Protein AF-0000000077490804 (afdb_homodimer)

Structure (mmCIF, N/CA/C/O backbone):
data_AF-0000000077490804-model_v1
#
loop_
_entity.id
_entity.type
_entity.pdbx_description
1 polymer 'CASP10 protein'
#
loop_
_atom_site.group_PDB
_atom_site.id
_atom_site.type_symbol
_atom_site.label_atom_id
_atom_site.label_alt_id
_atom_site.label_comp_id
_atom_site.label_asym_id
_atom_site.label_entity_id
_atom_site.label_seq_id
_atom_site.pdbx_PDB_ins_code
_atom_site.Cartn_x
_atom_site.Cartn_y
_atom_site.Cartn_z
_atom_site.occupancy
_atom_site.B_iso_or_equiv
_atom_site.auth_seq_id
_atom_site.auth_comp_id
_atom_site.auth_asym_id
_atom_site.auth_atom_id
_atom_site.pdbx_PDB_model_num
ATOM 1 N N . MET A 1 1 ? 18.547 -243.125 -132.625 1 21.36 1 MET A N 1
ATOM 2 C CA . MET A 1 1 ? 18.75 -241.625 -132.5 1 21.36 1 MET A CA 1
ATOM 3 C C . MET A 1 1 ? 18.484 -241.125 -131.125 1 21.36 1 MET A C 1
ATOM 5 O O . MET A 1 1 ? 18.406 -239.875 -130.875 1 21.36 1 MET A O 1
ATOM 9 N N . PRO A 1 2 ? 18.609 -241.625 -130 1 24.53 2 PRO A N 1
ATOM 10 C CA . PRO A 1 2 ? 18.047 -241.5 -128.75 1 24.53 2 PRO A CA 1
ATOM 11 C C . PRO A 1 2 ? 18.219 -240.125 -128.125 1 24.53 2 PRO A C 1
ATOM 13 O O . PRO A 1 2 ? 19.109 -239.375 -128.5 1 24.53 2 PRO A O 1
ATOM 16 N N . VAL A 1 3 ? 17.219 -239.5 -127.25 1 28.58 3 VAL A N 1
ATOM 17 C CA . VAL A 1 3 ? 16.344 -238.5 -126.75 1 28.58 3 VAL A CA 1
ATOM 18 C C . VAL A 1 3 ? 17.016 -237.75 -125.562 1 28.58 3 VAL A C 1
ATOM 20 O O . VAL A 1 3 ? 17.266 -238.375 -124.5 1 28.58 3 VAL A O 1
ATOM 23 N N . HIS A 1 4 ? 18.078 -237.25 -125.5 1 30.81 4 HIS A N 1
ATOM 24 C CA . HIS A 1 4 ? 18.922 -237.125 -124.312 1 30.81 4 HIS A CA 1
ATOM 25 C C . HIS A 1 4 ? 18.297 -236.25 -123.25 1 30.81 4 HIS A C 1
ATOM 27 O O . HIS A 1 4 ? 17.812 -235.125 -123.562 1 30.81 4 HIS A O 1
ATOM 33 N N . CYS A 1 5 ? 17.75 -236.625 -122.062 1 30.05 5 CYS A N 1
ATOM 34 C CA . CYS A 1 5 ? 16.953 -236.375 -120.875 1 30.05 5 CYS A CA 1
ATOM 35 C C . CYS A 1 5 ? 17.453 -235.25 -120.062 1 30.05 5 CYS A C 1
ATOM 37 O O . CYS A 1 5 ? 16.828 -234.75 -119.125 1 30.05 5 CYS A O 1
ATOM 39 N N . GLY A 1 6 ? 18.672 -235 -119.812 1 30.53 6 GLY A N 1
ATOM 40 C CA . GLY A 1 6 ? 19.266 -234.375 -118.562 1 30.53 6 GLY A CA 1
ATOM 41 C C . GLY A 1 6 ? 19 -232.875 -118.438 1 30.53 6 GLY A C 1
ATOM 42 O O . GLY A 1 6 ? 19.594 -232.25 -117.562 1 30.53 6 GLY A O 1
ATOM 43 N N . SER A 1 7 ? 18.047 -232 -119.375 1 37.56 7 SER A N 1
ATOM 44 C CA . SER A 1 7 ? 18.266 -230.625 -119.625 1 37.56 7 SER A CA 1
ATOM 45 C C . SER A 1 7 ? 17.406 -229.75 -118.688 1 37.56 7 SER A C 1
ATOM 47 O O . SER A 1 7 ? 17.672 -228.5 -118.562 1 37.56 7 SER A O 1
ATOM 49 N N . GLN A 1 8 ? 16.297 -230.125 -117.938 1 40.5 8 GLN A N 1
ATOM 50 C CA . GLN A 1 8 ? 15.289 -229.25 -117.438 1 40.5 8 GLN A CA 1
ATOM 51 C C . GLN A 1 8 ? 15.578 -228.875 -116 1 40.5 8 GLN A C 1
ATOM 53 O O . GLN A 1 8 ? 15.07 -227.875 -115.562 1 40.5 8 GLN A O 1
ATOM 58 N N . SER A 1 9 ? 15.906 -229.625 -115.188 1 40 9 SER A N 1
ATOM 59 C CA . SER A 1 9 ? 15.945 -229.5 -113.75 1 40 9 SER A CA 1
ATOM 60 C C . SER A 1 9 ? 16.719 -228.125 -113.375 1 40 9 SER A C 1
ATOM 62 O O . SER A 1 9 ? 16.344 -227.5 -112.438 1 40 9 SER A O 1
ATOM 64 N N . GLU A 1 10 ? 17.781 -227.875 -113.938 1 47.84 10 GLU A N 1
ATOM 65 C CA . GLU A 1 10 ? 18.672 -226.875 -113.5 1 47.84 10 GLU A CA 1
ATOM 66 C C . GLU A 1 10 ? 18.094 -225.5 -113.875 1 47.84 10 GLU A C 1
ATOM 68 O O . GLU A 1 10 ? 18.531 -224.5 -113.375 1 47.84 10 GLU A O 1
ATOM 73 N N . GLN A 1 11 ? 16.906 -225.375 -114.625 1 47.03 11 GLN A N 1
ATOM 74 C CA . GLN A 1 11 ? 16.266 -224.125 -114.938 1 47.03 11 GLN A CA 1
ATOM 75 C C . GLN A 1 11 ? 15.227 -223.75 -113.875 1 47.03 11 GLN A C 1
ATOM 77 O O . GLN A 1 11 ? 14.953 -222.5 -113.688 1 47.03 11 GLN A O 1
ATOM 82 N N . ASP A 1 12 ? 14.578 -224.625 -113.125 1 52.31 12 ASP A N 1
ATOM 83 C CA . ASP A 1 12 ? 13.562 -224.25 -112.125 1 52.31 12 ASP A CA 1
ATOM 84 C C . ASP A 1 12 ? 14.188 -223.625 -110.875 1 52.31 12 ASP A C 1
ATOM 86 O O . ASP A 1 12 ? 13.609 -222.75 -110.312 1 52.31 12 ASP A O 1
ATOM 90 N N . LEU A 1 13 ? 15.266 -224.125 -110.375 1 51.09 13 LEU A N 1
ATOM 91 C CA . LEU A 1 13 ? 15.906 -223.5 -109.188 1 51.09 13 LEU A CA 1
ATOM 92 C C . LEU A 1 13 ? 16.297 -222.125 -109.438 1 51.09 13 LEU A C 1
ATOM 94 O O . LEU A 1 13 ? 16.266 -221.25 -108.5 1 51.09 13 LEU A O 1
ATOM 98 N N . LEU A 1 14 ? 16.453 -221.5 -110.562 1 61.56 14 LEU A N 1
ATOM 99 C CA . LEU A 1 14 ? 16.828 -220.125 -110.875 1 61.56 14 LEU A CA 1
ATOM 100 C C . LEU A 1 14 ? 15.641 -219.125 -110.688 1 61.56 14 LEU A C 1
ATOM 102 O O . LEU A 1 14 ? 15.797 -218 -110.25 1 61.56 14 LEU A O 1
ATOM 106 N N . SER A 1 15 ? 14.492 -219.5 -110.75 1 61.47 15 SER A N 1
ATOM 107 C CA . SER A 1 15 ? 13.344 -218.625 -110.625 1 61.47 15 SER A CA 1
ATOM 108 C C . SER A 1 15 ? 12.938 -218.375 -109.188 1 61.47 15 SER A C 1
ATOM 110 O O . SER A 1 15 ? 12.602 -217.25 -108.812 1 61.47 15 SER A O 1
ATOM 112 N N . ILE A 1 16 ? 12.953 -219.25 -108.375 1 63.53 16 ILE A N 1
ATOM 113 C CA . ILE A 1 16 ? 12.578 -219.125 -107 1 63.53 16 ILE A CA 1
ATOM 114 C C . ILE A 1 16 ? 13.609 -218.25 -106.25 1 63.53 16 ILE A C 1
ATOM 116 O O . ILE A 1 16 ? 13.258 -217.5 -105.438 1 63.53 16 ILE A O 1
ATOM 120 N N . GLN A 1 17 ? 14.859 -218.5 -106.625 1 64.94 17 GLN A N 1
ATOM 121 C CA . GLN A 1 17 ? 15.914 -217.625 -106 1 64.94 17 GLN A CA 1
ATOM 122 C C . GLN A 1 17 ? 15.773 -216.125 -106.438 1 64.94 17 GLN A C 1
ATOM 124 O O . GLN A 1 17 ? 16 -215.25 -105.625 1 64.94 17 GLN A O 1
ATOM 129 N N . GLN A 1 18 ? 15.289 -216 -107.5 1 67.81 18 GLN A N 1
ATOM 130 C CA . GLN A 1 18 ? 15.094 -214.625 -108 1 67.81 18 GLN A CA 1
ATOM 131 C C . GLN A 1 18 ? 13.898 -214 -107.312 1 67.81 18 GLN A C 1
ATOM 133 O O . GLN A 1 18 ? 13.938 -212.75 -107 1 67.81 18 GLN A O 1
ATOM 138 N N . GLU A 1 19 ? 13.055 -214.625 -107 1 68.81 19 GLU A N 1
ATOM 139 C CA . GLU A 1 19 ? 11.898 -214.125 -106.312 1 68.81 19 GLU A CA 1
ATOM 140 C C . GLU A 1 19 ? 12.195 -213.875 -104.812 1 68.81 19 GLU A C 1
ATOM 142 O O . GLU A 1 19 ? 11.789 -212.75 -104.25 1 68.81 19 GLU A O 1
ATOM 147 N N . GLU A 1 20 ? 12.938 -214.625 -104.25 1 70.06 20 GLU A N 1
ATOM 148 C CA . GLU A 1 20 ? 13.414 -214.5 -102.875 1 70.06 20 GLU A CA 1
ATOM 149 C C . GLU A 1 20 ? 14.32 -213.25 -102.812 1 70.06 20 GLU A C 1
ATOM 151 O O . GLU A 1 20 ? 14.227 -212.375 -101.875 1 70.06 20 GLU A O 1
ATOM 156 N N . GLU A 1 21 ? 15.094 -213.125 -103.75 1 72.19 21 GLU A N 1
ATOM 157 C CA . GLU A 1 21 ? 15.969 -211.875 -103.812 1 72.19 21 GLU A CA 1
ATOM 158 C C . GLU A 1 21 ? 15.156 -210.625 -104 1 72.19 21 GLU A C 1
ATOM 160 O O . GLU A 1 21 ? 15.5 -209.625 -103.375 1 72.19 21 GLU A O 1
ATOM 165 N N . GLY A 1 22 ? 14.258 -210.75 -104.625 1 71.31 22 GLY A N 1
ATOM 166 C CA . GLY A 1 22 ? 13.398 -209.625 -104.812 1 71.31 22 GLY A CA 1
ATOM 167 C C . GLY A 1 22 ? 12.695 -209.25 -103.562 1 71.31 22 GLY A C 1
ATOM 168 O O . GLY A 1 22 ? 12.625 -208 -103.312 1 71.31 22 GLY A O 1
ATOM 169 N N . TRP A 1 23 ? 12.383 -210.125 -102.75 1 75.56 23 TRP A N 1
ATOM 170 C CA . TRP A 1 23 ? 11.734 -209.75 -101.5 1 75.56 23 TRP A CA 1
ATOM 171 C C . TRP A 1 23 ? 12.742 -209.25 -100.5 1 75.56 23 TRP A C 1
ATOM 173 O O . TRP A 1 23 ? 12.445 -208.25 -99.75 1 75.56 23 TRP A O 1
ATOM 183 N N . MET A 1 24 ? 13.797 -209.75 -100.5 1 76.38 24 MET A N 1
ATOM 184 C CA . MET A 1 24 ? 14.852 -209.25 -99.562 1 76.38 24 MET A CA 1
ATOM 185 C C . MET A 1 24 ? 15.281 -207.875 -99.938 1 76.38 24 MET A C 1
ATOM 187 O O . MET A 1 24 ? 15.523 -207 -99.062 1 76.38 24 MET A O 1
ATOM 191 N N . LYS A 1 25 ? 15.32 -207.5 -101.125 1 78.69 25 LYS A N 1
ATOM 192 C CA . LYS A 1 25 ? 15.68 -206.25 -101.562 1 78.69 25 LYS A CA 1
ATOM 193 C C . LYS A 1 25 ? 14.602 -205.25 -101.188 1 78.69 25 LYS A C 1
ATOM 195 O O . LYS A 1 25 ? 14.906 -204.125 -100.75 1 78.69 25 LYS A O 1
ATOM 200 N N . GLN A 1 26 ? 13.508 -205.5 -101.188 1 77.62 26 GLN A N 1
ATOM 201 C CA . GLN A 1 26 ? 12.414 -204.625 -100.812 1 77.62 26 GLN A CA 1
ATOM 202 C C . GLN A 1 26 ? 12.367 -204.375 -99.312 1 77.62 26 GLN A C 1
ATOM 204 O O . GLN A 1 26 ? 12.133 -203.25 -98.875 1 77.62 26 GLN A O 1
ATOM 209 N N . ILE A 1 27 ? 12.609 -205.375 -98.562 1 78.12 27 ILE A N 1
ATOM 210 C CA . ILE A 1 27 ? 12.664 -205.25 -97.125 1 78.12 27 ILE A CA 1
ATOM 211 C C . ILE A 1 27 ? 13.836 -204.375 -96.75 1 78.12 27 ILE A C 1
ATOM 213 O O . ILE A 1 27 ? 13.68 -203.5 -95.875 1 78.12 27 ILE A O 1
ATOM 217 N N . ALA A 1 28 ? 14.883 -204.5 -97.375 1 80.25 28 ALA A N 1
ATOM 218 C CA . ALA A 1 28 ? 16.047 -203.75 -97.062 1 80.25 28 ALA A CA 1
ATOM 219 C C . ALA A 1 28 ? 15.797 -202.25 -97.438 1 80.25 28 ALA A C 1
ATOM 221 O O . ALA A 1 28 ? 16.172 -201.375 -96.688 1 80.25 28 ALA A O 1
ATOM 222 N N . ALA A 1 29 ? 15.148 -202 -98.438 1 75.12 29 ALA A N 1
ATOM 223 C CA . ALA A 1 29 ? 14.836 -200.75 -98.875 1 75.12 29 ALA A CA 1
ATOM 224 C C . ALA A 1 29 ? 13.859 -200 -97.875 1 75.12 29 ALA A C 1
ATOM 226 O O . ALA A 1 29 ? 14.031 -198.875 -97.562 1 75.12 29 ALA A O 1
ATOM 227 N N . LEU A 1 30 ? 13.07 -200.75 -97.312 1 80.19 30 LEU A N 1
ATOM 228 C CA . LEU A 1 30 ? 12.07 -200.125 -96.438 1 80.19 30 LEU A CA 1
ATOM 229 C C . LEU A 1 30 ? 12.664 -200 -95 1 80.19 30 LEU A C 1
ATOM 231 O O . LEU A 1 30 ? 12.336 -199 -94.375 1 80.19 30 LEU A O 1
ATOM 235 N N . GLU A 1 31 ? 13.523 -200.75 -94.75 1 80.94 31 GLU A N 1
ATOM 236 C CA . GLU A 1 31 ? 14.258 -200.5 -93.5 1 80.94 31 GLU A CA 1
ATOM 237 C C . GLU A 1 31 ? 15.133 -199.25 -93.562 1 80.94 31 GLU A C 1
ATOM 239 O O . GLU A 1 31 ? 15.219 -198.5 -92.562 1 80.94 31 GLU A O 1
ATOM 244 N N . ALA A 1 32 ? 15.656 -199.125 -94.625 1 80.75 32 ALA A N 1
ATOM 245 C CA . ALA A 1 32 ? 16.453 -197.875 -94.812 1 80.75 32 ALA A CA 1
ATOM 246 C C . ALA A 1 32 ? 15.586 -196.625 -94.812 1 80.75 32 ALA A C 1
ATOM 248 O O . ALA A 1 32 ? 15.977 -195.625 -94.188 1 80.75 32 ALA A O 1
ATOM 249 N N . GLN A 1 33 ? 14.477 -196.75 -95.25 1 78.56 33 GLN A N 1
ATOM 250 C CA . GLN A 1 33 ? 13.547 -195.625 -95.25 1 78.56 33 GLN A CA 1
ATOM 251 C C . GLN A 1 33 ? 13.016 -195.375 -93.812 1 78.56 33 GLN A C 1
ATOM 253 O O . GLN A 1 33 ? 12.891 -194.25 -93.438 1 78.56 33 GLN A O 1
ATOM 258 N N . VAL A 1 34 ? 12.82 -196.25 -93.062 1 82.44 34 VAL A N 1
ATOM 259 C CA . VAL A 1 34 ? 12.398 -196.125 -91.688 1 82.44 34 VAL A CA 1
ATOM 260 C C . VAL A 1 34 ? 13.492 -195.375 -90.875 1 82.44 34 VAL A C 1
ATOM 262 O O . VAL A 1 34 ? 13.211 -194.5 -90.062 1 82.44 34 VAL A O 1
ATOM 265 N N . ASN A 1 35 ? 14.664 -195.875 -91.125 1 83.31 35 ASN A N 1
ATOM 266 C CA . ASN A 1 35 ? 15.781 -195.25 -90.438 1 83.31 35 ASN A CA 1
ATOM 267 C C . ASN A 1 35 ? 15.977 -193.875 -90.75 1 83.31 35 ASN A C 1
ATOM 269 O O . ASN A 1 35 ? 16.25 -193 -89.875 1 83.31 35 ASN A O 1
ATOM 273 N N . ALA A 1 36 ? 15.789 -193.5 -92 1 79.81 36 ALA A N 1
ATOM 274 C CA . ALA A 1 36 ? 15.93 -192.125 -92.438 1 79.81 36 ALA A CA 1
ATOM 275 C C . ALA A 1 36 ? 14.828 -191.25 -91.812 1 79.81 36 ALA A C 1
ATOM 277 O O . ALA A 1 36 ? 15.086 -190.125 -91.375 1 79.81 36 ALA A O 1
ATOM 278 N N . LEU A 1 37 ? 13.711 -191.75 -91.562 1 82.31 37 LEU A N 1
ATOM 279 C CA . LEU A 1 37 ? 12.57 -191 -91.062 1 82.31 37 LEU A CA 1
ATOM 280 C C . LEU A 1 37 ? 12.68 -190.875 -89.562 1 82.31 37 LEU A C 1
ATOM 282 O O . LEU A 1 37 ? 12.305 -189.75 -89 1 82.31 37 LEU A O 1
ATOM 286 N N . LEU A 1 38 ? 13.281 -191.75 -89 1 82.69 38 LEU A N 1
ATOM 287 C CA . LEU A 1 38 ? 13.531 -191.625 -87.562 1 82.69 38 LEU A CA 1
ATOM 288 C C . LEU A 1 38 ? 14.562 -190.625 -87.25 1 82.69 38 LEU A C 1
ATOM 290 O O . LEU A 1 38 ? 14.422 -189.875 -86.25 1 82.69 38 LEU A O 1
ATOM 294 N N . GLN A 1 39 ? 15.484 -190.5 -88.125 1 86.12 39 GLN A N 1
ATOM 295 C CA . GLN A 1 39 ? 16.484 -189.375 -87.938 1 86.12 39 GLN A CA 1
ATOM 296 C C . GLN A 1 39 ? 15.883 -188 -88.125 1 86.12 39 GLN A C 1
ATOM 298 O O . GLN A 1 39 ? 16.141 -187.125 -87.375 1 86.12 39 GLN A O 1
ATOM 303 N N . GLU A 1 40 ? 15.055 -187.875 -89 1 82.56 40 GLU A N 1
ATOM 304 C CA . GLU A 1 40 ? 14.414 -186.625 -89.25 1 82.56 40 GLU A CA 1
ATOM 305 C C . GLU A 1 40 ? 13.438 -186.125 -88.125 1 82.56 40 GLU A C 1
ATOM 307 O O . GLU A 1 40 ? 13.359 -185 -87.75 1 82.56 40 GLU A O 1
ATOM 312 N N . LYS A 1 41 ? 12.773 -187.125 -87.625 1 83.31 41 LYS A N 1
ATOM 313 C CA . LYS A 1 41 ? 11.875 -186.875 -86.5 1 83.31 41 LYS A CA 1
ATOM 314 C C . LYS A 1 41 ? 12.641 -186.5 -85.312 1 83.31 41 LYS A C 1
ATOM 316 O O . LYS A 1 41 ? 12.203 -185.5 -84.625 1 83.31 41 LYS A O 1
ATOM 321 N N . GLY A 1 42 ? 13.758 -187.125 -85.25 1 82.12 42 GLY A N 1
ATOM 322 C CA . GLY A 1 42 ? 14.602 -186.625 -84.125 1 82.12 42 GLY A CA 1
ATOM 323 C C . GLY A 1 42 ? 15.078 -185.25 -84.25 1 82.12 42 GLY A C 1
ATOM 324 O O . GLY A 1 42 ? 15.07 -184.5 -83.25 1 82.12 42 GLY A O 1
ATOM 325 N N . MET A 1 43 ? 15.391 -184.75 -85.375 1 86.06 43 MET A N 1
ATOM 326 C CA . MET A 1 43 ? 15.828 -183.375 -85.625 1 86.06 43 MET A CA 1
ATOM 327 C C . MET A 1 43 ? 14.68 -182.5 -85.438 1 86.06 43 MET A C 1
ATOM 329 O O . MET A 1 43 ? 14.867 -181.375 -84.875 1 86.06 43 MET A O 1
ATOM 333 N N . LEU A 1 44 ? 13.469 -182.75 -85.688 1 82.44 44 LEU A N 1
ATOM 334 C CA . LEU A 1 44 ? 12.297 -181.875 -85.562 1 82.44 44 LEU A CA 1
ATOM 335 C C . LEU A 1 44 ? 11.859 -181.75 -84.125 1 82.44 44 LEU A C 1
ATOM 337 O O . LEU A 1 44 ? 11.469 -180.625 -83.688 1 82.44 44 LEU A O 1
ATOM 341 N N . GLU A 1 45 ? 12.039 -182.75 -83.5 1 84.94 45 GLU A N 1
ATOM 342 C CA . GLU A 1 45 ? 11.742 -182.75 -82.062 1 84.94 45 GLU A CA 1
ATOM 343 C C . GLU A 1 45 ? 12.703 -181.875 -81.312 1 84.94 45 GLU A C 1
ATOM 345 O O . GLU A 1 45 ? 12.289 -181.125 -80.438 1 84.94 45 GLU A O 1
ATOM 350 N N . ALA A 1 46 ? 13.867 -181.875 -81.812 1 85.38 46 ALA A N 1
ATOM 351 C CA . ALA A 1 46 ? 14.867 -181 -81.188 1 85.38 46 ALA A CA 1
ATOM 352 C C . ALA A 1 46 ? 14.594 -179.625 -81.562 1 85.38 46 ALA A C 1
ATOM 354 O O . ALA A 1 46 ? 14.727 -178.75 -80.688 1 85.38 46 ALA A O 1
ATOM 355 N N . LYS A 1 47 ? 14.133 -179.375 -82.625 1 86.44 47 LYS A N 1
ATOM 356 C CA . LYS A 1 47 ? 13.797 -178 -83.062 1 86.44 47 LYS A CA 1
ATOM 357 C C . LYS A 1 47 ? 12.578 -177.5 -82.312 1 86.44 47 LYS A C 1
ATOM 359 O O . LYS A 1 47 ? 12.539 -176.25 -81.938 1 86.44 47 LYS A O 1
ATOM 364 N N . VAL A 1 48 ? 11.625 -178.125 -82.062 1 86.19 48 VAL A N 1
ATOM 365 C CA . VAL A 1 48 ? 10.422 -177.75 -81.312 1 86.19 48 VAL A CA 1
ATOM 366 C C . VAL A 1 48 ? 10.781 -177.375 -79.875 1 86.19 48 VAL A C 1
ATOM 368 O O . VAL A 1 48 ? 10.32 -176.375 -79.375 1 86.19 48 VAL A O 1
ATOM 371 N N . GLU A 1 49 ? 11.703 -178.25 -79.438 1 85.56 49 GLU A N 1
ATOM 372 C CA . GLU A 1 49 ? 12.133 -178 -78.125 1 85.56 49 GLU A CA 1
ATOM 373 C C . GLU A 1 49 ? 12.891 -176.625 -78 1 85.56 49 GLU A C 1
ATOM 375 O O . GLU A 1 49 ? 12.656 -175.875 -77.062 1 85.56 49 GLU A O 1
ATOM 380 N N . GLY A 1 50 ? 13.633 -176.375 -78.875 1 86.19 50 GLY A N 1
ATOM 381 C CA . GLY A 1 50 ? 14.359 -175.125 -78.875 1 86.19 50 GLY A CA 1
ATOM 382 C C . GLY A 1 50 ? 13.461 -173.875 -79.062 1 86.19 50 GLY A C 1
ATOM 383 O O . GLY A 1 50 ? 13.68 -172.875 -78.438 1 86.19 50 GLY A O 1
ATOM 384 N N . LEU A 1 51 ? 12.406 -174 -79.812 1 84.31 51 LEU A N 1
ATOM 385 C CA . LEU A 1 51 ? 11.469 -172.875 -80.062 1 84.31 51 LEU A CA 1
ATOM 386 C C . LEU A 1 51 ? 10.586 -172.625 -78.875 1 84.31 51 LEU A C 1
ATOM 388 O O . LEU A 1 51 ? 10.258 -171.5 -78.562 1 84.31 51 LEU A O 1
ATOM 392 N N . TYR A 1 52 ? 10.336 -173.625 -78.125 1 86.44 52 TYR A N 1
ATOM 393 C CA . TYR A 1 52 ? 9.602 -173.5 -76.875 1 86.44 52 TYR A CA 1
ATOM 394 C C . TYR A 1 52 ? 10.414 -172.75 -75.875 1 86.44 52 TYR A C 1
ATOM 396 O O . TYR A 1 52 ? 9.891 -171.875 -75.25 1 86.44 52 TYR A O 1
ATOM 404 N N . ASP A 1 53 ? 11.688 -173 -75.938 1 87.38 53 ASP A N 1
ATOM 405 C CA . ASP A 1 53 ? 12.57 -172.25 -75 1 87.38 53 ASP A CA 1
ATOM 406 C C . ASP A 1 53 ? 12.695 -170.75 -75.375 1 87.38 53 ASP A C 1
ATOM 408 O O . ASP A 1 53 ? 12.641 -170 -74.5 1 87.38 53 ASP A O 1
ATOM 412 N N . ALA A 1 54 ? 12.695 -170.625 -76.562 1 85.62 54 ALA A N 1
ATOM 413 C CA . ALA A 1 54 ? 12.812 -169.25 -77.062 1 85.62 54 ALA A CA 1
ATOM 414 C C . ALA A 1 54 ? 11.531 -168.5 -76.812 1 85.62 54 ALA A C 1
ATOM 416 O O . ALA A 1 54 ? 11.578 -167.25 -76.375 1 85.62 54 ALA A O 1
ATOM 417 N N . LEU A 1 55 ? 10.438 -169 -77 1 85.44 55 LEU A N 1
ATOM 418 C CA . LEU A 1 55 ? 9.141 -168.375 -76.75 1 85.44 55 LEU A CA 1
ATOM 419 C C . LEU A 1 55 ? 8.945 -168.125 -75.312 1 85.44 55 LEU A C 1
ATOM 421 O O . LEU A 1 55 ? 8.461 -167 -74.938 1 85.44 55 LEU A O 1
ATOM 425 N N . TYR A 1 56 ? 9.438 -169.125 -74.562 1 88.31 56 TYR A N 1
ATOM 426 C CA . TYR A 1 56 ? 9.32 -168.875 -73.125 1 88.31 56 TYR A CA 1
ATOM 427 C C . TYR A 1 56 ? 10.172 -167.75 -72.625 1 88.31 56 TYR A C 1
ATOM 429 O O . TYR A 1 56 ? 9.695 -166.875 -71.875 1 88.31 56 TYR A O 1
ATOM 437 N N . THR A 1 57 ? 11.289 -167.5 -73.188 1 87.19 57 THR A N 1
ATOM 438 C CA . THR A 1 57 ? 12.195 -166.5 -72.812 1 87.19 57 THR A CA 1
ATOM 439 C C . THR A 1 57 ? 11.633 -165.125 -73.25 1 87.19 57 THR A C 1
ATOM 441 O O . THR A 1 57 ? 11.664 -164.125 -72.5 1 87.19 57 THR A O 1
ATOM 444 N N . GLU A 1 58 ? 11.008 -165 -74.312 1 86.56 58 GLU A N 1
ATOM 445 C CA . GLU A 1 58 ? 10.438 -163.75 -74.875 1 86.56 58 GLU A CA 1
ATOM 446 C C . GLU A 1 58 ? 9.195 -163.375 -74.125 1 86.56 58 GLU A C 1
ATOM 448 O O . GLU A 1 58 ? 8.969 -162.25 -73.875 1 86.56 58 GLU A O 1
ATOM 453 N N . GLN A 1 59 ? 8.492 -164.375 -73.688 1 87.12 59 GLN A N 1
ATOM 454 C CA . GLN A 1 59 ? 7.312 -164.125 -72.938 1 87.12 59 GLN A CA 1
ATOM 455 C C . GLN A 1 59 ? 7.703 -163.5 -71.562 1 87.12 59 GLN A C 1
ATOM 457 O O . GLN A 1 59 ? 7.051 -162.625 -71.062 1 87.12 59 GLN A O 1
ATOM 462 N N . GLN A 1 60 ? 8.828 -164 -71.062 1 87.88 60 GLN A N 1
ATOM 463 C CA . GLN A 1 60 ? 9.32 -163.375 -69.75 1 87.88 60 GLN A CA 1
ATOM 464 C C . GLN A 1 60 ? 9.805 -162 -69.938 1 87.88 60 GLN A C 1
ATOM 466 O O . GLN A 1 60 ? 9.562 -161.125 -69.125 1 87.88 60 GLN A O 1
ATOM 471 N N . ASN A 1 61 ? 10.344 -161.75 -71.062 1 87.94 61 ASN A N 1
ATOM 472 C CA . ASN A 1 61 ? 10.805 -160.375 -71.375 1 87.94 61 ASN A CA 1
ATOM 473 C C . ASN A 1 61 ? 9.633 -159.5 -71.562 1 87.94 61 ASN A C 1
ATOM 475 O O . ASN A 1 61 ? 9.664 -158.375 -71.062 1 87.94 61 ASN A O 1
ATOM 479 N N . THR A 1 62 ? 8.609 -159.875 -72.188 1 87.69 62 THR A N 1
ATOM 480 C CA . THR A 1 62 ? 7.402 -159.125 -72.375 1 87.69 62 THR A CA 1
ATOM 481 C C . THR A 1 62 ? 6.734 -158.75 -71.062 1 87.69 62 THR A C 1
ATOM 483 O O . THR A 1 62 ? 6.328 -157.625 -70.875 1 87.69 62 THR A O 1
ATOM 486 N N . GLN A 1 63 ? 6.789 -159.75 -70.25 1 88 63 GLN A N 1
ATOM 487 C CA . GLN A 1 63 ? 6.18 -159.5 -68.938 1 88 63 GLN A CA 1
ATOM 488 C C . GLN A 1 63 ? 6.977 -158.5 -68.125 1 88 63 GLN A C 1
ATOM 490 O O . GLN A 1 63 ? 6.398 -157.625 -67.5 1 88 63 GLN A O 1
ATOM 495 N N . SER A 1 64 ? 8.203 -158.5 -68.25 1 88.62 64 SER A N 1
ATOM 496 C CA . SER A 1 64 ? 9.078 -157.625 -67.562 1 88.62 64 SER A CA 1
ATOM 497 C C . SER A 1 64 ? 8.938 -156.125 -68.062 1 88.62 64 SER A C 1
ATOM 499 O O . SER A 1 64 ? 8.852 -155.25 -67.312 1 88.62 64 SER A O 1
ATOM 501 N N . LEU A 1 65 ? 8.734 -156 -69.25 1 88.94 65 LEU A N 1
ATOM 502 C CA . LEU A 1 65 ? 8.594 -154.625 -69.938 1 88.94 65 LEU A CA 1
ATOM 503 C C . LEU A 1 65 ? 7.234 -154 -69.625 1 88.94 65 LEU A C 1
ATOM 505 O O . LEU A 1 65 ? 7.129 -152.875 -69.438 1 88.94 65 LEU A O 1
ATOM 509 N N . GLU A 1 66 ? 6.309 -155 -69.5 1 87.62 66 GLU A N 1
ATOM 510 C CA . GLU A 1 66 ? 4.977 -154.5 -69.125 1 87.62 66 GLU A CA 1
ATOM 511 C C . GLU A 1 66 ? 4.965 -154 -67.75 1 87.62 66 GLU A C 1
ATOM 513 O O . GLU A 1 66 ? 4.355 -152.875 -67.438 1 87.62 66 GLU A O 1
ATOM 518 N N . GLN A 1 67 ? 5.684 -154.625 -66.875 1 89.12 67 GLN A N 1
ATOM 519 C CA . GLN A 1 67 ? 5.781 -154.125 -65.5 1 89.12 67 GLN A CA 1
ATOM 520 C C . GLN A 1 67 ? 6.551 -152.875 -65.438 1 89.12 67 GLN A C 1
ATOM 522 O O . GLN A 1 67 ? 6.145 -152 -64.688 1 89.12 67 GLN A O 1
ATOM 527 N N . GLU A 1 68 ? 7.48 -152.625 -66.188 1 89.19 68 GLU A N 1
ATOM 528 C CA . GLU A 1 68 ? 8.273 -151.5 -66.25 1 89.19 68 GLU A CA 1
ATOM 529 C C . GLU A 1 68 ? 7.461 -150.25 -66.812 1 89.19 68 GLU A C 1
ATOM 531 O O . GLU A 1 68 ? 7.516 -149.125 -66.25 1 89.19 68 GLU A O 1
ATOM 536 N N . ASN A 1 69 ? 6.691 -150.625 -67.812 1 89 69 ASN A N 1
ATOM 537 C CA . ASN A 1 69 ? 5.801 -149.625 -68.375 1 89 69 ASN A CA 1
ATOM 538 C C . ASN A 1 69 ? 4.77 -149.125 -67.375 1 89 69 ASN A C 1
ATOM 540 O O . ASN A 1 69 ? 4.504 -147.875 -67.312 1 89 69 ASN A O 1
ATOM 544 N N . GLY A 1 70 ? 4.336 -150 -66.625 1 88 70 GLY A N 1
ATOM 545 C CA . GLY A 1 70 ? 3.393 -149.625 -65.562 1 88 70 GLY A CA 1
ATOM 546 C C . GLY A 1 70 ? 3.998 -148.75 -64.5 1 88 70 GLY A C 1
ATOM 547 O O . GLY A 1 70 ? 3.379 -147.875 -64.062 1 88 70 GLY A O 1
ATOM 548 N N . THR A 1 71 ? 5.188 -149 -64.125 1 89.56 71 THR A N 1
ATOM 549 C CA . THR A 1 71 ? 5.895 -148.25 -63.125 1 89.56 71 THR A CA 1
ATOM 550 C C . THR A 1 71 ? 6.207 -146.875 -63.625 1 89.56 71 THR A C 1
ATOM 552 O O . THR A 1 71 ? 6.039 -145.875 -62.906 1 89.56 71 THR A O 1
ATOM 555 N N . LEU A 1 72 ? 6.516 -146.625 -64.812 1 88.69 72 LEU A N 1
ATOM 556 C CA . LEU A 1 72 ? 6.844 -145.375 -65.438 1 88.69 72 LEU A CA 1
ATOM 557 C C . LEU A 1 72 ? 5.598 -144.5 -65.625 1 88.69 72 LEU A C 1
ATOM 559 O O . LEU A 1 72 ? 5.645 -143.25 -65.375 1 88.69 72 LEU A O 1
ATOM 563 N N . GLU A 1 73 ? 4.609 -145.25 -65.938 1 89.31 73 GLU A N 1
ATOM 564 C CA . GLU A 1 73 ? 3.338 -144.5 -66.062 1 89.31 73 GLU A CA 1
ATOM 565 C C . GLU A 1 73 ? 2.896 -144 -64.688 1 89.31 73 GLU A C 1
ATOM 567 O O . GLU A 1 73 ? 2.428 -142.875 -64.625 1 89.31 73 GLU A O 1
ATOM 572 N N . HIS A 1 74 ? 3.166 -144.75 -63.719 1 91.38 74 HIS A N 1
ATOM 573 C CA . HIS A 1 74 ? 2.816 -144.375 -62.375 1 91.38 74 HIS A CA 1
ATOM 574 C C . HIS A 1 74 ? 3.699 -143.25 -61.938 1 91.38 74 HIS A C 1
ATOM 576 O O . HIS A 1 74 ? 3.205 -142.25 -61.375 1 91.38 74 HIS A O 1
ATOM 582 N N . SER A 1 75 ? 4.844 -143.25 -62.25 1 89.31 75 SER A N 1
ATOM 583 C CA . SER A 1 75 ? 5.785 -142.25 -61.906 1 89.31 75 SER A CA 1
ATOM 584 C C . SER A 1 75 ? 5.465 -140.875 -62.656 1 89.31 75 SER A C 1
ATOM 586 O O . SER A 1 75 ? 5.559 -139.75 -62.094 1 89.31 75 SER A O 1
ATOM 588 N N . LEU A 1 76 ? 5.102 -141 -63.844 1 89.94 76 LEU A N 1
ATOM 589 C CA . LEU A 1 76 ? 4.73 -139.875 -64.688 1 89.94 76 LEU A CA 1
ATOM 590 C C . LEU A 1 76 ? 3.484 -139.125 -64.125 1 89.94 76 LEU A C 1
ATOM 592 O O . LEU A 1 76 ? 3.416 -138 -64.062 1 89.94 76 LEU A O 1
ATOM 596 N N . ASN A 1 77 ? 2.598 -140.125 -63.688 1 90.69 77 ASN A N 1
ATOM 597 C CA . ASN A 1 77 ? 1.377 -139.5 -63.094 1 90.69 77 ASN A CA 1
ATOM 598 C C . ASN A 1 77 ? 1.668 -138.75 -61.781 1 90.69 77 ASN A C 1
ATOM 600 O O . ASN A 1 77 ? 1.122 -137.75 -61.562 1 90.69 77 ASN A O 1
ATOM 604 N N . ASP A 1 78 ? 2.557 -139.25 -61.031 1 90.88 78 ASP A N 1
ATOM 605 C CA . ASP A 1 78 ? 2.945 -138.625 -59.781 1 90.88 78 ASP A CA 1
ATOM 606 C C . ASP A 1 78 ? 3.635 -137.25 -60.031 1 90.88 78 ASP A C 1
ATOM 608 O O . ASP A 1 78 ? 3.361 -136.25 -59.344 1 90.88 78 ASP A O 1
ATOM 612 N N . MET A 1 79 ? 4.375 -137.25 -61.031 1 90.25 79 MET A N 1
ATOM 613 C CA . MET A 1 79 ? 5.109 -136 -61.375 1 90.25 79 MET A CA 1
ATOM 614 C C . MET A 1 79 ? 4.168 -134.875 -61.938 1 90.25 79 MET A C 1
ATOM 616 O O . MET A 1 79 ? 4.355 -133.75 -61.656 1 90.25 79 MET A O 1
ATOM 620 N N . GLN A 1 80 ? 3.275 -135.5 -62.656 1 90.19 80 GLN A N 1
ATOM 621 C CA . GLN A 1 80 ? 2.273 -134.5 -63.188 1 90.19 80 GLN A CA 1
ATOM 622 C C . GLN A 1 80 ? 1.49 -133.875 -62.062 1 90.19 80 GLN A C 1
ATOM 624 O O . GLN A 1 80 ? 1.215 -132.625 -62.094 1 90.19 80 GLN A O 1
ATOM 629 N N . GLU A 1 81 ? 1.226 -134.625 -61.062 1 90.94 81 GLU A N 1
ATOM 630 C CA . GLU A 1 81 ? 0.521 -134.125 -59.906 1 90.94 81 GLU A CA 1
ATOM 631 C C . GLU A 1 81 ? 1.388 -133.125 -59.156 1 90.94 81 GLU A C 1
ATOM 633 O O . GLU A 1 81 ? 0.894 -132.125 -58.688 1 90.94 81 GLU A O 1
ATOM 638 N N . ASN A 1 82 ? 2.588 -133.375 -59.125 1 91.44 82 ASN A N 1
ATOM 639 C CA . ASN A 1 82 ? 3.531 -132.5 -58.469 1 91.44 82 ASN A CA 1
ATOM 640 C C . ASN A 1 82 ? 3.662 -131.125 -59.219 1 91.44 82 ASN A C 1
ATOM 642 O O . ASN A 1 82 ? 3.688 -130.125 -58.594 1 91.44 82 ASN A O 1
ATOM 646 N N . VAL A 1 83 ? 3.711 -131.125 -60.438 1 91.25 83 VAL A N 1
ATOM 647 C CA . VAL A 1 83 ? 3.809 -130 -61.281 1 91.25 83 VAL A CA 1
ATOM 648 C C . VAL A 1 83 ? 2.576 -129.125 -61.094 1 91.25 83 VAL A C 1
ATOM 650 O O . VAL A 1 83 ? 2.693 -127.875 -60.906 1 91.25 83 VAL A O 1
ATOM 653 N N . ILE A 1 84 ? 1.478 -129.75 -61 1 91.44 84 ILE A N 1
ATOM 654 C CA . ILE A 1 84 ? 0.229 -129.125 -60.812 1 91.44 84 ILE A CA 1
ATOM 655 C C . ILE A 1 84 ? 0.235 -128.375 -59.469 1 91.44 84 ILE A C 1
ATOM 657 O O . ILE A 1 84 ? -0.141 -127.188 -59.375 1 91.44 84 ILE A O 1
ATOM 661 N N . SER A 1 85 ? 0.748 -129 -58.531 1 92.38 85 SER A N 1
ATOM 662 C CA . SER A 1 85 ? 0.808 -128.5 -57.188 1 92.38 85 SER A CA 1
ATOM 663 C C . SER A 1 85 ? 1.761 -127.312 -57.125 1 92.38 85 SER A C 1
ATOM 665 O O . SER A 1 85 ? 1.425 -126.25 -56.562 1 92.38 85 SER A O 1
ATOM 667 N N . LEU A 1 86 ? 2.818 -127.312 -57.781 1 90.5 86 LEU A N 1
ATOM 668 C CA . LEU A 1 86 ? 3.826 -126.25 -57.781 1 90.5 86 LEU A CA 1
ATOM 669 C C . LEU A 1 86 ? 3.336 -125 -58.562 1 90.5 86 LEU A C 1
ATOM 671 O O . LEU A 1 86 ? 3.6 -123.875 -58.188 1 90.5 86 LEU A O 1
ATOM 675 N N . GLN A 1 87 ? 2.652 -125.438 -59.594 1 90.31 87 GLN A N 1
ATOM 676 C CA . GLN A 1 87 ? 2.078 -124.375 -60.406 1 90.31 87 GLN A CA 1
ATOM 677 C C . GLN A 1 87 ? 1.04 -123.562 -59.594 1 90.31 87 GLN A C 1
ATOM 679 O O . GLN A 1 87 ? 0.983 -122.375 -59.656 1 90.31 87 GLN A O 1
ATOM 684 N N . LYS A 1 88 ? 0.27 -124.312 -58.812 1 92.62 88 LYS A N 1
ATOM 685 C CA . LYS A 1 88 ? -0.721 -123.625 -57.969 1 92.62 88 LYS A CA 1
ATOM 686 C C . LYS A 1 88 ? -0.048 -122.812 -56.906 1 92.62 88 LYS A C 1
ATOM 688 O O . LYS A 1 88 ? -0.462 -121.625 -56.656 1 92.62 88 LYS A O 1
ATOM 693 N N . GLU A 1 89 ? 0.936 -123.125 -56.344 1 91.81 89 GLU A N 1
ATOM 694 C CA . GLU A 1 89 ? 1.693 -122.438 -55.344 1 91.81 89 GLU A CA 1
ATOM 695 C C . GLU A 1 89 ? 2.346 -121.188 -55.906 1 91.81 89 GLU A C 1
ATOM 697 O O . GLU A 1 89 ? 2.303 -120.125 -55.312 1 91.81 89 GLU A O 1
ATOM 702 N N . ASN A 1 90 ? 2.934 -121.375 -57.125 1 91.06 90 ASN A N 1
ATOM 703 C CA . ASN A 1 90 ? 3.537 -120.25 -57.844 1 91.06 90 ASN A CA 1
ATOM 704 C C . ASN A 1 90 ? 2.516 -119.188 -58.125 1 91.06 90 ASN A C 1
ATOM 706 O O . ASN A 1 90 ? 2.805 -118 -57.969 1 91.06 90 ASN A O 1
ATOM 710 N N . GLY A 1 91 ? 1.347 -119.625 -58.469 1 90.94 91 GLY A N 1
ATOM 711 C CA . GLY A 1 91 ? 0.277 -118.688 -58.719 1 90.94 91 GLY A CA 1
ATOM 712 C C . GLY A 1 91 ? -0.119 -117.875 -57.469 1 90.94 91 GLY A C 1
ATOM 713 O O . GLY A 1 91 ? -0.321 -116.688 -57.562 1 90.94 91 GLY A O 1
ATOM 714 N N . THR A 1 92 ? -0.181 -118.5 -56.375 1 92.25 92 THR A N 1
ATOM 715 C CA . THR A 1 92 ? -0.526 -117.875 -55.125 1 92.25 92 THR A CA 1
ATOM 716 C C . THR A 1 92 ? 0.553 -116.875 -54.719 1 92.25 92 THR A C 1
ATOM 718 O O . THR A 1 92 ? 0.244 -115.75 -54.25 1 92.25 92 THR A O 1
ATOM 721 N N . LEU A 1 93 ? 1.814 -117.125 -54.969 1 91.12 93 LEU A N 1
ATOM 722 C CA . LEU A 1 93 ? 2.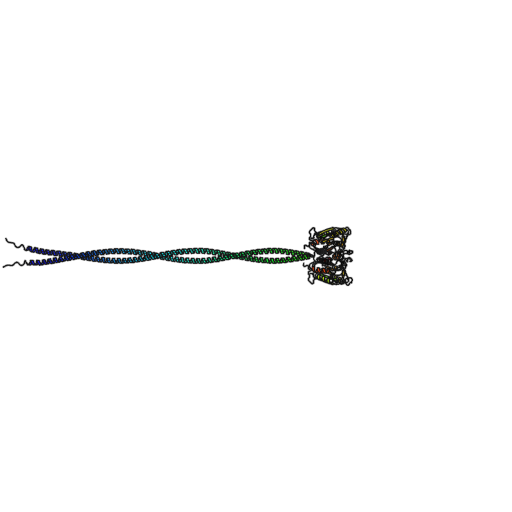939 -116.312 -54.594 1 91.12 93 LEU A CA 1
ATOM 723 C C . LEU A 1 93 ? 2.992 -115.062 -55.5 1 91.12 93 LEU A C 1
ATOM 725 O O . LEU A 1 93 ? 3.273 -113.938 -55.031 1 91.12 93 LEU A O 1
ATOM 729 N N . VAL A 1 94 ? 2.707 -115.375 -56.719 1 92.06 94 VAL A N 1
ATOM 730 C CA . VAL A 1 94 ? 2.67 -114.25 -57.656 1 92.06 94 VAL A CA 1
ATOM 731 C C . VAL A 1 94 ? 1.579 -113.25 -57.219 1 92.06 94 VAL A C 1
ATOM 733 O O . VAL A 1 94 ? 1.805 -112.062 -57.219 1 92.06 94 VAL A O 1
ATOM 736 N N . ALA A 1 95 ? 0.453 -113.812 -56.844 1 92.31 95 ALA A N 1
ATOM 737 C CA . ALA A 1 95 ? -0.649 -113 -56.375 1 92.31 95 ALA A CA 1
ATOM 738 C C . ALA A 1 95 ? -0.27 -112.188 -55.094 1 92.31 95 ALA A C 1
ATOM 740 O O . ALA A 1 95 ? -0.577 -111 -54.969 1 92.31 95 ALA A O 1
ATOM 741 N N . LYS A 1 96 ? 0.43 -112.812 -54.312 1 93.62 96 LYS A N 1
ATOM 742 C CA . LYS A 1 96 ? 0.869 -112.25 -53.094 1 93.62 96 LYS A CA 1
ATOM 743 C C . LYS A 1 96 ? 1.875 -111.125 -53.344 1 93.62 96 LYS A C 1
ATOM 745 O O . LYS A 1 96 ? 1.798 -110.062 -52.719 1 93.62 96 LYS A O 1
ATOM 750 N N . VAL A 1 97 ? 2.775 -111.25 -54.125 1 93.12 97 VAL A N 1
ATOM 751 C CA . VAL A 1 97 ? 3.781 -110.25 -54.5 1 93.12 97 VAL A CA 1
ATOM 752 C C . VAL A 1 97 ? 3.104 -109.062 -55.094 1 93.12 97 VAL A C 1
ATOM 754 O O . VAL A 1 97 ? 3.447 -107.938 -54.75 1 93.12 97 VAL A O 1
ATOM 757 N N . GLN A 1 98 ? 2.092 -109.375 -55.938 1 92.94 98 GLN A N 1
ATOM 758 C CA . GLN A 1 98 ? 1.373 -108.312 -56.562 1 92.94 98 GLN A CA 1
ATOM 759 C C . GLN A 1 98 ? 0.636 -107.438 -55.531 1 92.94 98 GLN A C 1
ATOM 761 O O . GLN A 1 98 ? 0.672 -106.188 -55.562 1 92.94 98 GLN A O 1
ATOM 766 N N . ASN A 1 99 ? 0.047 -108 -54.594 1 93.5 99 ASN A N 1
ATOM 767 C CA . ASN A 1 99 ? -0.663 -107.312 -53.531 1 93.5 99 ASN A CA 1
ATOM 768 C C . ASN A 1 99 ? 0.292 -106.5 -52.656 1 93.5 99 ASN A C 1
ATOM 770 O O . ASN A 1 99 ? -0.003 -105.375 -52.281 1 93.5 99 ASN A O 1
ATOM 774 N N . MET A 1 100 ? 1.421 -107 -52.375 1 92.5 100 MET A N 1
ATOM 775 C CA . MET A 1 100 ? 2.41 -106.375 -51.531 1 92.5 100 MET A CA 1
ATOM 776 C C . MET A 1 100 ? 3.033 -105.188 -52.25 1 92.5 100 MET A C 1
ATOM 778 O O . MET A 1 100 ? 3.32 -104.125 -51.625 1 92.5 100 MET A O 1
ATOM 782 N N . ASP A 1 101 ? 3.109 -105.312 -53.5 1 92.56 101 ASP A N 1
ATOM 783 C CA . ASP A 1 101 ? 3.594 -104.188 -54.312 1 92.56 101 ASP A CA 1
ATOM 784 C C . ASP A 1 101 ? 2.645 -103 -54.219 1 92.56 101 ASP A C 1
ATOM 786 O O . ASP A 1 101 ? 3.084 -101.875 -54.062 1 92.56 101 ASP A O 1
ATOM 790 N N . THR A 1 102 ? 1.419 -103.312 -54.312 1 93.94 102 THR A N 1
ATOM 791 C CA . THR A 1 102 ? 0.412 -102.25 -54.219 1 93.94 102 THR A CA 1
ATOM 792 C C . THR A 1 102 ? 0.45 -101.625 -52.812 1 93.94 102 THR A C 1
ATOM 794 O O . THR A 1 102 ? 0.379 -100.375 -52.719 1 93.94 102 THR A O 1
ATOM 797 N N . THR A 1 103 ? 0.648 -102.375 -51.875 1 93.19 103 THR A N 1
ATOM 798 C CA . THR A 1 103 ? 0.705 -101.875 -50.5 1 93.19 103 THR A CA 1
ATOM 799 C C . THR A 1 103 ? 1.919 -101 -50.312 1 93.19 103 THR A C 1
ATOM 801 O O . THR A 1 103 ? 1.813 -99.938 -49.688 1 93.19 103 THR A O 1
ATOM 804 N N . VAL A 1 104 ? 3.018 -101.438 -50.781 1 93.19 104 VAL A N 1
ATOM 805 C CA . VAL A 1 104 ? 4.254 -100.625 -50.656 1 93.19 104 VAL A CA 1
ATOM 806 C C . VAL A 1 104 ? 4.086 -99.312 -51.375 1 93.19 104 VAL A C 1
ATOM 808 O O . VAL A 1 104 ? 4.48 -98.25 -50.812 1 93.19 104 VAL A O 1
ATOM 811 N N . GLN A 1 105 ? 3.395 -99.375 -52.5 1 93.19 105 GLN A N 1
ATOM 812 C CA . GLN A 1 105 ? 3.168 -98.125 -53.219 1 93.19 105 GLN A CA 1
ATOM 813 C C . GLN A 1 105 ? 2.279 -97.188 -52.438 1 93.19 105 GLN A C 1
ATOM 815 O O . GLN A 1 105 ? 2.561 -95.938 -52.344 1 93.19 105 GLN A O 1
ATOM 820 N N . VAL A 1 106 ? 1.314 -97.688 -51.875 1 94.75 106 VAL A N 1
ATOM 821 C CA . VAL A 1 106 ? 0.382 -96.875 -51.094 1 94.75 106 VAL A CA 1
ATOM 822 C C . VAL A 1 106 ? 1.094 -96.25 -49.875 1 94.75 106 VAL A C 1
ATOM 824 O O . VAL A 1 106 ? 0.937 -95.062 -49.562 1 94.75 106 VAL A O 1
ATOM 827 N N . LEU A 1 107 ? 1.938 -97 -49.219 1 92.06 107 LEU A N 1
ATOM 828 C CA . LEU A 1 107 ? 2.662 -96.562 -48.031 1 92.06 107 LEU A CA 1
ATOM 829 C C . LEU A 1 107 ? 3.688 -95.5 -48.406 1 92.06 107 LEU A C 1
ATOM 831 O O . LEU A 1 107 ? 3.85 -94.5 -47.656 1 92.06 107 LEU A O 1
ATOM 835 N N . GLU A 1 108 ? 4.262 -95.688 -49.5 1 92.5 108 GLU A N 1
ATOM 836 C CA . GLU A 1 108 ? 5.227 -94.688 -49.938 1 92.5 108 GLU A CA 1
ATOM 837 C C . GLU A 1 108 ? 4.543 -93.375 -50.25 1 92.5 108 GLU A C 1
ATOM 839 O O . GLU A 1 108 ? 5.062 -92.312 -49.906 1 92.5 108 GLU A O 1
ATOM 844 N N . GLN A 1 109 ? 3.398 -93.5 -50.875 1 93.94 109 GLN A N 1
ATOM 845 C CA . GLN A 1 109 ? 2.65 -92.312 -51.188 1 93.94 109 GLN A CA 1
ATOM 846 C C . GLN A 1 109 ? 2.186 -91.625 -49.906 1 93.94 109 GLN A C 1
ATOM 848 O O . GLN A 1 109 ? 2.287 -90.375 -49.781 1 93.94 109 GLN A O 1
ATOM 853 N N . THR A 1 110 ? 1.761 -92.312 -49 1 93.56 110 THR A N 1
ATOM 854 C CA . THR A 1 110 ? 1.306 -91.75 -47.719 1 93.56 110 THR A CA 1
ATOM 855 C C . THR A 1 110 ? 2.465 -91.125 -46.969 1 93.56 110 THR A C 1
ATOM 857 O O . THR A 1 110 ? 2.309 -90 -46.375 1 93.56 110 THR A O 1
ATOM 860 N N . LEU A 1 111 ? 3.57 -91.75 -46.969 1 92.94 111 LEU A N 1
ATOM 861 C CA . LEU A 1 111 ? 4.758 -91.188 -46.312 1 92.94 111 LEU A CA 1
ATOM 862 C C . LEU A 1 111 ? 5.184 -89.875 -46.969 1 92.94 111 LEU A C 1
ATOM 864 O O . LEU A 1 111 ? 5.555 -88.938 -46.25 1 92.94 111 LEU A O 1
ATOM 868 N N . TYR A 1 112 ? 4.992 -89.875 -48.281 1 93.94 112 TYR A N 1
ATOM 869 C CA . TYR A 1 112 ? 5.328 -88.688 -49 1 93.94 112 TYR A CA 1
ATOM 870 C C . TYR A 1 112 ? 4.398 -87.5 -48.594 1 93.94 112 TYR A C 1
ATOM 872 O O . TYR A 1 112 ? 4.855 -86.438 -48.281 1 93.94 112 TYR A O 1
ATOM 880 N N . GLU A 1 113 ? 3.213 -87.688 -48.469 1 92.12 113 GLU A N 1
ATOM 881 C CA . GLU A 1 113 ? 2.223 -86.688 -48.094 1 92.12 113 GLU A CA 1
ATOM 882 C C . GLU A 1 113 ? 2.414 -86.25 -46.656 1 92.12 113 GLU A C 1
ATOM 884 O O . GLU A 1 113 ? 2.307 -85 -46.375 1 92.12 113 GLU A O 1
ATOM 889 N N . THR A 1 114 ? 2.807 -87.125 -45.844 1 92.38 114 THR A N 1
ATOM 890 C CA . THR A 1 114 ? 3.014 -86.812 -44.438 1 92.38 114 THR A CA 1
ATOM 891 C C . THR A 1 114 ? 4.258 -86 -44.25 1 92.38 114 THR A C 1
ATOM 893 O O . THR A 1 114 ? 4.262 -85.062 -43.438 1 92.38 114 THR A O 1
ATOM 896 N N . GLN A 1 115 ? 5.164 -86.312 -45.062 1 91.62 115 GLN A N 1
ATOM 897 C CA . GLN A 1 115 ? 6.379 -85.5 -45 1 91.62 115 GLN A CA 1
ATOM 898 C C . GLN A 1 115 ? 6.121 -84.062 -45.5 1 91.62 115 GLN A C 1
ATOM 900 O O . GLN A 1 115 ? 6.664 -83.125 -44.938 1 91.62 115 GLN A O 1
ATOM 905 N N . GLU A 1 116 ? 5.266 -83.875 -46.438 1 92.25 116 GLU A N 1
ATOM 906 C CA . GLU A 1 116 ? 4.887 -82.562 -46.906 1 92.25 116 GLU A CA 1
ATOM 907 C C . GLU A 1 116 ? 4.133 -81.812 -45.844 1 92.25 116 GLU A C 1
ATOM 909 O O . GLU A 1 116 ? 4.363 -80.625 -45.688 1 92.25 116 GLU A O 1
ATOM 914 N N . ASN A 1 117 ? 3.373 -82.438 -45.156 1 92.25 117 ASN A N 1
ATOM 915 C CA . ASN A 1 117 ? 2.633 -81.812 -44.062 1 92.25 117 ASN A CA 1
ATOM 916 C C . ASN A 1 117 ? 3.566 -81.375 -42.969 1 92.25 117 ASN A C 1
ATOM 918 O O . ASN A 1 117 ? 3.389 -80.25 -42.406 1 92.25 117 ASN A O 1
ATOM 922 N N . ILE A 1 118 ? 4.566 -82.188 -42.688 1 91.69 118 ILE A N 1
ATOM 923 C CA . ILE A 1 118 ? 5.551 -81.812 -41.656 1 91.69 118 ILE A CA 1
ATOM 924 C C . ILE A 1 118 ? 6.297 -80.562 -42.062 1 91.69 118 ILE A C 1
ATOM 926 O O . ILE A 1 118 ? 6.473 -79.625 -41.25 1 91.69 118 ILE A O 1
ATOM 930 N N . ASN A 1 119 ? 6.598 -80.5 -43.375 1 92.19 119 ASN A N 1
ATOM 931 C CA . ASN A 1 119 ? 7.32 -79.312 -43.844 1 92.19 119 ASN A CA 1
ATOM 932 C C . ASN A 1 119 ? 6.473 -78.062 -43.75 1 92.19 119 ASN A C 1
ATOM 934 O O . ASN A 1 119 ? 6.969 -77 -43.344 1 92.19 119 ASN A O 1
ATOM 938 N N . SER A 1 120 ? 5.277 -78.25 -44.031 1 93 120 SER A N 1
ATOM 939 C CA . SER A 1 120 ? 4.359 -77.125 -43.969 1 93 120 SER A CA 1
ATOM 940 C C . SER A 1 120 ? 4.184 -76.625 -42.531 1 93 120 SER A C 1
ATOM 942 O O . SER A 1 120 ? 4.23 -75.438 -42.25 1 93 120 SER A O 1
ATOM 944 N N . LEU A 1 121 ? 4.117 -77.5 -41.594 1 91.19 121 LEU A N 1
ATOM 945 C CA . LEU A 1 121 ? 3.934 -77.188 -40.188 1 91.19 121 LEU A CA 1
ATOM 946 C C . LEU A 1 121 ? 5.18 -76.5 -39.594 1 91.19 121 LEU A C 1
ATOM 948 O O . LEU A 1 121 ? 5.082 -75.625 -38.781 1 91.19 121 LEU A O 1
ATOM 952 N N . LYS A 1 122 ? 6.285 -77 -40.125 1 91.69 122 LYS A N 1
ATOM 953 C CA . LYS A 1 122 ? 7.543 -76.375 -39.688 1 91.69 122 LYS A CA 1
ATOM 954 C C . LYS A 1 122 ? 7.664 -74.938 -40.125 1 91.69 122 LYS A C 1
ATOM 956 O O . LYS A 1 122 ? 8.133 -74.125 -39.375 1 91.69 122 LYS A O 1
ATOM 961 N N . GLU A 1 123 ? 7.23 -74.688 -41.312 1 92.56 123 GLU A N 1
ATOM 962 C CA . GLU A 1 123 ? 7.25 -73.312 -41.844 1 92.56 123 GLU A CA 1
ATOM 963 C C . GLU A 1 123 ? 6.305 -72.375 -41.062 1 92.56 123 GLU A C 1
ATOM 965 O O . GLU A 1 123 ? 6.668 -71.25 -40.719 1 92.56 123 GLU A O 1
ATOM 970 N N . GLU A 1 124 ? 5.223 -72.875 -40.75 1 92 124 GLU A N 1
ATOM 971 C CA . GLU A 1 124 ? 4.246 -72.125 -39.969 1 92 124 GLU A CA 1
ATOM 972 C C . GLU A 1 124 ? 4.766 -71.875 -38.594 1 92 124 GLU A C 1
ATOM 974 O O . GLU A 1 124 ? 4.617 -70.75 -38.062 1 92 124 GLU A O 1
ATOM 979 N N . ASN A 1 125 ? 5.406 -72.938 -37.969 1 91.31 125 ASN A N 1
ATOM 980 C CA . ASN A 1 125 ? 6.008 -72.75 -36.656 1 91.31 125 ASN A CA 1
ATOM 981 C C . ASN A 1 125 ? 7.098 -71.688 -36.656 1 91.31 125 ASN A C 1
ATOM 983 O O . ASN A 1 125 ? 7.184 -70.875 -35.719 1 91.31 125 ASN A O 1
ATOM 987 N N . GLY A 1 126 ? 7.816 -71.688 -37.75 1 91.19 126 GLY A N 1
ATOM 988 C CA . GLY A 1 126 ? 8.859 -70.688 -37.875 1 91.19 126 GLY A CA 1
ATOM 989 C C . GLY A 1 126 ? 8.312 -69.25 -37.938 1 91.19 126 GLY A C 1
ATOM 990 O O . GLY A 1 126 ? 8.844 -68.375 -37.281 1 91.19 126 GLY A O 1
ATOM 991 N N . THR A 1 127 ? 7.258 -69.062 -38.594 1 92.31 127 THR A N 1
ATOM 992 C CA . THR A 1 127 ? 6.613 -67.75 -38.75 1 92.31 127 THR A CA 1
ATOM 993 C C . THR A 1 127 ? 6.027 -67.312 -37.406 1 92.31 127 THR A C 1
ATOM 995 O O . THR A 1 127 ? 6.16 -66.125 -37.031 1 92.31 127 THR A O 1
ATOM 998 N N . LEU A 1 128 ? 5.477 -68.188 -36.656 1 90.88 128 LEU A N 1
ATOM 999 C CA . LEU A 1 128 ? 4.859 -67.875 -35.375 1 90.88 128 LEU A CA 1
ATOM 1000 C C . LEU A 1 128 ? 5.918 -67.562 -34.344 1 90.88 128 LEU A C 1
ATOM 1002 O O . LEU A 1 128 ? 5.727 -66.625 -33.531 1 90.88 128 LEU A O 1
ATOM 1006 N N . VAL A 1 129 ? 6.992 -68.312 -34.438 1 92.12 129 VAL A N 1
ATOM 1007 C CA . VAL A 1 129 ? 8.094 -68 -33.531 1 92.12 129 VAL A CA 1
ATOM 1008 C C . VAL A 1 129 ? 8.617 -66.625 -33.781 1 92.12 129 VAL A C 1
ATOM 1010 O O . VAL A 1 129 ? 8.844 -65.812 -32.844 1 92.12 129 VAL A O 1
ATOM 1013 N N . ALA A 1 130 ? 8.75 -66.188 -35.031 1 92.38 130 ALA A N 1
ATOM 1014 C CA . ALA A 1 130 ? 9.219 -64.875 -35.406 1 92.38 130 ALA A CA 1
ATOM 1015 C C . ALA A 1 130 ? 8.242 -63.781 -34.938 1 92.38 130 ALA A C 1
ATOM 1017 O O . ALA A 1 130 ? 8.656 -62.75 -34.438 1 92.38 130 ALA A O 1
ATOM 1018 N N . LYS A 1 131 ? 7.043 -64.062 -35 1 93.19 131 LYS A N 1
ATOM 1019 C CA . LYS A 1 131 ? 6.004 -63.094 -34.594 1 93.19 131 LYS A CA 1
ATOM 1020 C C . LYS A 1 131 ? 6.004 -62.906 -33.094 1 93.19 131 LYS A C 1
ATOM 1022 O O . LYS A 1 131 ? 5.871 -61.812 -32.594 1 93.19 131 LYS A O 1
ATOM 1027 N N . VAL A 1 132 ? 6.152 -64 -32.375 1 91.06 132 VAL A N 1
ATOM 1028 C CA . VAL A 1 132 ? 6.191 -63.938 -30.922 1 91.06 132 VAL A CA 1
ATOM 1029 C C . VAL A 1 132 ? 7.379 -63.094 -30.469 1 91.06 132 VAL A C 1
ATOM 1031 O O . VAL A 1 132 ? 7.242 -62.25 -29.578 1 91.06 132 VAL A O 1
ATOM 1034 N N . GLN A 1 133 ? 8.492 -63.344 -31.141 1 91.31 133 GLN A N 1
ATOM 1035 C CA . GLN A 1 133 ? 9.688 -62.594 -30.781 1 91.31 133 GLN A CA 1
ATOM 1036 C C . GLN A 1 133 ? 9.5 -61.094 -31.047 1 91.31 133 GLN A C 1
ATOM 1038 O O . GLN A 1 133 ? 9.859 -60.25 -30.219 1 91.31 133 GLN A O 1
ATOM 1043 N N . SER A 1 134 ? 8.906 -60.75 -32.125 1 93 134 SER A N 1
ATOM 1044 C CA . SER A 1 134 ? 8.656 -59.344 -32.5 1 93 134 SER A CA 1
ATOM 1045 C C . SER A 1 134 ? 7.68 -58.688 -31.531 1 93 134 SER A C 1
ATOM 1047 O O . SER A 1 134 ? 7.898 -57.562 -31.094 1 93 134 SER A O 1
ATOM 1049 N N . THR A 1 135 ? 6.68 -59.344 -31.094 1 91.94 135 THR A N 1
ATOM 1050 C CA . THR A 1 135 ? 5.656 -58.812 -30.203 1 91.94 135 THR A CA 1
ATOM 1051 C C . THR A 1 135 ? 6.203 -58.656 -28.781 1 91.94 135 THR A C 1
ATOM 1053 O O . THR A 1 135 ? 5.855 -57.688 -28.078 1 91.94 135 THR A O 1
ATOM 1056 N N . ASP A 1 136 ? 7.059 -59.594 -28.453 1 91.88 136 ASP A N 1
ATOM 1057 C CA . ASP A 1 136 ? 7.699 -59.469 -27.141 1 91.88 136 ASP A CA 1
ATOM 1058 C C . ASP A 1 136 ? 8.547 -58.188 -27.047 1 91.88 136 ASP A C 1
ATOM 1060 O O . ASP A 1 136 ? 8.523 -57.5 -26.031 1 91.88 136 ASP A O 1
ATOM 1064 N N . THR A 1 137 ? 9.266 -57.969 -28.094 1 93.44 137 THR A N 1
ATOM 1065 C CA . THR A 1 137 ? 10.078 -56.75 -28.156 1 93.44 137 THR A CA 1
ATOM 1066 C C . THR A 1 137 ? 9.195 -55.5 -28.094 1 93.44 137 THR A C 1
ATOM 1068 O O . THR A 1 137 ? 9.531 -54.531 -27.391 1 93.44 137 THR A O 1
ATOM 1071 N N . GLU A 1 138 ? 8.094 -55.531 -28.734 1 93.88 138 GLU A N 1
ATOM 1072 C CA . GLU A 1 138 ? 7.156 -54.406 -28.75 1 93.88 138 GLU A CA 1
ATOM 1073 C C . GLU A 1 138 ? 6.57 -54.156 -27.359 1 93.88 138 GLU A C 1
ATOM 1075 O O . GLU A 1 138 ? 6.457 -53.031 -26.906 1 93.88 138 GLU A O 1
ATOM 1080 N N . VAL A 1 139 ? 6.234 -55.188 -26.688 1 94.25 139 VAL A N 1
ATOM 1081 C CA . VAL A 1 139 ? 5.695 -55.094 -25.344 1 94.25 139 VAL A CA 1
ATOM 1082 C C . VAL A 1 139 ? 6.719 -54.438 -24.422 1 94.25 139 VAL A C 1
ATOM 1084 O O . VAL A 1 139 ? 6.379 -53.562 -23.641 1 94.25 139 VAL A O 1
ATOM 1087 N N . GLN A 1 140 ? 7.953 -54.875 -24.562 1 94.12 140 GLN A N 1
ATOM 1088 C CA . GLN A 1 140 ? 9.008 -54.312 -23.734 1 94.12 140 GLN A CA 1
ATOM 1089 C C . GLN A 1 140 ? 9.156 -52.812 -23.984 1 94.12 140 GLN A C 1
ATOM 1091 O O . GLN A 1 140 ? 9.289 -52.031 -23.047 1 94.12 140 GLN A O 1
ATOM 1096 N N . ASN A 1 141 ? 9.148 -52.406 -25.188 1 95.19 141 ASN A N 1
ATOM 1097 C CA . ASN A 1 141 ? 9.25 -51 -25.547 1 95.19 141 ASN A CA 1
ATOM 1098 C C . ASN A 1 141 ? 8.086 -50.188 -25 1 95.19 141 ASN A C 1
ATOM 1100 O O . ASN A 1 141 ? 8.289 -49.094 -24.469 1 95.19 141 ASN A O 1
ATOM 1104 N N . LEU A 1 142 ? 6.918 -50.719 -25.078 1 94.62 142 LEU A N 1
ATOM 1105 C CA . LEU A 1 142 ? 5.719 -50.031 -24.609 1 94.62 142 LEU A CA 1
ATOM 1106 C C . LEU A 1 142 ? 5.742 -49.875 -23.094 1 94.62 142 LEU A C 1
ATOM 1108 O O . LEU A 1 142 ? 5.344 -48.844 -22.562 1 94.62 142 LEU A O 1
ATOM 1112 N N . GLN A 1 143 ? 6.246 -50.938 -22.438 1 94.81 143 GLN A N 1
ATOM 1113 C CA . GLN A 1 143 ? 6.367 -50.844 -20.984 1 94.81 143 GLN A CA 1
ATOM 1114 C C . GLN A 1 143 ? 7.348 -49.75 -20.562 1 94.81 143 GLN A C 1
ATOM 1116 O O . GLN A 1 143 ? 7.098 -49.031 -19.609 1 94.81 143 GLN A O 1
ATOM 1121 N N . GLN A 1 144 ? 8.445 -49.656 -21.297 1 95.31 144 GLN A N 1
ATOM 1122 C CA . GLN A 1 144 ? 9.422 -48.594 -21.016 1 95.31 144 GLN A CA 1
ATOM 1123 C C . GLN A 1 144 ? 8.828 -47.219 -21.234 1 95.31 144 GLN A C 1
ATOM 1125 O O . GLN A 1 144 ? 9.016 -46.312 -20.422 1 95.31 144 GLN A O 1
ATOM 1130 N N . ASN A 1 145 ? 8.133 -46.969 -22.266 1 95.81 145 ASN A N 1
ATOM 1131 C CA . ASN A 1 145 ? 7.469 -45.719 -22.578 1 95.81 145 ASN A CA 1
ATOM 1132 C C . ASN A 1 145 ? 6.453 -45.344 -21.5 1 95.81 145 ASN A C 1
ATOM 1134 O O . ASN A 1 145 ? 6.34 -44.188 -21.125 1 95.81 145 ASN A O 1
ATOM 1138 N N . LEU A 1 146 ? 5.77 -46.375 -21.078 1 95.31 146 LEU A N 1
ATOM 1139 C CA . LEU A 1 146 ? 4.781 -46.156 -20.031 1 95.31 146 LEU A CA 1
ATOM 1140 C C . LEU A 1 146 ? 5.449 -45.656 -18.75 1 95.31 146 LEU A C 1
ATOM 1142 O O . LEU A 1 146 ? 4.93 -44.781 -18.062 1 95.31 146 LEU A O 1
ATOM 1146 N N . TYR A 1 147 ? 6.551 -46.25 -18.453 1 95.25 147 TYR A N 1
ATOM 1147 C CA . TYR A 1 147 ? 7.309 -45.844 -17.266 1 95.25 147 TYR A CA 1
ATOM 1148 C C . TYR A 1 147 ? 7.77 -44.406 -17.391 1 95.25 147 TYR A C 1
ATOM 1150 O O . TYR A 1 147 ? 7.629 -43.625 -16.438 1 95.25 147 TYR A O 1
ATOM 1158 N N . GLU A 1 148 ? 8.289 -44 -18.453 1 94.88 148 GLU A N 1
ATOM 1159 C CA . GLU A 1 148 ? 8.773 -42.625 -18.688 1 94.88 148 GLU A CA 1
ATOM 1160 C C . GLU A 1 148 ? 7.637 -41.625 -18.594 1 94.88 148 GLU A C 1
ATOM 1162 O O . GLU A 1 148 ? 7.797 -40.562 -18 1 94.88 148 GLU A O 1
ATOM 1167 N N . ARG A 1 149 ? 6.555 -41.938 -19.125 1 94.88 149 ARG A N 1
ATOM 1168 C CA . ARG A 1 149 ? 5.41 -41.031 -19.078 1 94.88 149 ARG A CA 1
ATOM 1169 C C . ARG A 1 149 ? 4.891 -40.875 -17.656 1 94.88 149 ARG A C 1
ATOM 1171 O O . ARG A 1 149 ? 4.469 -39.781 -17.25 1 94.88 149 ARG A O 1
ATOM 1178 N N . GLN A 1 150 ? 4.945 -42.031 -16.984 1 94.94 150 GLN A N 1
ATOM 1179 C CA . GLN A 1 150 ? 4.539 -41.938 -15.586 1 94.94 150 GLN A CA 1
ATOM 1180 C C . GLN A 1 150 ? 5.465 -41 -14.805 1 94.94 150 GLN A C 1
ATOM 1182 O O . GLN A 1 150 ? 5.008 -40.219 -13.969 1 94.94 150 GLN A O 1
ATOM 1187 N N . GLU A 1 151 ? 6.703 -41.062 -15 1 95 151 GLU A N 1
ATOM 1188 C CA . GLU A 1 151 ? 7.668 -40.188 -14.359 1 95 151 GLU A CA 1
ATOM 1189 C C . GLU A 1 151 ? 7.406 -38.719 -14.719 1 95 151 GLU A C 1
ATOM 1191 O O . GLU A 1 151 ? 7.492 -37.844 -13.859 1 95 151 GLU A O 1
ATOM 1196 N N . ASN A 1 152 ? 7.121 -38.438 -15.906 1 95.88 152 ASN A N 1
ATOM 1197 C CA . ASN A 1 152 ? 6.781 -37.094 -16.359 1 95.88 152 ASN A CA 1
ATOM 1198 C C . ASN A 1 152 ? 5.539 -36.562 -15.648 1 95.88 152 ASN A C 1
ATOM 1200 O O . ASN A 1 152 ? 5.516 -35.406 -15.219 1 95.88 152 ASN A O 1
ATOM 1204 N N . ILE A 1 153 ? 4.59 -37.406 -15.547 1 95.75 153 ILE A N 1
ATOM 1205 C CA . ILE A 1 153 ? 3.355 -37.031 -14.859 1 95.75 153 ILE A CA 1
ATOM 1206 C C . ILE A 1 153 ? 3.662 -36.656 -13.414 1 95.75 153 ILE A C 1
ATOM 1208 O O . ILE A 1 153 ? 3.207 -35.625 -12.93 1 95.75 153 ILE A O 1
ATOM 1212 N N . ASN A 1 154 ? 4.426 -37.5 -12.766 1 95.56 154 ASN A N 1
ATOM 1213 C CA . ASN A 1 154 ? 4.797 -37.25 -11.383 1 95.56 154 ASN A CA 1
ATOM 1214 C C . ASN A 1 154 ? 5.508 -35.906 -11.25 1 95.56 154 ASN A C 1
ATOM 1216 O O . ASN A 1 154 ? 5.223 -35.125 -10.328 1 95.56 154 ASN A O 1
ATOM 1220 N N . SER A 1 155 ? 6.402 -35.688 -12.109 1 96.5 155 SER A N 1
ATOM 1221 C CA . SER A 1 155 ? 7.152 -34.438 -12.094 1 96.5 155 SER A CA 1
ATOM 1222 C C . SER A 1 155 ? 6.234 -33.25 -12.305 1 96.5 155 SER A C 1
ATOM 1224 O O . SER A 1 155 ? 6.328 -32.25 -11.586 1 96.5 155 SER A O 1
ATOM 1226 N N . LEU A 1 156 ? 5.359 -33.25 -13.195 1 95.19 156 LEU A N 1
ATOM 1227 C CA . LEU A 1 156 ? 4.43 -32.188 -13.508 1 95.19 156 LEU A CA 1
ATOM 1228 C C . LEU A 1 156 ? 3.477 -31.938 -12.344 1 95.19 156 LEU A C 1
ATOM 1230 O O . LEU A 1 156 ? 3.127 -30.797 -12.055 1 95.19 156 LEU A O 1
ATOM 1234 N N . GLN A 1 157 ? 3.086 -33.031 -11.758 1 95.44 157 GLN A N 1
ATOM 1235 C CA . GLN A 1 157 ? 2.221 -32.875 -10.586 1 95.44 157 GLN A CA 1
ATOM 1236 C C . GLN A 1 157 ? 2.934 -32.156 -9.453 1 95.44 157 GLN A C 1
ATOM 1238 O O . GLN A 1 157 ? 2.334 -31.312 -8.781 1 95.44 157 GLN A O 1
ATOM 1243 N N . GLN A 1 158 ? 4.145 -32.5 -9.242 1 96.19 158 GLN A N 1
ATOM 1244 C CA . GLN A 1 158 ? 4.926 -31.812 -8.219 1 96.19 158 GLN A CA 1
ATOM 1245 C C . GLN A 1 158 ? 5.078 -30.328 -8.555 1 96.19 158 GLN A C 1
ATOM 1247 O O . GLN A 1 158 ? 4.941 -29.469 -7.68 1 96.19 158 GLN A O 1
ATOM 1252 N N . ASP A 1 159 ? 5.336 -30 -9.734 1 96.12 159 ASP A N 1
ATOM 1253 C CA . ASP A 1 159 ? 5.441 -28.609 -10.188 1 96.12 159 ASP A CA 1
ATOM 1254 C C . ASP A 1 159 ? 4.133 -27.859 -9.969 1 96.12 159 ASP A C 1
ATOM 1256 O O . ASP A 1 159 ? 4.133 -26.719 -9.508 1 96.12 159 ASP A O 1
ATOM 1260 N N . ASN A 1 160 ? 3.119 -28.531 -10.367 1 96 160 ASN A N 1
ATOM 1261 C CA . ASN A 1 160 ? 1.796 -27.938 -10.188 1 96 160 ASN A CA 1
ATOM 1262 C C . ASN A 1 160 ? 1.523 -27.625 -8.719 1 96 160 ASN A C 1
ATOM 1264 O O . ASN A 1 160 ? 1 -26.562 -8.398 1 96 160 ASN A O 1
ATOM 1268 N N . CYS A 1 161 ? 1.898 -28.547 -7.895 1 95.12 161 CYS A N 1
ATOM 1269 C CA . CYS A 1 161 ? 1.719 -28.328 -6.465 1 95.12 161 CYS A CA 1
ATOM 1270 C C . CYS A 1 161 ? 2.523 -27.125 -5.984 1 95.12 161 CYS A C 1
ATOM 1272 O O . CYS A 1 161 ? 2.02 -26.312 -5.223 1 95.12 161 CYS A O 1
ATOM 1274 N N . THR A 1 162 ? 3.701 -27 -6.344 1 96.5 162 THR A N 1
ATOM 1275 C CA . THR A 1 162 ? 4.566 -25.891 -5.977 1 96.5 162 THR A CA 1
ATOM 1276 C C . THR A 1 162 ? 3.982 -24.562 -6.457 1 96.5 162 THR A C 1
ATOM 1278 O O . THR A 1 162 ? 3.945 -23.578 -5.703 1 96.5 162 THR A O 1
ATOM 1281 N N . LEU A 1 163 ? 3.527 -24.516 -7.621 1 96 163 LEU A N 1
ATOM 1282 C CA . LEU A 1 163 ? 2.951 -23.297 -8.203 1 96 163 LEU A CA 1
ATOM 1283 C C . LEU A 1 163 ? 1.667 -22.906 -7.48 1 96 163 LEU A C 1
ATOM 1285 O O . LEU A 1 163 ? 1.422 -21.719 -7.238 1 96 163 LEU A O 1
ATOM 1289 N N . GLU A 1 164 ? 0.91 -23.875 -7.199 1 96.06 164 GLU A N 1
ATOM 1290 C CA . GLU A 1 164 ? -0.31 -23.609 -6.445 1 96.06 164 GLU A CA 1
ATOM 1291 C C . GLU A 1 164 ? 0.006 -22.984 -5.094 1 96.06 164 GLU A C 1
ATOM 1293 O O . GLU A 1 164 ? -0.686 -22.062 -4.66 1 96.06 164 GLU A O 1
ATOM 1298 N N . GLU A 1 165 ? 0.97 -23.469 -4.465 1 96.12 165 GLU A N 1
ATOM 1299 C CA . GLU A 1 165 ? 1.394 -22.906 -3.188 1 96.12 165 GLU A CA 1
ATOM 1300 C C . GLU A 1 165 ? 1.877 -21.469 -3.357 1 96.12 165 GLU A C 1
ATOM 1302 O O . GLU A 1 165 ? 1.563 -20.594 -2.539 1 96.12 165 GLU A O 1
ATOM 1307 N N . GLN A 1 166 ? 2.598 -21.25 -4.348 1 96.69 166 GLN A N 1
ATOM 1308 C CA . GLN A 1 166 ? 3.086 -19.906 -4.641 1 96.69 166 GLN A CA 1
ATOM 1309 C C . GLN A 1 166 ? 1.93 -18.953 -4.918 1 96.69 166 GLN A C 1
ATOM 1311 O O . GLN A 1 166 ? 1.938 -17.812 -4.453 1 96.69 166 GLN A O 1
ATOM 1316 N N . VAL A 1 167 ? 1.055 -19.406 -5.637 1 96.31 167 VAL A N 1
ATOM 1317 C CA . VAL A 1 167 ? -0.124 -18.594 -5.934 1 96.31 167 VAL A CA 1
ATOM 1318 C C . VAL A 1 167 ? -0.858 -18.266 -4.641 1 96.31 167 VAL A C 1
ATOM 1320 O O . VAL A 1 167 ? -1.248 -17.109 -4.422 1 96.31 167 VAL A O 1
ATOM 1323 N N . ARG A 1 168 ? -1.015 -19.25 -3.842 1 96.12 168 ARG A N 1
ATOM 1324 C CA . ARG A 1 168 ? -1.686 -19.031 -2.564 1 96.12 168 ARG A CA 1
ATOM 1325 C C . ARG A 1 168 ? -0.95 -17.984 -1.735 1 96.12 168 ARG A C 1
ATOM 1327 O O . ARG A 1 168 ? -1.571 -17.078 -1.181 1 96.12 168 ARG A O 1
ATOM 1334 N N . GLU A 1 169 ? 0.284 -18.078 -1.651 1 96.56 169 GLU A N 1
ATOM 1335 C CA . GLU A 1 169 ? 1.1 -17.141 -0.895 1 96.56 169 GLU A CA 1
ATOM 1336 C C . GLU A 1 169 ? 0.997 -15.727 -1.477 1 96.56 169 GLU A C 1
ATOM 1338 O O . GLU A 1 169 ? 0.866 -14.75 -0.735 1 96.56 169 GLU A O 1
ATOM 1343 N N . LEU A 1 170 ? 1.032 -15.68 -2.68 1 95.81 170 LEU A N 1
ATOM 1344 C CA . LEU A 1 170 ? 0.98 -14.391 -3.355 1 95.81 170 LEU A CA 1
ATOM 1345 C C . LEU A 1 170 ? -0.394 -13.742 -3.193 1 95.81 170 LEU A C 1
ATOM 1347 O O . LEU A 1 170 ? -0.501 -12.523 -3.066 1 95.81 170 LEU A O 1
ATOM 1351 N N . GLU A 1 171 ? -1.378 -14.602 -3.221 1 96.38 171 GLU A N 1
ATOM 1352 C CA . GLU A 1 171 ? -2.723 -14.086 -2.986 1 96.38 171 GLU A CA 1
ATOM 1353 C C . GLU A 1 171 ? -2.855 -13.516 -1.574 1 96.38 171 GLU A C 1
ATOM 1355 O O . GLU A 1 171 ? -3.471 -12.469 -1.376 1 96.38 171 GLU A O 1
ATOM 1360 N N . GLU A 1 172 ? -2.33 -14.18 -0.651 1 96 172 GLU A N 1
ATOM 1361 C CA . GLU A 1 172 ? -2.334 -13.68 0.721 1 96 172 GLU A CA 1
ATOM 1362 C C . GLU A 1 172 ? -1.573 -12.359 0.833 1 96 172 GLU A C 1
ATOM 1364 O O . GLU A 1 172 ? -2.029 -11.43 1.5 1 96 172 GLU A O 1
ATOM 1369 N N . THR A 1 173 ? -0.492 -12.344 0.242 1 96.38 173 THR A N 1
ATOM 1370 C CA . THR A 1 173 ? 0.315 -11.133 0.232 1 96.38 173 THR A CA 1
ATOM 1371 C C . THR A 1 173 ? -0.45 -9.977 -0.413 1 96.38 173 THR A C 1
ATOM 1373 O O . THR A 1 173 ? -0.423 -8.852 0.086 1 96.38 173 THR A O 1
ATOM 1376 N N . LYS A 1 174 ? -1.034 -10.305 -1.479 1 95.62 174 LYS A N 1
ATOM 1377 C CA . LYS A 1 174 ? -1.86 -9.312 -2.16 1 95.62 174 LYS A CA 1
ATOM 1378 C C . LYS A 1 174 ? -2.924 -8.742 -1.225 1 95.62 174 LYS A C 1
ATOM 1380 O O . LYS A 1 174 ? -3.125 -7.527 -1.171 1 95.62 174 LYS A O 1
ATOM 1385 N N . TRP A 1 175 ? -3.539 -9.602 -0.576 1 95.56 175 TRP A N 1
ATOM 1386 C CA . TRP A 1 175 ? -4.566 -9.172 0.368 1 95.56 175 TRP A CA 1
ATOM 1387 C C . TRP A 1 175 ? -3.977 -8.273 1.447 1 95.56 175 TRP A C 1
ATOM 1389 O O . TRP A 1 175 ? -4.543 -7.227 1.77 1 95.56 175 TRP A O 1
ATOM 1399 N N . MET A 1 176 ? -2.879 -8.602 2.002 1 96.12 176 MET A N 1
ATOM 1400 C CA . MET A 1 176 ? -2.205 -7.812 3.031 1 96.12 176 MET A CA 1
ATOM 1401 C C . MET A 1 176 ? -1.805 -6.441 2.494 1 96.12 176 MET A C 1
ATOM 1403 O O . MET A 1 176 ? -1.976 -5.43 3.176 1 96.12 176 MET A O 1
ATOM 1407 N N . HIS A 1 177 ? -1.323 -6.457 1.315 1 94.5 177 HIS A N 1
ATOM 1408 C CA . HIS A 1 177 ? -0.902 -5.203 0.706 1 94.5 177 HIS A CA 1
ATOM 1409 C C . HIS A 1 177 ? -2.09 -4.273 0.482 1 94.5 177 HIS A C 1
ATOM 1411 O O . HIS A 1 177 ? -1.986 -3.062 0.696 1 94.5 177 HIS A O 1
ATOM 1417 N N . ILE A 1 178 ? -3.152 -4.852 0.11 1 94.5 178 ILE A N 1
ATOM 1418 C CA . ILE A 1 178 ? -4.355 -4.055 -0.101 1 94.5 178 ILE A CA 1
ATOM 1419 C C . ILE A 1 178 ? -4.793 -3.42 1.218 1 94.5 178 ILE A C 1
ATOM 1421 O O . ILE A 1 178 ? -5.152 -2.242 1.259 1 94.5 178 ILE A O 1
ATOM 1425 N N . GLN A 1 179 ? -4.73 -4.109 2.258 1 94.69 179 GLN A N 1
ATOM 1426 C CA . GLN A 1 179 ? -5.082 -3.584 3.574 1 94.69 179 GLN A CA 1
ATOM 1427 C C . GLN A 1 179 ? -4.148 -2.447 3.982 1 94.69 179 GLN A C 1
ATOM 1429 O O . GLN A 1 179 ? -4.598 -1.426 4.504 1 94.69 179 GLN A O 1
ATOM 1434 N N . GLN A 1 180 ? -2.951 -2.627 3.752 1 93.5 180 GLN A N 1
ATOM 1435 C CA . GLN A 1 180 ? -1.965 -1.604 4.086 1 93.5 180 GLN A CA 1
ATOM 1436 C C . GLN A 1 180 ? -2.184 -0.339 3.262 1 93.5 180 GLN A C 1
ATOM 1438 O O . GLN A 1 180 ? -2.129 0.772 3.795 1 93.5 180 GLN A O 1
ATOM 1443 N N . ILE A 1 181 ? -2.379 -0.539 2.043 1 92.69 181 ILE A N 1
ATOM 1444 C CA . ILE A 1 181 ? -2.633 0.59 1.154 1 92.69 181 ILE A CA 1
ATOM 1445 C C . ILE A 1 181 ? -3.84 1.381 1.655 1 92.69 181 ILE A C 1
ATOM 1447 O O . ILE A 1 181 ? -3.787 2.609 1.753 1 92.69 181 ILE A O 1
ATOM 1451 N N . ASN A 1 182 ? -4.855 0.702 1.978 1 92.88 182 ASN A N 1
ATOM 1452 C CA . ASN A 1 182 ? -6.055 1.356 2.484 1 92.88 182 ASN A CA 1
ATOM 1453 C C . ASN A 1 182 ? -5.785 2.09 3.795 1 92.88 182 ASN A C 1
ATOM 1455 O O . ASN A 1 182 ? -6.262 3.207 3.998 1 92.88 182 ASN A O 1
ATOM 1459 N N . TYR A 1 183 ? -5.078 1.61 4.652 1 93.12 183 TYR A N 1
ATOM 1460 C CA . TYR A 1 183 ? -4.727 2.229 5.922 1 93.12 183 TYR A CA 1
ATOM 1461 C C . TYR A 1 183 ? -3.979 3.539 5.703 1 93.12 183 TYR A C 1
ATOM 1463 O O . TYR A 1 183 ? -4.336 4.57 6.281 1 93.12 183 TYR A O 1
ATOM 1471 N N . PHE A 1 184 ? -2.982 3.48 4.906 1 90.44 184 PHE A N 1
ATOM 1472 C CA . PHE A 1 184 ? -2.168 4.664 4.668 1 90.44 184 PHE A CA 1
ATOM 1473 C C . PHE A 1 184 ? -2.973 5.738 3.943 1 90.44 184 PHE A C 1
ATOM 1475 O O . PHE A 1 184 ? -2.799 6.934 4.203 1 90.44 184 PHE A O 1
ATOM 1482 N N . LYS A 1 185 ? -3.771 5.301 3.037 1 91.06 185 LYS A N 1
ATOM 1483 C CA . LYS A 1 185 ? -4.625 6.246 2.324 1 91.06 185 LYS A CA 1
ATOM 1484 C C . LYS A 1 185 ? -5.539 6.996 3.287 1 91.06 185 LYS A C 1
ATOM 1486 O O . LYS A 1 185 ? -5.621 8.227 3.242 1 91.06 185 LYS A O 1
ATOM 1491 N N . ILE A 1 186 ? -6.199 6.277 4.152 1 89.06 186 ILE A N 1
ATOM 1492 C CA . ILE A 1 186 ? -7.113 6.871 5.121 1 89.06 186 ILE A CA 1
ATOM 1493 C C . ILE A 1 186 ? -6.336 7.777 6.074 1 89.06 186 ILE A C 1
ATOM 1495 O O . ILE A 1 186 ? -6.766 8.898 6.367 1 89.06 186 ILE A O 1
ATOM 1499 N N . SER A 1 187 ? -5.227 7.27 6.523 1 88.75 187 SER A N 1
ATOM 1500 C CA . SER A 1 187 ? -4.391 8.047 7.434 1 88.75 187 SER A CA 1
ATOM 1501 C C . SER A 1 187 ? -3.918 9.344 6.781 1 88.75 187 SER A C 1
ATOM 1503 O O . SER A 1 187 ? -3.914 10.398 7.418 1 88.75 187 SER A O 1
ATOM 1505 N N . LYS A 1 188 ? -3.555 9.242 5.586 1 88.25 188 LYS A N 1
ATOM 1506 C CA . LYS A 1 188 ? -3.133 10.422 4.832 1 88.25 188 LYS A CA 1
ATOM 1507 C C . LYS A 1 188 ? -4.273 11.422 4.691 1 88.25 188 LYS A C 1
ATOM 1509 O O . LYS A 1 188 ? -4.086 12.625 4.895 1 88.25 188 LYS A O 1
ATOM 1514 N N . GLU A 1 189 ? -5.352 10.914 4.344 1 87.31 189 GLU A N 1
ATOM 1515 C CA . GLU A 1 189 ? -6.527 11.773 4.191 1 87.31 189 GLU A CA 1
ATOM 1516 C C . GLU A 1 189 ? -6.891 12.453 5.508 1 87.31 189 GLU A C 1
ATOM 1518 O O . GLU A 1 189 ? -7.262 13.625 5.523 1 87.31 189 GLU A O 1
ATOM 1523 N N . ASP A 1 190 ? -6.781 11.727 6.594 1 87.12 190 ASP A N 1
ATOM 1524 C CA . ASP A 1 190 ? -7.059 12.281 7.914 1 87.12 190 ASP A CA 1
ATOM 1525 C C . ASP A 1 190 ? -6.098 13.414 8.25 1 87.12 190 ASP A C 1
ATOM 1527 O O . ASP A 1 190 ? -6.512 14.453 8.773 1 87.12 190 ASP A O 1
ATOM 1531 N N . LEU A 1 191 ? -4.91 13.25 7.965 1 85.62 191 LEU A N 1
ATOM 1532 C CA . LEU A 1 191 ? -3.887 14.258 8.211 1 85.62 191 LEU A CA 1
ATOM 1533 C C . LEU A 1 191 ? -4.121 15.492 7.336 1 85.62 191 LEU A C 1
ATOM 1535 O O . LEU A 1 191 ? -3.973 16.625 7.801 1 85.62 191 LEU A O 1
ATOM 1539 N N . GLN A 1 192 ? -4.484 15.211 6.098 1 85.94 192 GLN A N 1
ATOM 1540 C CA . GLN A 1 192 ? -4.789 16.297 5.18 1 85.94 192 GLN A CA 1
ATOM 1541 C C . GLN A 1 192 ? -5.98 17.125 5.672 1 85.94 192 GLN A C 1
ATOM 1543 O O . GLN A 1 192 ? -5.953 18.344 5.633 1 85.94 192 GLN A O 1
ATOM 1548 N N . ASN A 1 193 ? -6.883 16.422 6.113 1 83.81 193 ASN A N 1
ATOM 1549 C CA . ASN A 1 193 ? -8.062 17.094 6.645 1 83.81 193 ASN A CA 1
ATOM 1550 C C . ASN A 1 193 ? -7.723 17.922 7.883 1 83.81 193 ASN A C 1
ATOM 1552 O O . ASN A 1 193 ? -8.195 19.047 8.023 1 83.81 193 ASN A O 1
ATOM 1556 N N . THR A 1 194 ? -6.918 17.359 8.711 1 83.25 194 THR A N 1
ATOM 1557 C CA . THR A 1 194 ? -6.492 18.078 9.914 1 83.25 194 THR A CA 1
ATOM 1558 C C . THR A 1 194 ? -5.727 19.344 9.555 1 83.25 194 THR A C 1
ATOM 1560 O O . THR A 1 194 ? -5.934 20.391 10.172 1 83.25 194 THR A O 1
ATOM 1563 N N . LEU A 1 195 ? -4.984 19.219 8.586 1 83.31 195 LEU A N 1
ATOM 1564 C CA . LEU A 1 195 ? -4.133 20.328 8.188 1 83.31 195 LEU A CA 1
ATOM 1565 C C . LEU A 1 195 ? -4.957 21.422 7.52 1 83.31 195 LEU A C 1
ATOM 1567 O O . LEU A 1 195 ? -4.758 22.609 7.793 1 83.31 195 LEU A O 1
ATOM 1571 N N . TYR A 1 196 ? -6.141 20.969 6.77 1 80.44 196 TYR A N 1
ATOM 1572 C CA . TYR A 1 196 ? -6.766 21.969 5.898 1 80.44 196 TYR A CA 1
ATOM 1573 C C . TYR A 1 196 ? -8.211 22.203 6.305 1 80.44 196 TYR A C 1
ATOM 1575 O O . TYR A 1 196 ? -8.875 23.094 5.754 1 80.44 196 TYR A O 1
ATOM 1583 N N . SER A 1 197 ? -8.836 21.406 7.109 1 76.81 197 SER A N 1
ATOM 1584 C CA . SER A 1 197 ? -10.266 21.438 7.398 1 76.81 197 SER A CA 1
ATOM 1585 C C . SER A 1 197 ? -10.727 22.844 7.73 1 76.81 197 SER A C 1
ATOM 1587 O O . SER A 1 197 ? -11.82 23.266 7.324 1 76.81 197 SER A O 1
ATOM 1589 N N . SER A 1 198 ? -10.047 23.719 8.398 1 80.12 198 SER A N 1
ATOM 1590 C CA . SER A 1 198 ? -10.469 25.078 8.773 1 80.12 198 SER A CA 1
ATOM 1591 C C . SER A 1 198 ? -9.562 26.125 8.141 1 80.12 198 SER A C 1
ATOM 1593 O O . SER A 1 198 ? -9.078 27.031 8.836 1 80.12 198 SER A O 1
ATOM 1595 N N . SER A 1 199 ? -9.555 25.984 6.77 1 85.69 199 SER A N 1
ATOM 1596 C CA . SER A 1 199 ? -8.711 26.953 6.078 1 85.69 199 SER A CA 1
ATOM 1597 C C . SER A 1 199 ? -9.539 27.844 5.156 1 85.69 199 SER A C 1
ATOM 1599 O O . SER A 1 199 ? -10.641 27.469 4.754 1 85.69 199 SER A O 1
ATOM 1601 N N . TYR A 1 200 ? -9.07 29.094 4.996 1 89.12 200 TYR A N 1
ATOM 1602 C CA . TYR A 1 200 ? -9.648 29.953 3.961 1 89.12 200 TYR A CA 1
ATOM 1603 C C . TYR A 1 200 ? -9.57 29.281 2.596 1 89.12 200 TYR A C 1
ATOM 1605 O O . TYR A 1 200 ? -8.57 28.625 2.271 1 89.12 200 TYR A O 1
ATOM 1613 N N . GLN A 1 201 ? -10.594 29.344 1.805 1 82.5 201 GLN A N 1
ATOM 1614 C CA . GLN A 1 201 ? -10.609 28.766 0.467 1 82.5 201 GLN A CA 1
ATOM 1615 C C . GLN A 1 201 ? -9.859 29.641 -0.526 1 82.5 201 GLN A C 1
ATOM 1617 O O . GLN A 1 201 ? -10.148 30.844 -0.643 1 82.5 201 GLN A O 1
ATOM 1622 N N . MET A 1 202 ? -8.836 29.094 -1.067 1 84.5 202 MET A N 1
ATOM 1623 C CA . MET A 1 202 ? -8.117 29.766 -2.145 1 84.5 202 MET A CA 1
ATOM 1624 C C . MET A 1 202 ? -8.562 29.234 -3.506 1 84.5 202 MET A C 1
ATOM 1626 O O . MET A 1 202 ? -8.383 28.047 -3.807 1 84.5 202 MET A O 1
ATOM 1630 N N . ARG A 1 203 ? -9.195 30.109 -4.441 1 80.38 203 ARG A N 1
ATOM 1631 C CA . ARG A 1 203 ? -9.688 29.719 -5.758 1 80.38 203 ARG A CA 1
ATOM 1632 C C . ARG A 1 203 ? -8.523 29.375 -6.688 1 80.38 203 ARG A C 1
ATOM 1634 O O . ARG A 1 203 ? -7.469 30 -6.633 1 80.38 203 ARG A O 1
ATOM 1641 N N . CYS A 1 204 ? -8.75 28.234 -7.32 1 78.94 204 CYS A N 1
ATOM 1642 C CA . CYS A 1 204 ? -7.773 27.906 -8.359 1 78.94 204 CYS A CA 1
ATOM 1643 C C . CYS A 1 204 ? -7.812 28.953 -9.477 1 78.94 204 CYS A C 1
ATOM 1645 O O . CYS A 1 204 ? -8.836 29.094 -10.156 1 78.94 204 CYS A O 1
ATOM 1647 N N . ARG A 1 205 ? -6.797 29.656 -9.57 1 81.5 205 ARG A N 1
ATOM 1648 C CA . ARG A 1 205 ? -6.719 30.719 -10.57 1 81.5 205 ARG A CA 1
ATOM 1649 C C . ARG A 1 205 ? -5.453 30.578 -11.414 1 81.5 205 ARG A C 1
ATOM 1651 O O . ARG A 1 205 ? -4.414 30.141 -10.914 1 81.5 205 ARG A O 1
ATOM 1658 N N . PHE A 1 206 ? -5.734 30.906 -12.719 1 80.25 206 PHE A N 1
ATOM 1659 C CA . PHE A 1 206 ? -4.602 30.906 -13.633 1 80.25 206 PHE A CA 1
ATOM 1660 C C . PHE A 1 206 ? -4.281 32.312 -14.094 1 80.25 206 PHE A C 1
ATOM 1662 O O . PHE A 1 206 ? -5.176 33.188 -14.172 1 80.25 206 PHE A O 1
ATOM 1669 N N . GLN A 1 207 ? -3.018 32.531 -14.336 1 77.75 207 GLN A N 1
ATOM 1670 C CA . GLN A 1 207 ? -2.625 33.875 -14.812 1 77.75 207 GLN A CA 1
ATOM 1671 C C . GLN A 1 207 ? -3.482 34.281 -16 1 77.75 207 GLN A C 1
ATOM 1673 O O . GLN A 1 207 ? -3.82 33.469 -16.859 1 77.75 207 GLN A O 1
ATOM 1678 N N . PRO A 1 208 ? -3.959 35.438 -16.031 1 82.12 208 PRO A N 1
ATOM 1679 C CA . PRO A 1 208 ? -3.457 36.562 -15.234 1 82.12 208 PRO A CA 1
ATOM 1680 C C . PRO A 1 208 ? -4.273 36.781 -13.961 1 82.12 208 PRO A C 1
ATOM 1682 O O . PRO A 1 208 ? -4.078 37.781 -13.273 1 82.12 208 PRO A O 1
ATOM 1685 N N . GLU A 1 209 ? -5.18 35.906 -13.742 1 84.88 209 GLU A N 1
ATOM 1686 C CA . GLU A 1 209 ? -5.992 36.062 -12.539 1 84.88 209 GLU A CA 1
ATOM 1687 C C . GLU A 1 209 ? -5.133 35.969 -11.281 1 84.88 209 GLU A C 1
ATOM 1689 O O . GLU A 1 209 ? -4.113 35.281 -11.266 1 84.88 209 GLU A O 1
ATOM 1694 N N . THR A 1 210 ? -5.559 36.812 -10.273 1 88.5 210 THR A N 1
ATOM 1695 C CA . THR A 1 210 ? -4.77 36.875 -9.055 1 88.5 210 THR A CA 1
ATOM 1696 C C . THR A 1 210 ? -5.598 36.406 -7.855 1 88.5 210 THR A C 1
ATOM 1698 O O . THR A 1 210 ? -6.812 36.594 -7.82 1 88.5 210 THR A O 1
ATOM 1701 N N . ASN A 1 211 ? -4.938 35.719 -6.965 1 90.62 211 ASN A N 1
ATOM 1702 C CA . ASN A 1 211 ? -5.551 35.281 -5.715 1 90.62 211 ASN A CA 1
ATOM 1703 C C . ASN A 1 211 ? -5.465 36.375 -4.641 1 90.62 211 ASN A C 1
ATOM 1705 O O . ASN A 1 211 ? -6.312 36.406 -3.746 1 90.62 211 ASN A O 1
ATOM 1709 N N . GLY A 1 212 ? -4.422 37.125 -4.711 1 93.88 212 GLY A N 1
ATOM 1710 C CA . GLY A 1 212 ? -4.227 38.094 -3.65 1 93.88 212 GLY A CA 1
ATOM 1711 C C . GLY A 1 212 ? -3.537 39.344 -4.125 1 93.88 212 GLY A C 1
ATOM 1712 O O . GLY A 1 212 ? -2.971 39.375 -5.219 1 93.88 212 GLY A O 1
ATOM 1713 N N . ARG A 1 213 ? -3.729 40.344 -3.408 1 95.38 213 ARG A N 1
ATOM 1714 C CA . ARG A 1 213 ? -3.109 41.656 -3.631 1 95.38 213 ARG A CA 1
ATOM 1715 C C . ARG A 1 213 ? -2.18 42.031 -2.479 1 95.38 213 ARG A C 1
ATOM 1717 O O . ARG A 1 213 ? -2.533 41.875 -1.311 1 95.38 213 ARG A O 1
ATOM 1724 N N . ALA A 1 214 ? -0.908 42.406 -2.867 1 97.56 214 ALA A N 1
ATOM 1725 C CA . ALA A 1 214 ? 0.054 42.812 -1.854 1 97.56 214 ALA A CA 1
ATOM 1726 C C . ALA A 1 214 ? 0.535 44.25 -2.121 1 97.56 214 ALA A C 1
ATOM 1728 O O . ALA A 1 214 ? 1.049 44.531 -3.203 1 97.56 214 ALA A O 1
ATOM 1729 N N . LEU A 1 215 ? 0.3 45.125 -1.194 1 98.38 215 LEU A N 1
ATOM 1730 C CA . LEU A 1 215 ? 0.768 46.5 -1.25 1 98.38 215 LEU A CA 1
ATOM 1731 C C . LEU A 1 215 ? 1.976 46.688 -0.34 1 98.38 215 LEU A C 1
ATOM 1733 O O . LEU A 1 215 ? 1.896 46.469 0.865 1 98.38 215 LEU A O 1
ATOM 1737 N N . ILE A 1 216 ? 3.117 47.125 -0.891 1 98.12 216 ILE A N 1
ATOM 1738 C CA . ILE A 1 216 ? 4.344 47.312 -0.132 1 98.12 216 ILE A CA 1
ATOM 1739 C C . ILE A 1 216 ? 4.738 48.781 -0.171 1 98.12 216 ILE A C 1
ATOM 1741 O O . ILE A 1 216 ? 4.941 49.344 -1.248 1 98.12 216 ILE A O 1
ATOM 1745 N N . ILE A 1 217 ? 4.805 49.438 0.949 1 97.56 217 ILE A N 1
ATOM 1746 C CA . ILE A 1 217 ? 5.223 50.812 1.069 1 97.56 217 ILE A CA 1
ATOM 1747 C C . ILE A 1 217 ? 6.512 50.906 1.881 1 97.56 217 ILE A C 1
ATOM 1749 O O . ILE A 1 217 ? 6.566 50.438 3.02 1 97.56 217 ILE A O 1
ATOM 1753 N N . ASN A 1 218 ? 7.551 51.469 1.304 1 96 218 ASN A N 1
ATOM 1754 C CA . ASN A 1 218 ? 8.852 51.594 1.952 1 96 218 ASN A CA 1
ATOM 1755 C C . ASN A 1 218 ? 9.367 53.031 1.887 1 96 218 ASN A C 1
ATOM 1757 O O . ASN A 1 218 ? 9.57 53.562 0.799 1 96 218 ASN A O 1
ATOM 1761 N N . ASN A 1 219 ? 9.539 53.625 3.035 1 93.38 219 ASN A N 1
ATOM 1762 C CA . ASN A 1 219 ? 10.133 54.938 3.109 1 93.38 219 ASN A CA 1
ATOM 1763 C C . ASN A 1 219 ? 11.555 54.906 3.666 1 93.38 219 ASN A C 1
ATOM 1765 O O . ASN A 1 219 ? 11.758 54.5 4.82 1 93.38 219 ASN A O 1
ATOM 1769 N N . THR A 1 220 ? 12.555 55.312 2.869 1 91.38 220 THR A N 1
ATOM 1770 C CA . THR A 1 220 ? 13.945 55.281 3.293 1 91.38 220 THR A CA 1
ATOM 1771 C C . THR A 1 220 ? 14.531 56.688 3.367 1 91.38 220 THR A C 1
ATOM 1773 O O . THR A 1 220 ? 15.516 56.906 4.078 1 91.38 220 THR A O 1
ATOM 1776 N N . ARG A 1 221 ? 13.977 57.562 2.59 1 91.56 221 ARG A N 1
ATOM 1777 C CA . ARG A 1 221 ? 14.445 58.938 2.564 1 91.56 221 ARG A CA 1
ATOM 1778 C C . ARG A 1 221 ? 13.406 59.875 3.166 1 91.56 221 ARG A C 1
ATOM 1780 O O . ARG A 1 221 ? 12.219 59.781 2.846 1 91.56 221 ARG A O 1
ATOM 1787 N N . PHE A 1 222 ? 13.883 60.719 4.07 1 91.31 222 PHE A N 1
ATOM 1788 C CA . PHE A 1 222 ? 12.984 61.625 4.758 1 91.31 222 PHE A CA 1
ATOM 1789 C C . PHE A 1 222 ? 13.43 63.062 4.551 1 91.31 222 PHE A C 1
ATOM 1791 O O . PHE A 1 222 ? 14.625 63.375 4.562 1 91.31 222 PHE A O 1
ATOM 1798 N N . THR A 1 223 ? 12.555 63.906 4.234 1 87.75 223 THR A N 1
ATOM 1799 C CA . THR A 1 223 ? 12.867 65.312 3.887 1 87.75 223 THR A CA 1
ATOM 1800 C C . THR A 1 223 ? 13.086 66.125 5.145 1 87.75 223 THR A C 1
ATOM 1802 O O . THR A 1 223 ? 13.461 67.312 5.062 1 87.75 223 THR A O 1
ATOM 1805 N N . THR A 1 224 ? 12.766 65.562 6.262 1 79.56 224 THR A N 1
ATOM 1806 C CA . THR A 1 224 ? 13.016 66.312 7.504 1 79.56 224 THR A CA 1
ATOM 1807 C C . THR A 1 224 ? 14.352 65.875 8.109 1 79.56 224 THR A C 1
ATOM 1809 O O . THR A 1 224 ? 14.789 64.75 7.953 1 79.56 224 THR A O 1
ATOM 1812 N N . SER A 1 225 ? 15.078 66.812 8.656 1 67.69 225 SER A N 1
ATOM 1813 C CA . SER A 1 225 ? 16.391 66.562 9.25 1 67.69 225 SER A CA 1
ATOM 1814 C C . SER A 1 225 ? 16.266 65.75 10.531 1 67.69 225 SER A C 1
ATOM 1816 O O . SER A 1 225 ? 17.25 65.188 11 1 67.69 225 SER A O 1
ATOM 1818 N N . GLU A 1 226 ? 15.117 65.562 11.039 1 72.62 226 GLU A N 1
ATOM 1819 C CA . GLU A 1 226 ? 14.945 64.938 12.336 1 72.62 226 GLU A CA 1
ATOM 1820 C C . GLU A 1 226 ? 14.961 63.406 12.211 1 72.62 226 GLU A C 1
ATOM 1822 O O . GLU A 1 226 ? 15.219 62.719 13.188 1 72.62 226 GLU A O 1
ATOM 1827 N N . MET A 1 227 ? 14.781 63 10.969 1 78.25 227 MET A N 1
ATOM 1828 C CA . MET A 1 227 ? 14.719 61.562 10.773 1 78.25 227 MET A CA 1
ATOM 1829 C C . MET A 1 227 ? 15.875 61.062 9.898 1 78.25 227 MET A C 1
ATOM 1831 O O . MET A 1 227 ? 16.156 61.656 8.859 1 78.25 227 MET A O 1
ATOM 1835 N N . SER A 1 228 ? 16.578 60.094 10.406 1 80.5 228 SER A N 1
ATOM 1836 C CA . SER A 1 228 ? 17.719 59.531 9.672 1 80.5 228 SER A CA 1
ATOM 1837 C C . SER A 1 228 ? 17.25 58.688 8.492 1 80.5 228 SER A C 1
ATOM 1839 O O . SER A 1 228 ? 16.172 58.125 8.523 1 80.5 228 SER A O 1
ATOM 1841 N N . GLU A 1 229 ? 18.062 58.719 7.531 1 85 229 GLU A N 1
ATOM 1842 C CA . GLU A 1 229 ? 17.781 57.906 6.363 1 85 229 GLU A CA 1
ATOM 1843 C C . GLU A 1 229 ? 17.922 56.406 6.691 1 85 229 GLU A C 1
ATOM 1845 O O . GLU A 1 229 ? 18.75 56.031 7.523 1 85 229 GLU A O 1
ATOM 1850 N N . ARG A 1 230 ? 17.047 55.594 6.094 1 85 230 ARG A N 1
ATOM 1851 C CA . ARG A 1 230 ? 17.094 54.156 6.215 1 85 230 ARG A CA 1
ATOM 1852 C C . ARG A 1 230 ? 17.734 53.531 4.984 1 85 230 ARG A C 1
ATOM 1854 O O . ARG A 1 230 ? 17.109 52.688 4.316 1 85 230 ARG A O 1
ATOM 1861 N N . THR A 1 231 ? 18.984 53.844 4.711 1 81.06 231 THR A N 1
ATOM 1862 C CA . THR A 1 231 ? 19.672 53.5 3.471 1 81.06 231 THR A CA 1
ATOM 1863 C C . THR A 1 231 ? 19.812 52 3.311 1 81.06 231 THR A C 1
ATOM 1865 O O . THR A 1 231 ? 19.766 51.469 2.193 1 81.06 231 THR A O 1
ATOM 1868 N N . THR A 1 232 ? 19.906 51.281 4.312 1 82.44 232 THR A N 1
ATOM 1869 C CA . THR A 1 232 ? 20.141 49.844 4.23 1 82.44 232 THR A CA 1
ATOM 1870 C C . THR A 1 232 ? 18.828 49.125 3.92 1 82.44 232 THR A C 1
ATOM 1872 O O . THR A 1 232 ? 18.844 47.938 3.605 1 82.44 232 THR A O 1
ATOM 1875 N N . ALA A 1 233 ? 17.688 49.844 3.979 1 87.25 233 ALA A N 1
ATOM 1876 C CA . ALA A 1 233 ? 16.375 49.219 3.818 1 87.25 233 ALA A CA 1
ATOM 1877 C C . ALA A 1 233 ? 15.867 49.375 2.391 1 87.25 233 ALA A C 1
ATOM 1879 O O . ALA A 1 233 ? 14.711 49.062 2.1 1 87.25 233 ALA A O 1
ATOM 1880 N N . GLU A 1 234 ? 16.703 49.812 1.503 1 89.94 234 GLU A N 1
ATOM 1881 C CA . GLU A 1 234 ? 16.297 50.062 0.124 1 89.94 234 GLU A CA 1
ATOM 1882 C C . GLU A 1 234 ? 15.945 48.781 -0.594 1 89.94 234 GLU A C 1
ATOM 1884 O O . GLU A 1 234 ? 15.078 48.75 -1.473 1 89.94 234 GLU A O 1
ATOM 1889 N N . GLY A 1 235 ? 16.516 47.688 -0.166 1 92.06 235 GLY A N 1
ATOM 1890 C CA . GLY A 1 235 ? 16.297 46.406 -0.806 1 92.06 235 GLY A CA 1
ATOM 1891 C C . GLY A 1 235 ? 15.141 45.625 -0.201 1 92.06 235 GLY A C 1
ATOM 1892 O O . GLY A 1 235 ? 14.734 44.594 -0.737 1 92.06 235 GLY A O 1
ATOM 1893 N N . ASP A 1 236 ? 14.531 46.125 0.855 1 94.12 236 ASP A N 1
ATOM 1894 C CA . ASP A 1 236 ? 13.516 45.406 1.614 1 94.12 236 ASP A CA 1
ATOM 1895 C C . ASP A 1 236 ? 12.273 45.125 0.766 1 94.12 236 ASP A C 1
ATOM 1897 O O . ASP A 1 236 ? 11.742 44.031 0.746 1 94.12 236 ASP A O 1
ATOM 1901 N N . PRO A 1 237 ? 11.828 46.156 0.038 1 95.88 237 PRO A N 1
ATOM 1902 C CA . PRO A 1 237 ? 10.633 45.906 -0.77 1 95.88 237 PRO A CA 1
ATOM 1903 C C . PRO A 1 237 ? 10.828 44.812 -1.8 1 95.88 237 PRO A C 1
ATOM 1905 O O . PRO A 1 237 ? 9.914 44.031 -2.035 1 95.88 237 PRO A O 1
ATOM 1908 N N . GLN A 1 238 ? 11.938 44.719 -2.383 1 96.06 238 GLN A N 1
ATOM 1909 C CA . GLN A 1 238 ? 12.211 43.688 -3.381 1 96.06 238 GLN A CA 1
ATOM 1910 C C . GLN A 1 238 ? 12.211 42.312 -2.756 1 96.06 238 GLN A C 1
ATOM 1912 O O . GLN A 1 238 ? 11.711 41.344 -3.354 1 96.06 238 GLN A O 1
ATOM 1917 N N . LYS A 1 239 ? 12.812 42.219 -1.633 1 95.88 239 LYS A N 1
ATOM 1918 C CA . LYS A 1 239 ? 12.836 40.938 -0.93 1 95.88 239 LYS A CA 1
ATOM 1919 C C . LYS A 1 239 ? 11.414 40.438 -0.658 1 95.88 239 LYS A C 1
ATOM 1921 O O . LYS A 1 239 ? 11.109 39.25 -0.913 1 95.88 239 LYS A O 1
ATOM 1926 N N . LEU A 1 240 ? 10.586 41.344 -0.162 1 97.12 240 LEU A N 1
ATOM 1927 C CA . LEU A 1 240 ? 9.203 40.969 0.145 1 97.12 240 LEU A CA 1
ATOM 1928 C C . LEU A 1 240 ? 8.43 40.656 -1.129 1 97.12 240 LEU A C 1
ATOM 1930 O O . LEU A 1 240 ? 7.66 39.688 -1.166 1 97.12 240 LEU A O 1
ATOM 1934 N N . ALA A 1 241 ? 8.656 41.438 -2.131 1 97.56 241 ALA A N 1
ATOM 1935 C CA . ALA A 1 241 ? 7.992 41.188 -3.408 1 97.56 241 ALA A CA 1
ATOM 1936 C C . ALA A 1 241 ? 8.336 39.812 -3.957 1 97.56 241 ALA A C 1
ATOM 1938 O O . ALA A 1 241 ? 7.453 39.062 -4.383 1 97.56 241 ALA A O 1
ATOM 1939 N N . GLU A 1 242 ? 9.539 39.469 -3.92 1 97.38 242 GLU A N 1
ATOM 1940 C CA . GLU A 1 242 ? 9.992 38.188 -4.402 1 97.38 242 GLU A CA 1
ATOM 1941 C C . GLU A 1 242 ? 9.383 37.031 -3.586 1 97.38 242 GLU A C 1
ATOM 1943 O O . GLU A 1 242 ? 9.016 36 -4.133 1 97.38 242 GLU A O 1
ATOM 1948 N N . ALA A 1 243 ? 9.336 37.25 -2.279 1 97.12 243 ALA A N 1
ATOM 1949 C CA . ALA A 1 243 ? 8.758 36.25 -1.396 1 97.12 243 ALA A CA 1
ATOM 1950 C C . ALA A 1 243 ? 7.289 36 -1.724 1 97.12 243 ALA A C 1
ATOM 1952 O O . ALA A 1 243 ? 6.848 34.875 -1.842 1 97.12 243 ALA A O 1
ATOM 1953 N N . PHE A 1 244 ? 6.539 37.094 -1.94 1 96.75 244 PHE A N 1
ATOM 1954 C CA . PHE A 1 244 ? 5.125 36.969 -2.285 1 96.75 244 PHE A CA 1
ATOM 1955 C C . PHE A 1 244 ? 4.957 36.312 -3.648 1 96.75 244 PHE A C 1
ATOM 1957 O O . PHE A 1 244 ? 4.105 35.438 -3.816 1 96.75 244 PHE A O 1
ATOM 1964 N N . LEU A 1 245 ? 5.758 36.656 -4.59 1 95.12 245 LEU A N 1
ATOM 1965 C CA . LEU A 1 245 ? 5.645 36.156 -5.953 1 95.12 245 LEU A CA 1
ATOM 1966 C C . LEU A 1 245 ? 6.074 34.688 -6.031 1 95.12 245 LEU A C 1
ATOM 1968 O O . LEU A 1 245 ? 5.723 33.969 -6.977 1 95.12 245 LEU A O 1
ATOM 1972 N N . SER A 1 246 ? 6.797 34.25 -5.035 1 94.44 246 SER A N 1
ATOM 1973 C CA . SER A 1 246 ? 7.293 32.875 -5.027 1 94.44 246 SER A CA 1
ATOM 1974 C C . SER A 1 246 ? 6.227 31.922 -4.535 1 94.44 246 SER A C 1
ATOM 1976 O O . SER A 1 246 ? 6.418 30.703 -4.578 1 94.44 246 SER A O 1
ATOM 1978 N N . GLN A 1 247 ? 5.129 32.469 -4.031 1 92.88 247 GLN A N 1
ATOM 1979 C CA . GLN A 1 247 ? 4.07 31.609 -3.52 1 92.88 247 GLN A CA 1
ATOM 1980 C C . GLN A 1 247 ? 3.398 30.844 -4.648 1 92.88 247 GLN A C 1
ATOM 1982 O O . GLN A 1 247 ? 3.584 31.156 -5.824 1 92.88 247 GLN A O 1
ATOM 1987 N N . GLN A 1 248 ? 2.645 29.797 -4.32 1 88.62 248 GLN A N 1
ATOM 1988 C CA . GLN A 1 248 ? 1.961 28.984 -5.312 1 88.62 248 GLN A CA 1
ATOM 1989 C C . GLN A 1 248 ? 0.792 29.734 -5.941 1 88.62 248 GLN A C 1
ATOM 1991 O O . GLN A 1 248 ? 0.448 29.484 -7.102 1 88.62 248 GLN A O 1
ATOM 1996 N N . VAL A 1 249 ? 0.225 30.562 -5.141 1 91.38 249 VAL A N 1
ATOM 1997 C CA . VAL A 1 249 ? -0.897 31.344 -5.641 1 91.38 249 VAL A CA 1
ATOM 1998 C C . VAL A 1 249 ? -0.378 32.625 -6.332 1 91.38 249 VAL A C 1
ATOM 2000 O O . VAL A 1 249 ? 0.745 33.062 -6.07 1 91.38 249 VAL A O 1
ATOM 2003 N N . ASN A 1 250 ? -1.27 33.156 -7.168 1 92.62 250 ASN A N 1
ATOM 2004 C CA . ASN A 1 250 ? -0.903 34.375 -7.887 1 92.62 250 ASN A CA 1
ATOM 2005 C C . ASN A 1 250 ? -1.182 35.625 -7.055 1 92.62 250 ASN A C 1
ATOM 2007 O O . ASN A 1 250 ? -2.328 35.875 -6.688 1 92.62 250 ASN A O 1
ATOM 2011 N N . ILE A 1 251 ? -0.111 36.406 -6.742 1 95.06 251 ILE A N 1
ATOM 2012 C CA . ILE A 1 251 ? -0.248 37.594 -5.941 1 95.06 251 ILE A CA 1
ATOM 2013 C C . ILE A 1 251 ? 0.165 38.812 -6.77 1 95.06 251 ILE A C 1
ATOM 2015 O O . ILE A 1 251 ? 1.231 38.812 -7.387 1 95.06 251 ILE A O 1
ATOM 2019 N N . ASP A 1 252 ? -0.736 39.719 -6.926 1 96.12 252 ASP A N 1
ATOM 2020 C CA . ASP A 1 252 ? -0.406 41 -7.539 1 96.12 252 ASP A CA 1
ATOM 2021 C C . ASP A 1 252 ? 0.306 41.938 -6.551 1 96.12 252 ASP A C 1
ATOM 2023 O O . ASP A 1 252 ? -0.298 42.375 -5.578 1 96.12 252 ASP A O 1
ATOM 2027 N N . VAL A 1 253 ? 1.574 42.219 -6.805 1 97.56 253 VAL A N 1
ATOM 2028 C CA . VAL A 1 253 ? 2.387 42.969 -5.855 1 97.56 253 VAL A CA 1
ATOM 2029 C C . VAL A 1 253 ? 2.602 44.406 -6.375 1 97.56 253 VAL A C 1
ATOM 2031 O O . VAL A 1 253 ? 3.043 44.594 -7.512 1 97.56 253 VAL A O 1
ATOM 2034 N N . LYS A 1 254 ? 2.244 45.375 -5.637 1 97.44 254 LYS A N 1
ATOM 2035 C CA . LYS A 1 254 ? 2.492 46.781 -5.926 1 97.44 254 LYS A CA 1
ATOM 2036 C C . LYS A 1 254 ? 3.408 47.406 -4.875 1 97.44 254 LYS A C 1
ATOM 2038 O O . LYS A 1 254 ? 3.152 47.281 -3.676 1 97.44 254 LYS A O 1
ATOM 2043 N N . THR A 1 255 ? 4.453 48.062 -5.312 1 97.69 255 THR A N 1
ATOM 2044 C CA . THR A 1 255 ? 5.43 48.656 -4.402 1 97.69 255 THR A CA 1
ATOM 2045 C C . THR A 1 255 ? 5.488 50.156 -4.566 1 97.69 255 THR A C 1
ATOM 2047 O O . THR A 1 255 ? 5.43 50.688 -5.688 1 97.69 255 THR A O 1
ATOM 2050 N N . HIS A 1 256 ? 5.543 50.906 -3.504 1 97.5 256 HIS A N 1
ATOM 2051 C CA . HIS A 1 256 ? 5.73 52.344 -3.463 1 97.5 256 HIS A CA 1
ATOM 2052 C C . HIS A 1 256 ? 6.887 52.719 -2.543 1 97.5 256 HIS A C 1
ATOM 2054 O O . HIS A 1 256 ? 7.09 52.094 -1.503 1 97.5 256 HIS A O 1
ATOM 2060 N N . GLN A 1 257 ? 7.664 53.781 -2.916 1 95.88 257 GLN A N 1
ATOM 2061 C CA . GLN A 1 257 ? 8.828 54.188 -2.131 1 95.88 257 GLN A CA 1
ATOM 2062 C C . GLN A 1 257 ? 8.797 55.688 -1.837 1 95.88 257 GLN A C 1
ATOM 2064 O O . GLN A 1 257 ? 8.43 56.5 -2.701 1 95.88 257 GLN A O 1
ATOM 2069 N N . ASN A 1 258 ? 9.094 56 -0.644 1 95.56 258 ASN A N 1
ATOM 2070 C CA . ASN A 1 258 ? 9.336 57.375 -0.197 1 95.56 258 ASN A CA 1
ATOM 2071 C C . ASN A 1 258 ? 8.141 58.281 -0.5 1 95.56 258 ASN A C 1
ATOM 2073 O O . ASN A 1 258 ? 8.297 59.312 -1.136 1 95.56 258 ASN A O 1
ATOM 2077 N N . LEU A 1 259 ? 7.027 57.812 0.046 1 96.5 259 LEU A N 1
ATOM 2078 C CA . LEU A 1 259 ? 5.793 58.562 -0.138 1 96.5 259 LEU A CA 1
ATOM 2079 C C . LEU A 1 259 ? 5.625 59.625 0.957 1 96.5 259 LEU A C 1
ATOM 2081 O O . LEU A 1 259 ? 5.91 59.344 2.127 1 96.5 259 LEU A O 1
ATOM 2085 N N . ASP A 1 260 ? 5.266 60.844 0.578 1 95.75 260 ASP A N 1
ATOM 2086 C CA . ASP A 1 260 ? 4.84 61.781 1.6 1 95.75 260 ASP A CA 1
ATOM 2087 C C . ASP A 1 260 ? 3.482 61.375 2.184 1 95.75 260 ASP A C 1
ATOM 2089 O O . ASP A 1 260 ? 2.859 60.438 1.725 1 95.75 260 ASP A O 1
ATOM 2093 N N . LEU A 1 261 ? 3.047 62 3.223 1 96.31 261 LEU A N 1
ATOM 2094 C CA . LEU A 1 261 ? 1.862 61.562 3.957 1 96.31 261 LEU A CA 1
ATOM 2095 C C . LEU A 1 261 ? 0.626 61.594 3.064 1 96.31 261 LEU A C 1
ATOM 2097 O O . LEU A 1 261 ? -0.154 60.656 3.033 1 96.31 261 LEU A O 1
ATOM 2101 N N . SER A 1 262 ? 0.458 62.75 2.322 1 96.69 262 SER A N 1
ATOM 2102 C CA . SER A 1 262 ? -0.711 62.906 1.464 1 96.69 262 SER A CA 1
ATOM 2103 C C . SER A 1 262 ? -0.772 61.781 0.414 1 96.69 262 SER A C 1
ATOM 2105 O O . SER A 1 262 ? -1.828 61.188 0.193 1 96.69 262 SER A O 1
ATOM 2107 N N . THR A 1 263 ? 0.328 61.5 -0.199 1 97.5 263 THR A N 1
ATOM 2108 C CA . THR A 1 263 ? 0.38 60.469 -1.231 1 97.5 263 THR A CA 1
ATOM 2109 C C . THR A 1 263 ? 0.206 59.094 -0.622 1 97.5 263 THR A C 1
ATOM 2111 O O . THR A 1 263 ? -0.442 58.219 -1.213 1 97.5 263 THR A O 1
ATOM 2114 N N . MET A 1 264 ? 0.825 58.844 0.501 1 97.06 264 MET A N 1
ATOM 2115 C CA . MET A 1 264 ? 0.695 57.562 1.186 1 97.06 264 MET A CA 1
ATOM 2116 C C . MET A 1 264 ? -0.764 57.25 1.518 1 97.06 264 MET A C 1
ATOM 2118 O O . MET A 1 264 ? -1.262 56.156 1.231 1 97.06 264 MET A O 1
ATOM 2122 N N . LEU A 1 265 ? -1.433 58.219 2.113 1 96.69 265 LEU A N 1
ATOM 2123 C CA . LEU A 1 265 ? -2.838 58.062 2.467 1 96.69 265 LEU A CA 1
ATOM 2124 C C . LEU A 1 265 ? -3.693 57.875 1.216 1 96.69 265 LEU A C 1
ATOM 2126 O O . LEU A 1 265 ? -4.66 57.125 1.225 1 96.69 265 LEU A O 1
ATOM 2130 N N . TYR A 1 266 ? -3.295 58.594 0.154 1 96.88 266 TYR A N 1
ATOM 2131 C CA . TYR A 1 266 ? -4.008 58.438 -1.11 1 96.88 266 TYR A CA 1
ATOM 2132 C C . TYR A 1 266 ? -3.869 57.031 -1.649 1 96.88 266 TYR A C 1
ATOM 2134 O O . TYR A 1 266 ? -4.859 56.406 -2.057 1 96.88 266 TYR A O 1
ATOM 2142 N N . VAL A 1 267 ? -2.688 56.531 -1.667 1 97.62 267 VAL A N 1
ATOM 2143 C CA . VAL A 1 267 ? -2.412 55.188 -2.174 1 97.62 267 VAL A CA 1
ATOM 2144 C C . VAL A 1 267 ? -3.209 54.156 -1.375 1 97.62 267 VAL A C 1
ATOM 2146 O O . VAL A 1 267 ? -3.824 53.281 -1.95 1 97.62 267 VAL A O 1
ATOM 2149 N N . LEU A 1 268 ? -3.207 54.312 -0.066 1 97.69 268 LEU A N 1
ATOM 2150 C CA . LEU A 1 268 ? -3.92 53.375 0.812 1 97.69 268 LEU A CA 1
ATOM 2151 C C . LEU A 1 268 ? -5.426 53.469 0.597 1 97.69 268 LEU A C 1
ATOM 2153 O O . LEU A 1 268 ? -6.109 52.469 0.496 1 97.69 268 LEU A O 1
ATOM 2157 N N . GLN A 1 269 ? -5.906 54.688 0.497 1 96.81 269 GLN A N 1
ATOM 2158 C CA . GLN A 1 269 ? -7.332 54.906 0.261 1 96.81 269 GLN A CA 1
ATOM 2159 C C . GLN A 1 269 ? -7.746 54.344 -1.104 1 96.81 269 GLN A C 1
ATOM 2161 O O . GLN A 1 269 ? -8.82 53.75 -1.24 1 96.81 269 GLN A O 1
ATOM 2166 N N . ASP A 1 270 ? -6.918 54.656 -2.043 1 97.19 270 ASP A N 1
ATOM 2167 C CA . ASP A 1 270 ? -7.184 54.156 -3.389 1 97.19 270 ASP A CA 1
ATOM 2168 C C . ASP A 1 270 ? -7.254 52.625 -3.4 1 97.19 270 ASP A C 1
ATOM 2170 O O . ASP A 1 270 ? -8.125 52.062 -4.059 1 97.19 270 ASP A O 1
ATOM 2174 N N . GLU A 1 271 ? -6.352 52 -2.738 1 97.25 271 GLU A N 1
ATOM 2175 C CA . GLU A 1 271 ? -6.352 50.531 -2.643 1 97.25 271 GLU A CA 1
ATOM 2176 C C . GLU A 1 271 ? -7.598 50.031 -1.925 1 97.25 271 GLU A C 1
ATOM 2178 O O . GLU A 1 271 ? -8.188 49.031 -2.328 1 97.25 271 GLU A O 1
ATOM 2183 N N . ALA A 1 272 ? -7.984 50.688 -0.814 1 96.56 272 ALA A N 1
ATOM 2184 C CA . ALA A 1 272 ? -9.164 50.312 -0.051 1 96.56 272 ALA A CA 1
ATOM 2185 C C . ALA A 1 272 ? -10.43 50.438 -0.895 1 96.56 272 ALA A C 1
ATOM 2187 O O . ALA A 1 272 ? -11.391 49.688 -0.712 1 96.56 272 ALA A O 1
ATOM 2188 N N . ASN A 1 273 ? -10.43 51.406 -1.825 1 95.69 273 ASN A N 1
ATOM 2189 C CA . ASN A 1 273 ? -11.586 51.688 -2.672 1 95.69 273 ASN A CA 1
ATOM 2190 C C . ASN A 1 273 ? -11.641 50.719 -3.865 1 95.69 273 ASN A C 1
ATOM 2192 O O . ASN A 1 273 ? -12.672 50.625 -4.523 1 95.69 273 ASN A O 1
ATOM 2196 N N . ARG A 1 274 ? -10.57 50.094 -4.117 1 95.19 274 ARG A N 1
ATOM 2197 C CA . ARG A 1 274 ? -10.516 49.156 -5.223 1 95.19 274 ARG A CA 1
ATOM 2198 C C . ARG A 1 274 ? -11.414 47.938 -4.953 1 95.19 274 ARG A C 1
ATOM 2200 O O . ARG A 1 274 ? -11.609 47.562 -3.801 1 95.19 274 ARG A O 1
ATOM 2207 N N . ASP A 1 275 ? -11.953 47.406 -5.996 1 95.62 275 ASP A N 1
ATOM 2208 C CA . ASP A 1 275 ? -12.758 46.188 -5.863 1 95.62 275 ASP A CA 1
ATOM 2209 C C . ASP A 1 275 ? -11.875 44.969 -5.699 1 95.62 275 ASP A C 1
ATOM 2211 O O . ASP A 1 275 ? -11.156 44.562 -6.621 1 95.62 275 ASP A O 1
ATOM 2215 N N . HIS A 1 276 ? -11.961 44.344 -4.562 1 95.25 276 HIS A N 1
ATOM 2216 C CA . HIS A 1 276 ? -11.156 43.156 -4.25 1 95.25 276 HIS A CA 1
ATOM 2217 C C . HIS A 1 276 ? -11.977 41.875 -4.41 1 95.25 276 HIS A C 1
ATOM 2219 O O . HIS A 1 276 ? -11.586 40.812 -3.9 1 95.25 276 HIS A O 1
ATOM 2225 N N . SER A 1 277 ? -13.086 41.875 -5.105 1 92.38 277 SER A N 1
ATOM 2226 C CA . SER A 1 277 ? -13.992 40.75 -5.223 1 92.38 277 SER A CA 1
ATOM 2227 C C . SER A 1 277 ? -13.297 39.531 -5.859 1 92.38 277 SER A C 1
ATOM 2229 O O . SER A 1 277 ? -13.578 38.406 -5.512 1 92.38 277 SER A O 1
ATOM 2231 N N . ASP A 1 278 ? -12.367 39.844 -6.742 1 89.81 278 ASP A N 1
ATOM 2232 C CA . ASP A 1 278 ? -11.711 38.75 -7.473 1 89.81 278 ASP A CA 1
ATOM 2233 C C . ASP A 1 278 ? -10.492 38.25 -6.707 1 89.81 278 ASP A C 1
ATOM 2235 O O . ASP A 1 278 ? -9.867 37.25 -7.117 1 89.81 278 ASP A O 1
ATOM 2239 N N . GLU A 1 279 ? -10.18 38.844 -5.648 1 92.69 279 GLU A N 1
ATOM 2240 C CA . GLU A 1 279 ? -9.047 38.406 -4.84 1 92.69 279 GLU A CA 1
ATOM 2241 C C . GLU A 1 279 ? -9.516 37.656 -3.596 1 92.69 279 GLU A C 1
ATOM 2243 O O . GLU A 1 279 ? -10.648 37.812 -3.148 1 92.69 279 GLU A O 1
ATOM 2248 N N . ASP A 1 280 ? -8.664 36.781 -3.096 1 93.38 280 ASP A N 1
ATOM 2249 C CA . ASP A 1 280 ? -9.023 35.969 -1.945 1 93.38 280 ASP A CA 1
ATOM 2250 C C . ASP A 1 280 ? -8.445 36.531 -0.656 1 93.38 280 ASP A C 1
ATOM 2252 O O . ASP A 1 280 ? -8.891 36.188 0.441 1 93.38 280 ASP A O 1
ATOM 2256 N N . PHE A 1 281 ? -7.426 37.344 -0.729 1 95.88 281 PHE A N 1
ATOM 2257 C CA . PHE A 1 281 ? -6.844 37.969 0.45 1 95.88 281 PHE A CA 1
ATOM 2258 C C . PHE A 1 281 ? -6.133 39.25 0.078 1 95.88 281 PHE A C 1
ATOM 2260 O O . PHE A 1 281 ? -5.934 39.562 -1.104 1 95.88 281 PHE A O 1
ATOM 2267 N N . PHE A 1 282 ? -5.836 40.062 1.031 1 97.12 282 PHE A N 1
ATOM 2268 C CA . PHE A 1 282 ? -5.105 41.312 0.884 1 97.12 282 PHE A CA 1
ATOM 2269 C C . PHE A 1 282 ? -3.957 41.406 1.883 1 97.12 282 PHE A C 1
ATOM 2271 O O . PHE A 1 282 ? -4.113 41.031 3.047 1 97.12 282 PHE A O 1
ATOM 2278 N N . ALA A 1 283 ? -2.791 41.781 1.382 1 97.69 283 ALA A N 1
ATOM 2279 C CA . ALA A 1 283 ? -1.627 41.969 2.24 1 97.69 283 ALA A CA 1
ATOM 2280 C C . ALA A 1 283 ? -1.057 43.375 2.072 1 97.69 283 ALA A C 1
ATOM 2282 O O . ALA A 1 283 ? -1.02 43.906 0.96 1 97.69 283 ALA A O 1
ATOM 2283 N N . CYS A 1 284 ? -0.653 43.969 3.176 1 97.94 284 CYS A N 1
ATOM 2284 C CA . CYS A 1 284 ? -0.055 45.281 3.174 1 97.94 284 CYS A CA 1
ATOM 2285 C C . CYS A 1 284 ? 1.184 45.344 4.059 1 97.94 284 CYS A C 1
ATOM 2287 O O . CYS A 1 284 ? 1.118 45 5.242 1 97.94 284 CYS A O 1
ATOM 2289 N N . CYS A 1 285 ? 2.285 45.719 3.494 1 97.06 285 CYS A N 1
ATOM 2290 C CA . CYS A 1 285 ? 3.541 45.875 4.219 1 97.06 285 CYS A CA 1
ATOM 2291 C C . CYS A 1 285 ? 3.969 47.344 4.25 1 97.06 285 CYS A C 1
ATOM 2293 O O . CYS A 1 285 ? 4.066 48 3.201 1 97.06 285 CYS A O 1
ATOM 2295 N N . ILE A 1 286 ? 4.195 47.812 5.402 1 95.75 286 ILE A N 1
ATOM 2296 C CA . ILE A 1 286 ? 4.664 49.188 5.547 1 95.75 286 ILE A CA 1
ATOM 2297 C C . ILE A 1 286 ? 5.977 49.219 6.328 1 95.75 286 ILE A C 1
ATOM 2299 O O . ILE A 1 286 ? 6.039 48.719 7.461 1 95.75 286 ILE A O 1
ATOM 2303 N N . MET A 1 287 ? 6.984 49.719 5.699 1 93.44 287 MET A N 1
ATOM 2304 C CA . MET A 1 287 ? 8.305 49.844 6.309 1 93.44 287 MET A CA 1
ATOM 2305 C C . MET A 1 287 ? 8.75 51.312 6.371 1 93.44 287 MET A C 1
ATOM 2307 O O . MET A 1 287 ? 8.898 51.969 5.332 1 93.44 287 MET A O 1
ATOM 2311 N N . SER A 1 288 ? 8.898 51.812 7.488 1 91.56 288 SER A N 1
ATOM 2312 C CA . SER A 1 288 ? 9.289 53.219 7.719 1 91.56 288 SER A CA 1
ATOM 2313 C C . SER A 1 288 ? 9.734 53.438 9.156 1 91.56 288 SER A C 1
ATOM 2315 O O . SER A 1 288 ? 10 52.469 9.883 1 91.56 288 SER A O 1
ATOM 2317 N N . HIS A 1 289 ? 10.047 54.656 9.555 1 85.75 289 HIS A N 1
ATOM 2318 C CA . HIS A 1 289 ? 10.133 55.031 10.961 1 85.75 289 HIS A CA 1
ATOM 2319 C C . HIS A 1 289 ? 8.75 55.094 11.602 1 85.75 289 HIS A C 1
ATOM 2321 O O . HIS A 1 289 ? 7.742 55.219 10.906 1 85.75 289 HIS A O 1
ATOM 2327 N N . GLY A 1 290 ? 8.734 54.906 12.828 1 81.56 290 GLY A N 1
ATOM 2328 C CA . GLY A 1 290 ? 7.449 54.969 13.508 1 81.56 290 GLY A CA 1
ATOM 2329 C C . GLY A 1 290 ? 7.562 55.375 14.961 1 81.56 290 GLY A C 1
ATOM 2330 O O . GLY A 1 290 ? 8.664 55.625 15.461 1 81.56 290 GLY A O 1
ATOM 2331 N N . THR A 1 291 ? 6.484 55.781 15.445 1 74.88 291 THR A N 1
ATOM 2332 C CA . THR A 1 291 ? 6.348 56.062 16.875 1 74.88 291 THR A CA 1
ATOM 2333 C C . THR A 1 291 ? 5.008 55.562 17.391 1 74.88 291 THR A C 1
ATOM 2335 O O . THR A 1 291 ? 3.977 55.719 16.734 1 74.88 291 THR A O 1
ATOM 2338 N N . GLN A 1 292 ? 4.992 54.969 18.484 1 71.62 292 GLN A N 1
ATOM 2339 C CA . GLN A 1 292 ? 3.873 54.375 19.188 1 71.62 292 GLN A CA 1
ATOM 2340 C C . GLN A 1 292 ? 2.592 54.438 18.359 1 71.62 292 GLN A C 1
ATOM 2342 O O . GLN A 1 292 ? 1.787 55.375 18.547 1 71.62 292 GLN A O 1
ATOM 2347 N N . GLY A 1 293 ? 2.357 53.438 17.422 1 73.06 293 GLY A N 1
ATOM 2348 C CA . GLY A 1 293 ? 1.123 53.281 16.672 1 73.06 293 GLY A CA 1
ATOM 2349 C C . GLY A 1 293 ? 1.062 54.125 15.414 1 73.06 293 GLY A C 1
ATOM 2350 O O . GLY A 1 293 ? 0.004 54.25 14.789 1 73.06 293 GLY A O 1
ATOM 2351 N N . LYS A 1 294 ? 2.123 54.812 15.164 1 83.25 294 LYS A N 1
ATOM 2352 C CA . LYS A 1 294 ? 2.172 55.656 13.977 1 83.25 294 LYS A CA 1
ATOM 2353 C C . LYS A 1 294 ? 3.33 55.281 13.062 1 83.25 294 LYS A C 1
ATOM 2355 O O . LYS A 1 294 ? 4.34 54.75 13.531 1 83.25 294 LYS A O 1
ATOM 2360 N N . VAL A 1 295 ? 3.117 55.531 11.836 1 88.81 295 VAL A N 1
ATOM 2361 C CA . VAL A 1 295 ? 4.184 55.344 10.859 1 88.81 295 VAL A CA 1
ATOM 2362 C C . VAL A 1 295 ? 4.477 56.656 10.156 1 88.81 295 VAL A C 1
ATOM 2364 O O . VAL A 1 295 ? 3.561 57.438 9.852 1 88.81 295 VAL A O 1
ATOM 2367 N N . PHE A 1 296 ? 5.742 56.906 9.945 1 91.25 296 PHE A N 1
ATOM 2368 C CA . PHE A 1 296 ? 6.152 58.188 9.367 1 91.25 296 PHE A CA 1
ATOM 2369 C C . PHE A 1 296 ? 6.203 58.094 7.848 1 91.25 296 PHE A C 1
ATOM 2371 O O . PHE A 1 296 ? 6.648 57.094 7.293 1 91.25 296 PHE A O 1
ATOM 2378 N N . ALA A 1 297 ? 5.758 59.156 7.254 1 94.25 297 ALA A N 1
ATOM 2379 C CA . ALA A 1 297 ? 5.91 59.312 5.812 1 94.25 297 ALA A CA 1
ATOM 2380 C C . ALA A 1 297 ? 7.234 60 5.48 1 94.25 297 ALA A C 1
ATOM 2382 O O . ALA A 1 297 ? 7.965 60.406 6.379 1 94.25 297 ALA A O 1
ATOM 2383 N N . ALA A 1 298 ? 7.559 60.125 4.223 1 93.69 298 ALA A N 1
ATOM 2384 C CA . ALA A 1 298 ? 8.844 60.656 3.77 1 93.69 298 ALA A CA 1
ATOM 2385 C C . ALA A 1 298 ? 8.992 62.125 4.113 1 93.69 298 ALA A C 1
ATOM 2387 O O . ALA A 1 298 ? 10.109 62.625 4.262 1 93.69 298 ALA A O 1
ATOM 2388 N N . ASP A 1 299 ? 7.91 62.844 4.273 1 94.06 299 ASP A N 1
ATOM 2389 C CA . ASP A 1 299 ? 7.973 64.25 4.562 1 94.06 299 ASP A CA 1
ATOM 2390 C C . ASP A 1 299 ? 8.055 64.5 6.066 1 94.06 299 ASP A C 1
ATOM 2392 O O . ASP A 1 299 ? 8.062 65.688 6.508 1 94.06 299 ASP A O 1
ATOM 2396 N N . GLY A 1 300 ? 7.965 63.469 6.887 1 88.75 300 GLY A N 1
ATOM 2397 C CA . GLY A 1 300 ? 8.148 63.594 8.32 1 88.75 300 GLY A CA 1
ATOM 2398 C C . GLY A 1 300 ? 6.84 63.594 9.094 1 88.75 300 GLY A C 1
ATOM 2399 O O . GLY A 1 300 ? 6.84 63.5 10.32 1 88.75 300 GLY A O 1
ATOM 2400 N N . PHE A 1 301 ? 5.781 63.688 8.32 1 91.69 301 PHE A N 1
ATOM 2401 C CA . PHE A 1 301 ? 4.484 63.562 8.977 1 91.69 301 PHE A CA 1
ATOM 2402 C C . PHE A 1 301 ? 4.125 62.094 9.219 1 91.69 301 PHE A C 1
ATOM 2404 O O . PHE A 1 301 ? 4.742 61.219 8.648 1 91.69 301 PHE A O 1
ATOM 2411 N N . SER A 1 302 ? 3.227 61.906 10.172 1 90.56 302 SER A N 1
ATOM 2412 C CA . SER A 1 302 ? 2.926 60.531 10.555 1 90.56 302 SER A CA 1
ATOM 2413 C C . SER A 1 302 ? 1.454 60.188 10.328 1 90.56 302 SER A C 1
ATOM 2415 O O . SER A 1 302 ? 0.615 61.094 10.258 1 90.56 302 SER A O 1
ATOM 2417 N N . ALA A 1 303 ? 1.129 58.938 10.07 1 90.62 303 ALA A N 1
ATOM 2418 C CA . ALA A 1 303 ? -0.218 58.375 10 1 90.62 303 ALA A CA 1
ATOM 2419 C C . ALA A 1 303 ? -0.44 57.375 11.109 1 90.62 303 ALA A C 1
ATOM 2421 O O . ALA A 1 303 ? 0.456 56.562 11.422 1 90.62 303 ALA A O 1
ATOM 2422 N N . GLU A 1 304 ? -1.617 57.375 11.656 1 85.56 304 GLU A N 1
ATOM 2423 C CA . GLU A 1 304 ? -1.964 56.375 12.656 1 85.56 304 GLU A CA 1
ATOM 2424 C C . GLU A 1 304 ? -2.197 55 12 1 85.56 304 GLU A C 1
ATOM 2426 O O . GLU A 1 304 ? -2.939 54.906 11.023 1 85.56 304 GLU A O 1
ATOM 2431 N N . LEU A 1 305 ? -1.56 54.062 12.57 1 86.5 305 LEU A N 1
ATOM 2432 C CA . LEU A 1 305 ? -1.736 52.719 12.055 1 86.5 305 LEU A CA 1
ATOM 2433 C C . LEU A 1 305 ? -3.205 52.312 12.094 1 86.5 305 LEU A C 1
ATOM 2435 O O . LEU A 1 305 ? -3.689 51.625 11.188 1 86.5 305 LEU A O 1
ATOM 2439 N N . LEU A 1 306 ? -3.893 52.688 13.086 1 83.06 306 LEU A N 1
ATOM 2440 C CA . LEU A 1 306 ? -5.312 52.375 13.219 1 83.06 306 LEU A CA 1
ATOM 2441 C C . LEU A 1 306 ? -6.098 52.906 12.031 1 83.06 306 LEU A C 1
ATOM 2443 O O . LEU A 1 306 ? -6.984 52.219 11.508 1 83.06 306 LEU A O 1
ATOM 2447 N N . ASP A 1 307 ? -5.777 54.094 11.695 1 86.19 307 ASP A N 1
ATOM 2448 C CA . ASP A 1 307 ? -6.449 54.719 10.555 1 86.19 307 ASP A CA 1
ATOM 2449 C C . ASP A 1 307 ? -6.168 53.938 9.273 1 86.19 307 ASP A C 1
ATOM 2451 O O . ASP A 1 307 ? -7.051 53.781 8.422 1 86.19 307 ASP A O 1
ATOM 2455 N N . ILE A 1 308 ? -5.008 53.469 9.227 1 92 308 ILE A N 1
ATOM 2456 C CA . ILE A 1 308 ? -4.613 52.719 8.047 1 92 308 ILE A CA 1
ATOM 2457 C C . ILE A 1 308 ? -5.383 51.375 7.996 1 92 308 ILE A C 1
ATOM 2459 O O . ILE A 1 308 ? -5.988 51.062 6.977 1 92 308 ILE A O 1
ATOM 2463 N N . LEU A 1 309 ? -5.41 50.688 9.078 1 90.44 309 LEU A N 1
ATOM 2464 C CA . LEU A 1 309 ? -6.094 49.406 9.148 1 90.44 309 LEU A CA 1
ATOM 2465 C C . LEU A 1 309 ? -7.594 49.562 8.914 1 90.44 309 LEU A C 1
ATOM 2467 O O . LEU A 1 309 ? -8.211 48.75 8.234 1 90.44 309 LEU A O 1
ATOM 2471 N N . SER A 1 310 ? -8.125 50.625 9.438 1 88.12 310 SER A N 1
ATOM 2472 C CA . SER A 1 310 ? -9.57 50.875 9.398 1 88.12 310 SER A CA 1
ATOM 2473 C C . SER A 1 310 ? -10.055 51.094 7.973 1 88.12 310 SER A C 1
ATOM 2475 O O . SER A 1 310 ? -11.234 50.938 7.68 1 88.12 310 SER A O 1
ATOM 2477 N N . LEU A 1 311 ? -9.164 51.469 7.07 1 93.69 311 LEU A N 1
ATOM 2478 C CA . LEU A 1 311 ? -9.531 51.656 5.672 1 93.69 311 LEU A CA 1
ATOM 2479 C C . LEU A 1 311 ? -10 50.375 5.039 1 93.69 311 LEU A C 1
ATOM 2481 O O . LEU A 1 311 ? -10.758 50.375 4.062 1 93.69 311 LEU A O 1
ATOM 2485 N N . PHE A 1 312 ? -9.641 49.25 5.66 1 93.88 312 PHE A N 1
ATOM 2486 C CA . PHE A 1 312 ? -9.859 47.969 4.992 1 93.88 312 PHE A CA 1
ATOM 2487 C C . PHE A 1 312 ? -10.852 47.125 5.773 1 93.88 312 PHE A C 1
ATOM 2489 O O . PHE A 1 312 ? -10.945 45.906 5.547 1 93.88 312 PHE A O 1
ATOM 2496 N N . ASN A 1 313 ? -11.5 47.719 6.699 1 88.38 313 ASN A N 1
ATOM 2497 C CA . ASN A 1 313 ? -12.531 46.938 7.402 1 88.38 313 ASN A CA 1
ATOM 2498 C C . ASN A 1 313 ? -13.758 46.719 6.527 1 88.38 313 ASN A C 1
ATOM 2500 O O . ASN A 1 313 ? -13.828 47.219 5.406 1 88.38 313 ASN A O 1
ATOM 2504 N N . GLY A 1 314 ? -14.742 45.938 6.91 1 85.56 314 GLY A N 1
ATOM 2505 C CA . GLY A 1 314 ? -15.891 45.531 6.125 1 85.56 314 GLY A CA 1
ATOM 2506 C C . GLY A 1 314 ? -16.781 46.688 5.711 1 85.56 314 GLY A C 1
ATOM 2507 O O . GLY A 1 314 ? -17.406 46.656 4.648 1 85.56 314 GLY A O 1
ATOM 2508 N N . ASN A 1 315 ? -16.766 47.719 6.48 1 85.19 315 ASN A N 1
ATOM 2509 C CA . ASN A 1 315 ? -17.609 48.875 6.184 1 85.19 315 ASN A CA 1
ATOM 2510 C C . ASN A 1 315 ? -16.984 49.781 5.121 1 85.19 315 ASN A C 1
ATOM 2512 O O . ASN A 1 315 ? -17.672 50.281 4.234 1 85.19 315 ASN A O 1
ATOM 2516 N N . ARG A 1 316 ? -15.742 49.938 5.227 1 90.88 316 ARG A N 1
ATOM 2517 C CA . ARG A 1 316 ? -15.055 50.844 4.324 1 90.88 316 ARG A CA 1
ATOM 2518 C C . ARG A 1 316 ? -14.562 50.125 3.078 1 90.88 316 ARG A C 1
ATOM 2520 O O . ARG A 1 316 ? -14.344 50.719 2.035 1 90.88 316 ARG A O 1
ATOM 2527 N N . CYS A 1 317 ? -14.344 48.844 3.182 1 94.31 317 CYS A N 1
ATOM 2528 C CA . CYS A 1 317 ? -13.93 48 2.066 1 94.31 317 CYS A CA 1
ATOM 2529 C C . CYS A 1 317 ? -14.75 46.719 2.021 1 94.31 317 CYS A C 1
ATOM 2531 O O . CYS A 1 317 ? -14.227 45.625 2.275 1 94.31 317 CYS A O 1
ATOM 2533 N N . PRO A 1 318 ? -15.961 46.812 1.602 1 93.94 318 PRO A N 1
ATOM 2534 C CA . PRO A 1 318 ? -16.891 45.656 1.653 1 93.94 318 PRO A CA 1
ATOM 2535 C C . PRO A 1 318 ? -16.422 44.469 0.825 1 93.94 318 PRO A C 1
ATOM 2537 O O . PRO A 1 318 ? -16.734 43.344 1.149 1 93.94 318 PRO A O 1
ATOM 2540 N N . SER A 1 319 ? -15.688 44.75 -0.237 1 95.94 319 SER A N 1
ATOM 2541 C CA . SER A 1 319 ? -15.25 43.688 -1.116 1 95.94 319 SER A CA 1
ATOM 2542 C C . SER A 1 319 ? -14.234 42.781 -0.42 1 95.94 319 SER A C 1
ATOM 2544 O O . SER A 1 319 ? -13.938 41.688 -0.899 1 95.94 319 SER A O 1
ATOM 2546 N N . LEU A 1 320 ? -13.719 43.156 0.774 1 94.62 320 LEU A N 1
ATOM 2547 C CA . LEU A 1 320 ? -12.773 42.344 1.539 1 94.62 320 LEU A CA 1
ATOM 2548 C C . LEU A 1 320 ? -13.469 41.688 2.725 1 94.62 320 LEU A C 1
ATOM 2550 O O . LEU A 1 320 ? -12.82 41 3.527 1 94.62 320 LEU A O 1
ATOM 2554 N N . MET A 1 321 ? -14.742 41.844 2.785 1 91.12 321 MET A N 1
ATOM 2555 C CA . MET A 1 321 ? -15.492 41.188 3.859 1 91.12 321 MET A CA 1
ATOM 2556 C C . MET A 1 321 ? -15.328 39.688 3.801 1 91.12 321 MET A C 1
ATOM 2558 O O . MET A 1 321 ? -15.5 39.062 2.742 1 91.12 321 MET A O 1
ATOM 2562 N N . GLY A 1 322 ? -14.953 39.125 4.891 1 89.62 322 GLY A N 1
ATOM 2563 C CA . GLY A 1 322 ? -14.805 37.688 4.98 1 89.62 322 GLY A CA 1
ATOM 2564 C C . GLY A 1 322 ? -13.477 37.188 4.453 1 89.62 322 GLY A C 1
ATOM 2565 O O . GLY A 1 322 ? -13.219 36 4.441 1 89.62 322 GLY A O 1
ATOM 2566 N N . LYS A 1 323 ? -12.672 38.156 4.043 1 93.62 323 LYS A N 1
ATOM 2567 C CA . LYS A 1 323 ? -11.367 37.781 3.488 1 93.62 323 LYS A CA 1
ATOM 2568 C C . LYS A 1 323 ? -10.242 38.219 4.418 1 93.62 323 LYS A C 1
ATOM 2570 O O . LYS A 1 323 ? -10.344 39.25 5.086 1 93.62 323 LYS A O 1
ATOM 2575 N N . PRO A 1 324 ? -9.188 37.406 4.477 1 95.25 324 PRO A N 1
ATOM 2576 C CA . PRO A 1 324 ? -8.086 37.781 5.367 1 95.25 324 PRO A CA 1
ATOM 2577 C C . PRO A 1 324 ? -7.344 39.031 4.898 1 95.25 324 PRO A C 1
ATOM 2579 O O . PRO A 1 324 ? -7.047 39.156 3.709 1 95.25 324 PRO A O 1
ATOM 2582 N N . LYS A 1 325 ? -7.176 39.906 5.797 1 96.38 325 LYS A N 1
ATOM 2583 C CA . LYS A 1 325 ? -6.375 41.125 5.617 1 96.38 325 LYS A CA 1
ATOM 2584 C C . LYS A 1 325 ? -5.105 41.062 6.461 1 96.38 325 LYS A C 1
ATOM 2586 O O . LYS A 1 325 ? -5.168 41.156 7.691 1 96.38 325 LYS A O 1
ATOM 2591 N N . LEU A 1 326 ? -3.963 41 5.828 1 96.88 326 LEU A N 1
ATOM 2592 C CA . LEU A 1 326 ? -2.68 40.781 6.488 1 96.88 326 LEU A CA 1
ATOM 2593 C C . LEU A 1 326 ? -1.855 42.062 6.496 1 96.88 326 LEU A C 1
ATOM 2595 O O . LEU A 1 326 ? -1.595 42.656 5.441 1 96.88 326 LEU A O 1
ATOM 2599 N N . PHE A 1 327 ? -1.443 42.469 7.664 1 95.31 327 PHE A N 1
ATOM 2600 C CA . PHE A 1 327 ? -0.627 43.688 7.781 1 95.31 327 PHE A CA 1
ATOM 2601 C C . PHE A 1 327 ? 0.712 43.375 8.438 1 95.31 327 PHE A C 1
ATOM 2603 O O . PHE A 1 327 ? 0.756 42.781 9.516 1 95.31 327 PHE A O 1
ATOM 2610 N N . PHE A 1 328 ? 1.776 43.688 7.793 1 94.88 328 PHE A N 1
ATOM 2611 C CA . PHE A 1 328 ? 3.135 43.562 8.305 1 94.88 328 PHE A CA 1
ATOM 2612 C C . PHE A 1 328 ? 3.791 44.906 8.453 1 94.88 328 PHE A C 1
ATOM 2614 O O . PHE A 1 328 ? 4.059 45.594 7.457 1 94.88 328 PHE A O 1
ATOM 2621 N N . ILE A 1 329 ? 4.086 45.25 9.641 1 91.38 329 ILE A N 1
ATOM 2622 C CA . ILE A 1 329 ? 4.574 46.625 9.891 1 91.38 329 ILE A CA 1
ATOM 2623 C C . ILE A 1 329 ? 6 46.562 10.43 1 91.38 329 ILE A C 1
ATOM 2625 O O . ILE A 1 329 ? 6.258 45.906 11.453 1 91.38 329 ILE A O 1
ATOM 2629 N N . GLN A 1 330 ? 6.914 47.125 9.664 1 88.94 330 GLN A N 1
ATOM 2630 C CA . GLN A 1 330 ? 8.289 47.344 10.109 1 88.94 330 GLN A CA 1
ATOM 2631 C C . GLN A 1 330 ? 8.547 48.812 10.43 1 88.94 330 GLN A C 1
ATOM 2633 O O . GLN A 1 330 ? 8.891 49.594 9.539 1 88.94 330 GLN A O 1
ATOM 2638 N N . ALA A 1 331 ? 8.258 49.219 11.57 1 79.81 331 ALA A N 1
ATOM 2639 C CA . ALA A 1 331 ? 8.5 50.562 12.016 1 79.81 331 ALA A CA 1
ATOM 2640 C C . ALA A 1 331 ? 8.898 50.625 13.484 1 79.81 331 ALA A C 1
ATOM 2642 O O . ALA A 1 331 ? 8.406 49.812 14.289 1 79.81 331 ALA A O 1
ATOM 2643 N N . CYS A 1 332 ? 10.008 51.312 13.727 1 64.12 332 CYS A N 1
ATOM 2644 C CA . CYS A 1 332 ? 10.477 51.469 15.102 1 64.12 332 CYS A CA 1
ATOM 2645 C C . CYS A 1 332 ? 9.438 52.188 15.953 1 64.12 332 CYS A C 1
ATOM 2647 O O . CYS A 1 332 ? 8.797 53.125 15.492 1 64.12 332 CYS A O 1
ATOM 2649 N N . GLN A 1 333 ? 9.031 51.656 17.016 1 57.19 333 GLN A N 1
ATOM 2650 C CA . GLN A 1 333 ? 7.949 52.281 17.766 1 57.19 333 GLN A CA 1
ATOM 2651 C C . GLN A 1 333 ? 8.477 52.969 19.016 1 57.19 333 GLN A C 1
ATOM 2653 O O . GLN A 1 333 ? 7.742 53.188 19.969 1 57.19 333 GLN A O 1
ATOM 2658 N N . GLY A 1 334 ? 9.648 53.188 19.172 1 57.62 334 GLY A N 1
ATOM 2659 C CA . GLY A 1 334 ? 10.211 53.875 20.312 1 57.62 334 GLY A CA 1
ATOM 2660 C C . GLY A 1 334 ? 11.727 53.906 20.312 1 57.62 334 GLY A C 1
ATOM 2661 O O . GLY A 1 334 ? 12.359 53.562 19.312 1 57.62 334 GLY A O 1
ATOM 2662 N N . ASP A 1 335 ? 12.305 54.656 21.25 1 52.03 335 ASP A N 1
ATOM 2663 C CA . ASP A 1 335 ? 13.742 54.906 21.359 1 52.03 335 ASP A CA 1
ATOM 2664 C C . ASP A 1 335 ? 14.383 53.875 22.297 1 52.03 335 ASP A C 1
ATOM 2666 O O . ASP A 1 335 ? 15.594 53.906 22.531 1 52.03 335 ASP A O 1
ATOM 2670 N N . LYS A 1 336 ? 13.523 52.906 22.938 1 54.59 336 LYS A N 1
ATOM 2671 C CA . LYS A 1 336 ? 14.133 51.969 23.875 1 54.59 336 LYS A CA 1
ATOM 2672 C C . LYS A 1 336 ? 14.68 50.719 23.156 1 54.59 336 LYS A C 1
ATOM 2674 O O . LYS A 1 336 ? 14.125 50.312 22.141 1 54.59 336 LYS A O 1
ATOM 2679 N N . ASP A 1 337 ? 15.992 50.375 23.469 1 46.09 337 ASP A N 1
ATOM 2680 C CA . ASP A 1 337 ? 16.656 49.219 22.875 1 46.09 337 ASP A CA 1
ATOM 2681 C C . ASP A 1 337 ? 16.125 47.906 23.469 1 46.09 337 ASP A C 1
ATOM 2683 O O . ASP A 1 337 ? 16.25 47.688 24.672 1 46.09 337 ASP A O 1
ATOM 2687 N N . GLN A 1 338 ? 15.352 47.125 22.812 1 46.78 338 GLN A N 1
ATOM 2688 C CA . GLN A 1 338 ? 14.75 45.875 23.281 1 46.78 338 GLN A CA 1
ATOM 2689 C C . GLN A 1 338 ? 15.82 44.938 23.781 1 46.78 338 GLN A C 1
ATOM 2691 O O . GLN A 1 338 ? 15.555 44.094 24.656 1 46.78 338 GLN A O 1
ATOM 2696 N N . THR A 1 339 ? 17.062 44.812 23.156 1 42.62 339 THR A N 1
ATOM 2697 C CA . THR A 1 339 ? 18.109 43.875 23.578 1 42.62 339 THR A CA 1
ATOM 2698 C C . THR A 1 339 ? 18.641 44.25 24.953 1 42.62 339 THR A C 1
ATOM 2700 O O . THR A 1 339 ? 19.25 43.406 25.625 1 42.62 339 THR A O 1
ATOM 2703 N N . VAL A 1 340 ? 18.734 45.5 25.312 1 39.69 340 VAL A N 1
ATOM 2704 C CA . VAL A 1 340 ? 19.469 45.938 26.484 1 39.69 340 VAL A CA 1
ATOM 2705 C C . VAL A 1 340 ? 18.562 45.906 27.703 1 39.69 340 VAL A C 1
ATOM 2707 O O . VAL A 1 340 ? 19 45.531 28.812 1 39.69 340 VAL A O 1
ATOM 2710 N N . GLU A 1 341 ? 17.359 46.531 27.703 1 39.44 341 GLU A N 1
ATOM 2711 C CA . GLU A 1 341 ? 16.641 46.812 28.953 1 39.44 341 GLU A CA 1
ATOM 2712 C C . GLU A 1 341 ? 15.93 45.562 29.469 1 39.44 341 GLU A C 1
ATOM 2714 O O . GLU A 1 341 ? 14.758 45.344 29.156 1 39.44 341 GLU A O 1
ATOM 2719 N N . ILE A 1 342 ? 16.312 44.469 29.438 1 36.62 342 ILE A N 1
ATOM 2720 C CA . ILE A 1 342 ? 15.734 43.406 30.25 1 36.62 342 ILE A CA 1
ATOM 2721 C C . ILE A 1 342 ? 15.406 43.938 31.641 1 36.62 342 ILE A C 1
ATOM 2723 O O . ILE A 1 342 ? 14.594 43.344 32.375 1 36.62 342 ILE A O 1
ATOM 2727 N N . ALA A 1 343 ? 16.297 44.688 32.406 1 33.19 343 ALA A N 1
ATOM 2728 C CA . ALA A 1 343 ? 16.219 44.875 33.844 1 33.19 343 ALA A CA 1
ATOM 2729 C C . ALA A 1 343 ? 15.039 45.75 34.25 1 33.19 343 ALA A C 1
ATOM 2731 O O . ALA A 1 343 ? 14.25 45.406 35.125 1 33.19 343 ALA A O 1
ATOM 2732 N N . GLY A 1 344 ? 15.219 47.188 34.594 1 30.22 344 GLY A N 1
ATOM 2733 C CA . GLY A 1 344 ? 14.594 48.156 35.5 1 30.22 344 GLY A CA 1
ATOM 2734 C C . GLY A 1 344 ? 13.469 48.938 34.844 1 30.22 344 GLY A C 1
ATOM 2735 O O . GLY A 1 344 ? 13.094 50 35.344 1 30.22 344 GLY A O 1
ATOM 2736 N N . ALA A 1 345 ? 13.055 48.844 33.656 1 33.66 345 ALA A N 1
ATOM 2737 C CA . ALA A 1 345 ? 12.289 50 33.188 1 33.66 345 ALA A CA 1
ATOM 2738 C C . ALA A 1 345 ? 10.875 49.969 33.75 1 33.66 345 ALA A C 1
ATOM 2740 O O . ALA A 1 345 ? 10.078 49.094 33.438 1 33.66 345 ALA A O 1
ATOM 2741 N N . HIS A 1 346 ? 10.672 50.469 34.969 1 31.06 346 HIS A N 1
ATOM 2742 C CA . HIS A 1 346 ? 9.422 50.969 35.531 1 31.06 346 HIS A CA 1
ATOM 2743 C C . HIS A 1 346 ? 8.766 51.969 34.562 1 31.06 346 HIS A C 1
ATOM 2745 O O . HIS A 1 346 ? 9.109 53.156 34.562 1 31.06 346 HIS A O 1
ATOM 2751 N N . SER A 1 347 ? 8.648 51.781 33.344 1 31.64 347 SER A N 1
ATOM 2752 C CA . SER A 1 347 ? 8.047 52.844 32.594 1 31.64 347 SER A CA 1
ATOM 2753 C C . SER A 1 347 ? 6.711 53.281 33.188 1 31.64 347 SER A C 1
ATOM 2755 O O . SER A 1 347 ? 6 52.469 33.75 1 31.64 347 SER A O 1
ATOM 2757 N N . ASP A 1 348 ? 6.48 54.594 33.469 1 31.44 348 ASP A N 1
ATOM 2758 C CA . ASP A 1 348 ? 5.32 55.375 33.875 1 31.44 348 ASP A CA 1
ATOM 2759 C C . ASP A 1 348 ? 4.074 54.938 33.125 1 31.44 348 ASP A C 1
ATOM 2761 O O . ASP A 1 348 ? 4.098 54.844 31.875 1 31.44 348 ASP A O 1
ATOM 2765 N N . ALA A 1 349 ? 3.029 54.25 33.688 1 37.56 349 ALA A N 1
ATOM 2766 C CA . ALA A 1 349 ? 1.762 53.531 33.688 1 37.56 349 ALA A CA 1
ATOM 2767 C C . ALA A 1 349 ? 0.697 54.281 32.906 1 37.56 349 ALA A C 1
ATOM 2769 O O . ALA A 1 349 ? -0.472 53.875 32.906 1 37.56 349 ALA A O 1
ATOM 2770 N N . ASN A 1 350 ? 0.876 55.594 32.75 1 32.25 350 ASN A N 1
ATOM 2771 C CA . ASN A 1 350 ? -0.453 56.156 32.5 1 32.25 350 ASN A CA 1
ATOM 2772 C C . ASN A 1 350 ? -1.04 55.625 31.188 1 32.25 350 ASN A C 1
ATOM 2774 O O . ASN A 1 350 ? -1.929 56.25 30.609 1 32.25 350 ASN A O 1
ATOM 2778 N N . ASP A 1 351 ? -0.253 54.906 30.344 1 34.81 351 ASP A N 1
ATOM 2779 C CA . ASP A 1 351 ? -0.558 54.906 28.922 1 34.81 351 ASP A CA 1
ATOM 2780 C C . ASP A 1 351 ? -1.666 53.906 28.594 1 34.81 351 ASP A C 1
ATOM 2782 O O . ASP A 1 351 ? -1.657 52.781 29.094 1 34.81 351 ASP A O 1
ATOM 2786 N N . SER A 1 352 ? -2.85 54.344 28.219 1 35.5 352 SER A N 1
ATOM 2787 C CA . SER A 1 352 ? -4.121 53.812 27.734 1 35.5 352 SER A CA 1
ATOM 2788 C C . SER A 1 352 ? -3.91 52.688 26.75 1 35.5 352 SER A C 1
ATOM 2790 O O . SER A 1 352 ? -2.863 52.594 26.094 1 35.5 352 SER A O 1
ATOM 2792 N N . PRO A 1 353 ? -4.633 51.656 26.766 1 43.88 353 PRO A N 1
ATOM 2793 C CA . PRO A 1 353 ? -4.621 50.5 25.891 1 43.88 353 PRO A CA 1
ATOM 2794 C C . PRO A 1 353 ? -4.477 50.875 24.406 1 43.88 353 PRO A C 1
ATOM 2796 O O . PRO A 1 353 ? -4.918 51.938 24 1 43.88 353 PRO A O 1
ATOM 2799 N N . SER A 1 354 ? -3.539 50.375 23.641 1 53.94 354 SER A N 1
ATOM 2800 C CA . SER A 1 354 ? -3.27 50.688 22.234 1 53.94 354 SER A CA 1
ATOM 2801 C C . SER A 1 354 ? -4.543 50.625 21.406 1 53.94 354 SER A C 1
ATOM 2803 O O . SER A 1 354 ? -5.273 49.625 21.438 1 53.94 354 SER A O 1
ATOM 2805 N N . PRO A 1 355 ? -5.156 51.75 21.016 1 58.59 355 PRO A N 1
ATOM 2806 C CA . PRO A 1 355 ? -6.332 51.875 20.156 1 58.59 355 PRO A CA 1
ATOM 2807 C C . PRO A 1 355 ? -6.344 50.875 19.016 1 58.59 355 PRO A C 1
ATOM 2809 O O . PRO A 1 355 ? -7.414 50.406 18.609 1 58.59 355 PRO A O 1
ATOM 2812 N N . ILE A 1 356 ? -5.227 50.344 18.688 1 64.06 356 ILE A N 1
ATOM 2813 C CA . ILE A 1 356 ? -5.168 49.438 17.531 1 64.06 356 ILE A CA 1
ATOM 2814 C C . ILE A 1 356 ? -5.727 48.094 17.922 1 64.06 356 ILE A C 1
ATOM 2816 O O . ILE A 1 356 ? -6.492 47.5 17.156 1 64.06 356 ILE A O 1
ATOM 2820 N N . LEU A 1 357 ? -5.426 47.75 19.047 1 63.03 357 LEU A N 1
ATOM 2821 C CA . LEU A 1 357 ? -5.863 46.406 19.484 1 63.03 357 LEU A CA 1
ATOM 2822 C C . LEU A 1 357 ? -7.367 46.406 19.75 1 63.03 357 LEU A C 1
ATOM 2824 O O . LEU A 1 357 ? -8.047 45.438 19.406 1 63.03 357 LEU A O 1
ATOM 2828 N N . ALA A 1 358 ? -7.773 47.5 20.266 1 60.78 358 ALA A N 1
ATOM 2829 C CA . ALA A 1 358 ? -9.211 47.625 20.5 1 60.78 358 ALA A CA 1
ATOM 2830 C C . ALA A 1 358 ? -9.984 47.594 19.188 1 60.78 358 ALA A C 1
ATOM 2832 O O . ALA A 1 358 ? -11.031 46.938 19.094 1 60.78 358 ALA A O 1
ATOM 2833 N N . TYR A 1 359 ? -9.383 48.188 18.281 1 63.5 359 TYR A N 1
ATOM 2834 C CA . TYR A 1 359 ? -10.023 48.25 16.984 1 63.5 359 TYR A CA 1
ATOM 2835 C C . TYR A 1 359 ? -10.047 46.875 16.328 1 63.5 359 TYR A C 1
ATOM 2837 O O . TYR A 1 359 ? -11.078 46.438 15.812 1 63.5 359 TYR A O 1
ATOM 2845 N N . LEU A 1 360 ? -8.977 46.188 16.406 1 68.75 360 LEU A N 1
ATOM 2846 C CA . LEU A 1 360 ? -8.859 44.906 15.711 1 68.75 360 LEU A CA 1
ATOM 2847 C C . LEU A 1 360 ? -9.812 43.875 16.297 1 68.75 360 LEU A C 1
ATOM 2849 O O . LEU A 1 360 ? -10.258 42.938 15.602 1 68.75 360 LEU A O 1
ATOM 2853 N N . SER A 1 361 ? -10.141 44.031 17.453 1 63.78 361 SER A N 1
ATOM 2854 C CA . SER A 1 361 ? -11 43.062 18.125 1 63.78 361 SER A CA 1
ATOM 2855 C C . SER A 1 361 ? -12.438 43.125 17.609 1 63.78 361 SER A C 1
ATOM 2857 O O . SER A 1 361 ? -13.219 42.188 17.797 1 63.78 361 SER A O 1
ATOM 2859 N N . THR A 1 362 ? -12.688 44.281 17 1 64.94 362 THR A N 1
ATOM 2860 C CA . THR A 1 362 ? -14.047 44.406 16.484 1 64.94 362 THR A CA 1
ATOM 2861 C C . THR A 1 362 ? -14.102 44.031 15 1 64.94 362 THR A C 1
ATOM 2863 O O . THR A 1 362 ? -15.188 43.969 14.414 1 64.94 362 THR A O 1
ATOM 2866 N N . GLU A 1 363 ? -12.938 43.812 14.594 1 77.5 363 GLU A N 1
ATOM 2867 C CA . GLU A 1 363 ? -12.867 43.5 13.18 1 77.5 363 GLU A CA 1
ATOM 2868 C C . GLU A 1 363 ? -12.555 42 12.969 1 77.5 363 GLU A C 1
ATOM 2870 O O . GLU A 1 363 ? -11.969 41.375 13.844 1 77.5 363 GLU A O 1
ATOM 2875 N N . ALA A 1 364 ? -13.141 41.531 11.938 1 83.69 364 ALA A N 1
ATOM 2876 C CA . ALA A 1 364 ? -12.914 40.125 11.625 1 83.69 364 ALA A CA 1
ATOM 2877 C C . ALA A 1 364 ? -11.891 39.969 10.5 1 83.69 364 ALA A C 1
ATOM 2879 O O . ALA A 1 364 ? -11.781 40.844 9.633 1 83.69 364 ALA A O 1
ATOM 2880 N N . ASP A 1 365 ? -11.086 38.875 10.539 1 91.75 365 ASP A N 1
ATOM 2881 C CA . ASP A 1 365 ? -10.227 38.406 9.453 1 91.75 365 ASP A CA 1
ATOM 2882 C C . ASP A 1 365 ? -9.031 39.344 9.266 1 91.75 365 ASP A C 1
ATOM 2884 O O . ASP A 1 365 ? -8.641 39.656 8.133 1 91.75 365 ASP A O 1
ATOM 2888 N N . PHE A 1 366 ? -8.57 39.875 10.414 1 91.88 366 PHE A N 1
ATOM 2889 C CA . PHE A 1 366 ? -7.363 40.688 10.383 1 91.88 366 PHE A CA 1
ATOM 2890 C C . PHE A 1 366 ? -6.184 39.969 11 1 91.88 366 PHE A C 1
ATOM 2892 O O . PHE A 1 366 ? -6.34 39.25 12.008 1 91.88 366 PHE A O 1
ATOM 2899 N N . PHE A 1 367 ? -5.082 40.094 10.406 1 93.62 367 PHE A N 1
ATOM 2900 C CA . PHE A 1 367 ? -3.791 39.688 10.961 1 93.62 367 PHE A CA 1
ATOM 2901 C C . PHE A 1 367 ? -2.822 40.875 10.961 1 93.62 367 PHE A C 1
ATOM 2903 O O . PHE A 1 367 ? -2.682 41.562 9.953 1 93.62 367 PHE A O 1
ATOM 2910 N N . LEU A 1 368 ? -2.234 41.125 12.094 1 91.44 368 LEU A N 1
ATOM 2911 C CA . LEU A 1 368 ? -1.271 42.219 12.234 1 91.44 368 LEU A CA 1
ATOM 2912 C C . LEU A 1 368 ? 0.029 41.719 12.859 1 91.44 368 LEU A C 1
ATOM 2914 O O . LEU A 1 368 ? 0.015 41.094 13.93 1 91.44 368 LEU A O 1
ATOM 2918 N N . ALA A 1 369 ? 1.082 41.875 12.117 1 91.38 369 ALA A N 1
ATOM 2919 C CA . ALA A 1 369 ? 2.41 41.594 12.656 1 91.38 369 ALA A CA 1
ATOM 2920 C C . ALA A 1 369 ? 3.244 42.844 12.766 1 91.38 369 ALA A C 1
ATOM 2922 O O . ALA A 1 369 ? 3.436 43.562 11.781 1 91.38 369 ALA A O 1
ATOM 2923 N N . LEU A 1 370 ? 3.688 43.125 13.961 1 86.44 370 LEU A N 1
ATOM 2924 C CA . LEU A 1 370 ? 4.57 44.25 14.234 1 86.44 370 LEU A CA 1
ATOM 2925 C C . LEU A 1 370 ? 5.996 43.781 14.492 1 86.44 370 LEU A C 1
ATOM 2927 O O . LEU A 1 370 ? 6.219 42.875 15.305 1 86.44 370 LEU A O 1
ATOM 2931 N N . ALA A 1 371 ? 6.938 44.344 13.766 1 82.5 371 ALA A N 1
ATOM 2932 C CA . ALA A 1 371 ? 8.336 43.969 13.93 1 82.5 371 ALA A CA 1
ATOM 2933 C C . ALA A 1 371 ? 8.812 44.219 15.359 1 82.5 371 ALA A C 1
ATOM 2935 O O . ALA A 1 371 ? 9.633 43.469 15.883 1 82.5 371 ALA A O 1
ATOM 2936 N N . THR A 1 372 ? 8.477 45.312 15.852 1 69.31 372 THR A N 1
ATOM 2937 C CA . THR A 1 372 ? 8.836 45.594 17.234 1 69.31 372 THR A CA 1
ATOM 2938 C C . THR A 1 372 ? 7.621 46.062 18.031 1 69.31 372 THR A C 1
ATOM 2940 O O . THR A 1 372 ? 6.621 46.5 17.438 1 69.31 372 THR A O 1
ATOM 2943 N N . VAL A 1 373 ? 7.738 45.719 19.234 1 56.75 373 VAL A N 1
ATOM 2944 C CA . VAL A 1 373 ? 6.637 46.156 20.078 1 56.75 373 VAL A CA 1
ATOM 2945 C C . VAL A 1 373 ? 6.781 47.625 20.391 1 56.75 373 VAL A C 1
ATOM 2947 O O . VAL A 1 373 ? 7.879 48.188 20.312 1 56.75 373 VAL A O 1
ATOM 2950 N N . PRO A 1 374 ? 5.641 48.406 20.547 1 53.56 374 PRO A N 1
ATOM 2951 C CA . PRO A 1 374 ? 5.695 49.844 20.812 1 53.56 374 PRO A CA 1
ATOM 2952 C C . PRO A 1 374 ? 6.703 50.219 21.891 1 53.56 374 PRO A C 1
ATOM 2954 O O . PRO A 1 374 ? 6.738 49.562 22.953 1 53.56 374 PRO A O 1
ATOM 2957 N N . GLY A 1 375 ? 7.586 51.094 21.766 1 52.91 375 GLY A N 1
ATOM 2958 C CA . GLY A 1 375 ? 8.578 51.656 22.672 1 52.91 375 GLY A CA 1
ATOM 2959 C C . GLY A 1 375 ? 10 51.219 22.344 1 52.91 375 GLY A C 1
ATOM 2960 O O . GLY A 1 375 ? 10.961 51.781 22.859 1 52.91 375 GLY A O 1
ATOM 2961 N N . TYR A 1 376 ? 9.992 50.188 21.484 1 56.62 376 TYR A N 1
ATOM 2962 C CA . TYR A 1 376 ? 11.32 49.656 21.25 1 56.62 376 TYR A CA 1
ATOM 2963 C C . TYR A 1 376 ? 11.766 49.938 19.812 1 56.62 376 TYR A C 1
ATOM 2965 O O . TYR A 1 376 ? 10.945 50.219 18.938 1 56.62 376 TYR A O 1
ATOM 2973 N N . VAL A 1 377 ? 13.07 49.938 19.734 1 50.94 377 VAL A N 1
ATOM 2974 C CA . VAL A 1 377 ? 13.711 50.219 18.453 1 50.94 377 VAL A CA 1
ATOM 2975 C C . VAL A 1 377 ? 13.625 49 17.547 1 50.94 377 VAL A C 1
ATOM 2977 O O . VAL A 1 377 ? 13.789 47.875 18 1 50.94 377 VAL A O 1
ATOM 2980 N N . ALA A 1 378 ? 13.094 49.125 16.297 1 54.19 378 ALA A N 1
ATOM 2981 C CA . ALA A 1 378 ? 13.203 48.125 15.258 1 54.19 378 ALA A CA 1
ATOM 2982 C C . ALA A 1 378 ? 14.586 48.156 14.609 1 54.19 378 ALA A C 1
ATOM 2984 O O . ALA A 1 378 ? 15 49.156 14.062 1 54.19 378 ALA A O 1
ATOM 2985 N N . TYR A 1 379 ? 15.406 47.031 14.836 1 54.66 379 TYR A N 1
ATOM 2986 C CA . TYR A 1 379 ? 16.812 47.062 14.469 1 54.66 379 TYR A CA 1
ATOM 2987 C C . TYR A 1 379 ? 16.984 46.812 12.969 1 54.66 379 TYR A C 1
ATOM 2989 O O . TYR A 1 379 ? 16.203 46.125 12.352 1 54.66 379 TYR A O 1
ATOM 2997 N N . ARG A 1 380 ? 17.906 47.656 12.312 1 55.31 380 ARG A N 1
ATOM 2998 C CA . ARG A 1 380 ? 18.312 47.5 10.922 1 55.31 380 ARG A CA 1
ATOM 2999 C C . ARG A 1 380 ? 19.812 47.25 10.828 1 55.31 380 ARG A C 1
ATOM 3001 O O . ARG A 1 380 ? 20.594 47.781 11.625 1 55.31 380 ARG A O 1
ATOM 3008 N N . ARG A 1 381 ? 20.234 46.219 10 1 64.75 381 ARG A N 1
ATOM 3009 C CA . ARG A 1 381 ? 21.656 46 9.711 1 64.75 381 ARG A CA 1
ATOM 3010 C C . ARG A 1 381 ? 21.938 46.156 8.219 1 64.75 381 ARG A C 1
ATOM 3012 O O . ARG A 1 381 ? 21.078 46.625 7.465 1 64.75 381 ARG A O 1
ATOM 3019 N N . GLU A 1 382 ? 23.031 46.062 7.91 1 62.72 382 GLU A N 1
ATOM 3020 C CA . GLU A 1 382 ? 23.516 46.25 6.551 1 62.72 382 GLU A CA 1
ATOM 3021 C C . GLU A 1 382 ? 22.656 45.5 5.543 1 62.72 382 GLU A C 1
ATOM 3023 O O . GLU A 1 382 ? 22.453 45.969 4.414 1 62.72 382 GLU A O 1
ATOM 3028 N N . GLY A 1 383 ? 21.938 44.625 5.922 1 74.31 383 GLY A N 1
ATOM 3029 C CA . GLY A 1 383 ? 21.156 43.844 4.992 1 74.31 383 GLY A CA 1
ATOM 3030 C C . GLY A 1 383 ? 19.688 44.156 5.012 1 74.31 383 GLY A C 1
ATOM 3031 O O . GLY A 1 383 ? 18.891 43.531 4.316 1 74.31 383 GLY A O 1
ATOM 3032 N N . GLY A 1 384 ? 19.281 45.281 5.547 1 85.75 384 GLY A N 1
ATOM 3033 C CA . GLY A 1 384 ? 17.875 45.656 5.621 1 85.75 384 GLY A CA 1
ATOM 3034 C C . GLY A 1 384 ? 17.266 45.375 6.984 1 85.75 384 GLY A C 1
ATOM 3035 O O . GLY A 1 384 ? 17.984 45.219 7.973 1 85.75 384 GLY A O 1
ATOM 3036 N N . ALA A 1 385 ? 16.016 45.469 7.051 1 87.94 385 ALA A N 1
ATOM 3037 C CA . ALA A 1 385 ? 15.32 45.219 8.312 1 87.94 385 ALA A CA 1
ATOM 3038 C C . ALA A 1 385 ? 15.312 43.75 8.672 1 87.94 385 ALA A C 1
ATOM 3040 O O . ALA A 1 385 ? 15 42.906 7.836 1 87.94 385 ALA A O 1
ATOM 3041 N N . ASP A 1 386 ? 15.695 43.438 9.891 1 88.62 386 ASP A N 1
ATOM 3042 C CA . ASP A 1 386 ? 15.789 42.062 10.352 1 88.62 386 ASP A CA 1
ATOM 3043 C C . ASP A 1 386 ? 14.461 41.312 10.172 1 88.62 386 ASP A C 1
ATOM 3045 O O . ASP A 1 386 ? 14.43 40.188 9.664 1 88.62 386 ASP A O 1
ATOM 3049 N N . PHE A 1 387 ? 13.438 41.938 10.555 1 91.31 387 PHE A N 1
ATOM 3050 C CA . PHE A 1 387 ? 12.117 41.344 10.469 1 91.31 387 PHE A CA 1
ATOM 3051 C C . PHE A 1 387 ? 11.766 41 9.023 1 91.31 387 PHE A C 1
ATOM 3053 O O . PHE A 1 387 ? 11.281 39.906 8.734 1 91.31 387 PHE A O 1
ATOM 3060 N N . VAL A 1 388 ? 12.039 41.938 8.125 1 93.69 388 VAL A N 1
ATOM 3061 C CA . VAL A 1 388 ? 11.719 41.75 6.715 1 93.69 388 VAL A CA 1
ATOM 3062 C C . VAL A 1 388 ? 12.555 40.625 6.137 1 93.69 388 VAL A C 1
ATOM 3064 O O . VAL A 1 388 ? 12.039 39.781 5.391 1 93.69 388 VAL A O 1
ATOM 3067 N N . ASN A 1 389 ? 13.805 40.594 6.508 1 93.88 389 ASN A N 1
ATOM 3068 C CA . ASN A 1 389 ? 14.68 39.531 6.02 1 93.88 389 ASN A CA 1
ATOM 3069 C C . ASN A 1 389 ? 14.188 38.156 6.445 1 93.88 389 ASN A C 1
ATOM 3071 O O . ASN A 1 389 ? 14.078 37.25 5.617 1 93.88 389 ASN A O 1
ATOM 3075 N N . VAL A 1 390 ? 13.898 38.062 7.68 1 94.56 390 VAL A N 1
ATOM 3076 C CA . VAL A 1 390 ? 13.461 36.75 8.219 1 94.56 390 VAL A CA 1
ATOM 3077 C C . VAL A 1 390 ? 12.094 36.406 7.648 1 94.56 390 VAL A C 1
ATOM 3079 O O . VAL A 1 390 ? 11.875 35.25 7.219 1 94.56 390 VAL A O 1
ATOM 3082 N N . LEU A 1 391 ? 11.18 37.375 7.637 1 95.88 391 LEU A N 1
ATOM 3083 C CA . LEU A 1 391 ? 9.844 37.125 7.105 1 95.88 391 LEU A CA 1
ATOM 3084 C C . LEU A 1 391 ? 9.914 36.656 5.652 1 95.88 391 LEU A C 1
ATOM 3086 O O . LEU A 1 391 ? 9.281 35.656 5.285 1 95.88 391 LEU A O 1
ATOM 3090 N N . ALA A 1 392 ? 10.688 37.344 4.84 1 96.75 392 ALA A N 1
ATOM 3091 C CA . ALA A 1 392 ? 10.82 37 3.428 1 96.75 392 ALA A CA 1
ATOM 3092 C C . ALA A 1 392 ? 11.391 35.594 3.262 1 96.75 392 ALA A C 1
ATOM 3094 O O . ALA A 1 392 ? 10.914 34.812 2.43 1 96.75 392 ALA A O 1
ATOM 3095 N N . ASN A 1 393 ? 12.344 35.25 4.035 1 96.5 393 ASN A N 1
ATOM 3096 C CA . ASN A 1 393 ? 12.953 33.938 3.951 1 96.5 393 ASN A CA 1
ATOM 3097 C C . ASN A 1 393 ? 11.961 32.844 4.34 1 96.5 393 ASN A C 1
ATOM 3099 O O . ASN A 1 393 ? 11.867 31.812 3.66 1 96.5 393 ASN A O 1
ATOM 3103 N N . VAL A 1 394 ? 11.273 33.062 5.422 1 96.06 394 VAL A N 1
ATOM 3104 C CA . VAL A 1 394 ? 10.312 32.062 5.898 1 96.06 394 VAL A CA 1
ATOM 3105 C C . VAL A 1 394 ? 9.195 31.906 4.875 1 96.06 394 VAL A C 1
ATOM 3107 O O . VAL A 1 394 ? 8.758 30.781 4.598 1 96.06 394 VAL A O 1
ATOM 3110 N N . LEU A 1 395 ? 8.742 32.969 4.316 1 96.06 395 LEU A N 1
ATOM 3111 C CA . LEU A 1 395 ? 7.715 32.906 3.283 1 96.06 395 LEU A CA 1
ATOM 3112 C C . LEU A 1 395 ? 8.195 32.094 2.09 1 96.06 395 LEU A C 1
ATOM 3114 O O . LEU A 1 395 ? 7.453 31.266 1.568 1 96.06 395 LEU A O 1
ATOM 3118 N N . LYS A 1 396 ? 9.406 32.25 1.687 1 95.94 396 LYS A N 1
ATOM 3119 C CA . LYS A 1 396 ? 9.961 31.547 0.541 1 95.94 396 LYS A CA 1
ATOM 3120 C C . LYS A 1 396 ? 10.117 30.062 0.841 1 95.94 396 LYS A C 1
ATOM 3122 O O . LYS A 1 396 ? 9.82 29.219 -0.01 1 95.94 396 LYS A O 1
ATOM 3127 N N . GLU A 1 397 ? 10.484 29.766 2.033 1 93.88 397 GLU A N 1
ATOM 3128 C CA . GLU A 1 397 ? 10.805 28.391 2.391 1 93.88 397 GLU A CA 1
ATOM 3129 C C . GLU A 1 397 ? 9.555 27.609 2.766 1 93.88 397 GLU A C 1
ATOM 3131 O O . GLU A 1 397 ? 9.391 26.453 2.355 1 93.88 397 GLU A O 1
ATOM 3136 N N . ASP A 1 398 ? 8.672 28.312 3.559 1 91.88 398 ASP A N 1
ATOM 3137 C CA . ASP A 1 398 ? 7.582 27.562 4.195 1 91.88 398 ASP A CA 1
ATOM 3138 C C . ASP A 1 398 ? 6.23 27.953 3.598 1 91.88 398 ASP A C 1
ATOM 3140 O O . ASP A 1 398 ? 5.215 27.328 3.896 1 91.88 398 ASP A O 1
ATOM 3144 N N . GLY A 1 399 ? 6.184 28.953 2.775 1 91.06 399 GLY A N 1
ATOM 3145 C CA . GLY A 1 399 ? 4.93 29.484 2.264 1 91.06 399 GLY A CA 1
ATOM 3146 C C . GLY A 1 399 ? 4.133 28.469 1.469 1 91.06 399 GLY A C 1
ATOM 3147 O O . GLY A 1 399 ? 2.91 28.594 1.353 1 91.06 399 GLY A O 1
ATOM 3148 N N . LYS A 1 400 ? 4.723 27.422 1.043 1 87.62 400 LYS A N 1
ATOM 3149 C CA . LYS A 1 400 ? 4.059 26.438 0.189 1 87.62 400 LYS A CA 1
ATOM 3150 C C . LYS A 1 400 ? 3.51 25.281 1.01 1 87.62 400 LYS A C 1
ATOM 3152 O O . LYS A 1 400 ? 2.803 24.422 0.482 1 87.62 400 LYS A O 1
ATOM 3157 N N . SER A 1 401 ? 3.807 25.234 2.297 1 86.94 401 SER A N 1
ATOM 3158 C CA . SER A 1 401 ? 3.43 24.047 3.055 1 86.94 401 SER A CA 1
ATOM 3159 C C . SER A 1 401 ? 2.795 24.422 4.391 1 86.94 401 SER A C 1
ATOM 3161 O O . SER A 1 401 ? 1.944 23.703 4.906 1 86.94 401 SER A O 1
ATOM 3163 N N . GLN A 1 402 ? 3.141 25.594 4.938 1 90.81 402 GLN A N 1
ATOM 3164 C CA . GLN A 1 402 ? 2.688 25.953 6.277 1 90.81 402 GLN A CA 1
ATOM 3165 C C . GLN A 1 402 ? 1.652 27.062 6.227 1 90.81 402 GLN A C 1
ATOM 3167 O O . GLN A 1 402 ? 1.646 27.875 5.293 1 90.81 402 GLN A O 1
ATOM 3172 N N . ASP A 1 403 ? 0.806 27.078 7.211 1 91.12 403 ASP A N 1
ATOM 3173 C CA . ASP A 1 403 ? -0.138 28.188 7.312 1 91.12 403 ASP A CA 1
ATOM 3174 C C . ASP A 1 403 ? 0.54 29.422 7.875 1 91.12 403 ASP A C 1
ATOM 3176 O O . ASP A 1 403 ? 1.646 29.344 8.414 1 91.12 403 ASP A O 1
ATOM 3180 N N . LEU A 1 404 ? -0.121 30.5 7.797 1 93.56 404 LEU A N 1
ATOM 3181 C CA . LEU A 1 404 ? 0.432 31.812 8.148 1 93.56 404 LEU A CA 1
ATOM 3182 C C . LEU A 1 404 ? 0.899 31.828 9.594 1 93.56 404 LEU A C 1
ATOM 3184 O O . LEU A 1 404 ? 2.01 32.281 9.891 1 93.56 404 LEU A O 1
ATOM 3188 N N . MET A 1 405 ? 0.085 31.328 10.484 1 92.19 405 MET A N 1
ATOM 3189 C CA . MET A 1 405 ? 0.421 31.422 11.898 1 92.19 405 MET A CA 1
ATOM 3190 C C . MET A 1 405 ? 1.624 30.547 12.227 1 92.19 405 MET A C 1
ATOM 3192 O O . MET A 1 405 ? 2.453 30.906 13.07 1 92.19 405 MET A O 1
ATOM 3196 N N . SER A 1 406 ? 1.706 29.406 11.602 1 91.81 406 SER A N 1
ATOM 3197 C CA . SER A 1 406 ? 2.885 28.547 11.758 1 91.81 406 SER A CA 1
ATOM 3198 C C . SER A 1 406 ? 4.141 29.25 11.25 1 91.81 406 SER A C 1
ATOM 3200 O O . SER A 1 406 ? 5.195 29.188 11.875 1 91.81 406 SER A O 1
ATOM 3202 N N . MET A 1 407 ? 4.039 29.891 10.172 1 93.56 407 MET A N 1
ATOM 3203 C CA . MET A 1 407 ? 5.172 30.625 9.625 1 93.56 407 MET A CA 1
ATOM 3204 C C . MET A 1 407 ? 5.598 31.75 10.578 1 93.56 407 MET A C 1
ATOM 3206 O O . MET A 1 407 ? 6.789 31.984 10.773 1 93.56 407 MET A O 1
ATOM 3210 N N . MET A 1 408 ? 4.617 32.375 11.18 1 93.75 408 MET A N 1
ATOM 3211 C CA . MET A 1 408 ? 4.926 33.469 12.094 1 93.75 408 MET A CA 1
ATOM 3212 C C . MET A 1 408 ? 5.629 32.969 13.344 1 93.75 408 MET A C 1
ATOM 3214 O O . MET A 1 408 ? 6.484 33.656 13.906 1 93.75 408 MET A O 1
ATOM 3218 N N . ALA A 1 409 ? 5.258 31.781 13.742 1 92.06 409 ALA A N 1
ATOM 3219 C CA . ALA A 1 409 ? 5.992 31.156 14.844 1 92.06 409 ALA A CA 1
ATOM 3220 C C . ALA A 1 409 ? 7.457 30.938 14.477 1 92.06 409 ALA A C 1
ATOM 3222 O O . ALA A 1 409 ? 8.352 31.188 15.281 1 92.06 409 ALA A O 1
ATOM 3223 N N . THR A 1 410 ? 7.699 30.469 13.258 1 93.56 410 THR A N 1
ATOM 3224 C CA . THR A 1 410 ? 9.062 30.297 12.766 1 93.56 410 THR A CA 1
ATOM 3225 C C . THR A 1 410 ? 9.797 31.625 12.695 1 93.56 410 THR A C 1
ATOM 3227 O O . THR A 1 410 ? 10.961 31.719 13.078 1 93.56 410 THR A O 1
ATOM 3230 N N . VAL A 1 411 ? 9.102 32.625 12.234 1 93.94 411 VAL A N 1
ATOM 3231 C CA . VAL A 1 411 ? 9.688 33.969 12.172 1 93.94 411 VAL A CA 1
ATOM 3232 C C . VAL A 1 411 ? 10.094 34.438 13.578 1 93.94 411 VAL A C 1
ATOM 3234 O O . VAL A 1 411 ? 11.203 34.906 13.781 1 93.94 411 VAL A O 1
ATOM 3237 N N . SER A 1 412 ? 9.172 34.25 14.523 1 90.19 412 SER A N 1
ATOM 3238 C CA . SER A 1 412 ? 9.453 34.594 15.914 1 90.19 412 SER A CA 1
ATOM 3239 C C . SER A 1 412 ? 10.672 33.844 16.438 1 90.19 412 SER A C 1
ATOM 3241 O O . SER A 1 412 ? 11.531 34.438 17.109 1 90.19 412 SER A O 1
ATOM 3243 N N . ARG A 1 413 ? 10.773 32.625 16.156 1 91.38 413 ARG A N 1
ATOM 3244 C CA . ARG A 1 413 ? 11.898 31.812 16.594 1 91.38 413 ARG A CA 1
ATOM 3245 C C . ARG A 1 413 ? 13.211 32.312 16.016 1 91.38 413 ARG A C 1
ATOM 3247 O O . ARG A 1 413 ? 14.188 32.5 16.734 1 91.38 413 ARG A O 1
ATOM 3254 N N . GLU A 1 414 ? 13.227 32.5 14.727 1 92.31 414 GLU A N 1
ATOM 3255 C CA . GLU A 1 414 ? 14.445 32.938 14.047 1 92.31 414 GLU A CA 1
ATOM 3256 C C . GLU A 1 414 ? 14.883 34.312 14.5 1 92.31 414 GLU A C 1
ATOM 3258 O O . GLU A 1 414 ? 16.062 34.562 14.711 1 92.31 414 GLU A O 1
ATOM 3263 N N . LEU A 1 415 ? 13.922 35.25 14.641 1 88.31 415 LEU A N 1
ATOM 3264 C CA . LEU A 1 415 ? 14.242 36.594 15.109 1 88.31 415 LEU A CA 1
ATOM 3265 C C . LEU A 1 415 ? 14.789 36.562 16.531 1 88.31 415 LEU A C 1
ATOM 3267 O O . LEU A 1 415 ? 15.734 37.281 16.859 1 88.31 415 LEU A O 1
ATOM 3271 N N . ASN A 1 416 ? 14.117 35.719 17.328 1 84 416 ASN A N 1
ATOM 3272 C CA . ASN A 1 416 ? 14.57 35.594 18.719 1 84 416 ASN A CA 1
ATOM 3273 C C . ASN A 1 416 ? 15.969 35 18.797 1 84 416 ASN A C 1
ATOM 3275 O O . ASN A 1 416 ? 16.797 35.469 19.578 1 84 416 ASN A O 1
ATOM 3279 N N . GLU A 1 417 ? 16.219 34.031 18.062 1 85.12 417 GLU A N 1
ATOM 3280 C CA . GLU A 1 417 ? 17.5 33.344 18.078 1 85.12 417 GLU A CA 1
ATOM 3281 C C . GLU A 1 417 ? 18.609 34.25 17.531 1 85.12 417 GLU A C 1
ATOM 3283 O O . GLU A 1 417 ? 19.719 34.25 18.062 1 85.12 417 GLU A O 1
ATOM 3288 N N . ARG A 1 418 ? 18.328 34.969 16.516 1 85.31 418 ARG A N 1
ATOM 3289 C CA . ARG A 1 418 ? 19.344 35.75 15.836 1 85.31 418 ARG A CA 1
ATOM 3290 C C . ARG A 1 418 ? 19.469 37.156 16.453 1 85.31 418 ARG A C 1
ATOM 3292 O O . ARG A 1 418 ? 20.562 37.719 16.516 1 85.31 418 ARG A O 1
ATOM 3299 N N . TYR A 1 419 ? 18.328 37.719 16.938 1 79 419 TYR A N 1
ATOM 3300 C CA . TYR A 1 419 ? 18.359 39.125 17.297 1 79 419 TYR A CA 1
ATOM 3301 C C . TYR A 1 419 ? 17.766 39.344 18.688 1 79 419 TYR A C 1
ATOM 3303 O O . TYR A 1 419 ? 17.625 40.5 19.125 1 79 419 TYR A O 1
ATOM 3311 N N . MET A 1 420 ? 17.25 38.312 19.328 1 76.81 420 MET A N 1
ATOM 3312 C CA . MET A 1 420 ? 16.812 38.281 20.719 1 76.81 420 MET A CA 1
ATOM 3313 C C . MET A 1 420 ? 15.523 39.062 20.891 1 76.81 420 MET A C 1
ATOM 3315 O O . MET A 1 420 ? 15.32 39.75 21.906 1 76.81 420 MET A O 1
ATOM 3319 N N . TYR A 1 421 ? 14.734 39.188 19.781 1 76.81 421 TYR A N 1
ATOM 3320 C CA . TYR A 1 421 ? 13.391 39.719 19.922 1 76.81 421 TYR A CA 1
ATOM 3321 C C . TYR A 1 421 ? 12.391 38.969 19.078 1 76.81 421 TYR A C 1
ATOM 3323 O O . TYR A 1 421 ? 12.781 38.188 18.188 1 76.81 421 TYR A O 1
ATOM 3331 N N . SER A 1 422 ? 11.156 39.125 19.406 1 79.31 422 SER A N 1
ATOM 3332 C CA . SER A 1 422 ? 10.062 38.531 18.656 1 79.31 422 SER A CA 1
ATOM 3333 C C . SER A 1 422 ? 9.078 39.562 18.172 1 79.31 422 SER A C 1
ATOM 3335 O O . SER A 1 422 ? 8.852 40.594 18.844 1 79.31 422 SER A O 1
ATOM 3337 N N . PRO A 1 423 ? 8.594 39.281 16.953 1 84.31 423 PRO A N 1
ATOM 3338 C CA . PRO A 1 423 ? 7.512 40.188 16.516 1 84.31 423 PRO A CA 1
ATOM 3339 C C . PRO A 1 423 ? 6.219 39.969 17.297 1 84.31 423 PRO A C 1
ATOM 3341 O O . PRO A 1 423 ? 6.035 38.906 17.922 1 84.31 423 PRO A O 1
ATOM 3344 N N . PHE A 1 424 ? 5.523 41 17.344 1 81.44 424 PHE A N 1
ATOM 3345 C CA . PHE A 1 424 ? 4.203 40.906 17.953 1 81.44 424 PHE A CA 1
ATOM 3346 C C . PHE A 1 424 ? 3.139 40.625 16.906 1 81.44 424 PHE A C 1
ATOM 3348 O O . PHE A 1 424 ? 3.006 41.344 15.922 1 81.44 424 PHE A O 1
ATOM 3355 N N . CYS A 1 425 ? 2.41 39.5 17.125 1 87.38 425 CYS A N 1
ATOM 3356 C CA . CYS A 1 425 ? 1.37 39.094 16.188 1 87.38 425 CYS A CA 1
ATOM 3357 C C . CYS A 1 425 ? 0 39.094 16.844 1 87.38 425 CYS A C 1
ATOM 3359 O O . CYS A 1 425 ? -0.155 38.562 17.953 1 87.38 425 CYS A O 1
ATOM 3361 N N . CYS A 1 426 ? -0.859 39.781 16.219 1 85.56 426 CYS A N 1
ATOM 3362 C CA . CYS A 1 426 ? -2.254 39.812 16.641 1 85.56 426 CYS A CA 1
ATOM 3363 C C . CYS A 1 426 ? -3.176 39.375 15.508 1 85.56 426 CYS A C 1
ATOM 3365 O O . CYS A 1 426 ? -2.975 39.75 14.359 1 85.56 426 CYS A O 1
ATOM 3367 N N . THR A 1 427 ? -4.16 38.531 15.891 1 89.31 427 THR A N 1
ATOM 3368 C CA . THR A 1 427 ? -4.992 38.031 14.805 1 89.31 427 THR A CA 1
ATOM 3369 C C . THR A 1 427 ? -6.449 37.906 15.25 1 89.31 427 THR A C 1
ATOM 3371 O O . THR A 1 427 ? -6.73 37.688 16.422 1 89.31 427 THR A O 1
ATOM 3374 N N . THR A 1 428 ? -7.336 38.156 14.352 1 88.94 428 THR A N 1
ATOM 3375 C CA . THR A 1 428 ? -8.758 37.875 14.461 1 88.94 428 THR A CA 1
ATOM 3376 C C . THR A 1 428 ? -9.219 36.969 13.312 1 88.94 428 THR A C 1
ATOM 3378 O O . THR A 1 428 ? -10.391 37 12.93 1 88.94 428 THR A O 1
ATOM 3381 N N . LEU A 1 429 ? -8.234 36.25 12.766 1 91.94 429 LEU A N 1
ATOM 3382 C CA . LEU A 1 429 ? -8.555 35.344 11.688 1 91.94 429 LEU A CA 1
ATOM 3383 C C . LEU A 1 429 ? -9.516 34.25 12.156 1 91.94 429 LEU A C 1
ATOM 3385 O O . LEU A 1 429 ? -9.383 33.75 13.273 1 91.94 429 LEU A O 1
ATOM 3389 N N . ARG A 1 430 ? -10.367 33.812 11.227 1 93 430 ARG A N 1
ATOM 3390 C CA . ARG A 1 430 ? -11.391 32.844 11.586 1 93 430 ARG A CA 1
ATOM 3391 C C . ARG A 1 430 ? -11.078 31.484 10.969 1 93 430 ARG A C 1
ATOM 3393 O O . ARG A 1 430 ? -11.742 30.484 11.266 1 93 430 ARG A O 1
ATOM 3400 N N . HIS A 1 431 ? -10.109 31.531 10.086 1 92.12 431 HIS A N 1
ATOM 3401 C CA . HIS A 1 431 ? -9.648 30.312 9.422 1 92.12 431 HIS A CA 1
ATOM 3402 C C . HIS A 1 431 ? -8.133 30.312 9.258 1 92.12 431 HIS A C 1
ATOM 3404 O O . HIS A 1 431 ? -7.496 31.375 9.375 1 92.12 431 HIS A O 1
ATOM 3410 N N . LYS A 1 432 ? -7.656 29.094 8.992 1 92 432 LYS A N 1
ATOM 3411 C CA . LYS A 1 432 ? -6.238 29.016 8.656 1 92 432 LYS A CA 1
ATOM 3412 C C . LYS A 1 432 ? -5.965 29.641 7.289 1 92 432 LYS A C 1
ATOM 3414 O O . LYS A 1 432 ? -6.738 29.453 6.352 1 92 432 LYS A O 1
ATOM 3419 N N . MET A 1 433 ? -4.895 30.344 7.289 1 92.81 433 MET A N 1
ATOM 3420 C CA . MET A 1 433 ? -4.539 30.969 6.023 1 92.81 433 MET A CA 1
ATOM 3421 C C . MET A 1 433 ? -3.328 30.297 5.395 1 92.81 433 MET A C 1
ATOM 3423 O O . MET A 1 433 ? -2.244 30.281 5.98 1 92.81 433 MET A O 1
ATOM 3427 N N . PHE A 1 434 ? -3.564 29.719 4.191 1 91.19 434 PHE A N 1
ATOM 3428 C CA . PHE A 1 434 ? -2.5 29.141 3.381 1 91.19 434 PHE A CA 1
ATOM 3429 C C . PHE A 1 434 ? -2.309 29.938 2.094 1 91.19 434 PHE A C 1
ATOM 3431 O O . PHE A 1 434 ? -3.273 30.469 1.536 1 91.19 434 PHE A O 1
ATOM 3438 N N . PHE A 1 435 ? -1.033 30.047 1.673 1 91.31 435 PHE A N 1
ATOM 3439 C CA . PHE A 1 435 ? -0.768 30.641 0.369 1 91.31 435 PHE A CA 1
ATOM 3440 C C . PHE A 1 435 ? -0.719 29.562 -0.715 1 91.31 435 PHE A C 1
ATOM 3442 O O . PHE A 1 435 ? 0.186 29.562 -1.553 1 91.31 435 PHE A O 1
ATOM 3449 N N . ASN A 1 436 ? -1.482 28.562 -0.628 1 84.19 436 ASN A N 1
ATOM 3450 C CA . ASN A 1 436 ? -1.547 27.484 -1.609 1 84.19 436 ASN A CA 1
ATOM 3451 C C . ASN A 1 436 ? -2.984 27.188 -2.027 1 84.19 436 ASN A C 1
ATOM 3453 O O . ASN A 1 436 ? -3.926 27.516 -1.297 1 84.19 436 ASN A O 1
ATOM 3457 N N . TRP A 1 437 ? -2.967 26.719 -3.338 1 72.88 437 TRP A N 1
ATOM 3458 C CA . TRP A 1 437 ? -4.266 26.25 -3.807 1 72.88 437 TRP A CA 1
ATOM 3459 C C . TRP A 1 437 ? -4.695 24.984 -3.061 1 72.88 437 TRP A C 1
ATOM 3461 O O . TRP A 1 437 ? -3.867 24.125 -2.764 1 72.88 437 TRP A O 1
ATOM 3471 N N . ILE A 1 438 ? -5.574 25.141 -2.133 1 57.12 438 ILE A N 1
ATOM 3472 C CA . ILE A 1 438 ? -5.996 23.906 -1.475 1 57.12 438 ILE A CA 1
ATOM 3473 C C . ILE A 1 438 ? -6.742 23.016 -2.471 1 57.12 438 ILE A C 1
ATOM 3475 O O . ILE A 1 438 ? -7.785 23.406 -2.996 1 57.12 438 ILE A O 1
ATOM 3479 N N . LEU A 1 439 ? -6.086 22.25 -3.209 1 51.66 439 LEU A N 1
ATOM 3480 C CA . LEU A 1 439 ? -6.797 21.281 -4.047 1 51.66 439 LEU A CA 1
ATOM 3481 C C . LEU A 1 439 ? -7.613 20.312 -3.195 1 51.66 439 LEU A C 1
ATOM 3483 O O . LEU A 1 439 ? -7.051 19.547 -2.412 1 51.66 439 LEU A O 1
ATOM 3487 N N . LEU A 1 440 ? -8.641 20.766 -2.58 1 45.12 440 LEU A N 1
ATOM 3488 C CA . LEU A 1 440 ? -9.445 19.703 -1.998 1 45.12 440 LEU A CA 1
ATOM 3489 C C . LEU A 1 440 ? -9.703 18.594 -3.018 1 45.12 440 LEU A C 1
ATOM 3491 O O . LEU A 1 440 ? -9.875 18.875 -4.207 1 45.12 440 LEU A O 1
ATOM 3495 N N . MET B 1 1 ? 11.969 -256.5 -110.375 1 26.64 1 MET B N 1
ATOM 3496 C CA . MET B 1 1 ? 11.602 -256 -109 1 26.64 1 MET B CA 1
ATOM 3497 C C . MET B 1 1 ? 11.898 -254.625 -108.875 1 26.64 1 MET B C 1
ATOM 3499 O O . MET B 1 1 ? 13 -254.125 -109.188 1 26.64 1 MET B O 1
ATOM 3503 N N . PRO B 1 2 ? 10.805 -253.5 -108.812 1 26.94 2 PRO B N 1
ATOM 3504 C CA . PRO B 1 2 ? 10.555 -252.125 -109.375 1 26.94 2 PRO B CA 1
ATOM 3505 C C . PRO B 1 2 ? 11.172 -251 -108.5 1 26.94 2 PRO B C 1
ATOM 3507 O O . PRO B 1 2 ? 10.789 -250.875 -107.375 1 26.94 2 PRO B O 1
ATOM 3510 N N . VAL B 1 3 ? 12.383 -251.125 -108.438 1 28.7 3 VAL B N 1
ATOM 3511 C CA . VAL B 1 3 ? 13.297 -250.25 -107.625 1 28.7 3 VAL B CA 1
ATOM 3512 C C . VAL B 1 3 ? 13.109 -248.75 -107.938 1 28.7 3 VAL B C 1
ATOM 3514 O O . VAL B 1 3 ? 13.195 -248.375 -109.125 1 28.7 3 VAL B O 1
ATOM 3517 N N . HIS B 1 4 ? 12.211 -248.125 -107.125 1 27.7 4 HIS B N 1
ATOM 3518 C CA . HIS B 1 4 ? 11.227 -247.125 -106.75 1 27.7 4 HIS B CA 1
ATOM 3519 C C . HIS B 1 4 ? 11.898 -245.75 -106.438 1 27.7 4 HIS B C 1
ATOM 3521 O O . HIS B 1 4 ? 12.375 -245.5 -105.375 1 27.7 4 HIS B O 1
ATOM 3527 N N . CYS B 1 5 ? 12.531 -245 -107.312 1 32.97 5 CYS B N 1
ATOM 3528 C CA . CYS B 1 5 ? 13.562 -244 -107.25 1 32.97 5 CYS B CA 1
ATOM 3529 C C . CYS B 1 5 ? 12.969 -242.625 -106.875 1 32.97 5 CYS B C 1
ATOM 3531 O O . CYS B 1 5 ? 13.656 -241.625 -106.875 1 32.97 5 CYS B O 1
ATOM 3533 N N . GLY B 1 6 ? 11.398 -242.25 -106.625 1 30.55 6 GLY B N 1
ATOM 3534 C CA . GLY B 1 6 ? 10.789 -241 -106.875 1 30.55 6 GLY B CA 1
ATOM 3535 C C . GLY B 1 6 ? 11.07 -240 -105.75 1 30.55 6 GLY B C 1
ATOM 3536 O O . GLY B 1 6 ? 10.562 -238.875 -105.812 1 30.55 6 GLY B O 1
ATOM 3537 N N . SER B 1 7 ? 11.367 -240.125 -104.438 1 35.53 7 SER B N 1
ATOM 3538 C CA . SER B 1 7 ? 11 -239.5 -103.125 1 35.53 7 SER B CA 1
ATOM 3539 C C . SER B 1 7 ? 11.742 -238.125 -102.938 1 35.53 7 SER B C 1
ATOM 3541 O O . SER B 1 7 ? 11.211 -237.25 -102.312 1 35.53 7 SER B O 1
ATOM 3543 N N . GLN B 1 8 ? 12.977 -237.875 -103.25 1 44.69 8 GLN B N 1
ATOM 3544 C CA . GLN B 1 8 ? 13.727 -236.75 -102.625 1 44.69 8 GLN B CA 1
ATOM 3545 C C . GLN B 1 8 ? 13.406 -235.375 -103.375 1 44.69 8 GLN B C 1
ATOM 3547 O O . GLN B 1 8 ? 13.547 -234.375 -102.812 1 44.69 8 GLN B O 1
ATOM 3552 N N . SER B 1 9 ? 12.758 -235.375 -104.562 1 44.06 9 SER B N 1
ATOM 3553 C CA . SER B 1 9 ? 12.641 -234.125 -105.312 1 44.06 9 SER B CA 1
ATOM 3554 C C . SER B 1 9 ? 11.453 -233.375 -104.875 1 44.06 9 SER B C 1
ATOM 3556 O O . SER B 1 9 ? 11.508 -232.125 -104.875 1 44.06 9 SER B O 1
ATOM 3558 N N . GLU B 1 10 ? 10.406 -233.875 -104.188 1 47.94 10 GLU B N 1
ATOM 3559 C CA . GLU B 1 10 ? 9.195 -233.125 -103.812 1 47.94 10 GLU B CA 1
ATOM 3560 C C . GLU B 1 10 ? 9.344 -232.375 -102.5 1 47.94 10 GLU B C 1
ATOM 3562 O O . GLU B 1 10 ? 8.719 -231.375 -102.312 1 47.94 10 GLU B O 1
ATOM 3567 N N . GLN B 1 11 ? 10.086 -232.75 -101.5 1 47.25 11 GLN B N 1
ATOM 3568 C CA . GLN B 1 11 ? 10.148 -232 -100.188 1 47.25 11 GLN B CA 1
ATOM 3569 C C . GLN B 1 11 ? 10.844 -230.75 -100.375 1 47.25 11 GLN B C 1
ATOM 3571 O O . GLN B 1 11 ? 10.664 -229.875 -99.5 1 47.25 11 GLN B O 1
ATOM 3576 N N . ASP B 1 12 ? 11.562 -230.375 -101.438 1 54.66 12 ASP B N 1
ATOM 3577 C CA . ASP B 1 12 ? 12.281 -229.125 -101.688 1 54.66 12 ASP B CA 1
ATOM 3578 C C . ASP B 1 12 ? 11.312 -228 -102.062 1 54.66 12 ASP B C 1
ATOM 3580 O O . ASP B 1 12 ? 11.5 -226.875 -101.688 1 54.66 12 ASP B O 1
ATOM 3584 N N . LEU B 1 13 ? 10.125 -228.25 -102.5 1 56.81 13 LEU B N 1
ATOM 3585 C CA . LEU B 1 13 ? 9.133 -227.25 -102.875 1 56.81 13 LEU B CA 1
ATOM 3586 C C . LEU B 1 13 ? 8.383 -226.625 -101.688 1 56.81 13 LEU B C 1
ATOM 3588 O O . LEU B 1 13 ? 8.102 -225.5 -101.625 1 56.81 13 LEU B O 1
ATOM 3592 N N . LEU B 1 14 ? 7.863 -227.375 -100.688 1 59.06 14 LEU B N 1
ATOM 3593 C CA . LEU B 1 14 ? 7.047 -226.875 -99.625 1 59.06 14 LEU B CA 1
ATOM 3594 C C . LEU B 1 14 ? 7.812 -225.875 -98.75 1 59.06 14 LEU B C 1
ATOM 3596 O O . LEU B 1 14 ? 7.242 -224.875 -98.25 1 59.06 14 LEU B O 1
ATOM 3600 N N . SER B 1 15 ? 9.148 -226 -98.625 1 61.5 15 SER B N 1
ATOM 3601 C CA . SER B 1 15 ? 9.93 -225 -97.812 1 61.5 15 SER B CA 1
ATOM 3602 C C . SER B 1 15 ? 10.055 -223.625 -98.438 1 61.5 15 SER B C 1
ATOM 3604 O O . SER B 1 15 ? 10.023 -222.625 -97.75 1 61.5 15 SER B O 1
ATOM 3606 N N . ILE B 1 16 ? 9.758 -223.5 -99.688 1 65.19 16 ILE B N 1
ATOM 3607 C CA . ILE B 1 16 ? 9.852 -222.25 -100.438 1 65.19 16 ILE B CA 1
ATOM 3608 C C . ILE B 1 16 ? 8.547 -221.5 -100.25 1 65.19 16 ILE B C 1
ATOM 3610 O O . ILE B 1 16 ? 8.57 -220.25 -100.062 1 65.19 16 ILE B O 1
ATOM 3614 N N . GLN B 1 17 ? 7.457 -222 -100.125 1 66.56 17 GLN B N 1
ATOM 3615 C CA . GLN B 1 17 ? 6.184 -221.375 -100 1 66.56 17 GLN B CA 1
ATOM 3616 C C . GLN B 1 17 ? 6.027 -220.75 -98.562 1 66.56 17 GLN B C 1
ATOM 3618 O O . GLN B 1 17 ? 5.531 -219.625 -98.438 1 66.56 17 GLN B O 1
ATOM 3623 N N . GLN B 1 18 ? 6.379 -221.375 -97.562 1 66.88 18 GLN B N 1
ATOM 3624 C CA . GLN B 1 18 ? 6.301 -220.875 -96.188 1 66.88 18 GLN B CA 1
ATOM 3625 C C . GLN B 1 18 ? 7.25 -219.625 -96 1 66.88 18 GLN B C 1
ATOM 3627 O O . GLN B 1 18 ? 6.906 -218.625 -95.375 1 66.88 18 GLN B O 1
ATOM 3632 N N . GLU B 1 19 ? 8.336 -219.5 -96.75 1 70.44 19 GLU B N 1
ATOM 3633 C CA . GLU B 1 19 ? 9.289 -218.375 -96.688 1 70.44 19 GLU B CA 1
ATOM 3634 C C . GLU B 1 19 ? 8.758 -217.25 -97.438 1 70.44 19 GLU B C 1
ATOM 3636 O O . GLU B 1 19 ? 8.922 -216.125 -97 1 70.44 19 GLU B O 1
ATOM 3641 N N . GLU B 1 20 ? 8.125 -217.375 -98.438 1 71 20 GLU B N 1
ATOM 3642 C CA . GLU B 1 20 ? 7.531 -216.375 -99.188 1 71 20 GLU B CA 1
ATOM 3643 C C . GLU B 1 20 ? 6.449 -215.625 -98.375 1 71 20 GLU B C 1
ATOM 3645 O O . GLU B 1 20 ? 6.371 -214.375 -98.375 1 71 20 GLU B O 1
ATOM 3650 N N . GLU B 1 21 ? 5.656 -216.375 -97.688 1 73.12 21 GLU B N 1
ATOM 3651 C CA . GLU B 1 21 ? 4.625 -215.75 -96.875 1 73.12 21 GLU B CA 1
ATOM 3652 C C . GLU B 1 21 ? 5.238 -215 -95.688 1 73.12 21 GLU B C 1
ATOM 3654 O O . GLU B 1 21 ? 4.727 -214 -95.312 1 73.12 21 GLU B O 1
ATOM 3659 N N . GLY B 1 22 ? 6.395 -215.375 -95.25 1 73.75 22 GLY B N 1
ATOM 3660 C CA . GLY B 1 22 ? 7.133 -214.75 -94.188 1 73.75 22 GLY B CA 1
ATOM 3661 C C . GLY B 1 22 ? 7.695 -213.375 -94.688 1 73.75 22 GLY B C 1
ATOM 3662 O O . GLY B 1 22 ? 7.617 -212.375 -93.938 1 73.75 22 GLY B O 1
ATOM 3663 N N . TRP B 1 23 ? 8.102 -213.25 -95.875 1 76.75 23 TRP B N 1
ATOM 3664 C CA . TRP B 1 23 ? 8.656 -212 -96.438 1 76.75 23 TRP B CA 1
ATOM 3665 C C . TRP B 1 23 ? 7.551 -211 -96.688 1 76.75 23 TRP B C 1
ATOM 3667 O O . TRP B 1 23 ? 7.719 -209.75 -96.438 1 76.75 23 TRP B O 1
ATOM 3677 N N . MET B 1 24 ? 6.5 -211.375 -97.125 1 74.44 24 MET B N 1
ATOM 3678 C CA . MET B 1 24 ? 5.383 -210.5 -97.438 1 74.44 24 MET B CA 1
ATOM 3679 C C . MET B 1 24 ? 4.828 -209.875 -96.188 1 74.44 24 MET B C 1
ATOM 3681 O O . MET B 1 24 ? 4.492 -208.75 -96.188 1 74.44 24 MET B O 1
ATOM 3685 N N . LYS B 1 25 ? 4.844 -210.625 -95.188 1 80.25 25 LYS B N 1
ATOM 3686 C CA . LYS B 1 25 ? 4.383 -210.125 -93.875 1 80.25 25 LYS B CA 1
ATOM 3687 C C . LYS B 1 25 ? 5.375 -209.125 -93.312 1 80.25 25 LYS B C 1
ATOM 3689 O O . LYS B 1 25 ? 4.969 -208.125 -92.812 1 80.25 25 LYS B O 1
ATOM 3694 N N . GLN B 1 26 ? 6.633 -209.125 -93.562 1 80.12 26 GLN B N 1
ATOM 3695 C CA . GLN B 1 26 ? 7.664 -208.125 -93.125 1 80.12 26 GLN B CA 1
ATOM 3696 C C . GLN B 1 26 ? 7.641 -206.875 -93.938 1 80.12 26 GLN B C 1
ATOM 3698 O O . GLN B 1 26 ? 7.789 -205.75 -93.375 1 80.12 26 GLN B O 1
ATOM 3703 N N . ILE B 1 27 ? 7.414 -207 -95.188 1 76.69 27 ILE B N 1
ATOM 3704 C CA . ILE B 1 27 ? 7.32 -205.75 -96.062 1 76.69 27 ILE B CA 1
ATOM 3705 C C . ILE B 1 27 ? 6.098 -205 -95.688 1 76.69 27 ILE B C 1
ATOM 3707 O O . ILE B 1 27 ? 6.188 -203.75 -95.562 1 76.69 27 ILE B O 1
ATOM 3711 N N . ALA B 1 28 ? 5.047 -205.75 -95.375 1 77.25 28 ALA B N 1
ATOM 3712 C CA . ALA B 1 28 ? 3.814 -205 -95.062 1 77.25 28 ALA B CA 1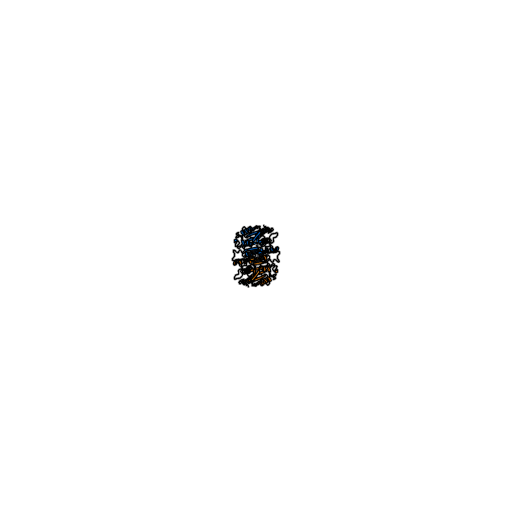
ATOM 3713 C C . ALA B 1 28 ? 3.959 -204.25 -93.688 1 77.25 28 ALA B C 1
ATOM 3715 O O . ALA B 1 28 ? 3.5 -203.125 -93.562 1 77.25 28 ALA B O 1
ATOM 3716 N N . ALA B 1 29 ? 4.73 -204.875 -92.875 1 79.25 29 ALA B N 1
ATOM 3717 C CA . ALA B 1 29 ? 4.977 -204.25 -91.562 1 79.25 29 ALA B CA 1
ATOM 3718 C C . ALA B 1 29 ? 5.895 -203 -91.625 1 79.25 29 ALA B C 1
ATOM 3720 O O . ALA B 1 29 ? 5.672 -202 -91 1 79.25 29 ALA B O 1
ATOM 3721 N N . LEU B 1 30 ? 6.855 -202.875 -92.5 1 80.75 30 LEU B N 1
ATOM 3722 C CA . LEU B 1 30 ? 7.793 -201.75 -92.75 1 80.75 30 LEU B CA 1
ATOM 3723 C C . LEU B 1 30 ? 7.129 -200.625 -93.5 1 80.75 30 LEU B C 1
ATOM 3725 O O . LEU B 1 30 ? 7.379 -199.5 -93.188 1 80.75 30 LEU B O 1
ATOM 3729 N N . GLU B 1 31 ? 6.262 -201 -94.312 1 78.75 31 GLU B N 1
ATOM 3730 C CA . GLU B 1 31 ? 5.5 -200 -95 1 78.75 31 GLU B CA 1
ATOM 3731 C C . GLU B 1 31 ? 4.559 -199.25 -94.062 1 78.75 31 GLU B C 1
ATOM 3733 O O . GLU B 1 31 ? 4.434 -198 -94.125 1 78.75 31 GLU B O 1
ATOM 3738 N N . ALA B 1 32 ? 4.043 -200.125 -93.188 1 79.38 32 ALA B N 1
ATOM 3739 C CA . ALA B 1 32 ? 3.168 -199.5 -92.188 1 79.38 32 ALA B CA 1
ATOM 3740 C C . ALA B 1 32 ? 3.959 -198.625 -91.25 1 79.38 32 ALA B C 1
ATOM 3742 O O . ALA B 1 32 ? 3.492 -197.5 -90.812 1 79.38 32 ALA B O 1
ATOM 3743 N N . GLN B 1 33 ? 5.121 -198.75 -91 1 82.38 33 GLN B N 1
ATOM 3744 C CA . GLN B 1 33 ? 6.004 -198 -90.125 1 82.38 33 GLN B CA 1
ATOM 3745 C C . GLN B 1 33 ? 6.469 -196.75 -90.812 1 82.38 33 GLN B C 1
ATOM 3747 O O . GLN B 1 33 ? 6.539 -195.625 -90.25 1 82.38 33 GLN B O 1
ATOM 3752 N N . VAL B 1 34 ? 6.836 -196.75 -92.062 1 80.5 34 VAL B N 1
ATOM 3753 C CA . VAL B 1 34 ? 7.211 -195.625 -92.875 1 80.5 34 VAL B CA 1
ATOM 3754 C C . VAL B 1 34 ? 6.055 -194.625 -92.875 1 80.5 34 VAL B C 1
ATOM 3756 O O . VAL B 1 34 ? 6.25 -193.375 -92.688 1 80.5 34 VAL B O 1
ATOM 3759 N N . ASN B 1 35 ? 4.809 -195.25 -93.062 1 80.56 35 ASN B N 1
ATOM 3760 C CA . ASN B 1 35 ? 3.643 -194.375 -93.188 1 80.56 35 ASN B CA 1
ATOM 3761 C C . ASN B 1 35 ? 3.355 -193.625 -91.812 1 80.56 35 ASN B C 1
ATOM 3763 O O . ASN B 1 35 ? 3.031 -192.5 -91.812 1 80.56 35 ASN B O 1
ATOM 3767 N N . ALA B 1 36 ? 3.666 -194.375 -90.812 1 82.12 36 ALA B N 1
ATOM 3768 C CA . ALA B 1 36 ? 3.455 -193.875 -89.5 1 82.12 36 ALA B CA 1
ATOM 3769 C C . ALA B 1 36 ? 4.488 -192.75 -89.188 1 82.12 36 ALA B C 1
ATOM 3771 O O . ALA B 1 36 ? 4.152 -191.625 -88.625 1 82.12 36 ALA B O 1
ATOM 3772 N N . LEU B 1 37 ? 5.605 -192.75 -89.625 1 83.19 37 LEU B N 1
ATOM 3773 C CA . LEU B 1 37 ? 6.68 -191.75 -89.375 1 83.19 37 LEU B CA 1
ATOM 3774 C C . LEU B 1 37 ? 6.504 -190.625 -90.25 1 83.19 37 LEU B C 1
ATOM 3776 O O . LEU B 1 37 ? 6.805 -189.5 -89.812 1 83.19 37 LEU B O 1
ATOM 3780 N N . LEU B 1 38 ? 5.996 -190.75 -91.438 1 82.19 38 LEU B N 1
ATOM 3781 C CA . LEU B 1 38 ? 5.707 -189.625 -92.312 1 82.19 38 LEU B CA 1
ATOM 3782 C C . LEU B 1 38 ? 4.605 -188.75 -91.688 1 82.19 38 LEU B C 1
ATOM 3784 O O . LEU B 1 38 ? 4.68 -187.625 -91.812 1 82.19 38 LEU B O 1
ATOM 3788 N N . GLN B 1 39 ? 3.686 -189.5 -91.062 1 85.12 39 GLN B N 1
ATOM 3789 C CA . GLN B 1 39 ? 2.605 -188.75 -90.375 1 85.12 39 GLN B CA 1
ATOM 3790 C C . GLN B 1 39 ? 3.111 -188 -89.188 1 85.12 39 GLN B C 1
ATOM 3792 O O . GLN B 1 39 ? 2.773 -186.875 -89 1 85.12 39 GLN B O 1
ATOM 3797 N N . GLU B 1 40 ? 3.953 -188.375 -88.5 1 83.81 40 GLU B N 1
ATOM 3798 C CA . GLU B 1 40 ? 4.523 -187.75 -87.312 1 83.81 40 GLU B CA 1
ATOM 3799 C C . GLU B 1 40 ? 5.441 -186.625 -87.75 1 83.81 40 GLU B C 1
ATOM 3801 O O . GLU B 1 40 ? 5.449 -185.5 -87.125 1 83.81 40 GLU B O 1
ATOM 3806 N N . LYS B 1 41 ? 6.219 -186.875 -88.75 1 82.12 41 LYS B N 1
ATOM 3807 C CA . LYS B 1 41 ? 7.055 -185.75 -89.312 1 82.12 41 LYS B CA 1
ATOM 3808 C C . LYS B 1 41 ? 6.207 -184.625 -89.75 1 82.12 41 LYS B C 1
ATOM 3810 O O . LYS B 1 41 ? 6.555 -183.375 -89.438 1 82.12 41 LYS B O 1
ATOM 3815 N N . GLY B 1 42 ? 5.102 -185 -90.375 1 81.62 42 GLY B N 1
ATOM 3816 C CA . GLY B 1 42 ? 4.207 -184 -90.812 1 81.62 42 GLY B CA 1
ATOM 3817 C C . GLY B 1 42 ? 3.635 -183.125 -89.625 1 81.62 42 GLY B C 1
ATOM 3818 O O . GLY B 1 42 ? 3.576 -181.875 -89.688 1 81.62 42 GLY B O 1
ATOM 3819 N N . MET B 1 43 ? 3.361 -183.75 -88.562 1 87 43 MET B N 1
ATOM 3820 C CA . MET B 1 43 ? 2.826 -183.125 -87.375 1 87 43 MET B CA 1
ATOM 3821 C C . MET B 1 43 ? 3.893 -182.25 -86.688 1 87 43 MET B C 1
ATOM 3823 O O . MET B 1 43 ? 3.611 -181.125 -86.25 1 87 43 MET B O 1
ATOM 3827 N N . LEU B 1 44 ? 5.113 -182.625 -86.688 1 82.88 44 LEU B N 1
ATOM 3828 C CA . LEU B 1 44 ? 6.211 -181.875 -86.125 1 82.88 44 LEU B CA 1
ATOM 3829 C C . LEU B 1 44 ? 6.582 -180.625 -86.938 1 82.88 44 LEU B C 1
ATOM 3831 O O . LEU B 1 44 ? 6.891 -179.5 -86.375 1 82.88 44 LEU B O 1
ATOM 3835 N N . GLU B 1 45 ? 6.473 -180.875 -88.188 1 84.56 45 GLU B N 1
ATOM 3836 C CA . GLU B 1 45 ? 6.719 -179.75 -89.062 1 84.56 45 GLU B CA 1
ATOM 3837 C C . GLU B 1 45 ? 5.66 -178.625 -88.875 1 84.56 45 GLU B C 1
ATOM 3839 O O . GLU B 1 45 ? 5.988 -177.375 -88.812 1 84.56 45 GLU B O 1
ATOM 3844 N N . ALA B 1 46 ? 4.52 -179.125 -88.625 1 85.75 46 ALA B N 1
ATOM 3845 C CA . ALA B 1 46 ? 3.432 -178.125 -88.375 1 85.75 46 ALA B CA 1
ATOM 3846 C C . ALA B 1 46 ? 3.604 -177.5 -87.062 1 85.75 46 ALA B C 1
ATOM 3848 O O . ALA B 1 46 ? 3.377 -176.25 -86.938 1 85.75 46 ALA B O 1
ATOM 3849 N N . LYS B 1 47 ? 4.07 -178.125 -86.188 1 87.06 47 LYS B N 1
ATOM 3850 C CA . LYS B 1 47 ? 4.32 -177.5 -84.812 1 87.06 47 LYS B CA 1
ATOM 3851 C C . LYS B 1 47 ? 5.473 -176.5 -84.875 1 87.06 47 LYS B C 1
ATOM 3853 O O . LYS B 1 47 ? 5.402 -175.5 -84.25 1 87.06 47 LYS B O 1
ATOM 3858 N N . VAL B 1 48 ? 6.469 -176.75 -85.562 1 86 48 VAL B N 1
ATOM 3859 C CA . VAL B 1 48 ? 7.609 -175.875 -85.688 1 86 48 VAL B CA 1
ATOM 3860 C C . VAL B 1 48 ? 7.16 -174.5 -86.312 1 86 48 VAL B C 1
ATOM 3862 O O . VAL B 1 48 ? 7.516 -173.5 -85.875 1 86 48 VAL B O 1
ATOM 3865 N N . GLU B 1 49 ? 6.289 -174.875 -87.312 1 86.44 49 GLU B N 1
ATOM 3866 C CA . GLU B 1 49 ? 5.785 -173.625 -88 1 86.44 49 GLU B CA 1
ATOM 3867 C C . GLU B 1 49 ? 4.93 -172.75 -87.062 1 86.44 49 GLU B C 1
ATOM 3869 O O . GLU B 1 49 ? 5.066 -171.5 -87.062 1 86.44 49 GLU B O 1
ATOM 3874 N N . GLY B 1 50 ? 4.195 -173.375 -86.312 1 86.5 50 GLY B N 1
ATOM 3875 C CA . GLY B 1 50 ? 3.365 -172.625 -85.375 1 86.5 50 GLY B CA 1
ATOM 3876 C C . GLY B 1 50 ? 4.168 -171.875 -84.312 1 86.5 50 GLY B C 1
ATOM 3877 O O . GLY B 1 50 ? 3.854 -170.75 -83.938 1 86.5 50 GLY B O 1
ATOM 3878 N N . LEU B 1 51 ? 5.25 -172.375 -83.875 1 85.31 51 LEU B N 1
ATOM 3879 C CA . LEU B 1 51 ? 6.098 -171.875 -82.812 1 85.31 51 LEU B CA 1
ATOM 3880 C C . LEU B 1 51 ? 6.91 -170.625 -83.375 1 85.31 51 LEU B C 1
ATOM 3882 O O . LEU B 1 51 ? 7.129 -169.625 -82.688 1 85.31 51 LEU B O 1
ATOM 3886 N N . TYR B 1 52 ? 7.227 -170.75 -84.625 1 86.19 52 TYR B N 1
ATOM 3887 C CA . TYR B 1 52 ? 7.898 -169.625 -85.25 1 86.19 52 TYR B CA 1
ATOM 3888 C C . TYR B 1 52 ? 6.984 -168.5 -85.375 1 86.19 52 TYR B C 1
ATOM 3890 O O . TYR B 1 52 ? 7.406 -167.375 -85.062 1 86.19 52 TYR B O 1
ATOM 3898 N N . ASP B 1 53 ? 5.75 -168.75 -85.562 1 87.88 53 ASP B N 1
ATOM 3899 C CA . ASP B 1 53 ? 4.777 -167.625 -85.688 1 87.88 53 ASP B CA 1
ATOM 3900 C C . ASP B 1 53 ? 4.543 -167 -84.312 1 87.88 53 ASP B C 1
ATOM 3902 O O . ASP B 1 53 ? 4.492 -165.75 -84.188 1 87.88 53 ASP B O 1
ATOM 3906 N N . ALA B 1 54 ? 4.547 -167.875 -83.375 1 85.88 54 ALA B N 1
ATOM 3907 C CA . ALA B 1 54 ? 4.336 -167.375 -82 1 85.88 54 ALA B CA 1
ATOM 3908 C C . ALA B 1 54 ? 5.535 -166.5 -81.562 1 85.88 54 ALA B C 1
ATOM 3910 O O . ALA B 1 54 ? 5.375 -165.5 -80.938 1 85.88 54 ALA B O 1
ATOM 3911 N N . LEU B 1 55 ? 6.668 -167 -81.875 1 85.56 55 LEU B N 1
ATOM 3912 C CA . LEU B 1 55 ? 7.895 -166.25 -81.438 1 85.56 55 LEU B CA 1
ATOM 3913 C C . LEU B 1 55 ? 8.016 -164.875 -82.188 1 85.56 55 LEU B C 1
ATOM 3915 O O . LEU B 1 55 ? 8.398 -163.875 -81.562 1 85.56 55 LEU B O 1
ATOM 3919 N N . TYR B 1 56 ? 7.586 -165 -83.375 1 88.5 56 TYR B N 1
ATOM 3920 C CA . TYR B 1 56 ? 7.625 -163.75 -84.125 1 88.5 56 TYR B CA 1
ATOM 3921 C C . TYR B 1 56 ? 6.668 -162.75 -83.562 1 88.5 56 TYR B C 1
ATOM 3923 O O . TYR B 1 56 ? 7.039 -161.625 -83.375 1 88.5 56 TYR B O 1
ATOM 3931 N N . THR B 1 57 ? 5.555 -163.125 -83.188 1 87.19 57 THR B N 1
ATOM 3932 C CA . THR B 1 57 ? 4.555 -162.25 -82.625 1 87.19 57 THR B CA 1
ATOM 3933 C C . THR B 1 57 ? 5.02 -161.625 -81.25 1 87.19 57 THR B C 1
ATOM 3935 O O . THR B 1 57 ? 4.883 -160.5 -81 1 87.19 57 THR B O 1
ATOM 3938 N N . GLU B 1 58 ? 5.684 -162.375 -80.5 1 86.62 58 GLU B N 1
ATOM 3939 C CA . GLU B 1 58 ? 6.168 -162 -79.188 1 86.62 58 GLU B CA 1
ATOM 3940 C C . GLU B 1 58 ? 7.34 -161 -79.312 1 86.62 58 GLU B C 1
ATOM 3942 O O . GLU B 1 58 ? 7.449 -160.125 -78.5 1 86.62 58 GLU B O 1
ATOM 3947 N N . GLN B 1 59 ? 8.078 -161.25 -80.312 1 87.06 59 GLN B N 1
ATOM 3948 C CA . GLN B 1 59 ? 9.195 -160.375 -80.562 1 87.06 59 GLN B CA 1
ATOM 3949 C C . GLN B 1 59 ? 8.703 -159 -81 1 87.06 59 GLN B C 1
ATOM 3951 O O . GLN B 1 59 ? 9.266 -158 -80.562 1 87.06 59 GLN B O 1
ATOM 3956 N N . GLN B 1 60 ? 7.625 -159 -81.688 1 87.81 60 GLN B N 1
ATOM 3957 C CA . GLN B 1 60 ? 7.035 -157.75 -82.062 1 87.81 60 GLN B CA 1
ATOM 3958 C C . GLN B 1 60 ? 6.445 -157 -80.875 1 87.81 60 GLN B C 1
ATOM 3960 O O . GLN B 1 60 ? 6.586 -155.75 -80.75 1 87.81 60 GLN B O 1
ATOM 3965 N N . ASN B 1 61 ? 5.91 -157.75 -80.062 1 87.69 61 ASN B N 1
ATOM 3966 C CA . ASN B 1 61 ? 5.359 -157.125 -78.812 1 87.69 61 ASN B CA 1
ATOM 3967 C C . ASN B 1 61 ? 6.457 -156.625 -77.938 1 87.69 61 ASN B C 1
ATOM 3969 O O . ASN B 1 61 ? 6.309 -155.5 -77.375 1 87.69 61 ASN B O 1
ATOM 3973 N N . THR B 1 62 ? 7.543 -157.25 -77.812 1 87.94 62 THR B N 1
ATOM 3974 C CA . THR B 1 62 ? 8.688 -156.875 -77.062 1 87.94 62 THR B CA 1
ATOM 3975 C C . THR B 1 62 ? 9.266 -155.5 -77.562 1 87.94 62 THR B C 1
ATOM 3977 O O . THR B 1 62 ? 9.562 -154.625 -76.812 1 87.94 62 THR B O 1
ATOM 3980 N N . GLN B 1 63 ? 9.266 -155.5 -78.875 1 88 63 GLN B N 1
ATOM 3981 C CA . GLN B 1 63 ? 9.805 -154.375 -79.5 1 88 63 GLN B CA 1
ATOM 3982 C C . GLN B 1 63 ? 8.891 -153.125 -79.25 1 88 63 GLN B C 1
ATOM 3984 O O . GLN B 1 63 ? 9.367 -152 -79 1 88 63 GLN B O 1
ATOM 3989 N N . SER B 1 64 ? 7.676 -153.375 -79.312 1 88.69 64 SER B N 1
ATOM 3990 C CA . SER B 1 64 ? 6.699 -152.25 -79.062 1 88.69 64 SER B CA 1
ATOM 3991 C C . SER B 1 64 ? 6.75 -151.75 -77.625 1 88.69 64 SER B C 1
ATOM 3993 O O . SER B 1 64 ? 6.727 -150.625 -77.375 1 88.69 64 SER B O 1
ATOM 3995 N N . LEU B 1 65 ? 6.957 -152.5 -76.688 1 88.19 65 LEU B N 1
ATOM 3996 C CA . LEU B 1 65 ? 7.016 -152.25 -75.25 1 88.19 65 LEU B CA 1
ATOM 3997 C C . LEU B 1 65 ? 8.305 -151.5 -74.938 1 88.19 65 LEU B C 1
ATOM 3999 O O . LEU B 1 65 ? 8.305 -150.625 -74.125 1 88.19 65 LEU B O 1
ATOM 4003 N N . GLU B 1 66 ? 9.305 -151.875 -75.688 1 88.06 66 GLU B N 1
ATOM 4004 C CA . GLU B 1 66 ? 10.578 -151.25 -75.5 1 88.06 66 GLU B CA 1
ATOM 4005 C C . GLU B 1 66 ? 10.5 -149.75 -76 1 88.06 66 GLU B C 1
ATOM 4007 O O . GLU B 1 66 ? 11.016 -148.875 -75.375 1 88.06 66 GLU B O 1
ATOM 4012 N N . GLN B 1 67 ? 9.805 -149.625 -77.062 1 89.25 67 GLN B N 1
ATOM 4013 C CA . GLN B 1 67 ? 9.617 -148.25 -77.562 1 89.25 67 GLN B CA 1
ATOM 4014 C C . GLN B 1 67 ? 8.742 -147.375 -76.688 1 89.25 67 GLN B C 1
ATOM 4016 O O . GLN B 1 67 ? 9.039 -146.25 -76.438 1 89.25 67 GLN B O 1
ATOM 4021 N N . GLU B 1 68 ? 7.824 -148 -76.125 1 89.06 68 GLU B N 1
ATOM 4022 C CA . GLU B 1 68 ? 6.934 -147.25 -75.188 1 89.06 68 GLU B CA 1
ATOM 4023 C C . GLU B 1 68 ? 7.672 -146.875 -73.875 1 89.06 68 GLU B C 1
ATOM 4025 O O . GLU B 1 68 ? 7.512 -145.75 -73.375 1 89.06 68 GLU B O 1
ATOM 4030 N N . ASN B 1 69 ? 8.523 -147.75 -73.375 1 89.19 69 ASN B N 1
ATOM 4031 C CA . ASN B 1 69 ? 9.352 -147.5 -72.25 1 89.19 69 ASN B CA 1
ATOM 4032 C C . ASN B 1 69 ? 10.305 -146.375 -72.438 1 89.19 69 ASN B C 1
ATOM 4034 O O . ASN B 1 69 ? 10.461 -145.5 -71.562 1 89.19 69 ASN B O 1
ATOM 4038 N N . GLY B 1 70 ? 10.75 -146.375 -73.688 1 87.88 70 GLY B N 1
ATOM 4039 C CA . GLY B 1 70 ? 11.625 -145.25 -74.062 1 87.88 70 GLY B CA 1
ATOM 4040 C C . GLY B 1 70 ? 10.914 -143.875 -74.062 1 87.88 70 GLY B C 1
ATOM 4041 O O . GLY B 1 70 ? 11.438 -142.875 -73.562 1 87.88 70 GLY B O 1
ATOM 4042 N N . THR B 1 71 ? 9.742 -143.875 -74.562 1 89.44 71 THR B N 1
ATOM 4043 C CA . THR B 1 71 ? 8.93 -142.625 -74.625 1 89.44 71 THR B CA 1
ATOM 4044 C C . THR B 1 71 ? 8.523 -142.25 -73.25 1 89.44 71 THR B C 1
ATOM 4046 O O . THR B 1 71 ? 8.586 -141 -72.938 1 89.44 71 THR B O 1
ATOM 4049 N N . LEU B 1 72 ? 8.242 -143 -72.312 1 88.25 72 LEU B N 1
ATOM 4050 C CA . LEU B 1 72 ? 7.836 -142.75 -70.938 1 88.25 72 LEU B CA 1
ATOM 4051 C C . LEU B 1 72 ? 9.016 -142.125 -70.125 1 88.25 72 LEU B C 1
ATOM 4053 O O . LEU B 1 72 ? 8.859 -141.25 -69.375 1 88.25 72 LEU B O 1
ATOM 4057 N N . GLU B 1 73 ? 10.102 -142.75 -70.438 1 89.38 73 GLU B N 1
ATOM 4058 C CA . GLU B 1 73 ? 11.312 -142.25 -69.75 1 89.38 73 GLU B CA 1
ATOM 4059 C C . GLU B 1 73 ? 11.656 -140.875 -70.188 1 89.38 73 GLU B C 1
ATOM 4061 O O . GLU B 1 73 ? 12.031 -140 -69.312 1 89.38 73 GLU B O 1
ATOM 4066 N N . HIS B 1 74 ? 11.422 -140.625 -71.438 1 91.44 74 HIS B N 1
ATOM 4067 C CA . HIS B 1 74 ? 11.672 -139.375 -71.938 1 91.44 74 HIS B CA 1
ATOM 4068 C C . HIS B 1 74 ? 10.688 -138.375 -71.375 1 91.44 74 HIS B C 1
ATOM 4070 O O . HIS B 1 74 ? 11.078 -137.25 -70.938 1 91.44 74 HIS B O 1
ATOM 4076 N N . SER B 1 75 ? 9.555 -138.75 -71.25 1 89.12 75 SER B N 1
ATOM 4077 C CA . SER B 1 75 ? 8.523 -137.875 -70.688 1 89.12 75 SER B CA 1
ATOM 4078 C C . SER B 1 75 ? 8.766 -137.625 -69.188 1 89.12 75 SER B C 1
ATOM 4080 O O . SER B 1 75 ? 8.57 -136.5 -68.75 1 89.12 75 SER B O 1
ATOM 4082 N N . LEU B 1 76 ? 9.195 -138.625 -68.5 1 90.19 76 LEU B N 1
ATOM 4083 C CA . LEU B 1 76 ? 9.508 -138.5 -67.062 1 90.19 76 LEU B CA 1
ATOM 4084 C C . LEU B 1 76 ? 10.672 -137.5 -66.875 1 90.19 76 LEU B C 1
ATOM 4086 O O . LEU B 1 76 ? 10.641 -136.625 -65.938 1 90.19 76 LEU B O 1
ATOM 4090 N N . ASN B 1 77 ? 11.602 -137.625 -67.812 1 90.56 77 ASN B N 1
ATOM 4091 C CA . ASN B 1 77 ? 12.75 -136.75 -67.75 1 90.56 77 ASN B CA 1
ATOM 4092 C C . ASN B 1 77 ? 12.352 -135.25 -68 1 90.56 77 ASN B C 1
ATOM 4094 O O . ASN B 1 77 ? 12.805 -134.375 -67.25 1 90.56 77 ASN B O 1
ATOM 4098 N N . ASP B 1 78 ? 11.5 -135 -68.812 1 90.94 78 ASP B N 1
ATOM 4099 C CA . ASP B 1 78 ? 11.008 -133.75 -69.125 1 90.94 78 ASP B CA 1
ATOM 4100 C C . ASP B 1 78 ? 10.227 -133.125 -68 1 90.94 78 ASP B C 1
ATOM 4102 O O . ASP B 1 78 ? 10.391 -132 -67.625 1 90.94 78 ASP B O 1
ATOM 4106 N N . MET B 1 79 ? 9.508 -133.875 -67.312 1 89.88 79 MET B N 1
ATOM 4107 C CA . MET B 1 79 ? 8.695 -133.5 -66.188 1 89.88 79 MET B CA 1
ATOM 4108 C C . MET B 1 79 ? 9.562 -133.125 -65 1 89.88 79 MET B C 1
ATOM 4110 O O . MET B 1 79 ? 9.273 -132.25 -64.25 1 89.88 79 MET B O 1
ATOM 4114 N N . GLN B 1 80 ? 10.555 -134 -64.875 1 90.38 80 GLN B N 1
ATOM 4115 C CA . GLN B 1 80 ? 11.5 -133.75 -63.812 1 90.38 80 GLN B CA 1
ATOM 4116 C C . GLN B 1 80 ? 12.188 -132.375 -64 1 90.38 80 GLN B C 1
ATOM 4118 O O . GLN B 1 80 ? 12.367 -131.625 -63.031 1 90.38 80 GLN B O 1
ATOM 4123 N N . GLU B 1 81 ? 12.477 -132.125 -65.188 1 91.06 81 GLU B N 1
ATOM 4124 C CA . GLU B 1 81 ? 13.094 -130.75 -65.5 1 91.06 81 GLU B CA 1
ATOM 4125 C C . GLU B 1 81 ? 12.117 -129.625 -65.25 1 91.06 81 GLU B C 1
ATOM 4127 O O . GLU B 1 81 ? 12.516 -128.625 -64.75 1 91.06 81 GLU B O 1
ATOM 4132 N N . ASN B 1 82 ? 10.945 -129.875 -65.5 1 91.25 82 ASN B N 1
ATOM 4133 C CA . ASN B 1 82 ? 9.914 -128.875 -65.312 1 91.25 82 ASN B CA 1
ATOM 4134 C C . ASN B 1 82 ? 9.703 -128.625 -63.781 1 91.25 82 ASN B C 1
ATOM 4136 O O . ASN B 1 82 ? 9.562 -127.5 -63.344 1 91.25 82 ASN B O 1
ATOM 4140 N N . VAL B 1 83 ? 9.688 -129.625 -63.031 1 91.31 83 VAL B N 1
ATOM 4141 C CA . VAL B 1 83 ? 9.523 -129.5 -61.594 1 91.31 83 VAL B CA 1
ATOM 4142 C C . VAL B 1 83 ? 10.672 -128.75 -60.969 1 91.31 83 VAL B C 1
ATOM 4144 O O . VAL B 1 83 ? 10.453 -127.875 -60.156 1 91.31 83 VAL B O 1
ATOM 4147 N N . ILE B 1 84 ? 11.844 -129 -61.531 1 91.62 84 ILE B N 1
ATOM 4148 C CA . ILE B 1 84 ? 13.023 -128.25 -61.031 1 91.62 84 ILE B CA 1
ATOM 4149 C C . ILE B 1 84 ? 12.906 -126.812 -61.344 1 91.62 84 ILE B C 1
ATOM 4151 O O . ILE B 1 84 ? 13.18 -125.938 -60.5 1 91.62 84 ILE B O 1
ATOM 4155 N N . SER B 1 85 ? 12.422 -126.562 -62.469 1 92.44 85 SER B N 1
ATOM 4156 C CA . SER B 1 85 ? 12.266 -125.188 -62.875 1 92.44 85 SER B CA 1
ATOM 4157 C C . SER B 1 85 ? 11.211 -124.438 -62.031 1 92.44 85 SER B C 1
ATOM 4159 O O . SER B 1 85 ? 11.438 -123.375 -61.594 1 92.44 85 SER B O 1
ATOM 4161 N N . LEU B 1 86 ? 10.188 -125.062 -61.688 1 90.44 86 LEU B N 1
ATOM 4162 C CA . LEU B 1 86 ? 9.102 -124.5 -60.906 1 90.44 86 LEU B CA 1
ATOM 4163 C C . LEU B 1 86 ? 9.523 -124.312 -59.469 1 90.44 86 LEU B C 1
ATOM 4165 O O . LEU B 1 86 ? 9.148 -123.312 -58.844 1 90.44 86 LEU B O 1
ATOM 4169 N N . GLN B 1 87 ? 10.281 -125.312 -59.094 1 90.44 87 GLN B N 1
ATOM 4170 C CA . GLN B 1 87 ? 10.797 -125.188 -57.75 1 90.44 87 GLN B CA 1
ATOM 4171 C C . GLN B 1 87 ? 11.734 -124 -57.594 1 90.44 87 GLN B C 1
ATOM 4173 O O . GLN B 1 87 ? 11.695 -123.25 -56.594 1 90.44 87 GLN B O 1
ATOM 4178 N N . LYS B 1 88 ? 12.516 -123.75 -58.625 1 92.62 88 LYS B N 1
ATOM 4179 C CA . LYS B 1 88 ? 13.422 -122.625 -58.625 1 92.62 88 LYS B CA 1
ATOM 4180 C C . LYS B 1 88 ? 12.641 -121.312 -58.656 1 92.62 88 LYS B C 1
ATOM 4182 O O . LYS B 1 88 ? 12.953 -120.375 -57.938 1 92.62 88 LYS B O 1
ATOM 4187 N N . GLU B 1 89 ? 11.688 -121.188 -59.344 1 91.75 89 GLU B N 1
ATOM 4188 C CA . GLU B 1 89 ? 10.836 -120 -59.438 1 91.75 89 GLU B CA 1
ATOM 4189 C C . GLU B 1 89 ? 10.109 -119.75 -58.125 1 91.75 89 GLU B C 1
ATOM 4191 O O . GLU B 1 89 ? 10.039 -118.562 -57.656 1 91.75 89 GLU B O 1
ATOM 4196 N N . ASN B 1 90 ? 9.562 -120.875 -57.531 1 91.12 90 ASN B N 1
ATOM 4197 C CA . ASN B 1 90 ? 8.898 -120.75 -56.25 1 91.12 90 ASN B CA 1
ATOM 4198 C C . ASN B 1 90 ? 9.844 -120.188 -55.188 1 91.12 90 ASN B C 1
ATOM 4200 O O . ASN B 1 90 ? 9.453 -119.375 -54.375 1 91.12 90 ASN B O 1
ATOM 4204 N N . GLY B 1 91 ? 11.07 -120.688 -55.312 1 91.06 91 GLY B N 1
ATOM 4205 C CA . GLY B 1 91 ? 12.07 -120.188 -54.375 1 91.06 91 GLY B CA 1
ATOM 4206 C C . GLY B 1 91 ? 12.352 -118.688 -54.5 1 91.06 91 GLY B C 1
ATOM 4207 O O . GLY B 1 91 ? 12.445 -118 -53.531 1 91.06 91 GLY B O 1
ATOM 4208 N N . THR B 1 92 ? 12.422 -118.25 -55.656 1 92.31 92 THR B N 1
ATOM 4209 C CA . THR B 1 92 ? 12.664 -116.812 -55.969 1 92.31 92 THR B CA 1
ATOM 4210 C C . THR B 1 92 ? 11.492 -115.938 -55.5 1 92.31 92 THR B C 1
ATOM 4212 O O . THR B 1 92 ? 11.695 -114.875 -54.906 1 92.31 92 THR B O 1
ATOM 4215 N N . LEU B 1 93 ? 10.266 -116.438 -55.594 1 91.19 93 LEU B N 1
ATOM 4216 C CA . LEU B 1 93 ? 9.062 -115.688 -55.188 1 91.19 93 LEU B CA 1
ATOM 4217 C C . LEU B 1 93 ? 8.945 -115.625 -53.688 1 91.19 93 LEU B C 1
ATOM 4219 O O . LEU B 1 93 ? 8.555 -114.562 -53.125 1 91.19 93 LEU B O 1
ATOM 4223 N N . VAL B 1 94 ? 9.305 -116.75 -53.125 1 92.25 94 VAL B N 1
ATOM 4224 C CA . VAL B 1 94 ? 9.289 -116.75 -51.688 1 92.25 94 VAL B CA 1
ATOM 4225 C C . VAL B 1 94 ? 10.273 -115.688 -51.156 1 92.25 94 VAL B C 1
ATOM 4227 O O . VAL B 1 94 ? 9.953 -114.938 -50.219 1 92.25 94 VAL B O 1
ATOM 4230 N N . ALA B 1 95 ? 11.43 -115.688 -51.781 1 92.31 95 ALA B N 1
ATOM 4231 C CA . ALA B 1 95 ? 12.445 -114.688 -51.375 1 92.31 95 ALA B CA 1
ATOM 4232 C C . ALA B 1 95 ? 11.953 -113.25 -51.594 1 92.31 95 ALA B C 1
ATOM 4234 O O . ALA B 1 95 ? 12.156 -112.375 -50.75 1 92.31 95 ALA B O 1
ATOM 4235 N N . LYS B 1 96 ? 11.289 -113.125 -52.594 1 93.69 96 LYS B N 1
ATOM 4236 C CA . LYS B 1 96 ? 10.758 -111.812 -52.938 1 93.69 96 LYS B CA 1
ATOM 4237 C C . LYS B 1 96 ? 9.672 -111.375 -51.938 1 93.69 96 LYS B C 1
ATOM 4239 O O . LYS B 1 96 ? 9.641 -110.188 -51.5 1 93.69 96 LYS B O 1
ATOM 4244 N N . VAL B 1 97 ? 8.797 -112.125 -51.594 1 93.06 97 VAL B N 1
ATOM 4245 C CA . VAL B 1 97 ? 7.727 -111.875 -50.625 1 93.06 97 VAL B CA 1
ATOM 4246 C C . VAL B 1 97 ? 8.328 -111.5 -49.281 1 93.06 97 VAL B C 1
ATOM 4248 O O . VAL B 1 97 ? 7.883 -110.562 -48.625 1 93.06 97 VAL B O 1
ATOM 4251 N N . GLN B 1 98 ? 9.422 -112.312 -48.969 1 92.88 98 GLN B N 1
ATOM 4252 C CA . GLN B 1 98 ? 10.07 -112.062 -47.719 1 92.88 98 GLN B CA 1
ATOM 4253 C C . GLN B 1 98 ? 10.695 -110.625 -47.688 1 92.88 98 GLN B C 1
ATOM 4255 O O . GLN B 1 98 ? 10.562 -109.938 -46.719 1 92.88 98 GLN B O 1
ATOM 4260 N N . ASN B 1 99 ? 11.273 -110.25 -48.688 1 93.5 99 ASN B N 1
ATOM 4261 C CA . ASN B 1 99 ? 11.883 -108.938 -48.812 1 93.5 99 ASN B CA 1
ATOM 4262 C C . ASN B 1 99 ? 10.836 -107.812 -48.781 1 93.5 99 ASN B C 1
ATOM 4264 O O . ASN B 1 99 ? 11.023 -106.812 -48.125 1 93.5 99 ASN B O 1
ATOM 4268 N N . MET B 1 100 ? 9.75 -108 -49.375 1 92.5 100 MET B N 1
ATOM 4269 C CA . MET B 1 100 ? 8.68 -107 -49.438 1 92.5 100 MET B CA 1
ATOM 4270 C C . MET B 1 100 ? 7.992 -106.875 -48.094 1 92.5 100 MET B C 1
ATOM 4272 O O . MET B 1 100 ? 7.598 -105.812 -47.719 1 92.5 100 MET B O 1
ATOM 4276 N N . ASP B 1 101 ? 7.969 -107.938 -47.406 1 92.5 101 ASP B N 1
ATOM 4277 C CA . ASP B 1 101 ? 7.426 -107.938 -46.062 1 92.5 101 ASP B CA 1
ATOM 4278 C C . ASP B 1 101 ? 8.273 -107 -45.156 1 92.5 101 ASP B C 1
ATOM 4280 O O . ASP B 1 101 ? 7.734 -106.188 -44.406 1 92.5 101 ASP B O 1
ATOM 4284 N N . THR B 1 102 ? 9.531 -107.188 -45.312 1 94 102 THR B N 1
ATOM 4285 C CA . THR B 1 102 ? 10.438 -106.375 -44.531 1 94 102 THR B CA 1
ATOM 4286 C C . THR B 1 102 ? 10.297 -104.875 -44.906 1 94 102 THR B C 1
ATOM 4288 O O . THR B 1 102 ? 10.258 -104 -44.031 1 94 102 THR B O 1
ATOM 4291 N N . THR B 1 103 ? 10.117 -104.625 -46.094 1 93.06 103 THR B N 1
ATOM 4292 C CA . THR B 1 103 ? 9.969 -103.312 -46.594 1 93.06 103 THR B CA 1
ATOM 4293 C C . THR B 1 103 ? 8.672 -102.688 -46.094 1 93.06 103 THR B C 1
ATOM 4295 O O . THR B 1 103 ? 8.664 -101.5 -45.656 1 93.06 103 THR B O 1
ATOM 4298 N N . VAL B 1 104 ? 7.637 -103.375 -46.156 1 93.44 104 VAL B N 1
ATOM 4299 C CA . VAL B 1 104 ? 6.34 -102.938 -45.688 1 93.44 104 VAL B CA 1
ATOM 4300 C C . VAL B 1 104 ? 6.422 -102.625 -44.188 1 93.44 104 VAL B C 1
ATOM 4302 O O . VAL B 1 104 ? 5.922 -101.562 -43.75 1 93.44 104 VAL B O 1
ATOM 4305 N N . GLN B 1 105 ? 7.148 -103.438 -43.5 1 93.31 105 GLN B N 1
ATOM 4306 C CA . GLN B 1 105 ? 7.301 -103.188 -42.062 1 93.31 105 GLN B CA 1
ATOM 4307 C C . GLN B 1 105 ? 8.078 -101.938 -41.781 1 93.31 105 GLN B C 1
ATOM 4309 O O . GLN B 1 105 ? 7.691 -101.125 -40.938 1 93.31 105 GLN B O 1
ATOM 4314 N N . VAL B 1 106 ? 9.055 -101.688 -42.5 1 94.88 106 VAL B N 1
ATOM 4315 C CA . VAL B 1 106 ? 9.891 -100.5 -42.312 1 94.88 106 VAL B CA 1
ATOM 4316 C C . VAL B 1 106 ? 9.086 -99.25 -42.688 1 94.88 106 VAL B C 1
ATOM 4318 O O . VAL B 1 106 ? 9.125 -98.25 -41.969 1 94.88 106 VAL B O 1
ATOM 4321 N N . LEU B 1 107 ? 8.289 -99.312 -43.688 1 92.06 107 LEU B N 1
ATOM 4322 C CA . LEU B 1 107 ? 7.48 -98.188 -44.125 1 92.06 107 LEU B CA 1
ATOM 4323 C C . LEU B 1 107 ? 6.387 -97.875 -43.125 1 92.06 107 LEU B C 1
ATOM 4325 O O . LEU B 1 107 ? 6.117 -96.688 -42.844 1 92.06 107 LEU B O 1
ATOM 4329 N N . GLU B 1 108 ? 5.863 -98.875 -42.594 1 92.5 108 GLU B N 1
ATOM 4330 C CA . GLU B 1 108 ? 4.836 -98.688 -41.594 1 92.5 108 GLU B CA 1
ATOM 4331 C C . GLU B 1 108 ? 5.418 -98 -40.344 1 92.5 108 GLU B C 1
ATOM 4333 O O . GLU B 1 108 ? 4.801 -97.125 -39.75 1 92.5 108 GLU B O 1
ATOM 4338 N N . GLN B 1 109 ? 6.602 -98.5 -40.031 1 94 109 GLN B N 1
ATOM 4339 C CA . GLN B 1 109 ? 7.258 -97.875 -38.844 1 94 109 GLN B CA 1
ATOM 4340 C C . GLN B 1 109 ? 7.613 -96.438 -39.094 1 94 109 GLN B C 1
ATOM 4342 O O . GLN B 1 109 ? 7.406 -95.562 -38.25 1 94 109 GLN B O 1
ATOM 4347 N N . THR B 1 110 ? 8.047 -96.125 -40.188 1 93.5 110 THR B N 1
ATOM 4348 C CA . THR B 1 110 ? 8.406 -94.75 -40.562 1 93.5 110 THR B CA 1
ATOM 4349 C C . THR B 1 110 ? 7.172 -93.875 -40.594 1 93.5 110 THR B C 1
ATOM 4351 O O . THR B 1 110 ? 7.215 -92.75 -40.125 1 93.5 110 THR B O 1
ATOM 4354 N N . LEU B 1 111 ? 6.129 -94.375 -41.125 1 93.12 111 LEU B N 1
ATOM 4355 C CA . LEU B 1 111 ? 4.875 -93.688 -41.188 1 93.12 111 LEU B CA 1
ATOM 4356 C C . LEU B 1 111 ? 4.371 -93.375 -39.781 1 93.12 111 LEU B C 1
ATOM 4358 O O . LEU B 1 111 ? 3.893 -92.25 -39.5 1 93.12 111 LEU B O 1
ATOM 4362 N N . TYR B 1 112 ? 4.605 -94.375 -38.938 1 94.12 112 TYR B N 1
ATOM 4363 C CA . TYR B 1 112 ? 4.199 -94.188 -37.531 1 94.12 112 TYR B CA 1
ATOM 4364 C C . TYR B 1 112 ? 5.016 -93.062 -36.875 1 94.12 112 TYR B C 1
ATOM 4366 O O . TYR B 1 112 ? 4.461 -92.125 -36.25 1 94.12 112 TYR B O 1
ATOM 4374 N N . GLU B 1 113 ? 6.199 -92.938 -37.031 1 92.12 113 GLU B N 1
ATOM 4375 C CA . GLU B 1 113 ? 7.09 -91.938 -36.438 1 92.12 113 GLU B CA 1
ATOM 4376 C C . GLU B 1 113 ? 6.809 -90.562 -37.031 1 92.12 113 GLU B C 1
ATOM 4378 O O . GLU B 1 113 ? 6.809 -89.562 -36.281 1 92.12 113 GLU B O 1
ATOM 4383 N N . THR B 1 114 ? 6.48 -90.562 -38.281 1 92.25 114 THR B N 1
ATOM 4384 C CA . THR B 1 114 ? 6.191 -89.312 -38.938 1 92.25 114 THR B CA 1
ATOM 4385 C C . THR B 1 114 ? 4.875 -88.688 -38.438 1 92.25 114 THR B C 1
ATOM 4387 O O . THR B 1 114 ? 4.762 -87.5 -38.25 1 92.25 114 THR B O 1
ATOM 4390 N N . GLN B 1 115 ? 4.02 -89.625 -38.188 1 91.69 115 GLN B N 1
ATOM 4391 C CA . GLN B 1 115 ? 2.742 -89.188 -37.656 1 91.69 115 GLN B CA 1
ATOM 4392 C C . GLN B 1 115 ? 2.9 -88.625 -36.219 1 91.69 115 GLN B C 1
ATOM 4394 O O . GLN B 1 115 ? 2.26 -87.625 -35.875 1 91.69 115 GLN B O 1
ATOM 4399 N N . GLU B 1 116 ? 3.775 -89.188 -35.469 1 92.25 116 GLU B N 1
ATOM 4400 C CA . GLU B 1 116 ? 4.062 -88.688 -34.125 1 92.25 116 GLU B CA 1
ATOM 4401 C C . GLU B 1 116 ? 4.707 -87.312 -34.188 1 92.25 116 GLU B C 1
ATOM 4403 O O . GLU B 1 116 ? 4.375 -86.438 -33.375 1 92.25 116 GLU B O 1
ATOM 4408 N N . ASN B 1 117 ? 5.488 -87.125 -35.094 1 92.31 117 ASN B N 1
ATOM 4409 C CA . ASN B 1 117 ? 6.133 -85.812 -35.281 1 92.31 117 ASN B CA 1
ATOM 4410 C C . ASN B 1 117 ? 5.117 -84.75 -35.656 1 92.31 117 ASN B C 1
ATOM 4412 O O . ASN B 1 117 ? 5.184 -83.625 -35.156 1 92.31 117 ASN B O 1
ATOM 4416 N N . ILE B 1 118 ? 4.172 -85.125 -36.469 1 91.69 118 ILE B N 1
ATOM 4417 C CA . ILE B 1 118 ? 3.121 -84.188 -36.906 1 91.69 118 ILE B CA 1
ATOM 4418 C C . ILE B 1 118 ? 2.291 -83.812 -35.688 1 91.69 118 ILE B C 1
ATOM 4420 O O . ILE B 1 118 ? 2.008 -82.625 -35.5 1 91.69 118 ILE B O 1
ATOM 4424 N N . ASN B 1 119 ? 2.059 -84.75 -34.844 1 92.38 119 ASN B N 1
ATOM 4425 C CA . ASN B 1 119 ? 1.264 -84.5 -33.656 1 92.38 119 ASN B CA 1
ATOM 4426 C C . ASN B 1 119 ? 2 -83.562 -32.719 1 92.38 119 ASN B C 1
ATOM 4428 O O . ASN B 1 119 ? 1.404 -82.625 -32.188 1 92.38 119 ASN B O 1
ATOM 4432 N N . SER B 1 120 ? 3.217 -83.75 -32.625 1 93.12 120 SER B N 1
ATOM 4433 C CA . SER B 1 120 ? 4.035 -82.875 -31.7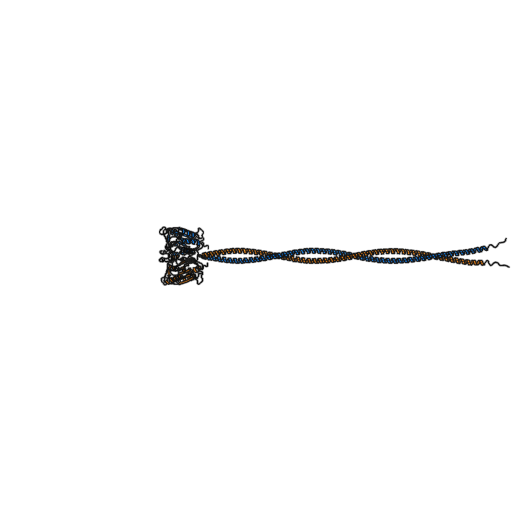66 1 93.12 120 SER B CA 1
ATOM 4434 C C . SER B 1 120 ? 4.113 -81.5 -32.312 1 93.12 120 SER B C 1
ATOM 4436 O O . SER B 1 120 ? 3.959 -80.5 -31.562 1 93.12 120 SER B O 1
ATOM 4438 N N . LEU B 1 121 ? 4.219 -81.312 -33.562 1 91.25 121 LEU B N 1
ATOM 4439 C CA . LEU B 1 121 ? 4.316 -80 -34.219 1 91.25 121 LEU B CA 1
ATOM 4440 C C . LEU B 1 121 ? 2.998 -79.25 -34.125 1 91.25 121 LEU B C 1
ATOM 4442 O O . LEU B 1 121 ? 2.988 -78.062 -33.906 1 91.25 121 LEU B O 1
ATOM 4446 N N . LYS B 1 122 ? 1.955 -80.062 -34.188 1 91.75 122 LYS B N 1
ATOM 4447 C CA . LYS B 1 122 ? 0.633 -79.438 -34.062 1 91.75 122 LYS B CA 1
ATOM 4448 C C . LYS B 1 122 ? 0.415 -78.875 -32.656 1 91.75 122 LYS B C 1
ATOM 4450 O O . LYS B 1 122 ? -0.152 -77.812 -32.5 1 91.75 122 LYS B O 1
ATOM 4455 N N . GLU B 1 123 ? 0.868 -79.562 -31.672 1 92.62 123 GLU B N 1
ATOM 4456 C CA . GLU B 1 123 ? 0.756 -79.125 -30.297 1 92.62 123 GLU B CA 1
ATOM 4457 C C . GLU B 1 123 ? 1.593 -77.875 -30.062 1 92.62 123 GLU B C 1
ATOM 4459 O O . GLU B 1 123 ? 1.126 -76.938 -29.438 1 92.62 123 GLU B O 1
ATOM 4464 N N . GLU B 1 124 ? 2.709 -77.875 -30.578 1 92.06 124 GLU B N 1
ATOM 4465 C CA . GLU B 1 124 ? 3.592 -76.688 -30.453 1 92.06 124 GLU B CA 1
ATOM 4466 C C . GLU B 1 124 ? 2.996 -75.5 -31.141 1 92.06 124 GLU B C 1
ATOM 4468 O O . GLU B 1 124 ? 3.033 -74.375 -30.594 1 92.06 124 GLU B O 1
ATOM 4473 N N . ASN B 1 125 ? 2.426 -75.75 -32.375 1 91.44 125 ASN B N 1
ATOM 4474 C CA . ASN B 1 125 ? 1.765 -74.688 -33.125 1 91.44 125 ASN B CA 1
ATOM 4475 C C . ASN B 1 125 ? 0.591 -74.062 -32.344 1 91.44 125 ASN B C 1
ATOM 4477 O O . ASN B 1 125 ? 0.403 -72.875 -32.312 1 91.44 125 ASN B O 1
ATOM 4481 N N . GLY B 1 126 ? -0.083 -75 -31.688 1 91.25 126 GLY B N 1
ATOM 4482 C CA . GLY B 1 126 ? -1.196 -74.562 -30.875 1 91.25 126 GLY B CA 1
ATOM 4483 C C . GLY B 1 126 ? -0.768 -73.688 -29.719 1 91.25 126 GLY B C 1
ATOM 4484 O O . GLY B 1 126 ? -1.396 -72.625 -29.453 1 91.25 126 GLY B O 1
ATOM 4485 N N . THR B 1 127 ? 0.293 -73.938 -29.078 1 92.38 127 THR B N 1
ATOM 4486 C CA . THR B 1 127 ? 0.836 -73.188 -27.969 1 92.38 127 THR B CA 1
ATOM 4487 C C . THR B 1 127 ? 1.325 -71.812 -28.438 1 92.38 127 THR B C 1
ATOM 4489 O O . THR B 1 127 ? 1.084 -70.812 -27.766 1 92.38 127 THR B O 1
ATOM 4492 N N . LEU B 1 128 ? 1.924 -71.75 -29.594 1 90.94 128 LEU B N 1
ATOM 4493 C CA . LEU B 1 128 ? 2.455 -70.5 -30.156 1 90.94 128 LEU B CA 1
ATOM 4494 C C . LEU B 1 128 ? 1.328 -69.562 -30.562 1 90.94 128 LEU B C 1
ATOM 4496 O O . LEU B 1 128 ? 1.411 -68.375 -30.344 1 90.94 128 LEU B O 1
ATOM 4500 N N . VAL B 1 129 ? 0.323 -70.25 -31.141 1 91.94 129 VAL B N 1
ATOM 4501 C CA . VAL B 1 129 ? -0.833 -69.438 -31.531 1 91.94 129 VAL B CA 1
ATOM 4502 C C . VAL B 1 129 ? -1.466 -68.812 -30.312 1 91.94 129 VAL B C 1
ATOM 4504 O O . VAL B 1 129 ? -1.799 -67.625 -30.328 1 91.94 129 VAL B O 1
ATOM 4507 N N . ALA B 1 130 ? -1.579 -69.562 -29.203 1 92.44 130 ALA B N 1
ATOM 4508 C CA . ALA B 1 130 ? -2.145 -69 -27.969 1 92.44 130 ALA B CA 1
ATOM 4509 C C . ALA B 1 130 ? -1.283 -67.938 -27.391 1 92.44 130 ALA B C 1
ATOM 4511 O O . ALA B 1 130 ? -1.806 -66.875 -26.922 1 92.44 130 ALA B O 1
ATOM 4512 N N . LYS B 1 131 ? -0.053 -68 -27.484 1 93.19 131 LYS B N 1
ATOM 4513 C CA . LYS B 1 131 ? 0.881 -67 -26.969 1 93.19 131 LYS B CA 1
ATOM 4514 C C . LYS B 1 131 ? 0.804 -65.688 -27.781 1 93.19 131 LYS B C 1
ATOM 4516 O O . LYS B 1 131 ? 0.816 -64.625 -27.219 1 93.19 131 LYS B O 1
ATOM 4521 N N . VAL B 1 132 ? 0.722 -65.812 -29.062 1 90.88 132 VAL B N 1
ATOM 4522 C CA . VAL B 1 132 ? 0.618 -64.688 -29.953 1 90.88 132 VAL B CA 1
ATOM 4523 C C . VAL B 1 132 ? -0.657 -63.906 -29.641 1 90.88 132 VAL B C 1
ATOM 4525 O O . VAL B 1 132 ? -0.633 -62.688 -29.547 1 90.88 132 VAL B O 1
ATOM 4528 N N . GLN B 1 133 ? -1.702 -64.688 -29.453 1 91.31 133 GLN B N 1
ATOM 4529 C CA . GLN B 1 133 ? -2.975 -64.062 -29.156 1 91.31 133 GLN B CA 1
ATOM 4530 C C . GLN B 1 133 ? -2.908 -63.281 -27.828 1 91.31 133 GLN B C 1
ATOM 4532 O O . GLN B 1 133 ? -3.371 -62.156 -27.734 1 91.31 133 GLN B O 1
ATOM 4537 N N . SER B 1 134 ? -2.312 -63.844 -26.844 1 92.94 134 SER B N 1
ATOM 4538 C CA . SER B 1 134 ? -2.172 -63.219 -25.531 1 92.94 134 SER B CA 1
ATOM 4539 C C . SER B 1 134 ? -1.295 -62 -25.594 1 92.94 134 SER B C 1
ATOM 4541 O O . SER B 1 134 ? -1.631 -60.969 -25.016 1 92.94 134 SER B O 1
ATOM 4543 N N . THR B 1 135 ? -0.255 -61.969 -26.328 1 92.06 135 THR B N 1
ATOM 4544 C CA . THR B 1 135 ? 0.68 -60.844 -26.438 1 92.06 135 THR B CA 1
ATOM 4545 C C . THR B 1 135 ? 0.067 -59.688 -27.234 1 92.06 135 THR B C 1
ATOM 4547 O O . THR B 1 135 ? 0.302 -58.531 -26.922 1 92.06 135 THR B O 1
ATOM 4550 N N . ASP B 1 136 ? -0.731 -60.094 -28.203 1 91.81 136 ASP B N 1
ATOM 4551 C CA . ASP B 1 136 ? -1.431 -59.094 -28.969 1 91.81 136 ASP B CA 1
ATOM 4552 C C . ASP B 1 136 ? -2.387 -58.281 -28.094 1 91.81 136 ASP B C 1
ATOM 4554 O O . ASP B 1 136 ? -2.465 -57.062 -28.203 1 91.81 136 ASP B O 1
ATOM 4558 N N . THR B 1 137 ? -3.08 -59.031 -27.281 1 93.5 137 THR B N 1
ATOM 4559 C CA . THR B 1 137 ? -3.992 -58.375 -26.344 1 93.5 137 THR B CA 1
ATOM 4560 C C . THR B 1 137 ? -3.227 -57.469 -25.391 1 93.5 137 THR B C 1
ATOM 4562 O O . THR B 1 137 ? -3.666 -56.344 -25.094 1 93.5 137 THR B O 1
ATOM 4565 N N . GLU B 1 138 ? -2.104 -57.875 -24.938 1 93.88 138 GLU B N 1
ATOM 4566 C CA . GLU B 1 138 ? -1.264 -57.094 -24.031 1 93.88 138 GLU B CA 1
ATOM 4567 C C . GLU B 1 138 ? -0.757 -55.812 -24.703 1 93.88 138 GLU B C 1
ATOM 4569 O O . GLU B 1 138 ? -0.761 -54.75 -24.109 1 93.88 138 GLU B O 1
ATOM 4574 N N . VAL B 1 139 ? -0.361 -55.906 -25.891 1 94.31 139 VAL B N 1
ATOM 4575 C CA . VAL B 1 139 ? 0.118 -54.781 -26.672 1 94.31 139 VAL B CA 1
ATOM 4576 C C . VAL B 1 139 ? -0.994 -53.75 -26.797 1 94.31 139 VAL B C 1
ATOM 4578 O O . VAL B 1 139 ? -0.764 -52.531 -26.594 1 94.31 139 VAL B O 1
ATOM 4581 N N . GLN B 1 140 ? -2.174 -54.25 -27.109 1 94.06 140 GLN B N 1
ATOM 4582 C CA . GLN B 1 140 ? -3.311 -53.344 -27.234 1 94.06 140 GLN B CA 1
ATOM 4583 C C . GLN B 1 140 ? -3.58 -52.594 -25.938 1 94.06 140 GLN B C 1
ATOM 4585 O O . GLN B 1 140 ? -3.811 -51.375 -25.938 1 94.06 140 GLN B O 1
ATOM 4590 N N . ASN B 1 141 ? -3.559 -53.25 -24.844 1 95.12 141 ASN B N 1
ATOM 4591 C CA . ASN B 1 141 ? -3.771 -52.656 -23.531 1 95.12 141 ASN B CA 1
ATOM 4592 C C . ASN B 1 141 ? -2.703 -51.594 -23.219 1 95.12 141 ASN B C 1
ATOM 4594 O O . ASN B 1 141 ? -3.016 -50.531 -22.719 1 95.12 141 ASN B O 1
ATOM 4598 N N . LEU B 1 142 ? -1.485 -51.906 -23.516 1 94.69 142 LEU B N 1
ATOM 4599 C CA . LEU B 1 142 ? -0.371 -51 -23.25 1 94.69 142 LEU B CA 1
ATOM 4600 C C . LEU B 1 142 ? -0.469 -49.75 -24.094 1 94.69 142 LEU B C 1
ATOM 4602 O O . LEU B 1 142 ? -0.181 -48.656 -23.609 1 94.69 142 LEU B O 1
ATOM 4606 N N . GLN B 1 143 ? -0.907 -49.938 -25.328 1 94.81 143 GLN B N 1
ATOM 4607 C CA . GLN B 1 143 ? -1.09 -48.781 -26.203 1 94.81 143 GLN B CA 1
ATOM 4608 C C . GLN B 1 143 ? -2.178 -47.844 -25.672 1 94.81 143 GLN B C 1
ATOM 4610 O O . GLN B 1 143 ? -2.027 -46.625 -25.703 1 94.81 143 GLN B O 1
ATOM 4615 N N . GLN B 1 144 ? -3.246 -48.438 -25.188 1 95.38 144 GLN B N 1
ATOM 4616 C CA . GLN B 1 144 ? -4.32 -47.656 -24.594 1 95.38 144 GLN B CA 1
ATOM 4617 C C . GLN B 1 144 ? -3.838 -46.875 -23.359 1 95.38 144 GLN B C 1
ATOM 4619 O O . GLN B 1 144 ? -4.133 -45.719 -23.203 1 95.38 144 GLN B O 1
ATOM 4624 N N . ASN B 1 145 ? -3.133 -47.469 -22.5 1 95.81 145 ASN B N 1
ATOM 4625 C CA . ASN B 1 145 ? -2.57 -46.844 -21.297 1 95.81 145 ASN B CA 1
ATOM 4626 C C . ASN B 1 145 ? -1.631 -45.688 -21.656 1 95.81 145 ASN B C 1
ATOM 4628 O O . ASN B 1 145 ? -1.632 -44.656 -21 1 95.81 145 ASN B O 1
ATOM 4632 N N . LEU B 1 146 ? -0.872 -45.969 -22.672 1 95.5 146 LEU B N 1
ATOM 4633 C CA . LEU B 1 146 ? 0.052 -44.938 -23.141 1 95.5 146 LEU B CA 1
ATOM 4634 C C . LEU B 1 146 ? -0.706 -43.688 -23.609 1 95.5 146 LEU B C 1
ATOM 4636 O O . LEU B 1 146 ? -0.295 -42.562 -23.328 1 95.5 146 LEU B O 1
ATOM 4640 N N . TYR B 1 147 ? -1.778 -43.938 -24.312 1 95.62 147 TYR B N 1
ATOM 4641 C CA . TYR B 1 147 ? -2.611 -42.844 -24.781 1 95.62 147 TYR B CA 1
ATOM 4642 C C . TYR B 1 147 ? -3.191 -42.062 -23.609 1 95.62 147 TYR B C 1
ATOM 4644 O O . TYR B 1 147 ? -3.154 -40.812 -23.594 1 95.62 147 TYR B O 1
ATOM 4652 N N . GLU B 1 148 ? -3.695 -42.656 -22.625 1 94.75 148 GLU B N 1
ATOM 4653 C CA . GLU B 1 148 ? -4.281 -42 -21.438 1 94.75 148 GLU B CA 1
ATOM 4654 C C . GLU B 1 148 ? -3.24 -41.188 -20.672 1 94.75 148 GLU B C 1
ATOM 4656 O O . GLU B 1 148 ? -3.516 -40.094 -20.25 1 94.75 148 GLU B O 1
ATOM 4661 N N . ARG B 1 149 ? -2.119 -41.719 -20.547 1 94.88 149 ARG B N 1
ATOM 4662 C CA . ARG B 1 149 ? -1.059 -41.031 -19.844 1 94.88 149 ARG B CA 1
ATOM 4663 C C . ARG B 1 149 ? -0.613 -39.781 -20.609 1 94.88 149 ARG B C 1
ATOM 4665 O O . ARG B 1 149 ? -0.302 -38.75 -20 1 94.88 149 ARG B O 1
ATOM 4672 N N . GLN B 1 150 ? -0.596 -40 -21.922 1 95 150 GLN B N 1
ATOM 4673 C CA . GLN B 1 150 ? -0.255 -38.812 -22.719 1 95 150 GLN B CA 1
ATOM 4674 C C . GLN B 1 150 ? -1.287 -37.719 -22.547 1 95 150 GLN B C 1
ATOM 4676 O O . GLN B 1 150 ? -0.93 -36.531 -22.453 1 95 150 GLN B O 1
ATOM 4681 N N . GLU B 1 151 ? -2.51 -38 -22.5 1 95.06 151 GLU B N 1
ATOM 4682 C CA . GLU B 1 151 ? -3.57 -37.031 -22.266 1 95.06 151 GLU B CA 1
ATOM 4683 C C . GLU B 1 151 ? -3.418 -36.344 -20.891 1 95.06 151 GLU B C 1
ATOM 4685 O O . GLU B 1 151 ? -3.609 -35.125 -20.766 1 95.06 151 GLU B O 1
ATOM 4690 N N . ASN B 1 152 ? -3.113 -37.062 -19.922 1 95.94 152 ASN B N 1
ATOM 4691 C CA . ASN B 1 152 ? -2.873 -36.531 -18.594 1 95.94 152 ASN B CA 1
ATOM 4692 C C . ASN B 1 152 ? -1.71 -35.562 -18.578 1 95.94 152 ASN B C 1
ATOM 4694 O O . ASN B 1 152 ? -1.799 -34.5 -17.969 1 95.94 152 ASN B O 1
ATOM 4698 N N . ILE B 1 153 ? -0.699 -35.938 -19.25 1 95.75 153 ILE B N 1
ATOM 4699 C CA . ILE B 1 153 ? 0.47 -35.062 -19.359 1 95.75 153 ILE B CA 1
ATOM 4700 C C . ILE B 1 153 ? 0.075 -33.75 -20 1 95.75 153 ILE B C 1
ATOM 4702 O O . ILE B 1 153 ? 0.421 -32.656 -19.5 1 95.75 153 ILE B O 1
ATOM 4706 N N . ASN B 1 154 ? -0.633 -33.844 -21.094 1 95.56 154 ASN B N 1
ATOM 4707 C CA . ASN B 1 154 ? -1.08 -32.625 -21.781 1 95.56 154 ASN B CA 1
ATOM 4708 C C . ASN B 1 154 ? -1.904 -31.734 -20.859 1 95.56 154 ASN B C 1
ATOM 4710 O O . ASN B 1 154 ? -1.722 -30.516 -20.844 1 95.56 154 ASN B O 1
ATOM 4714 N N . SER B 1 155 ? -2.783 -32.344 -20.188 1 96.5 155 SER B N 1
ATOM 4715 C CA . SER B 1 155 ? -3.637 -31.594 -19.266 1 96.5 155 SER B CA 1
ATOM 4716 C C . SER B 1 155 ? -2.816 -30.922 -18.172 1 96.5 155 SER B C 1
ATOM 4718 O O . SER B 1 155 ? -3.02 -29.75 -17.859 1 96.5 155 SER B O 1
ATOM 4720 N N . LEU B 1 156 ? -1.905 -31.562 -17.594 1 95.25 156 LEU B N 1
ATOM 4721 C CA . LEU B 1 156 ? -1.058 -31.047 -16.516 1 95.25 156 LEU B CA 1
ATOM 4722 C C . LEU B 1 156 ? -0.172 -29.922 -17.031 1 95.25 156 LEU B C 1
ATOM 4724 O O . LEU B 1 156 ? 0.071 -28.938 -16.312 1 95.25 156 LEU B O 1
ATOM 4728 N N . GLN B 1 157 ? 0.281 -30.109 -18.234 1 95.44 157 GLN B N 1
ATOM 4729 C CA . GLN B 1 157 ? 1.085 -29.062 -18.844 1 95.44 157 GLN B CA 1
ATOM 4730 C C . GLN B 1 157 ? 0.271 -27.781 -19.016 1 95.44 157 GLN B C 1
ATOM 4732 O O . GLN B 1 157 ? 0.772 -26.688 -18.781 1 95.44 157 GLN B O 1
ATOM 4737 N N . GLN B 1 158 ? -0.917 -27.922 -19.469 1 96.31 158 GLN B N 1
ATOM 4738 C CA . GLN B 1 158 ? -1.794 -26.766 -19.609 1 96.31 158 GLN B CA 1
ATOM 4739 C C . GLN B 1 158 ? -2.057 -26.109 -18.266 1 96.31 158 GLN B C 1
ATOM 4741 O O . GLN B 1 158 ? -2.027 -24.875 -18.156 1 96.31 158 GLN B O 1
ATOM 4746 N N . ASP B 1 159 ? -2.301 -26.812 -17.266 1 96.12 159 ASP B N 1
ATOM 4747 C CA . ASP B 1 159 ? -2.506 -26.297 -15.922 1 96.12 159 ASP B CA 1
ATOM 4748 C C . ASP B 1 159 ? -1.27 -25.547 -15.422 1 96.12 159 ASP B C 1
ATOM 4750 O O . ASP B 1 159 ? -1.385 -24.469 -14.836 1 96.12 159 ASP B O 1
ATOM 4754 N N . ASN B 1 160 ? -0.19 -26.219 -15.656 1 96.06 160 ASN B N 1
ATOM 4755 C CA . ASN B 1 160 ? 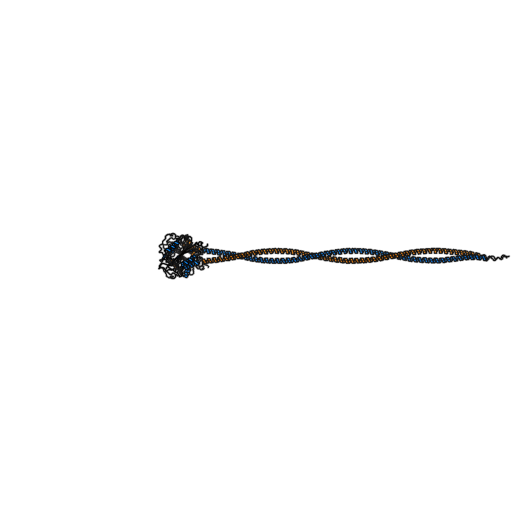1.071 -25.594 -15.273 1 96.06 160 ASN B CA 1
ATOM 4756 C C . ASN B 1 160 ? 1.258 -24.234 -15.945 1 96.06 160 ASN B C 1
ATOM 4758 O O . ASN B 1 160 ? 1.677 -23.266 -15.297 1 96.06 160 ASN B O 1
ATOM 4762 N N . CYS B 1 161 ? 0.927 -24.188 -17.188 1 95.19 161 CYS B N 1
ATOM 4763 C CA . CYS B 1 161 ? 1.031 -22.938 -17.922 1 95.19 161 CYS B CA 1
ATOM 4764 C C . CYS B 1 161 ? 0.111 -21.875 -17.328 1 95.19 161 CYS B C 1
ATOM 4766 O O . CYS B 1 161 ? 0.514 -20.734 -17.156 1 95.19 161 CYS B O 1
ATOM 4768 N N . THR B 1 162 ? -1.059 -22.172 -17.031 1 96.44 162 THR B N 1
ATOM 4769 C CA . THR B 1 162 ? -2.031 -21.25 -16.453 1 96.44 162 THR B CA 1
ATOM 4770 C C . THR B 1 162 ? -1.54 -20.75 -15.094 1 96.44 162 THR B C 1
ATOM 4772 O O . THR B 1 162 ? -1.613 -19.547 -14.812 1 96.44 162 THR B O 1
ATOM 4775 N N . LEU B 1 163 ? -1.055 -21.578 -14.312 1 96.06 163 LEU B N 1
ATOM 4776 C CA . LEU B 1 163 ? -0.558 -21.219 -12.984 1 96.06 163 LEU B CA 1
ATOM 4777 C C . LEU B 1 163 ? 0.658 -20.312 -13.094 1 96.06 163 LEU B C 1
ATOM 4779 O O . LEU B 1 163 ? 0.792 -19.344 -12.32 1 96.06 163 LEU B O 1
ATOM 4783 N N . GLU B 1 164 ? 1.48 -20.641 -14 1 96.12 164 GLU B N 1
ATOM 4784 C CA . GLU B 1 164 ? 2.643 -19.781 -14.219 1 96.12 164 GLU B CA 1
ATOM 4785 C C . GLU B 1 164 ? 2.219 -18.375 -14.602 1 96.12 164 GLU B C 1
ATOM 4787 O O . GLU B 1 164 ? 2.812 -17.391 -14.133 1 96.12 164 GLU B O 1
ATOM 4792 N N . GLU B 1 165 ? 1.286 -18.25 -15.406 1 96.12 165 GLU B N 1
ATOM 4793 C CA . GLU B 1 165 ? 0.766 -16.953 -15.797 1 96.12 165 GLU B CA 1
ATOM 4794 C C . GLU B 1 165 ? 0.17 -16.219 -14.594 1 96.12 165 GLU B C 1
ATOM 4796 O O . GLU B 1 165 ? 0.376 -15.008 -14.43 1 96.12 165 GLU B O 1
ATOM 4801 N N . GLN B 1 166 ? -0.536 -16.922 -13.836 1 96.69 166 GLN B N 1
ATOM 4802 C CA . GLN B 1 166 ? -1.125 -16.328 -12.641 1 96.69 166 GLN B CA 1
ATOM 4803 C C . GLN B 1 166 ? -0.045 -15.852 -11.672 1 96.69 166 GLN B C 1
ATOM 4805 O O . GLN B 1 166 ? -0.167 -14.773 -11.086 1 96.69 166 GLN B O 1
ATOM 4810 N N . VAL B 1 167 ? 0.9 -16.625 -11.539 1 96.31 167 VAL B N 1
ATOM 4811 C CA . VAL B 1 167 ? 2.018 -16.25 -10.68 1 96.31 167 VAL B CA 1
ATOM 4812 C C . VAL B 1 167 ? 2.67 -14.977 -11.203 1 96.31 167 VAL B C 1
ATOM 4814 O O . VAL B 1 167 ? 2.953 -14.047 -10.438 1 96.31 167 VAL B O 1
ATOM 4817 N N . ARG B 1 168 ? 2.867 -14.969 -12.477 1 96.12 168 ARG B N 1
ATOM 4818 C CA . ARG B 1 168 ? 3.467 -13.789 -13.086 1 96.12 168 ARG B CA 1
ATOM 4819 C C . ARG B 1 168 ? 2.615 -12.547 -12.828 1 96.12 168 ARG B C 1
ATOM 4821 O O . ARG B 1 168 ? 3.137 -11.5 -12.453 1 96.12 168 ARG B O 1
ATOM 4828 N N . GLU B 1 169 ? 1.391 -12.633 -13 1 96.5 169 GLU B N 1
ATOM 4829 C CA . GLU B 1 169 ? 0.471 -11.523 -12.781 1 96.5 169 GLU B CA 1
ATOM 4830 C C . GLU B 1 169 ? 0.477 -11.078 -11.32 1 96.5 169 GLU B C 1
ATOM 4832 O O . GLU B 1 169 ? 0.495 -9.883 -11.031 1 96.5 169 GLU B O 1
ATOM 4837 N N . LEU B 1 170 ? 0.475 -11.992 -10.523 1 95.81 170 LEU B N 1
ATOM 4838 C CA . LEU B 1 170 ? 0.447 -11.695 -9.094 1 95.81 170 LEU B CA 1
ATOM 4839 C C . LEU B 1 170 ? 1.754 -11.047 -8.648 1 95.81 170 LEU B C 1
ATOM 4841 O O . LEU B 1 170 ? 1.754 -10.172 -7.781 1 95.81 170 LEU B O 1
ATOM 4845 N N . GLU B 1 171 ? 2.803 -11.523 -9.25 1 96.38 171 GLU B N 1
ATOM 4846 C CA . GLU B 1 171 ? 4.086 -10.898 -8.945 1 96.38 171 GLU B CA 1
ATOM 4847 C C . GLU B 1 171 ? 4.117 -9.445 -9.398 1 96.38 171 GLU B C 1
ATOM 4849 O O . GLU B 1 171 ? 4.629 -8.578 -8.688 1 96.38 171 GLU B O 1
ATOM 4854 N N . GLU B 1 172 ? 3.615 -9.188 -10.508 1 96.06 172 GLU B N 1
ATOM 4855 C CA . GLU B 1 172 ? 3.521 -7.812 -10.992 1 96.06 172 GLU B CA 1
ATOM 4856 C C . GLU B 1 172 ? 2.648 -6.965 -10.07 1 96.06 172 GLU B C 1
ATOM 4858 O O . GLU B 1 172 ? 2.996 -5.824 -9.75 1 96.06 172 GLU B O 1
ATOM 4863 N N . THR B 1 173 ? 1.585 -7.504 -9.727 1 96.31 173 THR B N 1
ATOM 4864 C CA . THR B 1 173 ? 0.681 -6.816 -8.812 1 96.31 173 THR B CA 1
ATOM 4865 C C . THR B 1 173 ? 1.372 -6.527 -7.484 1 96.31 173 THR B C 1
ATOM 4867 O O . THR B 1 173 ? 1.23 -5.438 -6.93 1 96.31 173 THR B O 1
ATOM 4870 N N . LYS B 1 174 ? 2.029 -7.508 -7.043 1 95.31 174 LYS B N 1
ATOM 4871 C CA . LYS B 1 174 ? 2.795 -7.344 -5.812 1 95.31 174 LYS B CA 1
ATOM 4872 C C . LYS B 1 174 ? 3.768 -6.172 -5.922 1 95.31 174 LYS B C 1
ATOM 4874 O O . LYS B 1 174 ? 3.865 -5.352 -5.008 1 95.31 174 LYS B O 1
ATOM 4879 N N . TRP B 1 175 ? 4.426 -6.152 -6.969 1 95.75 175 TRP B N 1
ATOM 4880 C CA . TRP B 1 175 ? 5.375 -5.07 -7.195 1 95.75 175 TRP B CA 1
ATOM 4881 C C . TRP B 1 175 ? 4.668 -3.719 -7.203 1 95.75 175 TRP B C 1
ATOM 4883 O O . TRP B 1 175 ? 5.129 -2.764 -6.574 1 95.75 175 TRP B O 1
ATOM 4893 N N . MET B 1 176 ? 3.578 -3.58 -7.848 1 96.12 176 MET B N 1
ATOM 4894 C CA . MET B 1 176 ? 2.799 -2.346 -7.914 1 96.12 176 MET B CA 1
ATOM 4895 C C . MET B 1 176 ? 2.307 -1.937 -6.531 1 96.12 176 MET B C 1
ATOM 4897 O O . MET B 1 176 ? 2.365 -0.76 -6.172 1 96.12 176 MET B O 1
ATOM 4901 N N . HIS B 1 177 ? 1.874 -2.904 -5.828 1 94.38 177 HIS B N 1
ATOM 4902 C CA . HIS B 1 177 ? 1.371 -2.625 -4.488 1 94.38 177 HIS B CA 1
ATOM 4903 C C . HIS B 1 177 ? 2.484 -2.117 -3.576 1 94.38 177 HIS B C 1
ATOM 4905 O O . HIS B 1 177 ? 2.27 -1.208 -2.771 1 94.38 177 HIS B O 1
ATOM 4911 N N . ILE B 1 178 ? 3.609 -2.684 -3.746 1 94.44 178 ILE B N 1
ATOM 4912 C CA . ILE B 1 178 ? 4.746 -2.244 -2.945 1 94.44 178 ILE B CA 1
ATOM 4913 C C . ILE B 1 178 ? 5.07 -0.787 -3.268 1 94.44 178 ILE B C 1
ATOM 4915 O O . ILE B 1 178 ? 5.328 0.013 -2.363 1 94.44 178 ILE B O 1
ATOM 4919 N N . GLN B 1 179 ? 5.027 -0.403 -4.457 1 94.69 179 GLN B N 1
ATOM 4920 C CA . GLN B 1 179 ? 5.277 0.976 -4.863 1 94.69 179 GLN B CA 1
ATOM 4921 C C . GLN B 1 179 ? 4.234 1.922 -4.277 1 94.69 179 GLN B C 1
ATOM 4923 O O . GLN B 1 179 ? 4.57 3.004 -3.795 1 94.69 179 GLN B O 1
ATOM 4928 N N . GLN B 1 180 ? 3.064 1.53 -4.324 1 93.44 180 GLN B N 1
ATOM 4929 C CA . GLN B 1 180 ? 1.98 2.344 -3.783 1 93.44 180 GLN B CA 1
ATOM 4930 C C . GLN B 1 180 ? 2.117 2.512 -2.271 1 93.44 180 GLN B C 1
ATOM 4932 O O . GLN B 1 180 ? 1.942 3.613 -1.746 1 93.44 180 GLN B O 1
ATOM 4937 N N . ILE B 1 181 ? 2.385 1.457 -1.656 1 92.56 181 ILE B N 1
ATOM 4938 C CA . ILE B 1 181 ? 2.572 1.494 -0.21 1 92.56 181 ILE B CA 1
ATOM 4939 C C . ILE B 1 181 ? 3.682 2.482 0.143 1 92.56 181 ILE B C 1
ATOM 4941 O O . ILE B 1 181 ? 3.516 3.318 1.033 1 92.56 181 ILE B O 1
ATOM 4945 N N . ASN B 1 182 ? 4.742 2.396 -0.541 1 92.88 182 ASN B N 1
ATOM 4946 C CA . ASN B 1 182 ? 5.859 3.303 -0.298 1 92.88 182 ASN B CA 1
ATOM 4947 C C . ASN B 1 182 ? 5.473 4.754 -0.565 1 92.88 182 ASN B C 1
ATOM 4949 O O . ASN B 1 182 ? 5.84 5.648 0.197 1 92.88 182 ASN B O 1
ATOM 4953 N N . TYR B 1 183 ? 4.77 5.062 -1.512 1 93.12 183 TYR B N 1
ATOM 4954 C CA . TYR B 1 183 ? 4.309 6.406 -1.85 1 93.12 183 TYR B CA 1
ATOM 4955 C C . TYR B 1 183 ? 3.457 6.988 -0.73 1 93.12 183 TYR B C 1
ATOM 4957 O O . TYR B 1 183 ? 3.697 8.109 -0.276 1 93.12 183 TYR B O 1
ATOM 4965 N N . PHE B 1 184 ? 2.502 6.242 -0.32 1 90.62 184 PHE B N 1
ATOM 4966 C CA . PHE B 1 184 ? 1.592 6.727 0.712 1 90.62 184 PHE B CA 1
ATOM 4967 C C . PHE B 1 184 ? 2.32 6.902 2.039 1 90.62 184 PHE B C 1
ATOM 4969 O O . PHE B 1 184 ? 2.031 7.832 2.795 1 90.62 184 PHE B O 1
ATOM 4976 N N . LYS B 1 185 ? 3.195 5.996 2.307 1 91.19 185 LYS B N 1
ATOM 4977 C CA . LYS B 1 185 ? 3.98 6.105 3.531 1 91.19 185 LYS B CA 1
ATOM 4978 C C . LYS B 1 185 ? 4.785 7.402 3.555 1 91.19 185 LYS B C 1
ATOM 4980 O O . LYS B 1 185 ? 4.758 8.133 4.547 1 91.19 185 LYS B O 1
ATOM 4985 N N . ILE B 1 186 ? 5.469 7.676 2.486 1 89.12 186 ILE B N 1
ATOM 4986 C CA . ILE B 1 186 ? 6.289 8.883 2.383 1 89.12 186 ILE B CA 1
ATOM 4987 C C . ILE B 1 186 ? 5.395 10.117 2.455 1 89.12 186 ILE B C 1
ATOM 4989 O O . ILE B 1 186 ? 5.711 11.078 3.16 1 89.12 186 ILE B O 1
ATOM 4993 N N . SER B 1 187 ? 4.328 10.07 1.733 1 88.81 187 SER B N 1
ATOM 4994 C CA . SER B 1 187 ? 3.393 11.188 1.728 1 88.81 187 SER B CA 1
ATOM 4995 C C . SER B 1 187 ? 2.83 11.445 3.121 1 88.81 187 SER B C 1
ATOM 4997 O O . SER B 1 187 ? 2.707 12.594 3.543 1 88.81 187 SER B O 1
ATOM 4999 N N . LYS B 1 188 ? 2.525 10.422 3.783 1 88.19 188 LYS B N 1
ATOM 5000 C CA . LYS B 1 188 ? 2.029 10.539 5.152 1 88.19 188 LYS B CA 1
ATOM 5001 C C . LYS B 1 188 ? 3.084 11.148 6.07 1 88.19 188 LYS B C 1
ATOM 5003 O O . LYS B 1 188 ? 2.779 12.039 6.867 1 88.19 188 LYS B O 1
ATOM 5008 N N . GLU B 1 189 ? 4.219 10.656 5.934 1 87.38 189 GLU B N 1
ATOM 5009 C CA . GLU B 1 189 ? 5.316 11.164 6.75 1 87.38 189 GLU B CA 1
ATOM 5010 C C . GLU B 1 189 ? 5.566 12.641 6.473 1 87.38 189 GLU B C 1
ATOM 5012 O O . GLU B 1 189 ? 5.828 13.422 7.395 1 87.38 189 GLU B O 1
ATOM 5017 N N . ASP B 1 190 ? 5.48 13.031 5.23 1 87.25 190 ASP B N 1
ATOM 5018 C CA . ASP B 1 190 ? 5.656 14.43 4.84 1 87.25 190 ASP B CA 1
ATOM 5019 C C . ASP B 1 190 ? 4.582 15.312 5.469 1 87.25 190 ASP B C 1
ATOM 5021 O O . ASP B 1 190 ? 4.883 16.406 5.969 1 87.25 190 ASP B O 1
ATOM 5025 N N . LEU B 1 191 ? 3.432 14.891 5.473 1 85.69 191 LEU B N 1
ATOM 5026 C CA . LEU B 1 191 ? 2.314 15.617 6.062 1 85.69 191 LEU B CA 1
ATOM 5027 C C . LEU B 1 191 ? 2.471 15.727 7.574 1 85.69 191 LEU B C 1
ATOM 5029 O O . LEU B 1 191 ? 2.203 16.781 8.156 1 85.69 191 LEU B O 1
ATOM 5033 N N . GLN B 1 192 ? 2.902 14.617 8.148 1 85.81 192 GLN B N 1
ATOM 5034 C CA . GLN B 1 192 ? 3.145 14.609 9.586 1 85.81 192 GLN B CA 1
ATOM 5035 C C . GLN B 1 192 ? 4.238 15.602 9.969 1 85.81 192 GLN B C 1
ATOM 5037 O O . GLN B 1 192 ? 4.105 16.328 10.953 1 85.81 192 GLN B O 1
ATOM 5042 N N . ASN B 1 193 ? 5.18 15.602 9.188 1 83.88 193 ASN B N 1
ATOM 5043 C CA . ASN B 1 193 ? 6.273 16.531 9.43 1 83.88 193 ASN B CA 1
ATOM 5044 C C . ASN B 1 193 ? 5.812 17.984 9.289 1 83.88 193 ASN B C 1
ATOM 5046 O O . ASN B 1 193 ? 6.176 18.844 10.094 1 83.88 193 ASN B O 1
ATOM 5050 N N . THR B 1 194 ? 5.031 18.203 8.289 1 83.38 194 THR B N 1
ATOM 5051 C CA . THR B 1 194 ? 4.496 19.547 8.07 1 83.38 194 THR B CA 1
ATOM 5052 C C . THR B 1 194 ? 3.639 19.984 9.258 1 83.38 194 THR B C 1
ATOM 5054 O O . THR B 1 194 ? 3.723 21.125 9.695 1 83.38 194 THR B O 1
ATOM 5057 N N . LEU B 1 195 ? 2.951 19.078 9.727 1 83.38 195 LEU B N 1
ATOM 5058 C CA . LEU B 1 195 ? 2.025 19.391 10.812 1 83.38 195 LEU B CA 1
ATOM 5059 C C . LEU B 1 195 ? 2.775 19.625 12.117 1 83.38 195 LEU B C 1
ATOM 5061 O O . LEU B 1 195 ? 2.457 20.547 12.867 1 83.38 195 LEU B O 1
ATOM 5065 N N . TYR B 1 196 ? 4.02 18.859 12.289 1 80.62 196 TYR B N 1
ATOM 5066 C CA . TYR B 1 196 ? 4.578 18.844 13.633 1 80.62 196 TYR B CA 1
ATOM 5067 C C . TYR B 1 196 ? 5.988 19.422 13.641 1 80.62 196 TYR B C 1
ATOM 5069 O O . TYR B 1 196 ? 6.59 19.594 14.703 1 80.62 196 TYR B O 1
ATOM 5077 N N . SER B 1 197 ? 6.648 19.594 12.516 1 77.31 197 SER B N 1
ATOM 5078 C CA . SER B 1 197 ? 8.062 19.953 12.445 1 77.31 197 SER B CA 1
ATOM 5079 C C . SER B 1 197 ? 8.375 21.141 13.344 1 77.31 197 SER B C 1
ATOM 5081 O O . SER B 1 197 ? 9.422 21.172 14 1 77.31 197 SER B O 1
ATOM 5083 N N . SER B 1 198 ? 7.613 22.172 13.531 1 80.44 198 SER B N 1
ATOM 5084 C CA . SER B 1 198 ? 7.898 23.344 14.359 1 80.44 198 SER B CA 1
ATOM 5085 C C . SER B 1 198 ? 6.941 23.422 15.539 1 80.44 198 SER B C 1
ATOM 5087 O O . SER B 1 198 ? 6.336 24.469 15.781 1 80.44 198 SER B O 1
ATOM 5089 N N . SER B 1 199 ? 6.98 22.266 16.297 1 86.12 199 SER B N 1
ATOM 5090 C CA . SER B 1 199 ? 6.086 22.266 17.453 1 86.12 199 SER B CA 1
ATOM 5091 C C . SER B 1 199 ? 6.871 22.172 18.766 1 86.12 199 SER B C 1
ATOM 5093 O O . SER B 1 199 ? 8.023 21.719 18.766 1 86.12 199 SER B O 1
ATOM 5095 N N . TYR B 1 200 ? 6.293 22.766 19.828 1 89.38 200 TYR B N 1
ATOM 5096 C CA . TYR B 1 200 ? 6.844 22.547 21.156 1 89.38 200 TYR B CA 1
ATOM 5097 C C . TYR B 1 200 ? 6.875 21.047 21.484 1 89.38 200 TYR B C 1
ATOM 5099 O O . TYR B 1 200 ? 5.945 20.312 21.141 1 89.38 200 TYR B O 1
ATOM 5107 N N . GLN B 1 201 ? 7.918 20.562 22.078 1 82.88 201 GLN B N 1
ATOM 5108 C CA . GLN B 1 201 ? 8.031 19.172 22.453 1 82.88 201 GLN B CA 1
ATOM 5109 C C . GLN B 1 201 ? 7.25 18.875 23.734 1 82.88 201 GLN B C 1
ATOM 5111 O O . GLN B 1 201 ? 7.449 19.547 24.75 1 82.88 201 GLN B O 1
ATOM 5116 N N . MET B 1 202 ? 6.285 18.031 23.609 1 84.88 202 MET B N 1
ATOM 5117 C CA . MET B 1 202 ? 5.559 17.547 24.766 1 84.88 202 MET B CA 1
ATOM 5118 C C . MET B 1 202 ? 6.094 16.203 25.234 1 84.88 202 MET B C 1
ATOM 5120 O O . MET B 1 202 ? 6.008 15.211 24.5 1 84.88 202 MET B O 1
ATOM 5124 N N . ARG B 1 203 ? 6.699 16.062 26.516 1 81.12 203 ARG B N 1
ATOM 5125 C CA . ARG B 1 203 ? 7.27 14.828 27.031 1 81.12 203 ARG B CA 1
ATOM 5126 C C . ARG B 1 203 ? 6.184 13.797 27.312 1 81.12 203 ARG B C 1
ATOM 5128 O O . ARG B 1 203 ? 5.082 14.141 27.734 1 81.12 203 ARG B O 1
ATOM 5135 N N . CYS B 1 204 ? 6.527 12.602 26.844 1 79.75 204 CYS B N 1
ATOM 5136 C CA . CYS B 1 204 ? 5.617 11.523 27.203 1 79.75 204 CYS B CA 1
ATOM 5137 C C . CYS B 1 204 ? 5.621 11.297 28.719 1 79.75 204 CYS B C 1
ATOM 5139 O O . CYS B 1 204 ? 6.656 10.953 29.297 1 79.75 204 CYS B O 1
ATOM 5141 N N . ARG B 1 205 ? 4.555 11.578 29.281 1 82 205 ARG B N 1
ATOM 5142 C CA . ARG B 1 205 ? 4.434 11.453 30.734 1 82 205 ARG B CA 1
ATOM 5143 C C . ARG B 1 205 ? 3.223 10.609 31.109 1 82 205 ARG B C 1
ATOM 5145 O O . ARG B 1 205 ? 2.199 10.633 30.422 1 82 205 ARG B O 1
ATOM 5152 N N . PHE B 1 206 ? 3.523 9.82 32.188 1 80.81 206 PHE B N 1
ATOM 5153 C CA . PHE B 1 206 ? 2.432 9.016 32.719 1 80.81 206 PHE B CA 1
ATOM 5154 C C . PHE B 1 206 ? 2.02 9.523 34.125 1 80.81 206 PHE B C 1
ATOM 5156 O O . PHE B 1 206 ? 2.842 10.062 34.844 1 80.81 206 PHE B O 1
ATOM 5163 N N . GLN B 1 207 ? 0.752 9.359 34.375 1 78.75 207 GLN B N 1
ATOM 5164 C CA . GLN B 1 207 ? 0.273 9.781 35.688 1 78.75 207 GLN B CA 1
ATOM 5165 C C . GLN B 1 207 ? 1.144 9.203 36.812 1 78.75 207 GLN B C 1
ATOM 5167 O O . GLN B 1 207 ? 1.583 8.055 36.719 1 78.75 207 GLN B O 1
ATOM 5172 N N . PRO B 1 208 ? 1.536 9.922 37.719 1 82.88 208 PRO B N 1
ATOM 5173 C CA . PRO B 1 208 ? 0.906 11.195 38.094 1 82.88 208 PRO B CA 1
ATOM 5174 C C . PRO B 1 208 ? 1.643 12.398 37.5 1 82.88 208 PRO B C 1
ATOM 5176 O O . PRO B 1 208 ? 1.333 13.547 37.844 1 82.88 208 PRO B O 1
ATOM 5179 N N . GLU B 1 209 ? 2.613 12.094 36.688 1 85.12 209 GLU B N 1
ATOM 5180 C CA . GLU B 1 209 ? 3.355 13.203 36.094 1 85.12 209 GLU B CA 1
ATOM 5181 C C . GLU B 1 209 ? 2.455 14.055 35.219 1 85.12 209 GLU B C 1
ATOM 5183 O O . GLU B 1 209 ? 1.499 13.547 34.625 1 85.12 209 GLU B O 1
ATOM 5188 N N . THR B 1 210 ? 2.768 15.398 35.25 1 88.62 210 THR B N 1
ATOM 5189 C CA . THR B 1 210 ? 1.925 16.312 34.469 1 88.62 210 THR B CA 1
ATOM 5190 C C . THR B 1 210 ? 2.74 17.031 33.406 1 88.62 210 THR B C 1
ATOM 5192 O O . THR B 1 210 ? 3.932 17.281 33.594 1 88.62 210 THR B O 1
ATOM 5195 N N . ASN B 1 211 ? 2.113 17.25 32.281 1 90.75 211 ASN B N 1
ATOM 5196 C CA . ASN B 1 211 ? 2.709 18 31.188 1 90.75 211 ASN B CA 1
ATOM 5197 C C . ASN B 1 211 ? 2.486 19.5 31.359 1 90.75 211 ASN B C 1
ATOM 5199 O O . ASN B 1 211 ? 3.285 20.312 30.875 1 90.75 211 ASN B O 1
ATOM 5203 N N . GLY B 1 212 ? 1.383 19.828 31.953 1 94 212 GLY B N 1
ATOM 5204 C CA . GLY B 1 212 ? 1.062 21.25 32.031 1 94 212 GLY B CA 1
ATOM 5205 C C . GLY B 1 212 ? 0.284 21.609 33.281 1 94 212 GLY B C 1
ATOM 5206 O O . GLY B 1 212 ? -0.243 20.719 33.969 1 94 212 GLY B O 1
ATOM 5207 N N . ARG B 1 213 ? 0.356 22.797 33.625 1 95.5 213 ARG B N 1
ATOM 5208 C CA . ARG B 1 213 ? -0.368 23.375 34.75 1 95.5 213 ARG B CA 1
ATOM 5209 C C . ARG B 1 213 ? -1.37 24.422 34.281 1 95.5 213 ARG B C 1
ATOM 5211 O O . ARG B 1 213 ? -1.046 25.266 33.438 1 95.5 213 ARG B O 1
ATOM 5218 N N . ALA B 1 214 ? -2.641 24.25 34.75 1 97.62 214 ALA B N 1
ATOM 5219 C CA . ALA B 1 214 ? -3.676 25.219 34.406 1 97.62 214 ALA B CA 1
ATOM 5220 C C . ALA B 1 214 ? -4.262 25.859 35.656 1 97.62 214 ALA B C 1
ATOM 5222 O O . ALA B 1 214 ? -4.758 25.156 36.562 1 97.62 214 ALA B O 1
ATOM 5223 N N . LEU B 1 215 ? -4.156 27.125 35.781 1 98.38 215 LEU B N 1
ATOM 5224 C CA . LEU B 1 215 ? -4.734 27.906 36.875 1 98.38 215 LEU B CA 1
ATOM 5225 C C . LEU B 1 215 ? -5.988 28.641 36.406 1 98.38 215 LEU B C 1
ATOM 5227 O O . LEU B 1 215 ? -5.938 29.438 35.469 1 98.38 215 LEU B O 1
ATOM 5231 N N . ILE B 1 216 ? -7.125 28.375 37.031 1 98.12 216 ILE B N 1
ATOM 5232 C CA . ILE B 1 216 ? -8.398 29 36.656 1 98.12 216 ILE B CA 1
ATOM 5233 C C . ILE B 1 216 ? -8.906 29.859 37.812 1 98.12 216 ILE B C 1
ATOM 5235 O O . ILE B 1 216 ? -9.117 29.344 38.906 1 98.12 216 ILE B O 1
ATOM 5239 N N . ILE B 1 217 ? -9.07 31.109 37.594 1 97.62 217 ILE B N 1
ATOM 5240 C CA . ILE B 1 217 ? -9.609 32.031 38.594 1 97.62 217 ILE B CA 1
ATOM 5241 C C . ILE B 1 217 ? -10.93 32.594 38.094 1 97.62 217 ILE B C 1
ATOM 5243 O O . ILE B 1 217 ? -10.992 33.188 37 1 97.62 217 ILE B O 1
ATOM 5247 N N . ASN B 1 218 ? -11.984 32.406 38.844 1 96.06 218 ASN B N 1
ATOM 5248 C CA . ASN B 1 218 ? -13.312 32.906 38.5 1 96.06 218 ASN B CA 1
ATOM 5249 C C . ASN B 1 218 ? -13.945 33.688 39.625 1 96.06 218 ASN B C 1
ATOM 5251 O O . ASN B 1 218 ? -14.156 33.156 40.719 1 96.06 218 ASN B O 1
ATOM 5255 N N . ASN B 1 219 ? -14.211 34.938 39.344 1 93.44 219 ASN B N 1
ATOM 5256 C CA . ASN B 1 219 ? -14.922 35.781 40.312 1 93.44 219 ASN B CA 1
ATOM 5257 C C . ASN B 1 219 ? -16.344 36.062 39.875 1 93.44 219 ASN B C 1
ATOM 5259 O O . ASN B 1 219 ? -16.562 36.719 38.844 1 93.44 219 ASN B O 1
ATOM 5263 N N . THR B 1 220 ? -17.344 35.625 40.656 1 91.44 220 THR B N 1
ATOM 5264 C CA . THR B 1 220 ? -18.75 35.812 40.312 1 91.44 220 THR B CA 1
ATOM 5265 C C . THR B 1 220 ? -19.453 36.688 41.344 1 91.44 220 THR B C 1
ATOM 5267 O O . THR B 1 220 ? -20.469 37.312 41.031 1 91.44 220 THR B O 1
ATOM 5270 N N . ARG B 1 221 ? -18.938 36.688 42.5 1 91.69 221 ARG B N 1
ATOM 5271 C CA . ARG B 1 221 ? -19.516 37.5 43.594 1 91.69 221 ARG B CA 1
ATOM 5272 C C . ARG B 1 221 ? -18.578 38.625 43.969 1 91.69 221 ARG B C 1
ATOM 5274 O O . ARG B 1 221 ? -17.375 38.406 44.156 1 91.69 221 ARG B O 1
ATOM 5281 N N . PHE B 1 222 ? -19.156 39.812 44.062 1 91.44 222 PHE B N 1
ATOM 5282 C CA . PHE B 1 222 ? -18.375 41 44.375 1 91.44 222 PHE B CA 1
ATOM 5283 C C . PHE B 1 222 ? -18.938 41.688 45.625 1 91.44 222 PHE B C 1
ATOM 5285 O O . PHE B 1 222 ? -20.156 41.781 45.781 1 91.44 222 PHE B O 1
ATOM 5292 N N . THR B 1 223 ? -18.109 42.031 46.5 1 87.94 223 THR B N 1
ATOM 5293 C CA . THR B 1 223 ? -18.531 42.594 47.781 1 87.94 223 THR B CA 1
ATOM 5294 C C . THR B 1 223 ? -18.859 44.094 47.625 1 87.94 223 THR B C 1
ATOM 5296 O O . THR B 1 223 ? -19.328 44.719 48.594 1 87.94 223 THR B O 1
ATOM 5299 N N . THR B 1 224 ? -18.531 44.625 46.5 1 79.75 224 THR B N 1
ATOM 5300 C CA . THR B 1 224 ? -18.891 46.031 46.281 1 79.75 224 THR B CA 1
ATOM 5301 C C . THR B 1 224 ? -20.203 46.125 45.531 1 79.75 224 THR B C 1
ATOM 5303 O O . THR B 1 224 ? -20.547 45.281 44.719 1 79.75 224 THR B O 1
ATOM 5306 N N . SER B 1 225 ? -21.031 47.094 45.906 1 68.62 225 SER B N 1
ATOM 5307 C CA . SER B 1 225 ? -22.328 47.312 45.281 1 68.62 225 SER B CA 1
ATOM 5308 C C . SER B 1 225 ? -22.188 47.781 43.844 1 68.62 225 SER B C 1
ATOM 5310 O O . SER B 1 225 ? -23.141 47.719 43.031 1 68.62 225 SER B O 1
ATOM 5312 N N . GLU B 1 226 ? -21.062 48.188 43.438 1 72.94 226 GLU B N 1
ATOM 5313 C CA . GLU B 1 226 ? -20.875 48.812 42.125 1 72.94 226 GLU B CA 1
ATOM 5314 C C . GLU B 1 226 ? -20.766 47.75 41 1 72.94 226 GLU B C 1
ATOM 5316 O O . GLU B 1 226 ? -20.984 48.062 39.844 1 72.94 226 GLU B O 1
ATOM 5321 N N . MET B 1 227 ? -20.516 46.531 41.469 1 78.44 227 MET B N 1
ATOM 5322 C CA . MET B 1 227 ? -20.328 45.5 40.469 1 78.44 227 MET B CA 1
ATOM 5323 C C . MET B 1 227 ? -21.406 44.406 40.625 1 78.44 227 MET B C 1
ATOM 5325 O O . MET B 1 227 ? -21.688 43.938 41.719 1 78.44 227 MET B O 1
ATOM 5329 N N . SER B 1 228 ? -22.047 44.125 39.5 1 80.88 228 SER B N 1
ATOM 5330 C CA . SER B 1 228 ? -23.109 43.125 39.5 1 80.88 228 SER B CA 1
ATOM 5331 C C . SER B 1 228 ? -22.531 41.719 39.594 1 80.88 228 SER B C 1
ATOM 5333 O O . SER B 1 228 ? -21.391 41.469 39.156 1 80.88 228 SER B O 1
ATOM 5335 N N . GLU B 1 229 ? -23.297 40.906 40.188 1 85.38 229 GLU B N 1
ATOM 5336 C CA . GLU B 1 229 ? -22.891 39.531 40.281 1 85.38 229 GLU B CA 1
ATOM 5337 C C . GLU B 1 229 ? -22.922 38.844 38.906 1 85.38 229 GLU B C 1
ATOM 5339 O O . GLU B 1 229 ? -23.75 39.188 38.062 1 85.38 229 GLU B O 1
ATOM 5344 N N . ARG B 1 230 ? -21.984 37.938 38.688 1 85.25 230 ARG B N 1
ATOM 5345 C CA . ARG B 1 230 ? -21.906 37.125 37.469 1 85.25 230 ARG B CA 1
ATOM 5346 C C . ARG B 1 230 ? -22.438 35.719 37.719 1 85.25 230 ARG B C 1
ATOM 5348 O O . ARG B 1 230 ? -21.719 34.75 37.5 1 85.25 230 ARG B O 1
ATOM 5355 N N . THR B 1 231 ? -23.688 35.594 38.094 1 81.31 231 THR B N 1
ATOM 5356 C CA . THR B 1 231 ? -24.297 34.375 38.594 1 81.31 231 THR B CA 1
ATOM 5357 C C . THR B 1 231 ? -24.312 33.312 37.5 1 81.31 231 THR B C 1
ATOM 5359 O O . THR B 1 231 ? -24.156 32.125 37.781 1 81.31 231 THR B O 1
ATOM 5362 N N . THR B 1 232 ? -24.391 33.656 36.344 1 82.56 232 THR B N 1
ATOM 5363 C CA . THR B 1 232 ? -24.5 32.688 35.25 1 82.56 232 THR B CA 1
ATOM 5364 C C . THR B 1 232 ? -23.125 32.094 34.938 1 82.56 232 THR B C 1
ATOM 5366 O O . THR B 1 232 ? -23.031 31.094 34.188 1 82.56 232 THR B O 1
ATOM 5369 N N . ALA B 1 233 ? -22.062 32.688 35.5 1 87.5 233 ALA B N 1
ATOM 5370 C CA . ALA B 1 233 ? -20.703 32.281 35.156 1 87.5 233 ALA B CA 1
ATOM 5371 C C . ALA B 1 233 ? -20.141 31.297 36.219 1 87.5 233 ALA B C 1
ATOM 5373 O O . ALA B 1 233 ? -18.953 30.969 36.188 1 87.5 233 ALA B O 1
ATOM 5374 N N . GLU B 1 234 ? -20.969 30.812 37.062 1 90.06 234 GLU B N 1
ATOM 5375 C CA . GLU B 1 234 ? -20.547 29.938 38.156 1 90.06 234 GLU B CA 1
ATOM 5376 C C . GLU B 1 234 ? -20.047 28.594 37.625 1 90.06 234 GLU B C 1
ATOM 5378 O O . GLU B 1 234 ? -19.156 27.969 38.188 1 90.06 234 GLU B O 1
ATOM 5383 N N . GLY B 1 235 ? -20.547 28.219 36.469 1 92.19 235 GLY B N 1
ATOM 5384 C CA . GLY B 1 235 ? -20.203 26.938 35.875 1 92.19 235 GLY B CA 1
ATOM 5385 C C . GLY B 1 235 ? -19 27.016 34.969 1 92.19 235 GLY B C 1
ATOM 5386 O O . GLY B 1 235 ? -18.484 25.984 34.5 1 92.19 235 GLY B O 1
ATOM 5387 N N . ASP B 1 236 ? -18.484 28.188 34.688 1 94.19 236 ASP B N 1
ATOM 5388 C CA . ASP B 1 236 ? -17.438 28.406 33.688 1 94.19 236 ASP B CA 1
ATOM 5389 C C . ASP B 1 236 ? -16.141 27.688 34.062 1 94.19 236 ASP B C 1
ATOM 5391 O O . ASP B 1 236 ? -15.531 27.016 33.25 1 94.19 236 ASP B O 1
ATOM 5395 N N . PRO B 1 237 ? -15.758 27.781 35.344 1 95.94 237 PRO B N 1
ATOM 5396 C CA . PRO B 1 237 ? -14.516 27.109 35.719 1 95.94 237 PRO B CA 1
ATOM 5397 C C . PRO B 1 237 ? -14.57 25.594 35.469 1 95.94 237 PRO B C 1
ATOM 5399 O O . PRO B 1 237 ? -13.586 25 35.062 1 95.94 237 PRO B O 1
ATOM 5402 N N . GLN B 1 238 ? -15.656 25 35.719 1 96.12 238 GLN B N 1
ATOM 5403 C CA . GLN B 1 238 ? -15.812 23.562 35.562 1 96.12 238 GLN B CA 1
ATOM 5404 C C . GLN B 1 238 ? -15.719 23.188 34.062 1 96.12 238 GLN B C 1
ATOM 5406 O O . GLN B 1 238 ? -15.109 22.172 33.719 1 96.12 238 GLN B O 1
ATOM 5411 N N . LYS B 1 239 ? -16.344 23.953 33.281 1 95.94 239 LYS B N 1
ATOM 5412 C CA . LYS B 1 239 ? -16.281 23.703 31.828 1 95.94 239 LYS B CA 1
ATOM 5413 C C . LYS B 1 239 ? -14.844 23.719 31.328 1 95.94 239 LYS B C 1
ATOM 5415 O O . LYS B 1 239 ? -14.43 22.828 30.594 1 95.94 239 LYS B O 1
ATOM 5420 N N . LEU B 1 240 ? -14.102 24.734 31.781 1 97.19 240 LEU B N 1
ATOM 5421 C CA . LEU B 1 240 ? -12.711 24.859 31.359 1 97.19 240 LEU B CA 1
ATOM 5422 C C . LEU B 1 240 ? -11.867 23.734 31.938 1 97.19 240 LEU B C 1
ATOM 5424 O O . LEU B 1 240 ? -11.016 23.172 31.25 1 97.19 240 LEU B O 1
ATOM 5428 N N . ALA B 1 241 ? -12.125 23.422 33.156 1 97.62 241 ALA B N 1
ATOM 5429 C CA . ALA B 1 241 ? -11.391 22.344 33.812 1 97.62 241 ALA B CA 1
ATOM 5430 C C . ALA B 1 241 ? -11.594 21.031 33.062 1 97.62 241 ALA B C 1
ATOM 5432 O O . ALA B 1 241 ? -10.633 20.297 32.781 1 97.62 241 ALA B O 1
ATOM 5433 N N . GLU B 1 242 ? -12.766 20.734 32.719 1 97.38 242 GLU B N 1
ATOM 5434 C CA . GLU B 1 242 ? -13.086 19.516 32 1 97.38 242 GLU B CA 1
ATOM 5435 C C . GLU B 1 242 ? -12.414 19.5 30.625 1 97.38 242 GLU B C 1
ATOM 5437 O O . GLU B 1 242 ? -11.945 18.453 30.172 1 97.38 242 GLU B O 1
ATOM 5442 N N . ALA B 1 243 ? -12.438 20.656 29.969 1 97.19 243 ALA B N 1
ATOM 5443 C CA . ALA B 1 243 ? -11.812 20.766 28.656 1 97.19 243 ALA B CA 1
ATOM 5444 C C . ALA B 1 243 ? -10.312 20.484 28.734 1 97.19 243 ALA B C 1
ATOM 5446 O O . ALA B 1 243 ? -9.773 19.719 27.938 1 97.19 243 ALA B O 1
ATOM 5447 N N . PHE B 1 244 ? -9.648 21.047 29.75 1 96.81 244 PHE B N 1
ATOM 5448 C CA . PHE B 1 244 ? -8.219 20.828 29.938 1 96.81 244 PHE B CA 1
ATOM 5449 C C . PHE B 1 244 ? -7.938 19.375 30.281 1 96.81 244 PHE B C 1
ATOM 5451 O O . PHE B 1 244 ? -7.012 18.766 29.734 1 96.81 244 PHE B O 1
ATOM 5458 N N . LEU B 1 245 ? -8.742 18.766 31.094 1 95.25 245 LEU B N 1
ATOM 5459 C CA . LEU B 1 245 ? -8.523 17.406 31.562 1 95.25 245 LEU B CA 1
ATOM 5460 C C . LEU B 1 245 ? -8.828 16.406 30.453 1 95.25 245 LEU B C 1
ATOM 5462 O O . LEU B 1 245 ? -8.383 15.25 30.5 1 95.25 245 LEU B O 1
ATOM 5466 N N . SER B 1 246 ? -9.555 16.844 29.469 1 94.62 246 SER B N 1
ATOM 5467 C CA . SER B 1 246 ? -9.93 15.961 28.375 1 94.62 246 SER B CA 1
ATOM 5468 C C . SER B 1 246 ? -8.805 15.828 27.344 1 94.62 246 SER B C 1
ATOM 5470 O O . SER B 1 246 ? -8.891 15.023 26.422 1 94.62 246 SER B O 1
ATOM 5472 N N . GLN B 1 247 ? -7.77 16.656 27.516 1 93.06 247 GLN B N 1
ATOM 5473 C CA . GLN B 1 247 ? -6.66 16.609 26.562 1 93.06 247 GLN B CA 1
ATOM 5474 C C . GLN B 1 247 ? -5.883 15.305 26.703 1 93.06 247 GLN B C 1
ATOM 5476 O O . GLN B 1 247 ? -6.055 14.57 27.672 1 93.06 247 GLN B O 1
ATOM 5481 N N . GLN B 1 248 ? -5.059 14.984 25.719 1 88.75 248 GLN B N 1
ATOM 5482 C CA . GLN B 1 248 ? -4.27 13.758 25.734 1 88.75 248 GLN B CA 1
ATOM 5483 C C . GLN B 1 248 ? -3.143 13.836 26.75 1 88.75 248 GLN B C 1
ATOM 5485 O O . GLN B 1 248 ? -2.73 12.812 27.312 1 88.75 248 GLN B O 1
ATOM 5490 N N . VAL B 1 249 ? -2.688 15.023 26.922 1 91.62 249 VAL B N 1
ATOM 5491 C CA . VAL B 1 249 ? -1.616 15.219 27.906 1 91.62 249 VAL B CA 1
ATOM 5492 C C . VAL B 1 249 ? -2.211 15.422 29.297 1 91.62 249 VAL B C 1
ATOM 5494 O O . VAL B 1 249 ? -3.377 15.805 29.422 1 91.62 249 VAL B O 1
ATOM 5497 N N . ASN B 1 250 ? -1.331 15.188 30.281 1 92.81 250 ASN B N 1
ATOM 5498 C CA . ASN B 1 250 ? -1.771 15.352 31.656 1 92.81 250 ASN B CA 1
ATOM 5499 C C . ASN B 1 250 ? -1.633 16.797 32.125 1 92.81 250 ASN B C 1
ATOM 5501 O O . ASN B 1 250 ? -0.53 17.344 32.125 1 92.81 250 ASN B O 1
ATOM 5505 N N . ILE B 1 251 ? -2.775 17.438 32.469 1 95.19 251 ILE B N 1
ATOM 5506 C CA . ILE B 1 251 ? -2.773 18.812 32.938 1 95.19 251 ILE B CA 1
ATOM 5507 C C . ILE B 1 251 ? -3.254 18.891 34.375 1 95.19 251 ILE B C 1
ATOM 5509 O O . ILE B 1 251 ? -4.289 18.328 34.719 1 95.19 251 ILE B O 1
ATOM 5513 N N . ASP B 1 252 ? -2.432 19.422 35.219 1 96.25 252 ASP B N 1
ATOM 5514 C CA . ASP B 1 252 ? -2.846 19.703 36.594 1 96.25 252 ASP B CA 1
ATOM 5515 C C . ASP B 1 252 ? -3.67 20.984 36.656 1 96.25 252 ASP B C 1
ATOM 5517 O O . ASP B 1 252 ? -3.145 22.078 36.438 1 96.25 252 ASP B O 1
ATOM 5521 N N . VAL B 1 253 ? -4.957 20.875 37 1 97.56 253 VAL B N 1
ATOM 5522 C CA . VAL B 1 253 ? -5.867 22.016 36.938 1 97.56 253 VAL B CA 1
ATOM 5523 C C . VAL B 1 253 ? -6.176 22.469 38.375 1 97.56 253 VAL B C 1
ATOM 5525 O O . VAL B 1 253 ? -6.586 21.672 39.219 1 97.56 253 VAL B O 1
ATOM 5528 N N . LYS B 1 254 ? -5.93 23.688 38.688 1 97.5 254 LYS B N 1
ATOM 5529 C CA . LYS B 1 254 ? -6.281 24.312 39.938 1 97.5 254 LYS B CA 1
ATOM 5530 C C . LYS B 1 254 ? -7.285 25.453 39.719 1 97.5 254 LYS B C 1
ATOM 5532 O O . LYS B 1 254 ? -7.07 26.328 38.906 1 97.5 254 LYS B O 1
ATOM 5537 N N . THR B 1 255 ? -8.359 25.422 40.5 1 97.69 255 THR B N 1
ATOM 5538 C CA . THR B 1 255 ? -9.414 26.422 40.344 1 97.69 255 THR B CA 1
ATOM 5539 C C . THR B 1 255 ? -9.594 27.234 4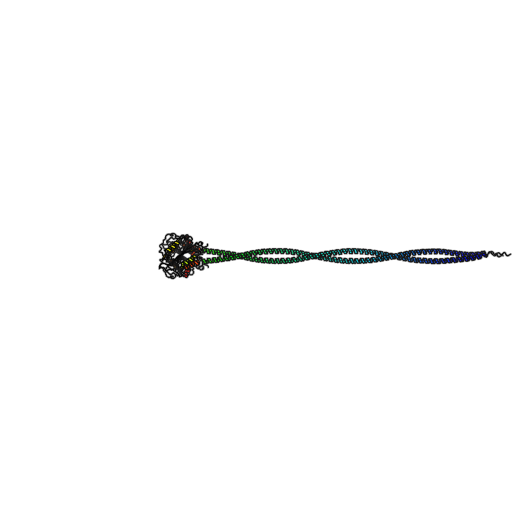1.625 1 97.69 255 THR B C 1
ATOM 5541 O O . THR B 1 255 ? -9.539 26.688 42.719 1 97.69 255 THR B O 1
ATOM 5544 N N . HIS B 1 256 ? -9.758 28.5 41.5 1 97.5 256 HIS B N 1
ATOM 5545 C CA . HIS B 1 256 ? -10.07 29.406 42.594 1 97.5 256 HIS B CA 1
ATOM 5546 C C . HIS B 1 256 ? -11.289 30.266 42.281 1 97.5 256 HIS B C 1
ATOM 5548 O O . HIS B 1 256 ? -11.469 30.672 41.125 1 97.5 256 HIS B O 1
ATOM 5554 N N . GLN B 1 257 ? -12.133 30.594 43.312 1 95.94 257 GLN B N 1
ATOM 5555 C CA . GLN B 1 257 ? -13.352 31.359 43.062 1 95.94 257 GLN B CA 1
ATOM 5556 C C . GLN B 1 257 ? -13.453 32.531 44.062 1 95.94 257 GLN B C 1
ATOM 5558 O O . GLN B 1 257 ? -13.125 32.375 45.219 1 95.94 257 GLN B O 1
ATOM 5563 N N . ASN B 1 258 ? -13.836 33.625 43.531 1 95.62 258 ASN B N 1
ATOM 5564 C CA . ASN B 1 258 ? -14.203 34.781 44.312 1 95.62 258 ASN B CA 1
ATOM 5565 C C . ASN B 1 258 ? -13.078 35.219 45.25 1 95.62 258 ASN B C 1
ATOM 5567 O O . ASN B 1 258 ? -13.297 35.375 46.469 1 95.62 258 ASN B O 1
ATOM 5571 N N . LEU B 1 259 ? -11.953 35.438 44.594 1 96.56 259 LEU B N 1
ATOM 5572 C CA . LEU B 1 259 ? -10.773 35.875 45.344 1 96.56 259 LEU B CA 1
ATOM 5573 C C . LEU B 1 259 ? -10.742 37.375 45.469 1 96.56 259 LEU B C 1
ATOM 5575 O O . LEU B 1 259 ? -11.047 38.125 44.531 1 96.56 259 LEU B O 1
ATOM 5579 N N . ASP B 1 260 ? -10.477 37.875 46.688 1 95.88 260 ASP B N 1
ATOM 5580 C CA . ASP B 1 260 ? -10.172 39.312 46.812 1 95.88 260 ASP B CA 1
ATOM 5581 C C . ASP B 1 260 ? -8.805 39.625 46.188 1 95.88 260 ASP B C 1
ATOM 5583 O O . ASP B 1 260 ? -8.086 38.719 45.75 1 95.88 260 ASP B O 1
ATOM 5587 N N . LEU B 1 261 ? -8.469 40.844 46.031 1 96.38 261 LEU B N 1
ATOM 5588 C CA . LEU B 1 261 ? -7.281 41.25 45.281 1 96.38 261 LEU B CA 1
ATOM 5589 C C . LEU B 1 261 ? -6.02 40.688 45.938 1 96.38 261 LEU B C 1
ATOM 5591 O O . LEU B 1 261 ? -5.16 40.156 45.219 1 96.38 261 LEU B O 1
ATOM 5595 N N . SER B 1 262 ? -5.918 40.844 47.281 1 96.81 262 SER B N 1
ATOM 5596 C CA . SER B 1 262 ? -4.73 40.344 47.969 1 96.81 262 SER B CA 1
ATOM 5597 C C . SER B 1 262 ? -4.539 38.844 47.781 1 96.81 262 SER B C 1
ATOM 5599 O O . SER B 1 262 ? -3.428 38.406 47.5 1 96.81 262 SER B O 1
ATOM 5601 N N . THR B 1 263 ? -5.582 38.094 47.906 1 97.56 263 THR B N 1
ATOM 5602 C CA . THR B 1 263 ? -5.504 36.656 47.75 1 97.56 263 THR B CA 1
ATOM 5603 C C . THR B 1 263 ? -5.242 36.281 46.281 1 97.56 263 THR B C 1
ATOM 5605 O O . THR B 1 263 ? -4.5 35.344 46 1 97.56 263 THR B O 1
ATOM 5608 N N . MET B 1 264 ? -5.883 36.969 45.375 1 97.06 264 MET B N 1
ATOM 5609 C CA . MET B 1 264 ? -5.672 36.688 43.938 1 97.06 264 MET B CA 1
ATOM 5610 C C . MET B 1 264 ? -4.211 36.906 43.562 1 97.06 264 MET B C 1
ATOM 5612 O O . MET B 1 264 ? -3.611 36.031 42.906 1 97.06 264 MET B O 1
ATOM 5616 N N . LEU B 1 265 ? -3.641 38.031 43.969 1 96.75 265 LEU B N 1
ATOM 5617 C CA . LEU B 1 265 ? -2.242 38.312 43.656 1 96.75 265 LEU B CA 1
ATOM 5618 C C . LEU B 1 265 ? -1.326 37.281 44.344 1 96.75 265 LEU B C 1
ATOM 5620 O O . LEU B 1 265 ? -0.304 36.875 43.781 1 96.75 265 LEU B O 1
ATOM 5624 N N . TYR B 1 266 ? -1.752 36.875 45.562 1 97 266 TYR B N 1
ATOM 5625 C CA . TYR B 1 266 ? -0.981 35.844 46.25 1 97 266 TYR B CA 1
ATOM 5626 C C . TYR B 1 266 ? -0.979 34.531 45.5 1 97 266 TYR B C 1
ATOM 5628 O O . TYR B 1 266 ? 0.072 33.906 45.312 1 97 266 TYR B O 1
ATOM 5636 N N . VAL B 1 267 ? -2.111 34.125 45.062 1 97.69 267 VAL B N 1
ATOM 5637 C CA . VAL B 1 267 ? -2.256 32.875 44.344 1 97.69 267 VAL B CA 1
ATOM 5638 C C . VAL B 1 267 ? -1.407 32.906 43.062 1 97.69 267 VAL B C 1
ATOM 5640 O O . VAL B 1 267 ? -0.694 31.953 42.75 1 97.69 267 VAL B O 1
ATOM 5643 N N . LEU B 1 268 ? -1.46 34.031 42.344 1 97.75 268 LEU B N 1
ATOM 5644 C CA . LEU B 1 268 ? -0.708 34.188 41.125 1 97.75 268 LEU B CA 1
ATOM 5645 C C . LEU B 1 268 ? 0.792 34.219 41.375 1 97.75 268 LEU B C 1
ATOM 5647 O O . LEU B 1 268 ? 1.563 33.531 40.688 1 97.75 268 LEU B O 1
ATOM 5651 N N . GLN B 1 269 ? 1.169 34.906 42.406 1 96.88 269 GLN B N 1
ATOM 5652 C CA . GLN B 1 269 ? 2.58 34.969 42.781 1 96.88 269 GLN B CA 1
ATOM 5653 C C . GLN B 1 269 ? 3.094 33.625 43.219 1 96.88 269 GLN B C 1
ATOM 5655 O O . GLN B 1 269 ? 4.211 33.219 42.875 1 96.88 269 GLN B O 1
ATOM 5660 N N . ASP B 1 270 ? 2.273 33 44.031 1 97.25 270 ASP B N 1
ATOM 5661 C CA . ASP B 1 270 ? 2.635 31.672 44.469 1 97.25 270 ASP B CA 1
ATOM 5662 C C . ASP B 1 270 ? 2.834 30.719 43.312 1 97.25 270 ASP B C 1
ATOM 5664 O O . ASP B 1 270 ? 3.771 29.922 43.312 1 97.25 270 ASP B O 1
ATOM 5668 N N . GLU B 1 271 ? 1.965 30.766 42.375 1 97.31 271 GLU B N 1
ATOM 5669 C CA . GLU B 1 271 ? 2.084 29.922 41.188 1 97.31 271 GLU B CA 1
ATOM 5670 C C . GLU B 1 271 ? 3.34 30.281 40.375 1 97.31 271 GLU B C 1
ATOM 5672 O O . GLU B 1 271 ? 4.031 29.391 39.875 1 97.31 271 GLU B O 1
ATOM 5677 N N . ALA B 1 272 ? 3.623 31.578 40.188 1 96.62 272 ALA B N 1
ATOM 5678 C CA . ALA B 1 272 ? 4.805 32.031 39.469 1 96.62 272 ALA B CA 1
ATOM 5679 C C . ALA B 1 272 ? 6.086 31.578 40.156 1 96.62 272 ALA B C 1
ATOM 5681 O O . ALA B 1 272 ? 7.094 31.328 39.5 1 96.62 272 ALA B O 1
ATOM 5682 N N . ASN B 1 273 ? 6.039 31.438 41.5 1 95.75 273 ASN B N 1
ATOM 5683 C CA . ASN B 1 273 ? 7.207 31.047 42.281 1 95.75 273 ASN B CA 1
ATOM 5684 C C . ASN B 1 273 ? 7.383 29.531 42.281 1 95.75 273 ASN B C 1
ATOM 5686 O O . ASN B 1 273 ? 8.453 29.031 42.656 1 95.75 273 ASN B O 1
ATOM 5690 N N . ARG B 1 274 ? 6.379 28.875 41.938 1 95.25 274 ARG B N 1
ATOM 5691 C CA . ARG B 1 274 ? 6.453 27.406 41.875 1 95.25 274 ARG B CA 1
ATOM 5692 C C . ARG B 1 274 ? 7.438 26.953 40.812 1 95.25 274 ARG B C 1
ATOM 5694 O O . ARG B 1 274 ? 7.613 27.609 39.781 1 95.25 274 ARG B O 1
ATOM 5701 N N . ASP B 1 275 ? 8.062 25.844 41.062 1 95.69 275 ASP B N 1
ATOM 5702 C CA . ASP B 1 275 ? 8.961 25.25 40.062 1 95.69 275 ASP B CA 1
ATOM 5703 C C . ASP B 1 275 ? 8.188 24.531 38.969 1 95.69 275 ASP B C 1
ATOM 5705 O O . ASP B 1 275 ? 7.547 23.516 39.219 1 95.69 275 ASP B O 1
ATOM 5709 N N . HIS B 1 276 ? 8.266 25.047 37.781 1 95.38 276 HIS B N 1
ATOM 5710 C CA . HIS B 1 276 ? 7.555 24.484 36.625 1 95.38 276 HIS B CA 1
ATOM 5711 C C . HIS B 1 276 ? 8.477 23.625 35.781 1 95.38 276 HIS B C 1
ATOM 5713 O O . HIS B 1 276 ? 8.164 23.328 34.625 1 95.38 276 HIS B O 1
ATOM 5719 N N . SER B 1 277 ? 9.609 23.188 36.25 1 92.56 277 SER B N 1
ATOM 5720 C CA . SER B 1 277 ? 10.617 22.453 35.469 1 92.56 277 SER B CA 1
ATOM 5721 C C . SER B 1 277 ? 10.047 21.156 34.906 1 92.56 277 SER B C 1
ATOM 5723 O O . SER B 1 277 ? 10.406 20.734 33.812 1 92.56 277 SER B O 1
ATOM 5725 N N . ASP B 1 278 ? 9.133 20.578 35.656 1 89.94 278 ASP B N 1
ATOM 5726 C CA . ASP B 1 278 ? 8.594 19.297 35.25 1 89.94 278 ASP B CA 1
ATOM 5727 C C . ASP B 1 278 ? 7.387 19.469 34.312 1 89.94 278 ASP B C 1
ATOM 5729 O O . ASP B 1 278 ? 6.855 18.484 33.812 1 89.94 278 ASP B O 1
ATOM 5733 N N . GLU B 1 279 ? 6.996 20.641 34.125 1 92.81 279 GLU B N 1
ATOM 5734 C CA . GLU B 1 279 ? 5.875 20.891 33.219 1 92.81 279 GLU B CA 1
ATOM 5735 C C . GLU B 1 279 ? 6.355 21.438 31.875 1 92.81 279 GLU B C 1
ATOM 5737 O O . GLU B 1 279 ? 7.449 22 31.781 1 92.81 279 GLU B O 1
ATOM 5742 N N . ASP B 1 280 ? 5.562 21.219 30.844 1 93.5 280 ASP B N 1
ATOM 5743 C CA . ASP B 1 280 ? 5.941 21.625 29.5 1 93.5 280 ASP B CA 1
ATOM 5744 C C . ASP B 1 280 ? 5.258 22.938 29.109 1 93.5 280 ASP B C 1
ATOM 5746 O O . ASP B 1 280 ? 5.684 23.609 28.172 1 93.5 280 ASP B O 1
ATOM 5750 N N . PHE B 1 281 ? 4.188 23.281 29.734 1 95.94 281 PHE B N 1
ATOM 5751 C CA . PHE B 1 281 ? 3.504 24.547 29.469 1 95.94 281 PHE B CA 1
ATOM 5752 C C . PHE B 1 281 ? 2.703 25 30.688 1 95.94 281 PHE B C 1
ATOM 5754 O O . PHE B 1 281 ? 2.533 24.25 31.641 1 95.94 281 PHE B O 1
ATOM 5761 N N . PHE B 1 282 ? 2.305 26.219 30.688 1 97.19 282 PHE B N 1
ATOM 5762 C CA . PHE B 1 282 ? 1.477 26.812 31.734 1 97.19 282 PHE B CA 1
ATOM 5763 C C . PHE B 1 282 ? 0.288 27.547 31.125 1 97.19 282 PHE B C 1
ATOM 5765 O O . PHE B 1 282 ? 0.432 28.234 30.109 1 97.19 282 PHE B O 1
ATOM 5772 N N . ALA B 1 283 ? -0.874 27.328 31.688 1 97.69 283 ALA B N 1
ATOM 5773 C CA . ALA B 1 283 ? -2.084 28.016 31.266 1 97.69 283 ALA B CA 1
ATOM 5774 C C . ALA B 1 283 ? -2.764 28.719 32.438 1 97.69 283 ALA B C 1
ATOM 5776 O O . ALA B 1 283 ? -2.809 28.172 33.531 1 97.69 283 ALA B O 1
ATOM 5777 N N . CYS B 1 284 ? -3.268 29.891 32.188 1 97.94 284 CYS B N 1
ATOM 5778 C CA . CYS B 1 284 ? -3.975 30.656 33.188 1 97.94 284 CYS B CA 1
ATOM 5779 C C . CYS B 1 284 ? -5.246 31.281 32.625 1 97.94 284 CYS B C 1
ATOM 5781 O O . CYS B 1 284 ? -5.199 31.984 31.609 1 97.94 284 CYS B O 1
ATOM 5783 N N . CYS B 1 285 ? -6.344 31 33.219 1 97.12 285 CYS B N 1
ATOM 5784 C CA . CYS B 1 285 ? -7.637 31.562 32.844 1 97.12 285 CYS B CA 1
ATOM 5785 C C . CYS B 1 285 ? -8.188 32.469 33.938 1 97.12 285 CYS B C 1
ATOM 5787 O O . CYS B 1 285 ? -8.297 32.031 35.094 1 97.12 285 CYS B O 1
ATOM 5789 N N . ILE B 1 286 ? -8.508 33.625 33.594 1 95.88 286 ILE B N 1
ATOM 5790 C CA . ILE B 1 286 ? -9.102 34.562 34.531 1 95.88 286 ILE B CA 1
ATOM 5791 C C . ILE B 1 286 ? -10.438 35.062 34 1 95.88 286 ILE B C 1
ATOM 5793 O O . ILE B 1 286 ? -10.5 35.625 32.938 1 95.88 286 ILE B O 1
ATOM 5797 N N . MET B 1 287 ? -11.445 34.812 34.75 1 93.56 287 MET B N 1
ATOM 5798 C CA . MET B 1 287 ? -12.797 35.25 34.406 1 93.56 287 MET B CA 1
ATOM 5799 C C . MET B 1 287 ? -13.367 36.156 35.5 1 93.56 287 MET B C 1
ATOM 5801 O O . MET B 1 287 ? -13.523 35.75 36.656 1 93.56 287 MET B O 1
ATOM 5805 N N . SER B 1 288 ? -13.609 37.344 35.188 1 91.62 288 SER B N 1
ATOM 5806 C CA . SER B 1 288 ? -14.125 38.375 36.094 1 91.62 288 SER B CA 1
ATOM 5807 C C . SER B 1 288 ? -14.641 39.594 35.344 1 91.62 288 SER B C 1
ATOM 5809 O O . SER B 1 288 ? -14.844 39.531 34.125 1 91.62 288 SER B O 1
ATOM 5811 N N . HIS B 1 289 ? -15.062 40.656 36.062 1 85.81 289 HIS B N 1
ATOM 5812 C CA . HIS B 1 289 ? -15.227 41.969 35.469 1 85.81 289 HIS B CA 1
ATOM 5813 C C . HIS B 1 289 ? -13.883 42.625 35.156 1 85.81 289 HIS B C 1
ATOM 5815 O O . HIS B 1 289 ? -12.859 42.219 35.75 1 85.81 289 HIS B O 1
ATOM 5821 N N . GLY B 1 290 ? -13.898 43.438 34.25 1 81.69 290 GLY B N 1
ATOM 5822 C CA . GLY B 1 290 ? -12.656 44.125 33.906 1 81.69 290 GLY B CA 1
ATOM 5823 C C . GLY B 1 290 ? -12.867 45.5 33.312 1 81.69 290 GLY B C 1
ATOM 5824 O O . GLY B 1 290 ? -14 45.938 33.125 1 81.69 290 GLY B O 1
ATOM 5825 N N . THR B 1 291 ? -11.844 46.219 33.406 1 74.75 291 THR B N 1
ATOM 5826 C CA . THR B 1 291 ? -11.789 47.5 32.719 1 74.75 291 THR B CA 1
ATOM 5827 C C . THR B 1 291 ? -10.43 47.719 32.062 1 74.75 291 THR B C 1
ATOM 5829 O O . THR B 1 291 ? -9.391 47.438 32.656 1 74.75 291 THR B O 1
ATOM 5832 N N . GLN B 1 292 ? -10.414 48.188 30.906 1 71.69 292 GLN B N 1
ATOM 5833 C CA . GLN B 1 292 ? -9.273 48.469 30.047 1 71.69 292 GLN B CA 1
ATOM 5834 C C . GLN B 1 292 ? -7.977 47.969 30.688 1 71.69 292 GLN B C 1
ATOM 5836 O O . GLN B 1 292 ? -7.273 48.75 31.344 1 71.69 292 GLN B O 1
ATOM 5841 N N . GLY B 1 293 ? -7.605 46.625 30.516 1 73 293 GLY B N 1
ATOM 5842 C CA . GLY B 1 293 ? -6.336 46.031 30.891 1 73 293 GLY B CA 1
ATOM 5843 C C . GLY B 1 293 ? -6.297 45.594 32.344 1 73 293 GLY B C 1
ATOM 5844 O O . GLY B 1 293 ? -5.23 45.281 32.875 1 73 293 GLY B O 1
ATOM 5845 N N . LYS B 1 294 ? -7.406 45.75 33 1 83.31 294 LYS B N 1
ATOM 5846 C CA . LYS B 1 294 ? -7.48 45.344 34.406 1 83.31 294 LYS B CA 1
ATOM 5847 C C . LYS B 1 294 ? -8.562 44.312 34.625 1 83.31 294 LYS B C 1
ATOM 5849 O O . LYS B 1 294 ? -9.547 44.25 33.875 1 83.31 294 LYS B O 1
ATOM 5854 N N . VAL B 1 295 ? -8.32 43.5 35.594 1 88.94 295 VAL B N 1
ATOM 5855 C CA . VAL B 1 295 ? -9.32 42.531 36 1 88.94 295 VAL B CA 1
ATOM 5856 C C . VAL B 1 295 ? -9.703 42.812 37.469 1 88.94 295 VAL B C 1
ATOM 5858 O O . VAL B 1 295 ? -8.836 43.094 38.281 1 88.94 295 VAL B O 1
ATOM 5861 N N . PHE B 1 296 ? -10.977 42.688 37.75 1 91.31 296 PHE B N 1
ATOM 5862 C CA . PHE B 1 296 ? -11.469 43 39.094 1 91.31 296 PHE B CA 1
ATOM 5863 C C . PHE B 1 296 ? -11.453 41.75 39.969 1 91.31 296 PHE B C 1
ATOM 5865 O O . PHE B 1 296 ? -11.797 40.656 39.5 1 91.31 296 PHE B O 1
ATOM 5872 N N . ALA B 1 297 ? -11.07 41.969 41.188 1 94.31 297 ALA B N 1
ATOM 5873 C CA . ALA B 1 297 ? -11.18 40.938 42.219 1 94.31 297 ALA B CA 1
ATOM 5874 C C . ALA B 1 297 ? -12.539 41 42.906 1 94.31 297 ALA B C 1
ATOM 5876 O O . ALA B 1 297 ? -13.344 41.906 42.625 1 94.31 297 ALA B O 1
ATOM 5877 N N . ALA B 1 298 ? -12.836 40.094 43.75 1 93.75 298 ALA B N 1
ATOM 5878 C CA . ALA B 1 298 ? -14.141 39.938 44.406 1 93.75 298 ALA B CA 1
ATOM 5879 C C . ALA B 1 298 ? -14.43 41.125 45.312 1 93.75 298 ALA B C 1
ATOM 5881 O O . ALA B 1 298 ? -15.586 41.438 45.562 1 93.75 298 ALA B O 1
ATOM 5882 N N . ASP B 1 299 ? -13.406 41.781 45.844 1 94.19 299 ASP B N 1
ATOM 5883 C CA . ASP B 1 299 ? -13.602 42.906 46.75 1 94.19 299 ASP B CA 1
ATOM 5884 C C . ASP B 1 299 ? -13.766 44.219 46 1 94.19 299 ASP B C 1
ATOM 5886 O O . ASP B 1 299 ? -13.875 45.281 46.625 1 94.19 299 ASP B O 1
ATOM 5890 N N . GLY B 1 300 ? -13.617 44.219 44.688 1 88.94 300 GLY B N 1
ATOM 5891 C CA . GLY B 1 300 ? -13.867 45.406 43.875 1 88.94 300 GLY B CA 1
ATOM 5892 C C . GLY B 1 300 ? -12.602 46.094 43.438 1 88.94 300 GLY B C 1
ATOM 5893 O O . GLY B 1 300 ? -12.641 47 42.594 1 88.94 300 GLY B O 1
ATOM 5894 N N . PHE B 1 301 ? -11.523 45.625 44.031 1 91.75 301 PHE B N 1
ATOM 5895 C CA . PHE B 1 301 ? -10.25 46.188 43.594 1 91.75 301 PHE B CA 1
ATOM 5896 C C . PHE B 1 301 ? -9.773 45.5 42.312 1 91.75 301 PHE B C 1
ATOM 5898 O O . PHE B 1 301 ? -10.297 44.438 41.938 1 91.75 301 PHE B O 1
ATOM 5905 N N . SER B 1 302 ? -8.906 46.188 41.594 1 90.62 302 SER B N 1
ATOM 5906 C CA . SER B 1 302 ? -8.5 45.656 40.281 1 90.62 302 SER B CA 1
ATOM 5907 C C . SER B 1 302 ? -7 45.406 40.25 1 90.62 302 SER B C 1
ATOM 5909 O O . SER B 1 302 ? -6.238 45.969 41 1 90.62 302 SER B O 1
ATOM 5911 N N . ALA B 1 303 ? -6.559 44.438 39.438 1 90.69 303 ALA B N 1
ATOM 5912 C CA . ALA B 1 303 ? -5.168 44.156 39.094 1 90.69 303 ALA B CA 1
ATOM 5913 C C . ALA B 1 303 ? -4.906 44.406 37.625 1 90.69 303 ALA B C 1
ATOM 5915 O O . ALA B 1 303 ? -5.746 44.062 36.781 1 90.69 303 ALA B O 1
ATOM 5916 N N . GLU B 1 304 ? -3.758 44.938 37.344 1 85.56 304 GLU B N 1
ATOM 5917 C CA . GLU B 1 304 ? -3.367 45.125 35.938 1 85.56 304 GLU B CA 1
ATOM 5918 C C . GLU B 1 304 ? -2.996 43.781 35.312 1 85.56 304 GLU B C 1
ATOM 5920 O O . GLU B 1 304 ? -2.209 43 35.875 1 85.56 304 GLU B O 1
ATOM 5925 N N . LEU B 1 305 ? -3.58 43.562 34.188 1 86.5 305 LEU B N 1
ATOM 5926 C CA . LEU B 1 305 ? -3.271 42.344 33.469 1 86.5 305 LEU B CA 1
ATOM 5927 C C . LEU B 1 305 ? -1.777 42.25 33.188 1 86.5 305 LEU B C 1
ATOM 5929 O O . LEU B 1 305 ? -1.204 41.156 33.25 1 86.5 305 LEU B O 1
ATOM 5933 N N . LEU B 1 306 ? -1.166 43.312 32.875 1 83.06 306 LEU B N 1
ATOM 5934 C CA . LEU B 1 306 ? 0.269 43.312 32.594 1 83.06 306 LEU B CA 1
ATOM 5935 C C . LEU B 1 306 ? 1.053 42.812 33.812 1 83.06 306 LEU B C 1
ATOM 5937 O O . LEU B 1 306 ? 2.01 42.031 33.656 1 83.06 306 LEU B O 1
ATOM 5941 N N . ASP B 1 307 ? 0.654 43.25 34.938 1 86.38 307 ASP B N 1
ATOM 5942 C CA . ASP B 1 307 ? 1.316 42.812 36.156 1 86.38 307 ASP B CA 1
ATOM 5943 C C . ASP B 1 307 ? 1.151 41.281 36.344 1 86.38 307 ASP B C 1
ATOM 5945 O O . ASP B 1 307 ? 2.078 40.625 36.781 1 86.38 307 ASP B O 1
ATOM 5949 N N . ILE B 1 308 ? 0.034 40.875 35.969 1 92.25 308 ILE B N 1
ATOM 5950 C CA . ILE B 1 308 ? -0.252 39.469 36.094 1 92.25 308 ILE B CA 1
ATOM 5951 C C . ILE B 1 308 ? 0.625 38.656 35.125 1 92.25 308 ILE B C 1
ATOM 5953 O O . ILE B 1 308 ? 1.296 37.719 35.531 1 92.25 308 ILE B O 1
ATOM 5957 N N . LEU B 1 309 ? 0.671 39.062 33.906 1 90.56 309 LEU B N 1
ATOM 5958 C CA . LEU B 1 309 ? 1.455 38.375 32.875 1 90.56 309 LEU B CA 1
ATOM 5959 C C . LEU B 1 309 ? 2.941 38.406 33.219 1 90.56 309 LEU B C 1
ATOM 5961 O O . LEU B 1 309 ? 3.654 37.438 33.031 1 90.56 309 LEU B O 1
ATOM 5965 N N . SER B 1 310 ? 3.365 39.531 33.75 1 88.31 310 SER B N 1
ATOM 5966 C CA . SER B 1 310 ? 4.785 39.781 34 1 88.31 310 SER B CA 1
ATOM 5967 C C . SER B 1 310 ? 5.301 38.844 35.094 1 88.31 310 SER B C 1
ATOM 5969 O O . SER B 1 310 ? 6.504 38.625 35.219 1 88.31 310 SER B O 1
ATOM 5971 N N . LEU B 1 311 ? 4.422 38.312 35.906 1 93.81 311 LEU B N 1
ATOM 5972 C CA . LEU B 1 311 ? 4.824 37.375 36.969 1 93.81 311 LEU B CA 1
ATOM 5973 C C . LEU B 1 311 ? 5.426 36.094 36.375 1 93.81 311 LEU B C 1
ATOM 5975 O O . LEU B 1 311 ? 6.207 35.406 37.031 1 93.81 311 LEU B O 1
ATOM 5979 N N . PHE B 1 312 ? 5.145 35.875 35.094 1 94 312 PHE B N 1
ATOM 5980 C CA . PHE B 1 312 ? 5.492 34.562 34.531 1 94 312 PHE B CA 1
ATOM 5981 C C . PHE B 1 312 ? 6.52 34.719 33.438 1 94 312 PHE B C 1
ATOM 5983 O O . PHE B 1 312 ? 6.727 33.812 32.625 1 94 312 PHE B O 1
ATOM 5990 N N . ASN B 1 313 ? 7.09 35.875 33.312 1 88.5 313 ASN B N 1
ATOM 5991 C CA . ASN B 1 313 ? 8.148 36.031 32.344 1 88.5 313 ASN B CA 1
ATOM 5992 C C . ASN B 1 313 ? 9.43 35.312 32.75 1 88.5 313 ASN B C 1
ATOM 5994 O O . ASN B 1 313 ? 9.5 34.75 33.875 1 88.5 313 ASN B O 1
ATOM 5998 N N . GLY B 1 314 ? 10.453 35.188 31.953 1 85.94 314 GLY B N 1
ATOM 5999 C CA . GLY B 1 314 ? 11.672 34.438 32.188 1 85.94 314 GLY B CA 1
ATOM 6000 C C . GLY B 1 314 ? 12.469 34.906 33.375 1 85.94 314 GLY B C 1
ATOM 6001 O O . GLY B 1 314 ? 13.133 34.125 34.031 1 85.94 314 GLY B O 1
ATOM 6002 N N . ASN B 1 315 ? 12.336 36.125 33.688 1 85.44 315 ASN B N 1
ATOM 6003 C CA . ASN B 1 315 ? 13.086 36.688 34.812 1 85.44 315 ASN B CA 1
ATOM 6004 C C . ASN B 1 315 ? 12.43 36.375 36.156 1 85.44 315 ASN B C 1
ATOM 6006 O O . ASN B 1 315 ? 13.117 36.062 37.125 1 85.44 315 ASN B O 1
ATOM 6010 N N . ARG B 1 316 ? 11.18 36.438 36.156 1 91 316 ARG B N 1
ATOM 6011 C CA . ARG B 1 316 ? 10.445 36.25 37.406 1 91 316 ARG B CA 1
ATOM 6012 C C . ARG B 1 316 ? 10.062 34.781 37.594 1 91 316 ARG B C 1
ATOM 6014 O O . ARG B 1 316 ? 9.844 34.344 38.719 1 91 316 ARG B O 1
ATOM 6021 N N . CYS B 1 317 ? 9.953 34.062 36.531 1 94.44 317 CYS B N 1
ATOM 6022 C CA . CYS B 1 317 ? 9.656 32.625 36.562 1 94.44 317 CYS B CA 1
ATOM 6023 C C . CYS B 1 317 ? 10.578 31.859 35.625 1 94.44 317 CYS B C 1
ATOM 6025 O O . CYS B 1 317 ? 10.141 31.344 34.594 1 94.44 317 CYS B O 1
ATOM 6027 N N . PRO B 1 318 ? 11.805 31.703 36 1 94 318 PRO B N 1
ATOM 6028 C CA . PRO B 1 318 ? 12.82 31.109 35.125 1 94 318 PRO B CA 1
ATOM 6029 C C . PRO B 1 318 ? 12.484 29.688 34.688 1 94 318 PRO B C 1
ATOM 6031 O O . PRO B 1 318 ? 12.883 29.25 33.594 1 94 318 PRO B O 1
ATOM 6034 N N . SER B 1 319 ? 11.773 28.984 35.531 1 96.06 319 SER B N 1
ATOM 6035 C CA . SER B 1 319 ? 11.453 27.594 35.25 1 96.06 319 SER B CA 1
ATOM 6036 C C . SER B 1 319 ? 10.492 27.484 34.062 1 96.06 319 SER B C 1
ATOM 6038 O O . SER B 1 319 ? 10.305 26.406 33.5 1 96.06 319 SER B O 1
ATOM 6040 N N . LEU B 1 320 ? 9.906 28.609 33.594 1 94.69 320 LEU B N 1
ATOM 6041 C CA . LEU B 1 320 ? 9 28.625 32.438 1 94.69 320 LEU B CA 1
ATOM 6042 C C . LEU B 1 320 ? 9.695 29.203 31.203 1 94.69 320 LEU B C 1
ATOM 6044 O O . LEU B 1 320 ? 9.07 29.344 30.156 1 94.69 320 LEU B O 1
ATOM 6048 N N . MET B 1 321 ? 10.953 29.438 31.344 1 91.25 321 MET B N 1
ATOM 6049 C CA . MET B 1 321 ? 11.711 29.938 30.203 1 91.25 321 MET B CA 1
ATOM 6050 C C . MET B 1 321 ? 11.68 28.938 29.047 1 91.25 321 MET B C 1
ATOM 6052 O O . MET B 1 321 ? 11.945 27.75 29.25 1 91.25 321 MET B O 1
ATOM 6056 N N . GLY B 1 322 ? 11.312 29.406 27.922 1 89.81 322 GLY B N 1
ATOM 6057 C CA . GLY B 1 322 ? 11.281 28.578 26.734 1 89.81 322 GLY B CA 1
ATOM 6058 C C . GLY B 1 322 ? 10.023 27.734 26.625 1 89.81 322 GLY B C 1
ATOM 6059 O O . GLY B 1 322 ? 9.867 26.953 25.688 1 89.81 322 GLY B O 1
ATOM 6060 N N . LYS B 1 323 ? 9.164 27.953 27.594 1 93.69 323 LYS B N 1
ATOM 6061 C CA . LYS B 1 323 ? 7.918 27.188 27.609 1 93.69 323 LYS B CA 1
ATOM 6062 C C . LYS B 1 323 ? 6.719 28.094 27.328 1 93.69 323 LYS B C 1
ATOM 6064 O O . LYS B 1 323 ? 6.707 29.25 27.719 1 93.69 323 LYS B O 1
ATOM 6069 N N . PRO B 1 324 ? 5.734 27.531 26.594 1 95.31 324 PRO B N 1
ATOM 6070 C CA . PRO B 1 324 ? 4.574 28.359 26.281 1 95.31 324 PRO B CA 1
ATOM 6071 C C . PRO B 1 324 ? 3.75 28.719 27.516 1 95.31 324 PRO B C 1
ATOM 6073 O O . PRO B 1 324 ? 3.488 27.859 28.359 1 95.31 324 PRO B O 1
ATOM 6076 N N . LYS B 1 325 ? 3.471 29.953 27.656 1 96.5 325 LYS B N 1
ATOM 6077 C CA . LYS B 1 325 ? 2.582 30.5 28.672 1 96.5 325 LYS B CA 1
ATOM 6078 C C . LYS B 1 325 ? 1.289 31.031 28.047 1 96.5 325 LYS B C 1
ATOM 6080 O O . LYS B 1 325 ? 1.294 32.031 27.359 1 96.5 325 LYS B O 1
ATOM 6085 N N . LEU B 1 326 ? 0.184 30.391 28.344 1 96.94 326 LEU B N 1
ATOM 6086 C CA . LEU B 1 326 ? -1.102 30.672 27.719 1 96.94 326 LEU B CA 1
ATOM 6087 C C . LEU B 1 326 ? -2.031 31.406 28.672 1 96.94 326 LEU B C 1
ATOM 6089 O O . LEU B 1 326 ? -2.295 30.922 29.781 1 96.94 326 LEU B O 1
ATOM 6093 N N . PHE B 1 327 ? -2.529 32.531 28.25 1 95.38 327 PHE B N 1
ATOM 6094 C CA . PHE B 1 327 ? -3.449 33.281 29.078 1 95.38 327 PHE B CA 1
ATOM 6095 C C . PHE B 1 327 ? -4.781 33.5 28.359 1 95.38 327 PHE B C 1
ATOM 6097 O O . PHE B 1 327 ? -4.816 33.969 27.219 1 95.38 327 PHE B O 1
ATOM 6104 N N . PHE B 1 328 ? -5.836 33.125 28.969 1 94.88 328 PHE B N 1
ATOM 6105 C CA . PHE B 1 328 ? -7.199 33.312 28.484 1 94.88 328 PHE B CA 1
ATOM 6106 C C . PHE B 1 328 ? -7.977 34.219 29.438 1 94.88 328 PHE B C 1
ATOM 6108 O O . PHE B 1 328 ? -8.258 33.844 30.578 1 94.88 328 PHE B O 1
ATOM 6115 N N . ILE B 1 329 ? -8.352 35.344 28.953 1 91.38 329 ILE B N 1
ATOM 6116 C CA . ILE B 1 329 ? -8.961 36.344 29.828 1 91.38 329 ILE B CA 1
ATOM 6117 C C . ILE B 1 329 ? -10.398 36.594 29.375 1 91.38 329 ILE B C 1
ATOM 6119 O O . ILE B 1 329 ? -10.633 36.969 28.234 1 91.38 329 ILE B O 1
ATOM 6123 N N . GLN B 1 330 ? -11.312 36.281 30.281 1 88.94 330 GLN B N 1
ATOM 6124 C CA . GLN B 1 330 ? -12.719 36.656 30.109 1 88.94 330 GLN B CA 1
ATOM 6125 C C . GLN B 1 330 ? -13.109 37.781 31.031 1 88.94 330 GLN B C 1
ATOM 6127 O O . GLN B 1 330 ? -13.492 37.562 32.188 1 88.94 330 GLN B O 1
ATOM 6132 N N . ALA B 1 331 ? -12.906 38.938 30.641 1 80.06 331 ALA B N 1
ATOM 6133 C CA . ALA B 1 331 ? -13.281 40.125 31.422 1 80.06 331 ALA B CA 1
ATOM 6134 C C . ALA B 1 331 ? -13.734 41.25 30.516 1 80.06 331 ALA B C 1
ATOM 6136 O O . ALA B 1 331 ? -13.219 41.438 29.406 1 80.06 331 ALA B O 1
ATOM 6137 N N . CYS B 1 332 ? -14.898 41.812 30.859 1 64.56 332 CYS B N 1
ATOM 6138 C CA . CYS B 1 332 ? -15.422 42.938 30.094 1 64.56 332 CYS B CA 1
ATOM 6139 C C . CYS B 1 332 ? -14.477 44.125 30.156 1 64.56 332 CYS B C 1
ATOM 6141 O O . CYS B 1 332 ? -13.898 44.406 31.203 1 64.56 332 CYS B O 1
ATOM 6143 N N . GLN B 1 333 ? -14.07 44.625 29.078 1 57.16 333 GLN B N 1
ATOM 6144 C CA . GLN B 1 333 ? -13.078 45.688 29.125 1 57.16 333 GLN B CA 1
ATOM 6145 C C . GLN B 1 333 ? -13.711 47.062 28.875 1 57.16 333 GLN B C 1
ATOM 6147 O O . GLN B 1 333 ? -13.039 48 28.438 1 57.16 333 GLN B O 1
ATOM 6152 N N . GLY B 1 334 ? -14.898 47.219 28.906 1 57.53 334 GLY B N 1
ATOM 6153 C CA . GLY B 1 334 ? -15.555 48.5 28.703 1 57.53 334 GLY B CA 1
ATOM 6154 C C . GLY B 1 334 ? -17.078 48.406 28.656 1 57.53 334 GLY B C 1
ATOM 6155 O O . GLY B 1 334 ? -17.625 47.344 29.016 1 57.53 334 GLY B O 1
ATOM 6156 N N . ASP B 1 335 ? -17.75 49.562 28.656 1 51.97 335 ASP B N 1
ATOM 6157 C CA . ASP B 1 335 ? -19.203 49.656 28.719 1 51.97 335 ASP B CA 1
ATOM 6158 C C . ASP B 1 335 ? -19.812 49.688 27.312 1 51.97 335 ASP B C 1
ATOM 6160 O O . ASP B 1 335 ? -21.031 49.812 27.156 1 51.97 335 ASP B O 1
ATOM 6164 N N . LYS B 1 336 ? -18.906 49.688 26.172 1 54.56 336 LYS B N 1
ATOM 6165 C CA . LYS B 1 336 ? -19.484 49.781 24.828 1 54.56 336 LYS B CA 1
ATOM 6166 C C . LYS B 1 336 ? -19.891 48.406 24.297 1 54.56 336 LYS B C 1
ATOM 6168 O O . LYS B 1 336 ? -19.266 47.406 24.625 1 54.56 336 LYS B O 1
ATOM 6173 N N . ASP B 1 337 ? -21.188 48.312 23.781 1 46.16 337 ASP B N 1
ATOM 6174 C CA . ASP B 1 337 ? -21.734 47.062 23.234 1 46.16 337 ASP B CA 1
ATOM 6175 C C . ASP B 1 337 ? -21.125 46.75 21.859 1 46.16 337 ASP B C 1
ATOM 6177 O O . ASP B 1 337 ? -21.281 47.531 20.922 1 46.16 337 ASP B O 1
ATOM 6181 N N . GLN B 1 338 ? -20.266 45.844 21.703 1 46.75 338 GLN B N 1
ATOM 6182 C CA . GLN B 1 338 ? -19.578 45.469 20.469 1 46.75 338 GLN B CA 1
ATOM 6183 C C . GLN B 1 338 ? -20.594 45.188 19.359 1 46.75 338 GLN B C 1
ATOM 6185 O O . GLN B 1 338 ? -20.297 45.375 18.172 1 46.75 338 GLN B O 1
ATOM 6190 N N . THR B 1 339 ? -21.781 44.531 19.609 1 42.81 339 THR B N 1
ATOM 6191 C CA . THR B 1 339 ? -22.766 44.188 18.578 1 42.81 339 THR B CA 1
ATOM 6192 C C . THR B 1 339 ? -23.391 45.438 17.984 1 42.81 339 THR B C 1
ATOM 6194 O O . THR B 1 339 ? -23.953 45.406 16.891 1 42.81 339 THR B O 1
ATOM 6197 N N . VAL B 1 340 ? -23.625 46.5 18.766 1 38.31 340 VAL B N 1
ATOM 6198 C CA . VAL B 1 340 ? -24.438 47.625 18.344 1 38.31 340 VAL B CA 1
ATOM 6199 C C . VAL B 1 340 ? -23.594 48.625 17.562 1 38.31 340 VAL B C 1
ATOM 6201 O O . VAL B 1 340 ? -24.062 49.25 16.625 1 38.31 340 VAL B O 1
ATOM 6204 N N . GLU B 1 341 ? -22.438 49.156 18.125 1 39.44 341 GLU B N 1
ATOM 6205 C CA . GLU B 1 341 ? -21.828 50.344 17.578 1 39.44 341 GLU B CA 1
ATOM 6206 C C . GLU B 1 341 ? -21.016 50.031 16.328 1 39.44 341 GLU B C 1
ATOM 6208 O O . GLU B 1 341 ? -19.812 49.75 16.422 1 39.44 341 GLU B O 1
ATOM 6213 N N . ILE B 1 342 ? -21.297 49.344 15.469 1 36.66 342 ILE B N 1
ATOM 6214 C CA . ILE B 1 342 ? -20.656 49.344 14.164 1 36.66 342 ILE B CA 1
ATOM 6215 C C . ILE B 1 342 ? -20.359 50.781 13.734 1 36.66 342 ILE B C 1
ATOM 6217 O O . ILE B 1 342 ? -19.516 51.031 12.867 1 36.66 342 ILE B O 1
ATOM 6221 N N . ALA B 1 343 ? -21.312 51.844 13.828 1 33 343 ALA B N 1
ATOM 6222 C CA . ALA B 1 343 ? -21.266 53.094 13.062 1 33 343 ALA B CA 1
ATOM 6223 C C . ALA B 1 343 ? -20.156 54 13.57 1 33 343 ALA B C 1
ATOM 6225 O O . ALA B 1 343 ? -19.344 54.5 12.781 1 33 343 ALA B O 1
ATOM 6226 N N . GLY B 1 344 ? -20.453 55.188 14.445 1 30.39 344 GLY B N 1
ATOM 6227 C CA . GLY B 1 344 ? -19.906 56.531 14.641 1 30.39 344 GLY B CA 1
ATOM 6228 C C . GLY B 1 344 ? -18.844 56.594 15.719 1 30.39 344 GLY B C 1
ATOM 6229 O O . GLY B 1 344 ? -18.562 57.656 16.266 1 30.39 344 GLY B O 1
ATOM 6230 N N . ALA B 1 345 ? -18.391 55.625 16.422 1 33.78 345 ALA B N 1
ATOM 6231 C CA . ALA B 1 345 ? -17.703 56.031 17.641 1 33.78 345 ALA B CA 1
ATOM 6232 C C . ALA B 1 345 ? -16.312 56.594 17.344 1 33.78 345 ALA B C 1
ATOM 6234 O O . ALA B 1 345 ? -15.43 55.844 16.906 1 33.78 345 ALA B O 1
ATOM 6235 N N . HIS B 1 346 ? -16.203 57.844 16.953 1 31.31 346 HIS B N 1
ATOM 6236 C CA . HIS B 1 346 ? -15.031 58.719 17.062 1 31.31 346 HIS B CA 1
ATOM 6237 C C . HIS B 1 346 ? -14.438 58.656 18.469 1 31.31 346 HIS B C 1
ATOM 6239 O O . HIS B 1 346 ? -14.898 59.375 19.359 1 31.31 346 HIS B O 1
ATOM 6245 N N . SER B 1 347 ? -14.266 57.625 19.109 1 31.75 347 SER B N 1
ATOM 6246 C CA . SER B 1 347 ? -13.734 57.781 20.469 1 31.75 347 SER B CA 1
ATOM 6247 C C . SER B 1 347 ? -12.445 58.594 20.453 1 31.75 347 SER B C 1
ATOM 6249 O O . SER B 1 347 ? -11.688 58.562 19.484 1 31.75 347 SER B O 1
ATOM 6251 N N . ASP B 1 348 ? -12.328 59.719 21.25 1 31.83 348 ASP B N 1
ATOM 6252 C CA . ASP B 1 348 ? -11.227 60.594 21.641 1 31.83 348 ASP B CA 1
ATOM 6253 C C . ASP B 1 348 ? -9.961 59.781 21.922 1 31.83 348 ASP B C 1
ATOM 6255 O O . ASP B 1 348 ? -9.969 58.844 22.719 1 31.83 348 ASP B O 1
ATOM 6259 N N . ALA B 1 349 ? -8.938 59.688 21.016 1 38.59 349 ALA B N 1
ATOM 6260 C CA . ALA B 1 349 ? -7.664 59.156 20.531 1 38.59 349 ALA B CA 1
ATOM 6261 C C . ALA B 1 349 ? -6.582 59.281 21.594 1 38.59 349 ALA B C 1
ATOM 6263 O O . ALA B 1 349 ? -5.391 59.156 21.297 1 38.59 349 ALA B O 1
ATOM 6264 N N . ASN B 1 350 ? -6.859 60.031 22.688 1 32.72 350 ASN B N 1
ATOM 6265 C CA . ASN B 1 350 ? -5.539 60.281 23.25 1 32.72 350 ASN B CA 1
ATOM 6266 C C . ASN B 1 350 ? -4.836 58.969 23.625 1 32.72 350 ASN B C 1
ATOM 6268 O O . ASN B 1 350 ? -3.943 58.969 24.469 1 32.72 350 ASN B O 1
ATOM 6272 N N . ASP B 1 351 ? -5.457 57.781 23.422 1 35.38 351 ASP B N 1
ATOM 6273 C CA . ASP B 1 351 ? -5.191 56.594 24.234 1 35.38 351 ASP B CA 1
ATOM 6274 C C . ASP B 1 351 ? -3.918 55.906 23.781 1 35.38 351 ASP B C 1
ATOM 6276 O O . ASP B 1 351 ? -3.736 55.656 22.578 1 35.38 351 ASP B O 1
ATOM 6280 N N . SER B 1 352 ? -2.822 56 24.453 1 35.66 352 SER B N 1
ATOM 6281 C CA . SER B 1 352 ? -1.49 55.406 24.484 1 35.66 352 SER B CA 1
ATOM 6282 C C . SER B 1 352 ? -1.547 53.906 24.203 1 35.66 352 SER B C 1
ATOM 6284 O O . SER B 1 352 ? -2.564 53.281 24.469 1 35.66 352 SER B O 1
ATOM 6286 N N . PRO B 1 353 ? -0.71 53.375 23.469 1 44.03 353 PRO B N 1
ATOM 6287 C CA . PRO B 1 353 ? -0.583 51.969 23.125 1 44.03 353 PRO B CA 1
ATOM 6288 C C . PRO B 1 353 ? -0.723 51.031 24.328 1 44.03 353 PRO B C 1
ATOM 6290 O O . PRO B 1 353 ? -0.384 51.438 25.453 1 44.03 353 PRO B O 1
ATOM 6293 N N . SER B 1 354 ? -1.596 50.062 24.406 1 53.81 354 SER B N 1
ATOM 6294 C CA . SER B 1 354 ? -1.861 49.125 25.5 1 53.81 354 SER B CA 1
ATOM 6295 C C . SER B 1 354 ? -0.567 48.562 26.062 1 53.81 354 SER B C 1
ATOM 6297 O O . SER B 1 354 ? 0.252 48.031 25.297 1 53.81 354 SER B O 1
ATOM 6299 N N . PRO B 1 355 ? -0.061 49.031 27.203 1 58.69 355 PRO B N 1
ATOM 6300 C CA . PRO B 1 355 ? 1.117 48.5 27.922 1 58.69 355 PRO B CA 1
ATOM 6301 C C . PRO B 1 355 ? 1.25 47 27.828 1 58.69 355 PRO B C 1
ATOM 6303 O O . PRO B 1 355 ? 2.365 46.469 27.781 1 58.69 355 PRO B O 1
ATOM 6306 N N . ILE B 1 356 ? 0.183 46.344 27.594 1 64.06 356 ILE B N 1
ATOM 6307 C CA . ILE B 1 356 ? 0.233 44.875 27.609 1 64.06 356 ILE B CA 1
ATOM 6308 C C . ILE B 1 356 ? 0.891 44.375 26.328 1 64.06 356 ILE B C 1
ATOM 6310 O O . ILE B 1 356 ? 1.728 43.469 26.375 1 64.06 356 ILE B O 1
ATOM 6314 N N . LEU B 1 357 ? 0.59 45 25.344 1 63.03 357 LEU B N 1
ATOM 6315 C CA . LEU B 1 357 ? 1.123 44.562 24.062 1 63.03 357 LEU B CA 1
ATOM 6316 C C . LEU B 1 357 ? 2.613 44.875 23.953 1 63.03 357 LEU B C 1
ATOM 6318 O O . LEU B 1 357 ? 3.383 44.062 23.438 1 63.03 357 LEU B O 1
ATOM 6322 N N . ALA B 1 358 ? 2.904 46 24.484 1 61.03 358 ALA B N 1
ATOM 6323 C CA . ALA B 1 358 ? 4.316 46.375 24.516 1 61.03 358 ALA B CA 1
ATOM 6324 C C . ALA B 1 358 ? 5.137 45.375 25.328 1 61.03 358 ALA B C 1
ATOM 6326 O O . ALA B 1 358 ? 6.238 45 24.938 1 61.03 358 ALA B O 1
ATOM 6327 N N . TYR B 1 359 ? 4.516 45 26.344 1 63.75 359 TYR B N 1
ATOM 6328 C CA . TYR B 1 359 ? 5.199 44.062 27.234 1 63.75 359 TYR B CA 1
ATOM 6329 C C . TYR B 1 359 ? 5.359 42.719 26.562 1 63.75 359 TYR B C 1
ATOM 6331 O O . TYR B 1 359 ? 6.441 42.125 26.594 1 63.75 359 TYR B O 1
ATOM 6339 N N . LEU B 1 360 ? 4.355 42.25 25.922 1 68.94 360 LEU B N 1
ATOM 6340 C CA . LEU B 1 360 ? 4.367 40.906 25.359 1 68.94 360 LEU B CA 1
ATOM 6341 C C . LEU B 1 360 ? 5.383 40.812 24.219 1 68.94 360 LEU B C 1
ATOM 6343 O O . LEU B 1 360 ? 5.93 39.75 23.969 1 68.94 360 LEU B O 1
ATOM 6347 N N . SER B 1 361 ? 5.664 41.844 23.641 1 64.06 361 SER B N 1
ATOM 6348 C CA . SER B 1 361 ? 6.578 41.844 22.516 1 64.06 361 SER B CA 1
ATOM 6349 C C . SER B 1 361 ? 8.016 41.594 22.953 1 64.06 361 SER B C 1
ATOM 6351 O O . SER B 1 361 ? 8.867 41.219 22.141 1 64.06 361 SER B O 1
ATOM 6353 N N . THR B 1 362 ? 8.188 41.844 24.25 1 65.25 362 THR B N 1
ATOM 6354 C CA . THR B 1 362 ? 9.547 41.625 24.75 1 65.25 362 THR B CA 1
ATOM 6355 C C . THR B 1 362 ? 9.688 40.25 25.391 1 65.25 362 THR B C 1
ATOM 6357 O O . THR B 1 362 ? 10.789 39.844 25.766 1 65.25 362 THR B O 1
ATOM 6360 N N . GLU B 1 363 ? 8.555 39.719 25.438 1 77.75 363 GLU B N 1
ATOM 6361 C CA . GLU B 1 363 ? 8.555 38.406 26.062 1 77.75 363 GLU B CA 1
ATOM 6362 C C . GLU B 1 363 ? 8.375 37.281 25.031 1 77.75 363 GLU B C 1
ATOM 6364 O O . GLU B 1 363 ? 7.805 37.531 23.953 1 77.75 363 GLU B O 1
ATOM 6369 N N . ALA B 1 364 ? 9.039 36.25 25.312 1 83.88 364 ALA B N 1
ATOM 6370 C CA . ALA B 1 364 ? 8.945 35.094 24.406 1 83.88 364 ALA B CA 1
ATOM 6371 C C . ALA B 1 364 ? 7.988 34.031 24.953 1 83.88 364 ALA B C 1
ATOM 6373 O O . ALA B 1 364 ? 7.832 33.906 26.156 1 83.88 364 ALA B O 1
ATOM 6374 N N . ASP B 1 365 ? 7.266 33.344 24.047 1 91.94 365 ASP B N 1
ATOM 6375 C CA . ASP B 1 365 ? 6.488 32.125 24.328 1 91.94 365 ASP B CA 1
ATOM 6376 C C . ASP B 1 365 ? 5.227 32.469 25.109 1 91.94 365 ASP B C 1
ATOM 6378 O O . ASP B 1 365 ? 4.855 31.734 26.031 1 91.94 365 ASP B O 1
ATOM 6382 N N . PHE B 1 366 ? 4.676 33.656 24.781 1 91.94 366 PHE B N 1
ATOM 6383 C CA . PHE B 1 366 ? 3.408 34.031 25.391 1 91.94 366 PHE B CA 1
ATOM 6384 C C . PHE B 1 366 ? 2.271 33.969 24.375 1 91.94 366 PHE B C 1
ATOM 6386 O O . PHE B 1 366 ? 2.445 34.312 23.219 1 91.94 366 PHE B O 1
ATOM 6393 N N . PHE B 1 367 ? 1.19 33.5 24.812 1 93.62 367 PHE B N 1
ATOM 6394 C CA . PHE B 1 367 ? -0.085 33.562 24.109 1 93.62 367 PHE B CA 1
ATOM 6395 C C . PHE B 1 367 ? -1.146 34.219 24.984 1 93.62 367 PHE B C 1
ATOM 6397 O O . PHE B 1 367 ? -1.308 33.844 26.141 1 93.62 367 PHE B O 1
ATOM 6404 N N . LEU B 1 368 ? -1.8 35.219 24.453 1 91.44 368 LEU B N 1
ATOM 6405 C CA . LEU B 1 368 ? -2.855 35.906 25.172 1 91.44 368 LEU B CA 1
ATOM 6406 C C . LEU B 1 368 ? -4.129 35.969 24.344 1 91.44 368 LEU B C 1
ATOM 6408 O O . LEU B 1 368 ? -4.109 36.438 23.203 1 91.44 368 LEU B O 1
ATOM 6412 N N . ALA B 1 369 ? -5.16 35.438 24.875 1 91.44 369 ALA B N 1
ATOM 6413 C CA . ALA B 1 369 ? -6.477 35.562 24.266 1 91.44 369 ALA B CA 1
ATOM 6414 C C . ALA B 1 369 ? -7.422 36.375 25.141 1 91.44 369 ALA B C 1
ATOM 6416 O O . ALA B 1 369 ? -7.633 36.031 26.312 1 91.44 369 ALA B O 1
ATOM 6417 N N . LEU B 1 370 ? -7.93 37.406 24.594 1 86.31 370 LEU B N 1
ATOM 6418 C CA . LEU B 1 370 ? -8.914 38.25 25.266 1 86.31 370 LEU B CA 1
ATOM 6419 C C . LEU B 1 370 ? -10.305 38.031 24.672 1 86.31 370 LEU B C 1
ATOM 6421 O O . LEU B 1 370 ? -10.484 38.094 23.453 1 86.31 370 LEU B O 1
ATOM 6425 N N . ALA B 1 371 ? -11.266 37.75 25.531 1 82.56 371 ALA B N 1
ATOM 6426 C CA . ALA B 1 371 ? -12.633 37.531 25.078 1 82.56 371 ALA B CA 1
ATOM 6427 C C . ALA B 1 371 ? -13.188 38.75 24.344 1 82.56 371 ALA B C 1
ATOM 6429 O O . ALA B 1 371 ? -13.953 38.625 23.391 1 82.56 371 ALA B O 1
ATOM 6430 N N . THR B 1 372 ? -12.961 39.844 24.906 1 69.44 372 THR B N 1
ATOM 6431 C CA . THR B 1 372 ? -13.406 41.062 24.266 1 69.44 372 THR B CA 1
ATOM 6432 C C . THR B 1 372 ? -12.266 42.094 24.172 1 69.44 372 THR B C 1
ATOM 6434 O O . THR B 1 372 ? -11.266 41.969 24.891 1 69.44 372 THR B O 1
ATOM 6437 N N . VAL B 1 373 ? -12.406 42.781 23.141 1 56.75 373 VAL B N 1
ATOM 6438 C CA . VAL B 1 373 ? -11.383 43.812 22.984 1 56.75 373 VAL B CA 1
ATOM 6439 C C . VAL B 1 373 ? -11.656 44.969 23.938 1 56.75 373 VAL B C 1
ATOM 6441 O O . VAL B 1 373 ? -12.789 45.156 24.375 1 56.75 373 VAL B O 1
ATOM 6444 N N . PRO B 1 374 ? -10.586 45.656 24.5 1 53.53 374 PRO B N 1
ATOM 6445 C CA . PRO B 1 374 ? -10.766 46.75 25.453 1 53.53 374 PRO B CA 1
ATOM 6446 C C . PRO B 1 374 ? -11.836 47.75 25.016 1 53.53 374 PRO B C 1
ATOM 6448 O O . PRO B 1 374 ? -11.859 48.156 23.859 1 53.53 374 PRO B O 1
ATOM 6451 N N . GLY B 1 375 ? -12.773 48.125 25.734 1 53 375 GLY B N 1
ATOM 6452 C CA . GLY B 1 375 ? -13.844 49.094 25.562 1 53 375 GLY B CA 1
ATOM 6453 C C . GLY B 1 375 ? -15.203 48.469 25.375 1 53 375 GLY B C 1
ATOM 6454 O O . GLY B 1 375 ? -16.234 49.125 25.453 1 53 375 GLY B O 1
ATOM 6455 N N . TYR B 1 376 ? -15.094 47.156 25.141 1 56.75 376 TYR B N 1
ATOM 6456 C CA . TYR B 1 376 ? -16.375 46.531 24.812 1 56.75 376 TYR B CA 1
ATOM 6457 C C . TYR B 1 376 ? -16.781 45.562 25.906 1 56.75 376 TYR B C 1
ATOM 6459 O O . TYR B 1 376 ? -15.945 45.125 26.719 1 56.75 376 TYR B O 1
ATOM 6467 N N . VAL B 1 377 ? -18.078 45.375 25.891 1 50.91 377 VAL B N 1
ATOM 6468 C CA . VAL B 1 377 ? -18.688 44.531 26.891 1 50.91 377 VAL B CA 1
ATOM 6469 C C . VAL B 1 377 ? -18.469 43.062 26.516 1 50.91 377 VAL B C 1
ATOM 6471 O O . VAL B 1 377 ? -18.547 42.688 25.344 1 50.91 377 VAL B O 1
ATOM 6474 N N . ALA B 1 378 ? -17.906 42.219 27.422 1 54.28 378 ALA B N 1
ATOM 6475 C CA . ALA B 1 378 ? -17.906 40.75 27.281 1 54.28 378 ALA B CA 1
ATOM 6476 C C . ALA B 1 378 ? -19.25 40.156 27.656 1 54.28 378 ALA B C 1
ATOM 6478 O O . ALA B 1 378 ? -19.75 40.344 28.766 1 54.28 378 ALA B O 1
ATOM 6479 N N . TYR B 1 379 ? -19.969 39.562 26.609 1 55 379 TYR B N 1
ATOM 6480 C CA . TYR B 1 379 ? -21.359 39.156 26.797 1 55 379 TYR B CA 1
ATOM 6481 C C . TYR B 1 379 ? -21.453 37.844 27.547 1 55 379 TYR B C 1
ATOM 6483 O O . TYR B 1 379 ? -20.578 36.969 27.422 1 55 379 TYR B O 1
ATOM 6491 N N . ARG B 1 380 ? -22.391 37.75 28.562 1 56.09 380 ARG B N 1
ATOM 6492 C CA . ARG B 1 380 ? -22.75 36.562 29.297 1 56.09 380 ARG B CA 1
ATOM 6493 C C . ARG B 1 380 ? -24.219 36.188 29.109 1 56.09 380 ARG B C 1
ATOM 6495 O O . ARG B 1 380 ? -25.062 37.094 28.984 1 56.09 380 ARG B O 1
ATOM 6502 N N . ARG B 1 381 ? -24.516 34.875 28.828 1 64.81 381 ARG B N 1
ATOM 6503 C CA . ARG B 1 381 ? -25.891 34.375 28.766 1 64.81 381 ARG B CA 1
ATOM 6504 C C . ARG B 1 381 ? -26.141 33.312 29.812 1 64.81 381 ARG B C 1
ATOM 6506 O O . ARG B 1 381 ? -25.297 33.094 30.672 1 64.81 381 ARG B O 1
ATOM 6513 N N . GLU B 1 382 ? -27.203 32.938 29.891 1 63.03 382 GLU B N 1
ATOM 6514 C CA . GLU B 1 382 ? -27.656 31.953 30.875 1 63.03 382 GLU B CA 1
ATOM 6515 C C . GLU B 1 382 ? -26.688 30.766 30.953 1 63.03 382 GLU B C 1
ATOM 6517 O O . GLU B 1 382 ? -26.484 30.203 32.031 1 63.03 382 GLU B O 1
ATOM 6522 N N . GLY B 1 383 ? -25.922 30.578 30.047 1 74.56 383 GLY B N 1
ATOM 6523 C CA . GLY B 1 383 ? -25.047 29.406 30.047 1 74.56 383 GLY B CA 1
ATOM 6524 C C . GLY B 1 383 ? -23.594 29.75 30.359 1 74.56 383 GLY B C 1
ATOM 6525 O O . GLY B 1 383 ? -22.719 28.891 30.328 1 74.56 383 GLY B O 1
ATOM 6526 N N . GLY B 1 384 ? -23.328 30.906 30.906 1 86.06 384 GLY B N 1
ATOM 6527 C CA . GLY B 1 384 ? -21.969 31.312 31.203 1 86.06 384 GLY B CA 1
ATOM 6528 C C . GLY B 1 384 ? -21.375 32.25 30.156 1 86.06 384 GLY B C 1
ATOM 6529 O O . GLY B 1 384 ? -22.125 32.875 29.391 1 86.06 384 GLY B O 1
ATOM 6530 N N . ALA B 1 385 ? -20.141 32.469 30.234 1 88.06 385 ALA B N 1
ATOM 6531 C CA . ALA B 1 385 ? -19.484 33.344 29.297 1 88.06 385 ALA B CA 1
ATOM 6532 C C . ALA B 1 385 ? -19.359 32.719 27.906 1 88.06 385 ALA B C 1
ATOM 6534 O O . ALA B 1 385 ? -18.953 31.547 27.797 1 88.06 385 ALA B O 1
ATOM 6535 N N . ASP B 1 386 ? -19.75 33.438 26.891 1 88.69 386 ASP B N 1
ATOM 6536 C CA . ASP B 1 386 ? -19.75 32.938 25.531 1 88.69 386 ASP B CA 1
ATOM 6537 C C . ASP B 1 386 ? -18.359 32.438 25.125 1 88.69 386 ASP B C 1
ATOM 6539 O O . ASP B 1 386 ? -18.219 31.344 24.578 1 88.69 386 ASP B O 1
ATOM 6543 N N . PHE B 1 387 ? -17.406 33.219 25.406 1 91.44 387 PHE B N 1
ATOM 6544 C CA . PHE B 1 387 ? -16.031 32.875 25.047 1 91.44 387 PHE B CA 1
ATOM 6545 C C . PHE B 1 387 ? -15.609 31.578 25.703 1 91.44 387 PHE B C 1
ATOM 6547 O O . PHE B 1 387 ? -15.023 30.719 25.047 1 91.44 387 PHE B O 1
ATOM 6554 N N . VAL B 1 388 ? -15.922 31.438 26.984 1 93.69 388 VAL B N 1
ATOM 6555 C CA . VAL B 1 388 ? -15.531 30.266 27.75 1 93.69 388 VAL B CA 1
ATOM 6556 C C . VAL B 1 388 ? -16.25 29.031 27.188 1 93.69 388 VAL B C 1
ATOM 6558 O O . VAL B 1 388 ? -15.633 27.969 27.016 1 93.69 388 VAL B O 1
ATOM 6561 N N . ASN B 1 389 ? -17.5 29.188 26.875 1 93.88 389 ASN B N 1
ATOM 6562 C CA . ASN B 1 389 ? -18.266 28.078 26.312 1 93.88 389 ASN B CA 1
ATOM 6563 C C . ASN B 1 389 ? -17.672 27.594 25 1 93.88 389 ASN B C 1
ATOM 6565 O O . ASN B 1 389 ? -17.453 26.391 24.812 1 93.88 389 ASN B O 1
ATOM 6569 N N . VAL B 1 390 ? -17.438 28.516 24.156 1 94.56 390 VAL B N 1
ATOM 6570 C CA . VAL B 1 390 ? -16.922 28.172 22.844 1 94.56 390 VAL B CA 1
ATOM 6571 C C . VAL B 1 390 ? -15.5 27.609 22.969 1 94.56 390 VAL B C 1
ATOM 6573 O O . VAL B 1 390 ? -15.172 26.594 22.375 1 94.56 390 VAL B O 1
ATOM 6576 N N . LEU B 1 391 ? -14.672 28.281 23.766 1 95.94 391 LEU B N 1
ATOM 6577 C CA . LEU B 1 391 ? -13.297 27.828 23.969 1 95.94 391 LEU B CA 1
ATOM 6578 C C . LEU B 1 391 ? -13.273 26.406 24.516 1 95.94 391 LEU B C 1
ATOM 6580 O O . LEU B 1 391 ? -12.547 25.547 24 1 95.94 391 LEU B O 1
ATOM 6584 N N . ALA B 1 392 ? -14.062 26.125 25.531 1 96.75 392 ALA B N 1
ATOM 6585 C CA . ALA B 1 392 ? -14.109 24.797 26.141 1 96.75 392 ALA B CA 1
ATOM 6586 C C . ALA B 1 392 ? -14.555 23.75 25.125 1 96.75 392 ALA B C 1
ATOM 6588 O O . ALA B 1 392 ? -13.984 22.656 25.062 1 96.75 392 ALA B O 1
ATOM 6589 N N . ASN B 1 393 ? -15.508 24.078 24.344 1 96.44 393 ASN B N 1
ATOM 6590 C CA . ASN B 1 393 ? -16 23.141 23.344 1 96.44 393 ASN B CA 1
ATOM 6591 C C . ASN B 1 393 ? -14.938 22.844 22.281 1 96.44 393 ASN B C 1
ATOM 6593 O O . ASN B 1 393 ? -14.734 21.688 21.922 1 96.44 393 ASN B O 1
ATOM 6597 N N . VAL B 1 394 ? -14.312 23.875 21.797 1 96 394 VAL B N 1
ATOM 6598 C CA . VAL B 1 394 ? -13.297 23.703 20.766 1 96 394 VAL B CA 1
ATOM 6599 C C . VAL B 1 394 ? -12.125 22.891 21.328 1 96 394 VAL B C 1
ATOM 6601 O O . VAL B 1 394 ? -11.586 22.016 20.641 1 96 394 VAL B O 1
ATOM 6604 N N . LEU B 1 395 ? -11.742 23.172 22.547 1 96.06 395 LEU B N 1
ATOM 6605 C CA . LEU B 1 395 ? -10.672 22.406 23.188 1 96.06 395 LEU B CA 1
ATOM 6606 C C . LEU B 1 395 ? -11.039 20.938 23.266 1 96.06 395 L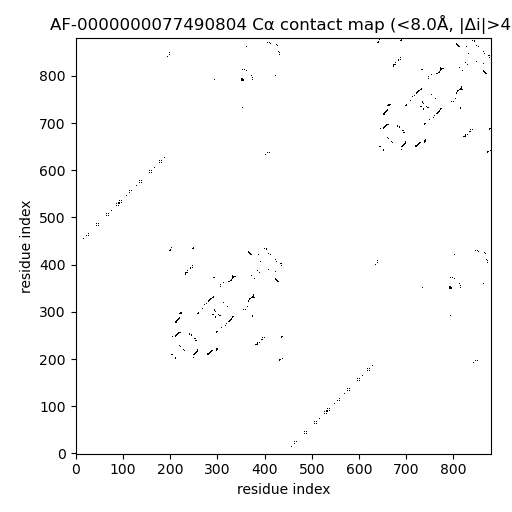EU B C 1
ATOM 6608 O O . LEU B 1 395 ? -10.211 20.062 22.984 1 96.06 395 LEU B O 1
ATOM 6612 N N . LYS B 1 396 ? -12.25 20.625 23.594 1 96 396 LYS B N 1
ATOM 6613 C CA . LYS B 1 396 ? -12.695 19.234 23.734 1 96 396 LYS B CA 1
ATOM 6614 C C . LYS B 1 396 ? -12.734 18.531 22.391 1 96 396 LYS B C 1
ATOM 6616 O O . LYS B 1 396 ? -12.344 17.375 22.281 1 96 396 LYS B O 1
ATOM 6621 N N . GLU B 1 397 ? -13.117 19.25 21.406 1 93.88 397 GLU B N 1
ATOM 6622 C CA . GLU B 1 397 ? -13.344 18.656 20.094 1 93.88 397 GLU B CA 1
ATOM 6623 C C . GLU B 1 397 ? -12.047 18.562 19.297 1 93.88 397 GLU B C 1
ATOM 6625 O O . GLU B 1 397 ? -11.766 17.531 18.672 1 93.88 397 GLU B O 1
ATOM 6630 N N . ASP B 1 398 ? -11.25 19.688 19.375 1 91.88 398 ASP B N 1
ATOM 6631 C CA . ASP B 1 398 ? -10.133 19.812 18.453 1 91.88 398 ASP B CA 1
ATOM 6632 C C . ASP B 1 398 ? -8.797 19.703 19.172 1 91.88 398 ASP B C 1
ATOM 6634 O O . ASP B 1 398 ? -7.742 19.625 18.547 1 91.88 398 ASP B O 1
ATOM 6638 N N . GLY B 1 399 ? -8.805 19.688 20.484 1 91.19 399 GLY B N 1
ATOM 6639 C CA . GLY B 1 399 ? -7.586 19.719 21.266 1 91.19 399 GLY B CA 1
ATOM 6640 C C . GLY B 1 399 ? -6.672 18.531 21.016 1 91.19 399 GLY B C 1
ATOM 6641 O O . GLY B 1 399 ? -5.461 18.625 21.219 1 91.19 399 GLY B O 1
ATOM 6642 N N . LYS B 1 400 ? -7.148 17.5 20.438 1 87.62 400 LYS B N 1
ATOM 6643 C CA . LYS B 1 400 ? -6.375 16.281 20.234 1 87.62 400 LYS B CA 1
ATOM 6644 C C . LYS B 1 400 ? -5.766 16.25 18.844 1 87.62 400 LYS B C 1
ATOM 6646 O O . LYS B 1 400 ? -4.965 15.359 18.531 1 87.62 400 LYS B O 1
ATOM 6651 N N . SER B 1 401 ? -6.109 17.203 18 1 86.81 401 SER B N 1
ATOM 6652 C CA . SER B 1 401 ? -5.664 17.078 16.609 1 86.81 401 SER B CA 1
ATOM 6653 C C . SER B 1 401 ? -5.113 18.406 16.094 1 86.81 401 SER B C 1
ATOM 6655 O O . SER B 1 401 ? -4.215 18.422 15.242 1 86.81 401 SER B O 1
ATOM 6657 N N . GLN B 1 402 ? -5.574 19.531 16.625 1 90.81 402 GLN B N 1
ATOM 6658 C CA . GLN B 1 402 ? -5.203 20.828 16.094 1 90.81 402 GLN B CA 1
ATOM 6659 C C . GLN B 1 402 ? -4.266 21.578 17.031 1 90.81 402 GLN B C 1
ATOM 6661 O O . GLN B 1 402 ? -4.281 21.344 18.234 1 90.81 402 GLN B O 1
ATOM 6666 N N . ASP B 1 403 ? -3.465 22.406 16.453 1 91.06 403 ASP B N 1
ATOM 6667 C CA . ASP B 1 403 ? -2.623 23.266 17.281 1 91.06 403 ASP B CA 1
ATOM 6668 C C . ASP B 1 403 ? -3.426 24.406 17.875 1 91.06 403 ASP B C 1
ATOM 6670 O O . ASP B 1 403 ? -4.543 24.688 17.438 1 91.06 403 ASP B O 1
ATOM 6674 N N . LEU B 1 404 ? -2.848 25.078 18.797 1 93.56 404 LEU B N 1
ATOM 6675 C CA . LEU B 1 404 ? -3.52 26.109 19.562 1 93.56 404 LEU B CA 1
ATOM 6676 C C . LEU B 1 404 ? -4.047 27.219 18.656 1 93.56 404 LEU B C 1
ATOM 6678 O O . LEU B 1 404 ? -5.199 27.625 18.781 1 93.56 404 LEU B O 1
ATOM 6682 N N . MET B 1 405 ? -3.23 27.672 17.75 1 92.25 405 MET B N 1
ATOM 6683 C CA . MET B 1 405 ? -3.629 28.797 16.922 1 92.25 405 MET B CA 1
ATOM 6684 C C . MET B 1 405 ? -4.766 28.406 15.977 1 92.25 405 MET B C 1
ATOM 6686 O O . MET B 1 405 ? -5.652 29.219 15.703 1 92.25 405 MET B O 1
ATOM 6690 N N . SER B 1 406 ? -4.727 27.219 15.477 1 91.81 406 SER B N 1
ATOM 6691 C CA . SER B 1 406 ? -5.836 26.703 14.672 1 91.81 406 SER B CA 1
ATOM 6692 C C . SER B 1 406 ? -7.125 26.641 15.484 1 91.81 406 SER B C 1
ATOM 6694 O O . SER B 1 406 ? -8.195 27 14.992 1 91.81 406 SER B O 1
ATOM 6696 N N . MET B 1 407 ? -7.031 26.203 16.656 1 93.56 407 MET B N 1
ATOM 6697 C CA . MET B 1 407 ? -8.203 26.156 17.531 1 93.56 407 MET B CA 1
ATOM 6698 C C . MET B 1 407 ? -8.75 27.547 17.781 1 93.56 407 MET B C 1
ATOM 6700 O O . MET B 1 407 ? -9.969 27.75 17.812 1 93.56 407 MET B O 1
ATOM 6704 N N . MET B 1 408 ? -7.855 28.484 17.969 1 93.75 408 MET B N 1
ATOM 6705 C CA . MET B 1 408 ? -8.297 29.859 18.234 1 93.75 408 MET B CA 1
ATOM 6706 C C . MET B 1 408 ? -9 30.453 17.016 1 93.75 408 MET B C 1
ATOM 6708 O O . MET B 1 408 ? -9.93 31.234 17.156 1 93.75 408 MET B O 1
ATOM 6712 N N . ALA B 1 409 ? -8.547 30.047 15.852 1 92.12 409 ALA B N 1
ATOM 6713 C CA . ALA B 1 409 ? -9.266 30.469 14.648 1 92.12 409 ALA B CA 1
ATOM 6714 C C . ALA B 1 409 ? -10.688 29.906 14.648 1 92.12 409 ALA B C 1
ATOM 6716 O O . ALA B 1 409 ? -11.633 30.625 14.297 1 92.12 409 ALA B O 1
ATOM 6717 N N . THR B 1 410 ? -10.844 28.656 15.039 1 93.56 410 THR B N 1
ATOM 6718 C CA . THR B 1 410 ? -12.164 28.047 15.148 1 93.56 410 THR B CA 1
ATOM 6719 C C . THR B 1 410 ? -13.008 28.766 16.203 1 93.56 410 THR B C 1
ATOM 6721 O O . THR B 1 410 ? -14.188 29.016 15.977 1 93.56 410 THR B O 1
ATOM 6724 N N . VAL B 1 411 ? -12.391 29.094 17.312 1 93.94 411 VAL B N 1
ATOM 6725 C CA . VAL B 1 411 ? -13.078 29.828 18.359 1 93.94 411 VAL B CA 1
ATOM 6726 C C . VAL B 1 411 ? -13.578 31.172 17.812 1 93.94 411 VAL B C 1
ATOM 6728 O O . VAL B 1 411 ? -14.734 31.531 18.016 1 93.94 411 VAL B O 1
ATOM 6731 N N . SER B 1 412 ? -12.68 31.859 17.109 1 90.12 412 SER B N 1
ATOM 6732 C CA . SER B 1 412 ? -13.039 33.125 16.5 1 90.12 412 SER B CA 1
ATOM 6733 C C . SER B 1 412 ? -14.211 32.969 15.547 1 90.12 412 SER B C 1
ATOM 6735 O O . SER B 1 412 ? -15.141 33.781 15.555 1 90.12 412 SER B O 1
ATOM 6737 N N . ARG B 1 413 ? -14.203 32 14.766 1 91.31 413 ARG B N 1
ATOM 6738 C CA . ARG B 1 413 ? -15.266 31.734 13.797 1 91.31 413 ARG B CA 1
ATOM 6739 C C . ARG B 1 413 ? -16.594 31.484 14.5 1 91.31 413 ARG B C 1
ATOM 6741 O O . ARG B 1 413 ? -17.609 32.062 14.148 1 91.31 413 ARG B O 1
ATOM 6748 N N . GLU B 1 414 ? -16.578 30.609 15.469 1 92.31 414 GLU B N 1
ATOM 6749 C CA . GLU B 1 414 ? -17.797 30.234 16.172 1 92.31 414 GLU B CA 1
ATOM 6750 C C . GLU B 1 414 ? -18.359 31.422 16.953 1 92.31 414 GLU B C 1
ATOM 6752 O O . GLU B 1 414 ? -19.578 31.641 16.953 1 92.31 414 GLU B O 1
ATOM 6757 N N . LEU B 1 415 ? -17.5 32.188 17.625 1 88.25 415 LEU B N 1
ATOM 6758 C CA . LEU B 1 415 ? -17.953 33.375 18.359 1 88.25 415 LEU B CA 1
ATOM 6759 C C . LEU B 1 415 ? -18.547 34.406 17.406 1 88.25 415 LEU B C 1
ATOM 6761 O O . LEU B 1 415 ? -19.562 35.031 17.734 1 88.25 415 LEU B O 1
ATOM 6765 N N . ASN B 1 416 ? -17.828 34.562 16.281 1 83.94 416 ASN B N 1
ATOM 6766 C CA . ASN B 1 416 ? -18.328 35.5 15.305 1 83.94 416 ASN B CA 1
ATOM 6767 C C . ASN B 1 416 ? -19.672 35.094 14.734 1 83.94 416 ASN B C 1
ATOM 6769 O O . ASN B 1 416 ? -20.578 35.906 14.57 1 83.94 416 ASN B O 1
ATOM 6773 N N . GLU B 1 417 ? -19.812 33.906 14.43 1 85 417 GLU B N 1
ATOM 6774 C CA . GLU B 1 417 ? -21.047 33.375 13.836 1 85 417 GLU B CA 1
ATOM 6775 C C . GLU B 1 417 ? -22.188 33.438 14.836 1 85 417 GLU B C 1
ATOM 6777 O O . GLU B 1 417 ? -23.328 33.75 14.477 1 85 417 GLU B O 1
ATOM 6782 N N . ARG B 1 418 ? -21.922 33.125 16.047 1 85.56 418 ARG B N 1
ATOM 6783 C CA . ARG B 1 418 ? -22.984 33 17.047 1 85.56 418 ARG B CA 1
ATOM 6784 C C . ARG B 1 418 ? -23.25 34.312 17.734 1 85.56 418 ARG B C 1
ATOM 6786 O O . ARG B 1 418 ? -24.391 34.625 18.094 1 85.56 418 ARG B O 1
ATOM 6793 N N . TYR B 1 419 ? -22.188 35.156 17.906 1 78.81 419 TYR B N 1
ATOM 6794 C CA . TYR B 1 419 ? -22.344 36.312 18.781 1 78.81 419 TYR B CA 1
ATOM 6795 C C . TYR B 1 419 ? -21.828 37.562 18.125 1 78.81 419 TYR B C 1
ATOM 6797 O O . TYR B 1 419 ? -21.797 38.625 18.734 1 78.81 419 TYR B O 1
ATOM 6805 N N . MET B 1 420 ? -21.266 37.469 16.922 1 76.62 420 MET B N 1
ATOM 6806 C CA . MET B 1 420 ? -20.875 38.594 16.062 1 76.62 420 MET B CA 1
ATOM 6807 C C . MET B 1 420 ? -19.656 39.312 16.609 1 76.62 420 MET B C 1
ATOM 6809 O O . MET B 1 420 ? -19.562 40.531 16.5 1 76.62 420 MET B O 1
ATOM 6813 N N . TYR B 1 421 ? -18.844 38.562 17.422 1 76.81 421 TYR B N 1
ATOM 6814 C CA . TYR B 1 421 ? -17.562 39.125 17.812 1 76.81 421 TYR B CA 1
ATOM 6815 C C . TYR B 1 421 ? -16.469 38.062 17.797 1 76.81 421 TYR B C 1
ATOM 6817 O O . TYR B 1 421 ? -16.75 36.875 17.734 1 76.81 421 TYR B O 1
ATOM 6825 N N . SER B 1 422 ? -15.258 38.531 17.766 1 79.25 422 SER B N 1
ATOM 6826 C CA . SER B 1 422 ? -14.094 37.656 17.812 1 79.25 422 SER B CA 1
ATOM 6827 C C . SER B 1 422 ? -13.18 38.031 18.969 1 79.25 422 SER B C 1
ATOM 6829 O O . SER B 1 422 ? -13.062 39.188 19.344 1 79.25 422 SER B O 1
ATOM 6831 N N . PRO B 1 423 ? -12.617 36.938 19.516 1 84.38 423 PRO B N 1
ATOM 6832 C CA . PRO B 1 423 ? -11.602 37.25 20.531 1 84.38 423 PRO B CA 1
ATOM 6833 C C . PRO B 1 423 ? -10.328 37.812 19.922 1 84.38 423 PRO B C 1
ATOM 6835 O O . PRO B 1 423 ? -10.086 37.656 18.719 1 84.38 423 PRO B O 1
ATOM 6838 N N . PHE B 1 424 ? -9.727 38.562 20.75 1 81.06 424 PHE B N 1
ATOM 6839 C CA . PHE B 1 424 ? -8.43 39.094 20.344 1 81.06 424 PHE B CA 1
ATOM 6840 C C . PHE B 1 424 ? -7.297 38.219 20.828 1 81.06 424 PHE B C 1
ATOM 6842 O O . PHE B 1 424 ? -7.184 37.906 22.016 1 81.06 424 PHE B O 1
ATOM 6849 N N . CYS B 1 425 ? -6.48 37.719 19.828 1 87.62 425 CYS B N 1
ATOM 6850 C CA . CYS B 1 425 ? -5.375 36.844 20.172 1 87.62 425 CYS B CA 1
ATOM 6851 C C . CYS B 1 425 ? -4.035 37.469 19.812 1 87.62 425 CYS B C 1
ATOM 6853 O O . CYS B 1 425 ? -3.879 38.031 18.719 1 87.62 425 CYS B O 1
ATOM 6855 N N . CYS B 1 426 ? -3.211 37.5 20.781 1 85.62 426 CYS B N 1
ATOM 6856 C CA . CYS B 1 426 ? -1.841 37.938 20.578 1 85.62 426 CYS B CA 1
ATOM 6857 C C . CYS B 1 426 ? -0.844 36.844 20.984 1 85.62 426 CYS B C 1
ATOM 6859 O O . CYS B 1 426 ? -1.033 36.188 22 1 85.62 426 CYS B O 1
ATOM 6861 N N . THR B 1 427 ? 0.193 36.719 20.141 1 89.38 427 THR B N 1
ATOM 6862 C CA . THR B 1 427 ? 1.104 35.625 20.453 1 89.38 427 THR B CA 1
ATOM 6863 C C . THR B 1 427 ? 2.547 36.031 20.156 1 89.38 427 THR B C 1
ATOM 6865 O O . THR B 1 427 ? 2.805 36.812 19.234 1 89.38 427 THR B O 1
ATOM 6868 N N . THR B 1 428 ? 3.441 35.531 20.953 1 89 428 THR B N 1
ATOM 6869 C CA . THR B 1 428 ? 4.879 35.562 20.703 1 89 428 THR B CA 1
ATOM 6870 C C . THR B 1 428 ? 5.457 34.156 20.75 1 89 428 THR B C 1
ATOM 6872 O O . THR B 1 428 ? 6.637 33.969 21.062 1 89 428 THR B O 1
ATOM 6875 N N . LEU B 1 429 ? 4.562 33.219 20.5 1 92 429 LEU B N 1
ATOM 6876 C CA . LEU B 1 429 ? 5 31.812 20.469 1 92 429 LEU B CA 1
ATOM 6877 C C . LEU B 1 429 ? 6.027 31.594 19.359 1 92 429 LEU B C 1
ATOM 6879 O O . LEU B 1 429 ? 5.891 32.125 18.266 1 92 429 LEU B O 1
ATOM 6883 N N . ARG B 1 430 ? 6.949 30.672 19.656 1 92.94 430 ARG B N 1
ATOM 6884 C CA . ARG B 1 430 ? 8.031 30.422 18.703 1 92.94 430 ARG B CA 1
ATOM 6885 C C . ARG B 1 430 ? 7.855 29.078 18.016 1 92.94 430 ARG B C 1
ATOM 6887 O O . ARG B 1 430 ? 8.586 28.75 17.078 1 92.94 430 ARG B O 1
ATOM 6894 N N . HIS B 1 431 ? 6.93 28.328 18.562 1 92.19 431 HIS B N 1
ATOM 6895 C CA . HIS B 1 431 ? 6.594 27.016 18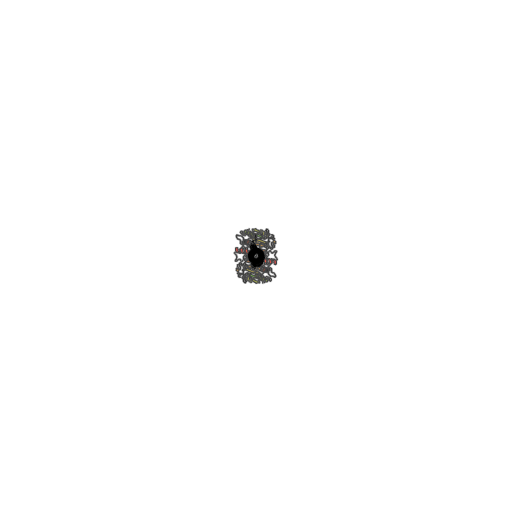.016 1 92.19 431 HIS B CA 1
ATOM 6896 C C . HIS B 1 431 ? 5.094 26.766 18.062 1 92.19 431 HIS B C 1
ATOM 6898 O O . HIS B 1 431 ? 4.367 27.453 18.781 1 92.19 431 HIS B O 1
ATOM 6904 N N . LYS B 1 432 ? 4.727 25.766 17.266 1 92.19 432 LYS B N 1
ATOM 6905 C CA . LYS B 1 432 ? 3.336 25.344 17.359 1 92.19 432 LYS B CA 1
ATOM 6906 C C . LYS B 1 432 ? 3.064 24.641 18.688 1 92.19 432 LYS B C 1
ATOM 6908 O O . LYS B 1 432 ? 3.889 23.844 19.156 1 92.19 432 LYS B O 1
ATOM 6913 N N . MET B 1 433 ? 1.939 24.984 19.188 1 92.88 433 MET B N 1
ATOM 6914 C CA . MET B 1 433 ? 1.58 24.359 20.453 1 92.88 433 MET B CA 1
ATOM 6915 C C . MET B 1 433 ? 0.458 23.344 20.266 1 92.88 433 MET B C 1
ATOM 6917 O O . MET B 1 433 ? -0.643 23.703 19.828 1 92.88 433 MET B O 1
ATOM 6921 N N . PHE B 1 434 ? 0.791 22.078 20.578 1 91.25 434 PHE B N 1
ATOM 6922 C CA . PHE B 1 434 ? -0.19 21 20.594 1 91.25 434 PHE B CA 1
ATOM 6923 C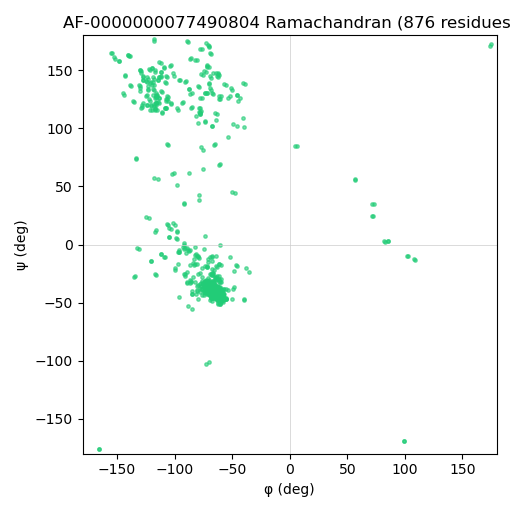 C . PHE B 1 434 ? -0.394 20.469 22.016 1 91.25 434 PHE B C 1
ATOM 6925 O O . PHE B 1 434 ? 0.543 20.438 22.812 1 91.25 434 PHE B O 1
ATOM 6932 N N . PHE B 1 435 ? -1.661 20.094 22.312 1 91.44 435 PHE B N 1
ATOM 6933 C CA . PHE B 1 435 ? -1.924 19.422 23.578 1 91.44 435 PHE B CA 1
ATOM 6934 C C . PHE B 1 435 ? -1.846 17.906 23.422 1 91.44 435 PHE B C 1
ATOM 6936 O O . PHE B 1 435 ? -2.725 17.188 23.891 1 91.44 435 PHE B O 1
ATOM 6943 N N . ASN B 1 436 ? -0.986 17.438 22.625 1 84.62 436 ASN B N 1
ATOM 6944 C CA . ASN B 1 436 ? -0.785 16 22.391 1 84.62 436 ASN B CA 1
ATOM 6945 C C . ASN B 1 436 ? 0.688 15.617 22.516 1 84.62 436 ASN B C 1
ATOM 6947 O O . ASN B 1 436 ? 1.569 16.469 22.359 1 84.62 436 ASN B O 1
ATOM 6951 N N . TRP B 1 437 ? 0.758 14.305 22.953 1 73.69 437 TRP B N 1
ATOM 6952 C CA . TRP B 1 437 ? 2.115 13.766 22.953 1 73.69 437 TRP B CA 1
ATOM 6953 C C . TRP B 1 437 ? 2.643 13.609 21.531 1 73.69 437 TRP B C 1
ATOM 6955 O O . TRP B 1 437 ? 1.897 13.242 20.625 1 73.69 437 TRP B O 1
ATOM 6965 N N . ILE B 1 438 ? 3.473 14.508 21.109 1 57.41 438 ILE B N 1
ATOM 6966 C CA . ILE B 1 438 ? 3.992 14.305 19.766 1 57.41 438 ILE B CA 1
ATOM 6967 C C . ILE B 1 438 ? 4.844 13.039 19.719 1 57.41 438 ILE B C 1
ATOM 6969 O O . ILE B 1 438 ? 5.855 12.938 20.422 1 57.41 438 ILE B O 1
ATOM 6973 N N . LEU B 1 439 ? 4.285 11.938 19.516 1 52 439 LEU B N 1
ATOM 6974 C CA . LEU B 1 439 ? 5.105 10.75 19.328 1 52 439 LEU B CA 1
ATOM 6975 C C . LEU B 1 439 ? 6.004 10.898 18.109 1 52 439 LEU B C 1
ATOM 6977 O O . LEU B 1 439 ? 5.512 11.008 16.984 1 52 439 LEU B O 1
ATOM 6981 N N . LEU B 1 440 ? 6.961 11.734 18.125 1 45.31 440 LEU B N 1
ATOM 6982 C CA . LEU B 1 440 ? 7.871 11.594 16.984 1 45.31 440 LEU B CA 1
ATOM 6983 C C . LEU B 1 440 ? 8.266 10.141 16.781 1 45.31 440 LEU B C 1
ATOM 6985 O O . LEU B 1 440 ? 8.43 9.398 17.75 1 45.31 440 LEU B O 1
#

Secondary structure (DSSP, 8-state):
-----TTSHHHHHHHHHHHHHHHHHHHHHHHHHHHHHHHHHHHHHHHHHHHHHHHHHHHHHHHHHHHHHHHHHHHHHHHHHHHHHHHHHHHHHHHHHHHHHHHHHHHHHHHHHHHHHHHHHHHHHHHHHHHHHHHHHHHHHHHHHHHHHHHHHHHHHHHHHHHHHHHHHHHHHHHHHHHHHHHHHHHHHHHHHHHHTTBPPPP---TT--SEEEEEEE----SSTTS---GGGTTHHHHHHHHHHTSSS-EEEEEEES--HHHHHHHHHHHHHS--TT-SEEEEEEEE-EETTEEE-TTS-EEEHHHHHHTTSTTT-GGGTTS-EEEEEEE---SB-TTTTTS-----S-----HHHHHHTTSSSEEEEESS-TTB---EETTEEHHHHHHHHHHHHHTTTS-HHHHHHHHHHHHHHHHS---EEEE--SSB--SS----/------STTTHHHHHHHHHHHHHHHHHHHHHHHHHHHHHHHHHHHHHHHHHHHHHHHHHHHHHHHHHHHHHHHHHHHHHHHHHHHHHHHHHHHHHHHHHHHHHHHHHHHHHHHHHHHHHHHHHHHHHHHHHHHHHHHHHHHHHHHHHHHHHHHHHHHHHHHHHHHHHHHHHHHHHHHHHHHHHHHHHHHHHHHHHHTTBPPPP---TT--SEEEEEEE----SSTTS---GGGTTHHHHHHHHHHTSSS-EEEEEEES--HHHHHHHHHHHHHS--TT-SEEEEEEEE-EETTEEE-TTS-EEEHHHHHHTTSTTT-GGGTTS-EEEEEEE---SB-TTT-SS-----------HHHHHHTTSSSEEEEESS-TTB---EETTEEHHHHHHHHHHHHHTTTS-HHHHHHHHHHHHHHHHS---EEEE--SSB--SS----

InterPro domains:
  IPR001309 Peptidase C14, p20 domain [PS50208] (210-336)
  IPR002138 Peptidase C14, caspase non-catalytic subunit p10 [PS50207] (356-419)
  IPR002398 Peptidase C14 family [PTHR10454] (122-417)
  IPR011600 Peptidase C14, caspase domain [PF00656] (212-432)
  IPR015917 Peptidase C14A, caspase catalytic domain [PR00376] (210-223)
  IPR015917 Peptidase C14A, caspase catalytic domain [PR00376] (250-268)
  IPR015917 Peptidase C14A, caspase catalytic domain [PR00376] (282-290)
  IPR015917 Peptidase C14A, caspase catalytic domain [PR00376] (317-335)
  IPR015917 Peptidase C14A, caspase catalytic domain [SM00115] (199-437)
  IPR029030 Caspase-like domain superfamily [SSF52129] (199-435)
  IPR033139 Peptidase family C14A, cysteine active site [PS01122] (323-334)

Organism: Branchiostoma lanceolatum (NCBI:txid7740)

Nearest PDB structures (foldseek):
  4jj7-assembly1_A  TM=8.402E-01  e=1.029E-20  Homo sapiens
  4ps1-assembly4_D  TM=8.447E-01  e=1.291E-20  Homo sapiens
  4ps1-assembly1_A  TM=8.370E-01  e=8.687E-21  Homo sapiens
  4ps1-assembly2_B  TM=8.385E-01  e=5.305E-20  Homo sapiens
  4prz-assembly1_A  TM=8.321E-01  e=3.628E-19  Homo sapiens

Solvent-accessible surface area (backbone atoms only — not comparable to full-atom values): 44692 Å² total; per-residue (Å²): 136,86,80,86,76,90,80,61,71,80,61,60,66,58,53,58,56,52,53,52,50,51,48,52,51,52,40,52,52,36,50,52,49,38,54,54,45,52,52,52,41,52,54,41,51,51,49,41,51,52,42,51,52,50,38,52,52,41,52,52,50,38,51,51,40,51,54,49,42,52,51,42,50,51,51,39,53,53,48,52,53,48,42,52,52,48,50,52,52,40,52,54,43,54,51,48,44,54,53,50,51,52,48,44,52,51,49,51,50,51,43,52,54,51,51,51,50,44,52,52,50,49,54,51,42,51,54,47,51,53,49,43,54,53,50,51,54,50,42,52,52,47,52,52,52,41,50,54,49,49,53,50,41,54,52,47,52,51,51,40,50,53,45,51,50,50,39,51,52,47,50,52,49,46,52,52,45,51,53,50,39,52,49,37,50,52,52,35,50,51,51,50,40,65,75,47,71,59,41,59,79,42,73,86,65,58,85,87,48,40,38,23,41,35,41,35,39,40,36,36,54,43,78,34,88,87,48,78,64,38,74,44,41,72,58,42,63,57,48,44,47,51,22,51,58,64,32,74,40,40,47,48,74,46,78,49,68,46,39,35,48,73,56,43,53,47,53,53,49,52,58,27,68,46,83,37,69,75,34,52,34,38,36,37,36,42,35,27,53,30,41,67,64,28,39,37,28,12,59,62,43,70,47,50,46,49,62,58,57,53,40,55,34,54,86,60,13,54,52,44,53,94,25,46,37,39,35,42,36,42,32,21,13,32,89,39,56,64,78,70,67,77,78,76,82,76,68,87,73,81,50,35,56,25,58,49,56,32,52,46,16,74,38,73,22,34,35,40,35,28,46,26,22,55,41,17,45,49,69,69,49,84,84,8,39,54,56,56,53,44,47,25,49,45,39,56,73,38,26,72,76,39,36,52,68,58,46,48,12,49,37,21,36,52,37,30,73,75,65,60,40,26,38,30,36,37,38,26,34,43,40,39,47,57,48,36,60,62,77,122,136,88,85,78,85,80,72,81,72,63,70,65,57,62,63,53,57,63,50,50,56,54,50,53,54,51,41,53,54,36,51,53,48,39,54,53,43,52,53,50,43,54,54,42,52,50,48,42,54,52,43,51,52,51,38,51,52,42,50,53,50,38,52,52,41,51,52,51,42,51,52,42,50,49,50,40,51,52,49,52,52,49,42,51,52,48,52,52,51,42,51,53,45,52,52,48,44,52,52,49,50,53,50,45,51,52,50,52,52,50,42,51,54,51,51,51,50,44,53,52,51,49,53,51,42,50,52,48,52,52,48,43,54,54,50,51,54,50,42,52,53,48,52,51,52,41,51,53,51,51,52,51,39,55,52,48,52,51,51,42,51,53,46,51,51,50,40,51,51,48,50,53,48,44,53,52,47,51,53,51,40,52,49,38,50,51,52,35,50,53,51,48,40,66,75,46,70,59,40,59,80,40,73,87,65,58,85,88,46,40,37,26,40,32,42,36,39,40,36,33,53,43,78,33,91,89,48,78,63,38,73,44,42,70,57,43,62,57,49,44,46,51,22,51,57,64,34,74,41,41,47,49,72,46,78,48,66,46,39,36,48,72,55,43,53,46,54,51,50,53,58,27,68,45,83,36,70,74,35,52,34,39,35,38,36,42,35,28,52,29,42,70,64,26,39,37,26,12,59,61,44,68,45,49,45,50,60,58,56,54,42,55,35,53,85,60,13,55,52,42,51,94,26,46,37,38,36,41,37,43,31,21,12,32,90,40,57,64,79,72,68,76,78,76,85,76,68,87,71,83,49,31,55,25,61,49,56,31,50,45,15,74,37,72,22,33,36,40,37,28,46,25,24,53,41,17,44,51,68,68,48,83,86,9,40,52,59,58,53,45,45,23,49,46,38,58,73,38,28,74,78,40,39,54,68,58,47,49,10,47,37,20,35,52,36,30,73,74,65,61,39,27,38,30,36,37,39,26,34,43,41,41,47,58,46,38,61,62,79,122

pLDDT: mean 84.2, std 16.27, range [21.36, 98.38]

Sequence (880 aa):
MPVHCGSQSEQDLLSIQQEEEGWMKQIAALEAQVNALLQEKGMLEAKVEGLYDALYTEQQNTQSLEQENGTLEHSLNDMQENVISLQKENGTLVAKVQNMDTTVQVLEQTLYETQENINSLKEENGTLVAKVQSTDTEVQNLQQNLYERQENINSLQQDNCTLEEQVRELEETKWMHIQQINYFKISKEDLQNTLYSSSYQMRCRFQPETNGRALIINNTRFTTSEMSERTTAEGDPQKLAEAFLSQQVNIDVKTHQNLDLSTMLYVLQDEANRDHSDEDFFACCIMSHGTQGKVFAADGFSAELLDILSLFNGNRCPSLMGKPKLFFIQACQGDKDQTVEIAGAHSDANDSPSPILAYLSTEADFFLALATVPGYVAYRREGGADFVNVLANVLKEDGKSQDLMSMMATVSRELNERYMYSPFCCTTLRHKMFFNWILLMPVHCGSQSEQDLLSIQQEEEGWMKQIAALEAQVNALLQEKGMLEAKVEGLYDALYTEQQNTQSLEQENGTLEHSLNDMQENVISLQKENGTLVAKVQNMDTTVQVLEQTLYETQENINSLKEENGTLVAKVQSTDTEVQNLQQNLYERQENINSLQQDNCTLEEQVRELEETKWMHIQQINYFKISKEDLQNTLYSSSYQMRCRFQPETNGRALIINNTRFTTSEMSERTTAEGDPQKLAEAFLSQQVNIDVKTHQNLDLSTMLYVLQDEANRDHSDEDFFACCIMSHGTQGKVFAADGFSAELLDILSLFNGNRCPSLMGKPKLFFIQACQGDKDQTVEIAGAHSDANDSPSPILAYLSTEADFFLALATVPGYVAYRREGGADFVNVLANVLKEDGKSQDLMSMMATVSRELNERYMYSPFCCTTLRHKMFFNWILL

Foldseek 3Di:
DDDDPDPPPVVVVVVVVVVVVVVVVVVVVVVVVVVVVVVVVVVVVVVVVVVVVVVVVVVVVVVVVVVVVVVVVVVVVVVVVVVVVVVVVVVVVVVVVVVVVVVVVVVVVVVVVVVVVVVVVVVVVVVVVVVVVVVVVVVVVVVVVVVVVVVVVVVVVVVVVVVVVVVVVVVVVVVVVVVVVVVVVVVVVVVLCVQAVFAQAFDDDDPPQFQEEEEEEEEQAAPDPVDHGNVLAPCLLVLQVVLLPLFATHYHYHYYYQAAPVVVVVVLLVVLPDQCLRYQAYEYEYAAAEAQQWHHGRHGDIDGVQVSVVCNFCVNRVNCVPHAYEYEYHYFHADAAPVPPPDDCPDDPPDDDRPNQVSVVVGARYKYKYQDDHHHGQDADNNHGLLSVLLSVLSNVCLHPHWPVVSLVVSQVVCCVVPNGHIDMDHRYRGTYGSDNSPD/DDPDPPPPPPVVPVVVVVVVVVVVVVVVVVVVVVVVVVVVVVVVVVVVVVVVVVVVVVVVVVVVVVVVVVVVVVVVVVVVVVVVVVVVVVVVVVVVVVVVVVVVVVVVVVVVVVVVVVVVVVVVVVVVVVVVVVVVVVVVVVVVVVVVVVVVVVVVVVVVVVVVVVVVVVVVVVVVVVVVVVVVVVVVVVVLCVQAVFAQAFDDDDPPQFAEEEEEEEEQAAPDPVDHGNVLAPCLLVLQVCLLPLFATHYHYHYYYQAAPVVVVVVLLVVLPDQCLRYQAYEYEYAAAEAQQWHHGRHGDIDGVQVSVVCNFCVNRVNCVPHAYEYEYHYFHADAAPVPPPDDCPPDPPDPDRPNVVSVVPGARYKYKYQDDHHHGQDADSNHGLLSVLLSVLSNVCLHPHWPVVSLVVSQVVCCVVPNGHIDMDHRYRGTYGSDNSPD

Radius of gyration: 100.59 Å; Cα contacts (8 Å, |Δi|>4): 1437; chains: 2; bounding box: 51×323×180 Å